Protein 1V7M (pdb70)

Structure (mmCIF, N/CA/C/O backbone):
data_1V7M
#
_entry.id   1V7M
#
_cell.length_a   132.099
_cell.length_b   46.771
_cell.length_c   185.151
_cell.angle_alpha   90.00
_cell.angle_beta   90.48
_cell.angle_gamma   90.00
#
_symmetry.space_group_name_H-M   'C 1 2 1'
#
loop_
_entity.id
_entity.type
_entity.pdbx_description
1 polymer 'Monoclonal TN1 Fab Light Chain'
2 polymer 'Monoclonal TN1 Fab Heavy Chain'
3 polymer Thrombopoietin
4 water water
#
loop_
_atom_site.group_PDB
_atom_site.id
_atom_site.type_symbol
_atom_site.label_atom_id
_atom_site.label_alt_id
_atom_site.label_comp_id
_atom_site.label_asym_id
_atom_site.label_entity_id
_atom_site.label_seq_id
_atom_site.pdbx_PDB_ins_code
_atom_site.Cartn_x
_atom_site.Cartn_y
_atom_site.Cartn_z
_atom_site.occupancy
_atom_site.B_iso_or_equiv
_atom_site.auth_seq_id
_atom_site.auth_comp_id
_atom_site.auth_asym_id
_atom_site.auth_atom_id
_atom_site.pdbx_PDB_model_num
ATOM 1 N N . GLN A 1 1 ? 32.041 -4.547 -21.651 1.00 51.43 1 GLN L N 1
ATOM 2 C CA . GLN A 1 1 ? 31.471 -5.918 -21.601 1.00 51.48 1 GLN L CA 1
ATOM 3 C C . GLN A 1 1 ? 32.342 -7.046 -22.221 1.00 48.97 1 GLN L C 1
ATOM 4 O O . GLN A 1 1 ? 31.860 -8.165 -22.426 1.00 48.63 1 GLN L O 1
ATOM 10 N N . VAL A 1 2 ? 33.615 -6.752 -22.474 1.00 46.62 2 VAL L N 1
ATOM 11 C CA . VAL A 1 2 ? 34.607 -7.823 -22.533 1.00 44.96 2 VAL L CA 1
ATOM 12 C C . VAL A 1 2 ? 35.088 -8.096 -21.118 1.00 44.10 2 VAL L C 1
ATOM 13 O O . VAL A 1 2 ? 35.544 -7.188 -20.415 1.00 44.40 2 VAL L O 1
ATOM 17 N N . VAL A 1 3 ? 34.989 -9.349 -20.695 1.00 42.92 3 VAL L N 1
ATOM 18 C CA . VAL A 1 3 ? 35.366 -9.659 -19.337 1.00 41.44 3 VAL L CA 1
ATOM 19 C C . VAL A 1 3 ? 36.790 -10.257 -19.217 1.00 41.05 3 VAL L C 1
ATOM 20 O O . VAL A 1 3 ? 37.186 -11.161 -19.981 1.00 39.89 3 VAL L O 1
ATOM 24 N N . LEU A 1 4 ? 37.550 -9.706 -18.256 1.00 39.87 4 LEU L N 1
ATOM 25 C CA . LEU A 1 4 ? 38.939 -10.068 -18.069 1.00 39.22 4 LEU L CA 1
ATOM 26 C C . LEU A 1 4 ? 39.203 -10.820 -16.737 1.00 40.15 4 LEU L C 1
ATOM 27 O O . LEU A 1 4 ? 38.713 -10.419 -15.674 1.00 40.84 4 LEU L O 1
ATOM 32 N N . THR A 1 5 ? 39.989 -11.896 -16.803 1.00 39.87 5 THR L N 1
ATOM 33 C CA . THR A 1 5 ? 40.236 -12.766 -15.650 1.00 40.09 5 THR L CA 1
ATOM 34 C C . THR A 1 5 ? 41.704 -13.077 -15.519 1.00 39.60 5 THR L C 1
ATOM 35 O O . THR A 1 5 ? 42.336 -13.529 -16.462 1.00 39.49 5 THR L O 1
ATOM 39 N N . GLN A 1 6 ? 42.236 -12.841 -14.336 1.00 39.28 6 GLN L N 1
ATOM 40 C CA . GLN A 1 6 ? 43.681 -12.960 -14.149 1.00 40.15 6 GLN L CA 1
ATOM 41 C C . GLN A 1 6 ? 43.961 -14.188 -13.286 1.00 40.18 6 GLN L C 1
ATOM 42 O O . GLN A 1 6 ? 43.226 -14.446 -12.312 1.00 40.90 6 GLN L O 1
ATOM 48 N N . SER A 1 7 ? 44.980 -14.978 -13.608 1.00 40.79 7 SER L N 1
ATOM 49 C CA . SER A 1 7 ? 45.077 -16.196 -12.812 1.00 41.32 7 SER L CA 1
ATOM 50 C C . SER A 1 7 ? 45.653 -16.050 -11.391 1.00 42.36 7 SER L C 1
ATOM 51 O O . SER A 1 7 ? 44.976 -15.401 -10.539 1.00 44.59 7 SER L O 1
ATOM 54 N N . PRO A 1 8 ? 46.812 -16.579 -11.018 1.00 41.32 8 PRO L N 1
ATOM 55 C CA . PRO A 1 8 ? 46.911 -16.744 -9.571 1.00 40.34 8 PRO L CA 1
ATOM 56 C C . PRO A 1 8 ? 46.380 -15.326 -9.172 1.00 39.69 8 PRO L C 1
ATOM 57 O O . PRO A 1 8 ? 46.883 -14.300 -9.710 1.00 39.77 8 PRO L O 1
ATOM 61 N N . GLY A 1 9 ? 45.284 -15.260 -8.412 1.00 38.79 9 GLY L N 1
ATOM 62 C CA . GLY A 1 9 ? 44.836 -13.987 -7.879 1.00 37.84 9 GLY L CA 1
ATOM 63 C C . GLY A 1 9 ? 45.914 -13.373 -6.979 1.00 38.03 9 GLY L C 1
ATOM 64 O O . GLY A 1 9 ? 46.081 -12.149 -6.979 1.00 36.71 9 GLY L O 1
ATOM 65 N N . ILE A 1 10 ? 46.622 -14.248 -6.242 1.00 38.11 10 ILE L N 1
ATOM 66 C CA . ILE A 1 10 ? 47.742 -13.928 -5.341 1.00 39.12 10 ILE L CA 1
ATOM 67 C C . ILE A 1 10 ? 48.857 -15.005 -5.391 1.00 39.57 10 ILE L C 1
ATOM 68 O O . ILE A 1 10 ? 48.596 -16.200 -5.473 1.00 38.37 10 ILE L O 1
ATOM 73 N N . MET A 1 11 ? 50.104 -14.569 -5.267 1.00 40.55 11 MET L N 1
ATOM 74 C CA . MET A 1 11 ? 51.222 -15.493 -5.281 1.00 41.62 11 MET L CA 1
ATOM 75 C C . MET A 1 11 ? 52.494 -14.859 -4.729 1.00 41.42 11 MET L C 1
ATOM 76 O O . MET A 1 11 ? 52.693 -13.648 -4.802 1.00 42.05 11 MET L O 1
ATOM 81 N N . SER A 1 12 ? 53.400 -15.694 -4.264 1.00 41.61 12 SER L N 1
ATOM 82 C CA . SER A 1 12 ? 54.680 -15.244 -3.722 1.00 40.98 12 SER L CA 1
ATOM 83 C C . SER A 1 12 ? 55.772 -15.869 -4.535 1.00 40.95 12 SER L C 1
ATOM 84 O O . SER A 1 12 ? 55.545 -16.886 -5.189 1.00 40.68 12 SER L O 1
ATOM 87 N N . ALA A 1 13 ? 56.969 -15.287 -4.481 1.00 40.91 13 ALA L N 1
ATOM 88 C CA . ALA A 1 13 ? 58.080 -15.761 -5.274 1.00 41.23 13 ALA L CA 1
ATOM 89 C C . ALA A 1 13 ? 59.314 -15.219 -4.628 1.00 41.82 13 ALA L C 1
ATOM 90 O O . ALA A 1 13 ? 59.208 -14.294 -3.840 1.00 43.24 13 ALA L O 1
ATOM 92 N N . SER A 1 14 ? 60.478 -15.750 -4.991 1.00 41.90 14 SER L N 1
ATOM 93 C CA . SER A 1 14 ? 61.747 -15.280 -4.479 1.00 42.80 14 SER L CA 1
ATOM 94 C C . SER A 1 14 ? 62.627 -14.610 -5.537 1.00 42.79 14 SER L C 1
ATOM 95 O O . SER A 1 14 ? 62.487 -14.863 -6.739 1.00 42.59 14 SER L O 1
ATOM 98 N N . PRO A 1 15 ? 63.551 -13.757 -5.117 1.00 42.35 15 PRO L N 1
ATOM 99 C CA . PRO A 1 15 ? 64.407 -13.147 -6.112 1.00 43.14 15 PRO L CA 1
ATOM 100 C C . PRO A 1 15 ? 65.204 -14.235 -6.817 1.00 44.00 15 PRO L C 1
ATOM 101 O O . PRO A 1 15 ? 65.895 -15.042 -6.169 1.00 44.30 15 PRO L O 1
ATOM 105 N N . GLY A 1 16 ? 65.007 -14.258 -8.149 1.00 44.51 16 GLY L N 1
ATOM 106 C CA . GLY A 1 16 ? 65.652 -15.165 -9.089 1.00 43.89 16 GLY L CA 1
ATOM 107 C C . GLY A 1 16 ? 64.692 -16.230 -9.587 1.00 43.97 16 GLY L C 1
ATOM 108 O O . GLY A 1 16 ? 65.098 -17.085 -10.362 1.00 43.73 16 GLY L O 1
ATOM 109 N N . GLU A 1 17 ? 63.440 -16.183 -9.120 1.00 43.39 17 GLU L N 1
ATOM 110 C CA . GLU A 1 17 ? 62.390 -17.068 -9.588 1.00 43.31 17 GLU L CA 1
ATOM 111 C C . GLU A 1 17 ? 61.704 -16.496 -10.840 1.00 42.37 17 GLU L C 1
ATOM 112 O O . GLU A 1 17 ? 61.451 -15.297 -10.945 1.00 41.71 17 GLU L O 1
ATOM 118 N N . LYS A 1 18 ? 61.419 -17.380 -11.793 1.00 41.40 18 LYS L N 1
ATOM 119 C CA . LYS A 1 18 ? 60.523 -17.096 -12.908 1.00 40.40 18 LYS L CA 1
ATOM 120 C C . LYS A 1 18 ? 59.083 -16.920 -12.406 1.00 39.47 18 LYS L C 1
ATOM 121 O O . LYS A 1 18 ? 58.606 -17.747 -11.647 1.00 39.74 18 LYS L O 1
ATOM 127 N N . VAL A 1 19 ? 58.410 -15.831 -12.802 1.00 38.32 19 VAL L N 1
ATOM 128 C CA . VAL A 1 19 ? 56.981 -15.582 -12.497 1.00 35.52 19 VAL L CA 1
ATOM 129 C C . VAL A 1 19 ? 56.182 -15.468 -13.816 1.00 35.12 19 VAL L C 1
ATOM 130 O O . VAL A 1 19 ? 56.695 -14.897 -14.776 1.00 35.77 19 VAL L O 1
ATOM 134 N N . THR A 1 20 ? 54.989 -16.066 -13.899 1.00 33.83 20 THR L N 1
ATOM 135 C CA . THR A 1 20 ? 54.126 -15.984 -15.085 1.00 32.80 20 THR L CA 1
ATOM 136 C C . THR A 1 20 ? 52.676 -15.750 -14.701 1.00 33.98 20 THR L C 1
ATOM 137 O O . THR A 1 20 ? 52.107 -16.621 -14.066 1.00 34.67 20 THR L O 1
ATOM 141 N N . ILE A 1 21 ? 52.071 -14.642 -15.139 1.00 34.51 21 ILE L N 1
ATOM 142 C CA . ILE A 1 21 ? 50.694 -14.277 -14.780 1.00 36.12 21 ILE L CA 1
ATOM 143 C C . ILE A 1 21 ? 49.903 -14.300 -16.052 1.00 36.49 21 ILE L C 1
ATOM 144 O O . ILE A 1 21 ? 50.429 -13.896 -17.102 1.00 37.95 21 ILE L O 1
ATOM 149 N N . THR A 1 22 ? 48.633 -14.665 -15.966 1.00 35.96 22 THR L N 1
ATOM 150 C CA . THR A 1 22 ? 47.795 -14.834 -17.145 1.00 36.06 22 THR L CA 1
ATOM 151 C C . THR A 1 22 ? 46.592 -13.934 -17.083 1.00 36.07 22 THR L C 1
ATOM 152 O O . THR A 1 22 ? 45.917 -13.817 -16.057 1.00 35.55 22 THR L O 1
ATOM 156 N N . CYS A 1 23 ? 46.280 -13.356 -18.227 1.00 36.25 23 CYS L N 1
ATOM 157 C CA . CYS A 1 23 ? 45.031 -12.674 -18.427 1.00 36.52 23 CYS L CA 1
ATOM 158 C C . CYS A 1 23 ? 44.256 -13.477 -19.475 1.00 37.83 23 CYS L C 1
ATOM 159 O O . CYS A 1 23 ? 44.763 -13.737 -20.560 1.00 38.86 23 CYS L O 1
ATOM 162 N N . SER A 1 24 ? 43.039 -13.877 -19.137 1.00 39.20 24 SER L N 1
ATOM 163 C CA . SER A 1 24 ? 42.090 -14.401 -20.116 1.00 40.74 24 SER L CA 1
ATOM 164 C C . SER A 1 24 ? 41.001 -13.389 -20.404 1.00 40.54 24 SER L C 1
ATOM 165 O O . SER A 1 24 ? 40.469 -12.784 -19.482 1.00 38.74 24 SER L O 1
ATOM 168 N N . ALA A 1 25 ? 40.661 -13.282 -21.698 1.00 41.37 25 ALA L N 1
ATOM 169 C CA . ALA A 1 25 ? 39.638 -12.372 -22.208 1.00 42.09 25 ALA L CA 1
ATOM 170 C C . ALA A 1 25 ? 38.371 -13.132 -22.562 1.00 42.22 25 ALA L C 1
ATOM 171 O O . ALA A 1 25 ? 38.430 -14.274 -22.999 1.00 42.99 25 ALA L O 1
ATOM 173 N N . SER A 1 26 ? 37.222 -12.502 -22.414 1.00 42.55 26 SER L N 1
ATOM 174 C CA . SER A 1 26 ? 35.995 -13.224 -22.669 1.00 43.46 26 SER L CA 1
ATOM 175 C C . SER A 1 26 ? 35.808 -13.453 -24.174 1.00 44.05 26 SER L C 1
ATOM 176 O O . SER A 1 26 ? 35.504 -14.581 -24.579 1.00 44.97 26 SER L O 1
ATOM 179 N N . SER A 1 27 ? 36.017 -12.424 -25.006 1.00 43.55 27 SER L N 1
ATOM 180 C CA . SER A 1 27 ? 36.141 -12.648 -26.444 1.00 42.95 27 SER L CA 1
ATOM 181 C C . SER A 1 27 ? 37.461 -12.101 -26.929 1.00 42.87 27 SER L C 1
ATOM 182 O O . SER A 1 27 ? 38.194 -11.477 -26.169 1.00 43.74 27 SER L O 1
ATOM 185 N N . SER A 1 28 ? 37.752 -12.299 -28.209 1.00 42.05 28 SER L N 1
ATOM 186 C CA . SER A 1 28 ? 39.034 -11.922 -28.813 1.00 40.43 28 SER L CA 1
ATOM 187 C C . SER A 1 28 ? 39.322 -10.428 -28.748 1.00 38.55 28 SER L C 1
ATOM 188 O O . SER A 1 28 ? 38.434 -9.651 -29.068 1.00 38.07 28 SER L O 1
ATOM 191 N N . VAL A 1 29 ? 40.551 -10.044 -28.351 1.00 37.21 29 VAL L N 1
ATOM 192 C CA . VAL A 1 29 ? 41.043 -8.631 -28.408 1.00 35.74 29 VAL L CA 1
ATOM 193 C C . VAL A 1 29 ? 42.383 -8.559 -29.150 1.00 35.82 29 VAL L C 1
ATOM 194 O O . VAL A 1 29 ? 43.146 -9.531 -29.110 1.00 36.05 29 VAL L O 1
ATOM 198 N N . SER A 1 30 ? 42.669 -7.452 -29.844 1.00 35.37 30 SER L N 1
ATOM 199 C CA . SER A 1 30 ? 43.882 -7.411 -30.663 1.00 35.40 30 SER L CA 1
ATOM 200 C C . SER A 1 30 ? 45.124 -7.180 -29.839 1.00 35.63 30 SER L C 1
ATOM 201 O O . SER A 1 30 ? 46.238 -7.537 -30.260 1.00 35.62 30 SER L O 1
ATOM 204 N N . TYR A 1 31 ? 44.943 -6.557 -28.674 1.00 35.14 31 TYR L N 1
ATOM 205 C CA . TYR A 1 31 ? 46.056 -6.282 -27.782 1.00 34.11 31 TYR L CA 1
ATOM 206 C C . TYR A 1 31 ? 45.590 -6.334 -26.367 1.00 34.01 31 TYR L C 1
ATOM 207 O O . TYR A 1 31 ? 44.379 -6.208 -26.078 1.00 33.40 31 TYR L O 1
ATOM 216 N N . MET A 1 32 ? 46.590 -6.470 -25.493 1.00 33.41 32 MET L N 1
ATOM 217 C CA . MET A 1 32 ? 46.429 -6.332 -24.050 1.00 33.38 32 MET L CA 1
ATOM 218 C C . MET A 1 32 ? 47.329 -5.208 -23.577 1.00 32.42 32 MET L C 1
ATOM 219 O O . MET A 1 32 ? 48.354 -4.967 -24.190 1.00 33.15 32 MET L O 1
ATOM 224 N N . TYR A 1 33 ? 46.952 -4.548 -22.485 1.00 31.34 33 TYR L N 1
ATOM 225 C CA . TYR A 1 33 ? 47.758 -3.524 -21.849 1.00 30.78 33 TYR L CA 1
ATOM 226 C C . TYR A 1 33 ? 47.909 -3.938 -20.390 1.00 31.33 33 TYR L C 1
ATOM 227 O O . TYR A 1 33 ? 47.004 -4.538 -19.811 1.00 32.54 33 TYR L O 1
ATOM 236 N N . TRP A 1 34 ? 49.048 -3.621 -19.771 1.00 31.44 34 TRP L N 1
ATOM 237 C CA . TRP A 1 34 ? 49.189 -3.867 -18.338 1.00 29.53 34 TRP L CA 1
ATOM 238 C C . TRP A 1 34 ? 49.650 -2.625 -17.548 1.00 28.54 34 TRP L C 1
ATOM 239 O O . TRP A 1 34 ? 50.244 -1.692 -18.114 1.00 26.60 34 TRP L O 1
ATOM 250 N N . PHE A 1 35 ? 49.352 -2.666 -16.238 1.00 27.59 35 PHE L N 1
ATOM 251 C CA . PHE A 1 35 ? 49.613 -1.627 -15.261 1.00 27.31 35 PHE L CA 1
ATOM 252 C C . PHE A 1 35 ? 50.108 -2.274 -13.999 1.00 27.69 35 PHE L C 1
ATOM 253 O O . PHE A 1 35 ? 49.702 -3.409 -13.677 1.00 27.61 35 PHE L O 1
ATOM 261 N N . GLN A 1 36 ? 50.970 -1.547 -13.272 1.00 27.61 36 GLN L N 1
ATOM 262 C CA . GLN A 1 36 ? 51.485 -2.034 -11.988 1.00 27.37 36 GLN L CA 1
ATOM 263 C C . GLN A 1 36 ? 50.947 -1.062 -10.960 1.00 26.71 36 GLN L C 1
ATOM 264 O O . GLN A 1 36 ? 50.743 0.086 -11.293 1.00 26.91 36 GLN L O 1
ATOM 270 N N . GLN A 1 37 ? 50.624 -1.534 -9.763 1.00 26.38 37 GLN L N 1
ATOM 271 C CA . GLN A 1 37 ? 50.226 -0.643 -8.663 1.00 26.98 37 GLN L CA 1
ATOM 272 C C . GLN A 1 37 ? 50.727 -1.089 -7.273 1.00 26.60 37 GLN L C 1
ATOM 273 O O . GLN A 1 37 ? 50.451 -2.197 -6.835 1.00 26.86 37 GLN L O 1
ATOM 279 N N . LYS A 1 38 ? 51.448 -0.214 -6.586 1.00 26.46 38 LYS L N 1
ATOM 280 C CA . LYS A 1 38 ? 51.900 -0.503 -5.231 1.00 28.10 38 LYS L CA 1
ATOM 281 C C . LYS A 1 38 ? 51.043 0.327 -4.281 1.00 28.91 38 LYS L C 1
ATOM 282 O O . LYS A 1 38 ? 50.543 1.410 -4.631 1.00 28.77 38 LYS L O 1
ATOM 288 N N . PRO A 1 39 ? 50.930 -0.170 -3.066 1.00 29.69 39 PRO L N 1
ATOM 289 C CA . PRO A 1 39 ? 49.960 0.363 -2.088 1.00 30.99 39 PRO L CA 1
ATOM 290 C C . PRO A 1 39 ? 50.152 1.844 -1.763 1.00 31.87 39 PRO L C 1
ATOM 291 O O . PRO A 1 39 ? 51.269 2.284 -1.458 1.00 32.14 39 PRO L O 1
ATOM 295 N N . GLY A 1 40 ? 49.076 2.624 -1.875 1.00 32.60 40 GLY L N 1
ATOM 296 C CA . GLY A 1 40 ? 49.166 4.049 -1.532 1.00 33.23 40 GLY L CA 1
ATOM 297 C C . GLY A 1 40 ? 49.668 4.999 -2.621 1.00 33.58 40 GLY L C 1
ATOM 298 O O . GLY A 1 40 ? 49.707 6.216 -2.428 1.00 34.64 40 GLY L O 1
ATOM 299 N N . THR A 1 41 ? 50.008 4.442 -3.780 1.00 33.23 41 THR L N 1
ATOM 300 C CA . THR A 1 41 ? 50.249 5.210 -4.993 1.00 32.36 41 THR L CA 1
ATOM 301 C C . THR A 1 41 ? 49.349 4.746 -6.162 1.00 31.73 41 THR L C 1
ATOM 302 O O . THR A 1 41 ? 48.620 3.736 -6.057 1.00 31.39 41 THR L O 1
ATOM 306 N N . SER A 1 42 ? 49.409 5.509 -7.254 1.00 31.47 42 SER L N 1
ATOM 307 C CA . SER A 1 42 ? 48.603 5.331 -8.486 1.00 31.95 42 SER L CA 1
ATOM 308 C C . SER A 1 42 ? 49.114 4.217 -9.408 1.00 30.65 42 SER L C 1
ATOM 309 O O . SER A 1 42 ? 50.307 4.030 -9.479 1.00 30.46 42 SER L O 1
ATOM 312 N N . PRO A 1 43 ? 48.221 3.529 -10.145 1.00 30.28 43 PRO L N 1
ATOM 313 C CA . PRO A 1 43 ? 48.621 2.604 -11.222 1.00 28.58 43 PRO L CA 1
ATOM 314 C C . PRO A 1 43 ? 49.597 3.308 -12.129 1.00 28.02 43 PRO L C 1
ATOM 315 O O . PRO A 1 43 ? 49.501 4.540 -12.269 1.00 26.03 43 PRO L O 1
ATOM 319 N N . LYS A 1 44 ? 50.508 2.546 -12.720 1.00 28.15 44 LYS L N 1
ATOM 320 C CA . LYS A 1 44 ? 51.249 3.011 -13.907 1.00 30.58 44 LYS L CA 1
ATOM 321 C C . LYS A 1 44 ? 51.216 2.060 -15.100 1.00 29.88 44 LYS L C 1
ATOM 322 O O . LYS A 1 44 ? 51.246 0.824 -14.910 1.00 29.54 44 LYS L O 1
ATOM 328 N N . LEU A 1 45 ? 51.262 2.633 -16.316 1.00 29.52 45 LEU L N 1
ATOM 329 C CA . LEU A 1 45 ? 51.421 1.808 -17.518 1.00 30.47 45 LEU L CA 1
ATOM 330 C C . LEU A 1 45 ? 52.658 0.955 -17.323 1.00 31.08 45 LEU L C 1
ATOM 331 O O . LEU A 1 45 ? 53.654 1.467 -16.816 1.00 31.63 45 LEU L O 1
ATOM 336 N N . TRP A 1 46 ? 52.570 -0.328 -17.677 1.00 31.32 46 TRP L N 1
ATOM 337 C CA . TRP A 1 46 ? 53.669 -1.289 -17.512 1.00 31.80 46 TRP L CA 1
ATOM 338 C C . TRP A 1 46 ? 54.018 -1.832 -18.889 1.00 32.05 46 TRP L C 1
ATOM 339 O O . TRP A 1 46 ? 55.204 -1.789 -19.334 1.00 31.74 46 TRP L O 1
ATOM 350 N N . ILE A 1 47 ? 52.968 -2.290 -19.568 1.00 31.25 47 ILE L N 1
ATOM 351 C CA . ILE A 1 47 ? 53.084 -2.937 -20.857 1.00 31.34 47 ILE L CA 1
ATOM 352 C C . ILE A 1 47 ? 51.942 -2.416 -21.688 1.00 31.76 47 ILE L C 1
ATOM 353 O O . ILE A 1 47 ? 50.783 -2.353 -21.174 1.00 32.46 47 ILE L O 1
ATOM 358 N N . TYR A 1 48 ? 52.232 -2.010 -22.930 1.00 30.64 48 TYR L N 1
ATOM 359 C CA . TYR A 1 48 ? 51.142 -1.702 -23.855 1.00 31.28 48 TYR L CA 1
ATOM 360 C C . TYR A 1 48 ? 51.328 -2.378 -25.174 1.00 31.57 48 TYR L C 1
ATOM 361 O O . TYR A 1 48 ? 52.454 -2.836 -25.492 1.00 32.75 48 TYR L O 1
ATOM 370 N N . SER A 1 49 ? 50.251 -2.440 -25.954 1.00 31.11 49 SER L N 1
ATOM 371 C CA . SER A 1 49 ? 50.302 -3.091 -27.275 1.00 31.66 49 SER L CA 1
ATOM 372 C C . SER A 1 49 ? 50.832 -4.536 -27.119 1.00 32.67 49 SER L C 1
ATOM 373 O O . SER A 1 49 ? 51.682 -5.052 -27.947 1.00 32.64 49 SER L O 1
ATOM 376 N N . THR A 1 50 ? 50.379 -5.181 -26.038 1.00 32.37 50 THR L N 1
ATOM 377 C CA . THR A 1 50 ? 50.731 -6.580 -25.792 1.00 33.05 50 THR L CA 1
ATOM 378 C C . THR A 1 50 ? 52.189 -6.785 -25.311 1.00 32.75 50 THR L C 1
ATOM 379 O O . THR A 1 50 ? 52.443 -7.500 -24.345 1.00 32.46 50 THR L O 1
ATOM 383 N N . SER A 1 51 ? 53.136 -6.169 -25.991 1.00 33.01 51 SER L N 1
ATOM 384 C CA . SER A 1 51 ? 54.507 -6.612 -25.835 1.00 32.82 51 SER L CA 1
ATOM 385 C C . SER A 1 51 ? 55.509 -5.516 -25.706 1.00 33.71 51 SER L C 1
ATOM 386 O O . SER A 1 51 ? 56.717 -5.851 -25.692 1.00 34.59 51 SER L O 1
ATOM 389 N N . ASN A 1 52 ? 55.061 -4.242 -25.655 1.00 33.53 52 ASN L N 1
ATOM 390 C CA . ASN A 1 52 ? 55.986 -3.101 -25.486 1.00 33.51 52 ASN L CA 1
ATOM 391 C C . ASN A 1 52 ? 56.116 -2.652 -24.009 1.00 33.46 52 ASN L C 1
ATOM 392 O O . ASN A 1 52 ? 55.146 -2.210 -23.389 1.00 32.29 52 ASN L O 1
ATOM 397 N N . LEU A 1 53 ? 57.312 -2.760 -23.434 1.00 34.13 53 LEU L N 1
ATOM 398 C CA . LEU A 1 53 ? 57.518 -2.290 -22.049 1.00 34.28 53 LEU L CA 1
ATOM 399 C C . LEU A 1 53 ? 57.429 -0.757 -21.910 1.00 35.33 53 LEU L C 1
ATOM 400 O O . LEU A 1 53 ? 57.718 -0.013 -22.861 1.00 37.09 53 LEU L O 1
ATOM 405 N N . ALA A 1 54 ? 57.004 -0.274 -20.756 1.00 35.28 54 ALA L N 1
ATOM 406 C CA . ALA A 1 54 ? 56.795 1.155 -20.613 1.00 36.10 54 ALA L CA 1
ATOM 407 C C . ALA A 1 54 ? 58.053 1.791 -20.113 1.00 36.37 54 ALA L C 1
ATOM 408 O O . ALA A 1 54 ? 58.886 1.114 -19.514 1.00 35.94 54 ALA L O 1
ATOM 410 N N . SER A 1 55 ? 58.177 3.101 -20.346 1.00 37.56 55 SER L N 1
ATOM 411 C CA . SER A 1 55 ? 59.267 3.898 -19.774 1.00 38.77 55 SER L CA 1
ATOM 412 C C . SER A 1 55 ? 59.314 3.498 -18.307 1.00 38.46 55 SER L C 1
ATOM 413 O O . SER A 1 55 ? 58.267 3.441 -17.680 1.00 38.68 55 SER L O 1
ATOM 416 N N . GLY A 1 56 ? 60.501 3.157 -17.796 1.00 37.60 56 GLY L N 1
ATOM 417 C CA . GLY A 1 56 ? 60.647 2.768 -16.407 1.00 36.54 56 GLY L CA 1
ATOM 418 C C . GLY A 1 56 ? 60.669 1.277 -16.151 1.00 36.01 56 GLY L C 1
ATOM 419 O O . GLY A 1 56 ? 60.957 0.863 -15.029 1.00 36.01 56 GLY L O 1
ATOM 420 N N . VAL A 1 57 ? 60.362 0.462 -17.157 1.00 35.36 57 VAL L N 1
ATOM 421 C CA . VAL A 1 57 ? 60.086 -0.944 -16.882 1.00 35.18 57 VAL L CA 1
ATOM 422 C C . VAL A 1 57 ? 61.275 -1.793 -17.304 1.00 35.06 57 VAL L C 1
ATOM 423 O O . VAL A 1 57 ? 61.625 -1.736 -18.446 1.00 35.96 57 VAL L O 1
ATOM 427 N N . PRO A 1 58 ? 61.858 -2.587 -16.413 1.00 35.20 58 PRO L N 1
ATOM 428 C CA . PRO A 1 58 ? 63.084 -3.332 -16.695 1.00 36.22 58 PRO L CA 1
ATOM 429 C C . PRO A 1 58 ? 62.987 -4.465 -17.737 1.00 36.93 58 PRO L C 1
ATOM 430 O O . PRO A 1 58 ? 61.973 -5.118 -17.897 1.00 38.11 58 PRO L O 1
ATOM 434 N N . ALA A 1 59 ? 64.089 -4.735 -18.423 1.00 37.66 59 ALA L N 1
ATOM 435 C CA . ALA A 1 59 ? 64.117 -5.774 -19.464 1.00 37.24 59 ALA L CA 1
ATOM 436 C C . ALA A 1 59 ? 63.754 -7.228 -18.994 1.00 37.18 59 ALA L C 1
ATOM 437 O O . ALA A 1 59 ? 63.448 -8.100 -19.832 1.00 37.22 59 ALA L O 1
ATOM 439 N N . ARG A 1 60 ? 63.737 -7.469 -17.678 1.00 36.01 60 ARG L N 1
ATOM 440 C CA . ARG A 1 60 ? 63.387 -8.794 -17.163 1.00 34.99 60 ARG L CA 1
ATOM 441 C C . ARG A 1 60 ? 61.893 -9.148 -17.392 1.00 34.75 60 ARG L C 1
ATOM 442 O O . ARG A 1 60 ? 61.475 -10.318 -17.342 1.00 34.62 60 ARG L O 1
ATOM 450 N N . PHE A 1 61 ? 61.088 -8.128 -17.657 1.00 33.97 61 PHE L N 1
ATOM 451 C CA . PHE A 1 61 ? 59.682 -8.306 -17.963 1.00 32.74 61 PHE L CA 1
ATOM 452 C C . PHE A 1 61 ? 59.497 -8.525 -19.456 1.00 33.44 61 PHE L C 1
ATOM 453 O O . PHE A 1 61 ? 60.217 -7.930 -20.277 1.00 33.01 61 PHE L O 1
ATOM 461 N N . ARG A 1 62 ? 58.485 -9.319 -19.798 1.00 33.95 62 ARG L N 1
ATOM 462 C CA . ARG A 1 62 ? 58.085 -9.543 -21.162 1.00 36.05 62 ARG L CA 1
ATOM 463 C C . ARG A 1 62 ? 56.562 -9.807 -21.192 1.00 37.25 62 ARG L C 1
ATOM 464 O O . ARG A 1 62 ? 56.035 -10.603 -20.400 1.00 39.33 62 ARG L O 1
ATOM 472 N N . GLY A 1 63 ? 55.860 -9.134 -22.092 1.00 37.17 63 GLY L N 1
ATOM 473 C CA . GLY A 1 63 ? 54.438 -9.341 -22.283 1.00 37.11 63 GLY L CA 1
ATOM 474 C C . GLY A 1 63 ? 54.185 -10.065 -23.600 1.00 37.66 63 GLY L C 1
ATOM 475 O O . GLY A 1 63 ? 54.870 -9.806 -24.606 1.00 37.53 63 GLY L O 1
ATOM 476 N N . SER A 1 64 ? 53.214 -10.978 -23.598 1.00 37.13 64 SER L N 1
ATOM 477 C CA . SER A 1 64 ? 52.868 -11.739 -24.784 1.00 37.34 64 SER L CA 1
ATOM 478 C C . SER A 1 64 ? 51.421 -12.307 -24.735 1.00 37.31 64 SER L C 1
ATOM 479 O O . SER A 1 64 ? 50.689 -12.044 -23.766 1.00 36.13 64 SER L O 1
ATOM 482 N N . GLY A 1 65 ? 51.035 -13.060 -25.792 1.00 36.90 65 GLY L N 1
ATOM 483 C CA . GLY A 1 65 ? 49.707 -13.642 -25.936 1.00 37.02 65 GLY L CA 1
ATOM 484 C C . GLY A 1 65 ? 49.025 -13.180 -27.212 1.00 37.36 65 GLY L C 1
ATOM 485 O O . GLY A 1 65 ? 49.581 -12.380 -27.925 1.00 38.68 65 GLY L O 1
ATOM 486 N N . SER A 1 66 ? 47.831 -13.664 -27.513 1.00 36.82 66 SER L N 1
ATOM 487 C CA . SER A 1 66 ? 47.023 -13.108 -28.593 1.00 37.16 66 SER L CA 1
ATOM 488 C C . SER A 1 66 ? 45.626 -13.604 -28.444 1.00 37.19 66 SER L C 1
ATOM 489 O O . SER A 1 66 ? 45.385 -14.626 -27.780 1.00 37.32 66 SER L O 1
ATOM 492 N N . GLY A 1 67 ? 44.713 -12.890 -29.073 1.00 36.94 67 GLY L N 1
ATOM 493 C CA . GLY A 1 67 ? 43.298 -13.240 -29.082 1.00 38.14 67 GLY L CA 1
ATOM 494 C C . GLY A 1 67 ? 42.553 -13.116 -27.748 1.00 38.24 67 GLY L C 1
ATOM 495 O O . GLY A 1 67 ? 41.905 -12.094 -27.438 1.00 38.66 67 GLY L O 1
ATOM 496 N N . THR A 1 68 ? 42.720 -14.172 -26.964 1.00 37.65 68 THR L N 1
ATOM 497 C CA . THR A 1 68 ? 41.824 -14.599 -25.891 1.00 38.03 68 THR L CA 1
ATOM 498 C C . THR A 1 68 ? 42.645 -14.925 -24.631 1.00 37.92 68 THR L C 1
ATOM 499 O O . THR A 1 68 ? 42.124 -14.996 -23.541 1.00 38.74 68 THR L O 1
ATOM 503 N N . SER A 1 69 ? 43.957 -15.030 -24.815 1.00 37.63 69 SER L N 1
ATOM 504 C CA . SER A 1 69 ? 44.894 -15.425 -23.802 1.00 37.25 69 SER L CA 1
ATOM 505 C C . SER A 1 69 ? 46.182 -14.594 -23.840 1.00 36.26 69 SER L C 1
ATOM 506 O O . SER A 1 69 ? 46.954 -14.679 -24.790 1.00 36.81 69 SER L O 1
ATOM 509 N N . TYR A 1 70 ? 46.452 -13.830 -22.793 1.00 34.82 70 TYR L N 1
ATOM 510 C CA . TYR A 1 70 ? 47.738 -13.155 -22.725 1.00 33.77 70 TYR L CA 1
ATOM 511 C C . TYR A 1 70 ? 48.435 -13.463 -21.401 1.00 33.29 70 TYR L C 1
ATOM 512 O O . TYR A 1 70 ? 47.834 -14.044 -20.485 1.00 32.94 70 TYR L O 1
ATOM 521 N N . SER A 1 71 ? 49.677 -13.015 -21.283 1.00 32.66 71 SER L N 1
ATOM 522 C CA . SER A 1 71 ? 50.430 -13.209 -20.075 1.00 32.91 71 SER L CA 1
ATOM 523 C C . SER A 1 71 ? 51.567 -12.177 -19.937 1.00 33.24 71 SER L C 1
ATOM 524 O O . SER A 1 71 ? 51.966 -11.562 -20.940 1.00 32.71 71 SER L O 1
ATOM 527 N N . LEU A 1 72 ? 52.070 -12.015 -18.687 1.00 32.85 72 LEU L N 1
ATOM 528 C CA . LEU A 1 72 ? 53.214 -11.164 -18.334 1.00 32.09 72 LEU L CA 1
ATOM 529 C C . LEU A 1 72 ? 54.233 -12.058 -17.641 1.00 32.65 72 LEU L C 1
ATOM 530 O O . LEU A 1 72 ? 53.942 -12.613 -16.598 1.00 34.53 72 LEU L O 1
ATOM 535 N N . THR A 1 73 ? 55.438 -12.161 -18.143 1.00 32.57 73 THR L N 1
ATOM 536 C CA . THR A 1 73 ? 56.402 -13.040 -17.513 1.00 33.14 73 THR L CA 1
ATOM 537 C C . THR A 1 73 ? 57.531 -12.219 -16.953 1.00 33.71 73 THR L C 1
ATOM 538 O O . THR A 1 73 ? 57.958 -11.323 -17.616 1.00 34.70 73 THR L O 1
ATOM 542 N N . ILE A 1 74 ? 58.021 -12.509 -15.760 1.00 34.39 74 ILE L N 1
ATOM 543 C CA . ILE A 1 74 ? 59.333 -12.006 -15.347 1.00 36.64 74 ILE L CA 1
ATOM 544 C C . ILE A 1 74 ? 60.366 -13.132 -15.301 1.00 36.78 74 ILE L C 1
ATOM 545 O O . ILE A 1 74 ? 60.152 -14.110 -14.599 1.00 39.20 74 ILE L O 1
ATOM 550 N N . SER A 1 75 ? 61.494 -13.013 -15.985 1.00 36.67 75 SER L N 1
ATOM 551 C CA . SER A 1 75 ? 62.396 -14.175 -16.168 1.00 35.15 75 SER L CA 1
ATOM 552 C C . SER A 1 75 ? 63.015 -14.613 -14.851 1.00 35.55 75 SER L C 1
ATOM 553 O O . SER A 1 75 ? 63.019 -15.794 -14.490 1.00 35.16 75 SER L O 1
ATOM 556 N N . ARG A 1 76 ? 63.545 -13.634 -14.138 1.00 35.77 76 ARG L N 1
ATOM 557 C CA . ARG A 1 76 ? 64.217 -13.865 -12.890 1.00 36.41 76 ARG L CA 1
ATOM 558 C C . ARG A 1 76 ? 63.816 -12.605 -12.148 1.00 37.67 76 ARG L C 1
ATOM 559 O O . ARG A 1 76 ? 64.376 -11.538 -12.399 1.00 38.82 76 ARG L O 1
ATOM 567 N N . MET A 1 77 ? 62.800 -12.703 -11.292 1.00 37.86 77 MET L N 1
ATOM 568 C CA . MET A 1 77 ? 62.273 -11.545 -10.582 1.00 38.08 77 MET L CA 1
ATOM 569 C C . MET A 1 77 ? 63.197 -10.928 -9.477 1.00 38.46 77 MET L C 1
ATOM 570 O O . MET A 1 77 ? 64.134 -11.585 -8.993 1.00 38.12 77 MET L O 1
ATOM 575 N N . GLU A 1 78 ? 62.893 -9.672 -9.086 1.00 38.18 78 GLU L N 1
ATOM 576 C CA . GLU A 1 78 ? 63.567 -8.957 -8.009 1.00 37.60 78 GLU L CA 1
ATOM 577 C C . GLU A 1 78 ? 62.587 -8.387 -6.958 1.00 38.05 78 GLU L C 1
ATOM 578 O O . GLU A 1 78 ? 61.473 -8.057 -7.262 1.00 39.00 78 GLU L O 1
ATOM 584 N N . ALA A 1 79 ? 63.016 -8.231 -5.716 1.00 38.37 79 ALA L N 1
ATOM 585 C CA . ALA A 1 79 ? 62.124 -7.752 -4.687 1.00 38.17 79 ALA L CA 1
ATOM 586 C C . ALA A 1 79 ? 61.252 -6.585 -5.143 1.00 38.40 79 ALA L C 1
ATOM 587 O O . ALA A 1 79 ? 60.038 -6.567 -4.879 1.00 39.42 79 ALA L O 1
ATOM 589 N N . GLU A 1 80 ? 61.863 -5.605 -5.797 1.00 38.18 80 GLU L N 1
ATOM 590 C CA . GLU A 1 80 ? 61.151 -4.384 -6.196 1.00 38.38 80 GLU L CA 1
ATOM 591 C C . GLU A 1 80 ? 59.961 -4.675 -7.104 1.00 37.46 80 GLU L C 1
ATOM 592 O O . GLU A 1 80 ? 59.206 -3.775 -7.454 1.00 36.53 80 GLU L O 1
ATOM 598 N N . ASP A 1 81 ? 59.831 -5.932 -7.505 1.00 36.67 81 ASP L N 1
ATOM 599 C CA . ASP A 1 81 ? 58.773 -6.306 -8.407 1.00 36.43 81 ASP L CA 1
ATOM 600 C C . ASP A 1 81 ? 57.449 -6.619 -7.708 1.00 36.33 81 ASP L C 1
ATOM 601 O O . ASP A 1 81 ? 56.437 -6.754 -8.400 1.00 36.49 81 ASP L O 1
ATOM 606 N N . ALA A 1 82 ? 57.457 -6.760 -6.377 1.00 35.90 82 ALA L N 1
ATOM 607 C CA . ALA A 1 82 ? 56.225 -7.063 -5.617 1.00 35.54 82 ALA L CA 1
ATOM 608 C C . ALA A 1 82 ? 55.211 -5.916 -5.760 1.00 35.78 82 ALA L C 1
ATOM 609 O O . ALA A 1 82 ? 55.499 -4.762 -5.386 1.00 37.47 82 ALA L O 1
ATOM 611 N N . ALA A 1 83 ? 54.053 -6.231 -6.350 1.00 35.46 83 ALA L N 1
ATOM 612 C CA . ALA A 1 83 ? 52.912 -5.307 -6.558 1.00 34.55 83 ALA L CA 1
ATOM 613 C C . ALA A 1 83 ? 51.667 -6.039 -7.049 1.00 33.52 83 ALA L C 1
ATOM 614 O O . ALA A 1 83 ? 51.655 -7.257 -7.195 1.00 32.51 83 ALA L O 1
ATOM 616 N N . THR A 1 84 ? 50.604 -5.282 -7.272 1.00 32.64 84 THR L N 1
ATOM 617 C CA . THR A 1 84 ? 49.474 -5.831 -7.990 1.00 32.30 84 THR L CA 1
ATOM 618 C C . THR A 1 84 ? 49.576 -5.452 -9.453 1.00 31.47 84 THR L C 1
ATOM 619 O O . THR A 1 84 ? 49.860 -4.303 -9.796 1.00 31.83 84 THR L O 1
ATOM 623 N N . TYR A 1 85 ? 49.402 -6.440 -10.310 1.00 31.14 85 TYR L N 1
ATOM 624 C CA . TYR A 1 85 ? 49.417 -6.211 -11.769 1.00 30.56 85 TYR L CA 1
ATOM 625 C C . TYR A 1 85 ? 47.980 -6.391 -12.346 1.00 30.10 85 TYR L C 1
ATOM 626 O O . TYR A 1 85 ? 47.256 -7.341 -11.957 1.00 30.14 85 TYR L O 1
ATOM 635 N N . TYR A 1 86 ? 47.542 -5.459 -13.209 1.00 29.95 86 TYR L N 1
ATOM 636 C CA . TYR A 1 86 ? 46.198 -5.524 -13.847 1.00 29.71 86 TYR L CA 1
ATOM 637 C C . TYR A 1 86 ? 46.324 -5.492 -15.336 1.00 29.47 86 TYR L C 1
ATOM 638 O O . TYR A 1 86 ? 47.056 -4.642 -15.869 1.00 29.83 86 TYR L O 1
ATOM 647 N N . CYS A 1 87 ? 45.605 -6.398 -16.003 1.00 27.85 87 CYS L N 1
ATOM 648 C CA . CYS A 1 87 ? 45.424 -6.273 -17.424 1.00 27.12 87 CYS L CA 1
ATOM 649 C C . CYS A 1 87 ? 44.254 -5.368 -17.780 1.00 26.99 87 CYS L C 1
ATOM 650 O O . CYS A 1 87 ? 43.311 -5.236 -17.003 1.00 24.85 87 CYS L O 1
ATOM 653 N N . GLN A 1 88 ? 44.354 -4.713 -18.940 1.00 27.01 88 GLN L N 1
ATOM 654 C CA . GLN A 1 88 ? 43.280 -3.842 -19.424 1.00 28.03 88 GLN L CA 1
ATOM 655 C C . GLN A 1 88 ? 43.187 -3.985 -20.939 1.00 29.26 88 GLN L C 1
ATOM 656 O O . GLN A 1 88 ? 44.184 -4.181 -21.608 1.00 29.26 88 GLN L O 1
ATOM 662 N N . GLN A 1 89 ? 41.975 -3.898 -21.462 1.00 30.68 89 GLN L N 1
ATOM 663 C CA . GLN A 1 89 ? 41.695 -4.059 -22.873 1.00 31.58 89 GLN L CA 1
ATOM 664 C C . GLN A 1 89 ? 40.991 -2.790 -23.425 1.00 33.43 89 GLN L C 1
ATOM 665 O O . GLN A 1 89 ? 40.265 -2.088 -22.712 1.00 33.21 89 GLN L O 1
ATOM 671 N N . ARG A 1 90 ? 41.145 -2.556 -24.715 1.00 34.52 90 ARG L N 1
ATOM 672 C CA . ARG A 1 90 ? 40.712 -1.308 -25.286 1.00 36.22 90 ARG L CA 1
ATOM 673 C C . ARG A 1 90 ? 40.000 -1.517 -26.632 1.00 37.44 90 ARG L C 1
ATOM 674 O O . ARG A 1 90 ? 40.203 -0.776 -27.580 1.00 36.96 90 ARG L O 1
ATOM 682 N N . SER A 1 91 ? 39.174 -2.555 -26.724 1.00 38.89 91 SER L N 1
ATOM 683 C CA . SER A 1 91 ? 38.671 -2.978 -28.039 1.00 39.36 91 SER L CA 1
ATOM 684 C C . SER A 1 91 ? 37.377 -2.190 -28.373 1.00 38.97 91 SER L C 1
ATOM 685 O O . SER A 1 91 ? 36.745 -2.405 -29.401 1.00 40.03 91 SER L O 1
ATOM 688 N N . GLY A 1 92 ? 37.002 -1.295 -27.472 1.00 37.76 92 GLY L N 1
ATOM 689 C CA . GLY A 1 92 ? 35.797 -0.515 -27.567 1.00 36.07 92 GLY L CA 1
ATOM 690 C C . GLY A 1 92 ? 35.499 -0.095 -26.140 1.00 35.50 92 GLY L C 1
ATOM 691 O O . GLY A 1 92 ? 36.391 -0.077 -25.300 1.00 35.29 92 GLY L O 1
ATOM 692 N N . TYR A 1 93 ? 34.246 0.252 -25.892 1.00 35.02 93 TYR L N 1
ATOM 693 C CA . TYR A 1 93 ? 33.770 0.804 -24.629 1.00 34.41 93 TYR L CA 1
ATOM 694 C C . TYR A 1 93 ? 32.619 -0.092 -24.147 1.00 33.92 93 TYR L C 1
ATOM 695 O O . TYR A 1 93 ? 31.780 -0.493 -24.952 1.00 32.35 93 TYR L O 1
ATOM 704 N N . PRO A 1 94 ? 32.609 -0.451 -22.852 1.00 34.31 94 PRO L N 1
ATOM 705 C CA . PRO A 1 94 ? 33.564 0.064 -21.846 1.00 33.76 94 PRO L CA 1
ATOM 706 C C . PRO A 1 94 ? 34.934 -0.507 -21.938 1.00 32.59 94 PRO L C 1
ATOM 707 O O . PRO A 1 94 ? 35.082 -1.605 -22.444 1.00 32.72 94 PRO L O 1
ATOM 711 N N . ARG A 1 95 ? 35.899 0.257 -21.432 1.00 32.21 95 ARG L N 1
ATOM 712 C CA . ARG A 1 95 ? 37.194 -0.224 -20.953 1.00 31.57 95 ARG L CA 1
ATOM 713 C C . ARG A 1 95 ? 37.002 -1.084 -19.684 1.00 30.82 95 ARG L C 1
ATOM 714 O O . ARG A 1 95 ? 36.275 -0.700 -18.770 1.00 32.02 95 ARG L O 1
ATOM 722 N N . THR A 1 96 ? 37.621 -2.261 -19.619 1.00 29.95 96 THR L N 1
ATOM 723 C CA . THR A 1 96 ? 37.494 -3.126 -18.430 1.00 28.34 96 THR L CA 1
ATOM 724 C C . THR A 1 96 ? 38.873 -3.551 -18.004 1.00 28.61 96 THR L C 1
ATOM 725 O O . THR A 1 96 ? 39.747 -3.685 -18.857 1.00 27.03 96 THR L O 1
ATOM 729 N N . PHE A 1 97 ? 39.053 -3.807 -16.703 1.00 28.06 97 PHE L N 1
ATOM 730 C CA . PHE A 1 97 ? 40.286 -4.394 -16.233 1.00 28.17 97 PHE L CA 1
ATOM 731 C C . PHE A 1 97 ? 40.039 -5.787 -15.665 1.00 28.83 97 PHE L C 1
ATOM 732 O O . PHE A 1 97 ? 38.888 -6.137 -15.364 1.00 27.95 97 PHE L O 1
ATOM 740 N N . GLY A 1 98 ? 41.138 -6.536 -15.450 1.00 28.93 98 GLY L N 1
ATOM 741 C CA . GLY A 1 98 ? 41.115 -7.800 -14.755 1.00 29.06 98 GLY L CA 1
ATOM 742 C C . GLY A 1 98 ? 41.154 -7.415 -13.289 1.00 30.37 98 GLY L C 1
ATOM 743 O O . GLY A 1 98 ? 41.310 -6.266 -12.973 1.00 31.14 98 GLY L O 1
ATOM 744 N N . GLY A 1 99 ? 41.009 -8.358 -12.378 1.00 30.41 99 GLY L N 1
ATOM 745 C CA . GLY A 1 99 ? 41.015 -7.994 -10.988 1.00 31.27 99 GLY L CA 1
ATOM 746 C C . GLY A 1 99 ? 42.321 -8.066 -10.236 1.00 31.81 99 GLY L C 1
ATOM 747 O O . GLY A 1 99 ? 42.309 -8.046 -9.013 1.00 32.61 99 GLY L O 1
ATOM 748 N N . GLY A 1 100 ? 43.436 -8.165 -10.943 1.00 32.79 100 GLY L N 1
ATOM 749 C CA . GLY A 1 100 ? 44.759 -8.111 -10.319 1.00 34.65 100 GLY L CA 1
ATOM 750 C C . GLY A 1 100 ? 45.447 -9.452 -10.005 1.00 35.61 100 GLY L C 1
ATOM 751 O O . GLY A 1 100 ? 44.798 -10.476 -9.780 1.00 36.46 100 GLY L O 1
ATOM 752 N N . THR A 1 101 ? 46.769 -9.461 -10.022 1.00 35.74 101 THR L N 1
ATOM 753 C CA . THR A 1 101 ? 47.510 -10.535 -9.395 1.00 34.91 101 THR L CA 1
ATOM 754 C C . THR A 1 101 ? 48.412 -9.832 -8.412 1.00 34.83 101 THR L C 1
ATOM 755 O O . THR A 1 101 ? 49.171 -8.972 -8.831 1.00 34.36 101 THR L O 1
ATOM 759 N N . LYS A 1 102 ? 48.265 -10.135 -7.117 1.00 35.26 102 LYS L N 1
ATOM 760 C CA . LYS A 1 102 ? 49.164 -9.655 -6.068 1.00 36.31 102 LYS L CA 1
ATOM 761 C C . LYS A 1 102 ? 50.322 -10.605 -6.073 1.00 37.13 102 LYS L C 1
ATOM 762 O O . LYS A 1 102 ? 50.172 -11.834 -5.866 1.00 37.72 102 LYS L O 1
ATOM 768 N N . LEU A 1 103 ? 51.481 -10.057 -6.399 1.00 38.08 103 LEU L N 1
ATOM 769 C CA . LEU A 1 103 ? 52.747 -10.796 -6.340 1.00 37.88 103 LEU L CA 1
ATOM 770 C C . LEU A 1 103 ? 53.466 -10.277 -5.099 1.00 37.97 103 LEU L C 1
ATOM 771 O O . LEU A 1 103 ? 53.821 -9.115 -4.994 1.00 37.24 103 LEU L O 1
ATOM 776 N N . GLU A 1 104 ? 53.613 -11.160 -4.136 1.00 39.15 104 GLU L N 1
ATOM 777 C CA . GLU A 1 104 ? 54.167 -10.838 -2.835 1.00 40.88 104 GLU L CA 1
ATOM 778 C C . GLU A 1 104 ? 55.497 -11.556 -2.813 1.00 41.34 104 GLU L C 1
ATOM 779 O O . GLU A 1 104 ? 55.775 -12.310 -3.750 1.00 41.97 104 GLU L O 1
ATOM 785 N N . ILE A 1 105 ? 56.314 -11.340 -1.783 1.00 41.67 105 ILE L N 1
ATOM 786 C CA . ILE A 1 105 ? 57.609 -12.008 -1.701 1.00 42.44 105 ILE L CA 1
ATOM 787 C C . ILE A 1 105 ? 57.684 -13.047 -0.556 1.00 41.92 105 ILE L C 1
ATOM 788 O O . ILE A 1 105 ? 57.050 -12.856 0.481 1.00 41.73 105 ILE L O 1
ATOM 793 N N . LYS A 1 106 ? 58.399 -14.165 -0.744 1.00 41.62 106 LYS L N 1
ATOM 794 C CA . LYS A 1 106 ? 58.575 -15.111 0.386 1.00 42.50 106 LYS L CA 1
ATOM 795 C C . LYS A 1 106 ? 59.970 -15.078 1.040 1.00 41.42 106 LYS L C 1
ATOM 796 O O . LYS A 1 106 ? 60.975 -14.948 0.341 1.00 41.57 106 LYS L O 1
ATOM 802 N N . ARG A 1 107 ? 60.015 -15.190 2.373 1.00 39.55 107 ARG L N 1
ATOM 803 C CA . ARG A 1 107 ? 61.284 -15.084 3.105 1.00 38.59 107 ARG L CA 1
ATOM 804 C C . ARG A 1 107 ? 61.273 -15.893 4.391 1.00 38.29 107 ARG L C 1
ATOM 805 O O . ARG A 1 107 ? 60.275 -16.545 4.737 1.00 38.60 107 ARG L O 1
ATOM 813 N N . ALA A 1 108 ? 62.414 -15.858 5.079 1.00 37.97 108 ALA L N 1
ATOM 814 C CA . ALA A 1 108 ? 62.637 -16.581 6.344 1.00 36.89 108 ALA L CA 1
ATOM 815 C C . ALA A 1 108 ? 61.928 -15.855 7.449 1.00 36.12 108 ALA L C 1
ATOM 816 O O . ALA A 1 108 ? 61.662 -14.673 7.341 1.00 36.38 108 ALA L O 1
ATOM 818 N N . ASP A 1 109 ? 61.636 -16.573 8.512 1.00 36.35 109 ASP L N 1
ATOM 819 C CA . ASP A 1 109 ? 60.935 -15.978 9.641 1.00 37.47 109 ASP L CA 1
ATOM 820 C C . ASP A 1 109 ? 61.694 -14.836 10.382 1.00 36.49 109 ASP L C 1
ATOM 821 O O . ASP A 1 109 ? 62.906 -14.865 10.471 1.00 36.86 109 ASP L O 1
ATOM 826 N N . ALA A 1 110 ? 60.948 -13.865 10.917 1.00 35.57 110 ALA L N 1
ATOM 827 C CA . ALA A 1 110 ? 61.446 -12.836 11.827 1.00 34.24 110 ALA L CA 1
ATOM 828 C C . ALA A 1 110 ? 60.474 -12.716 12.983 1.00 33.57 110 ALA L C 1
ATOM 829 O O . ALA A 1 110 ? 59.252 -12.654 12.772 1.00 32.81 110 ALA L O 1
ATOM 831 N N . ALA A 1 111 ? 61.011 -12.692 14.200 1.00 33.22 111 ALA L N 1
ATOM 832 C CA . ALA A 1 111 ? 60.242 -12.334 15.414 1.00 33.43 111 ALA L CA 1
ATOM 833 C C . ALA A 1 111 ? 59.872 -10.833 15.436 1.00 33.82 111 ALA L C 1
ATOM 834 O O . ALA A 1 111 ? 60.611 -10.001 14.868 1.00 34.11 111 ALA L O 1
ATOM 836 N N . PRO A 1 112 ? 58.710 -10.483 15.997 1.00 34.15 112 PRO L N 1
ATOM 837 C CA . PRO A 1 112 ? 58.338 -9.053 16.147 1.00 34.60 112 PRO L CA 1
ATOM 838 C C . PRO A 1 112 ? 59.194 -8.315 17.137 1.00 33.70 112 PRO L C 1
ATOM 839 O O . PRO A 1 112 ? 59.689 -8.906 18.085 1.00 33.19 112 PRO L O 1
ATOM 843 N N . THR A 1 113 ? 59.312 -7.024 16.904 1.00 33.03 113 THR L N 1
ATOM 844 C CA . THR A 1 113 ? 59.896 -6.081 17.851 1.00 32.76 113 THR L CA 1
ATOM 845 C C . THR A 1 113 ? 58.729 -5.333 18.577 1.00 32.69 113 THR L C 1
ATOM 846 O O . THR A 1 113 ? 57.924 -4.638 17.961 1.00 31.87 113 THR L O 1
ATOM 850 N N . VAL A 1 114 ? 58.628 -5.493 19.887 1.00 32.85 114 VAL L N 1
ATOM 851 C CA . VAL A 1 114 ? 57.417 -5.125 20.566 1.00 33.48 114 VAL L CA 1
ATOM 852 C C . VAL A 1 114 ? 57.654 -3.964 21.500 1.00 34.55 114 VAL L C 1
ATOM 853 O O . VAL A 1 114 ? 58.594 -3.997 22.279 1.00 36.34 114 VAL L O 1
ATOM 857 N N . SER A 1 115 ? 56.841 -2.923 21.444 1.00 35.58 115 SER L N 1
ATOM 858 C CA . SER A 1 115 ? 56.867 -1.884 22.495 1.00 36.44 115 SER L CA 1
ATOM 859 C C . SER A 1 115 ? 55.459 -1.404 22.920 1.00 36.47 115 SER L C 1
ATOM 860 O O . SER A 1 115 ? 54.523 -1.339 22.070 1.00 37.11 115 SER L O 1
ATOM 863 N N . ILE A 1 116 ? 55.310 -1.056 24.206 1.00 36.53 116 ILE L N 1
ATOM 864 C CA . ILE A 1 116 ? 54.007 -0.672 24.812 1.00 36.73 116 ILE L CA 1
ATOM 865 C C . ILE A 1 116 ? 53.923 0.832 25.176 1.00 37.87 116 ILE L C 1
ATOM 866 O O . ILE A 1 116 ? 54.902 1.405 25.590 1.00 39.41 116 ILE L O 1
ATOM 871 N N . PHE A 1 117 ? 52.764 1.466 25.042 1.00 39.03 117 PHE L N 1
ATOM 872 C CA . PHE A 1 117 ? 52.633 2.913 25.329 1.00 40.58 117 PHE L CA 1
ATOM 873 C C . PHE A 1 117 ? 51.428 3.216 26.229 1.00 41.67 117 PHE L C 1
ATOM 874 O O . PHE A 1 117 ? 50.319 2.824 25.895 1.00 41.50 117 PHE L O 1
ATOM 882 N N . PRO A 1 118 ? 51.653 3.881 27.373 1.00 42.76 118 PRO L N 1
ATOM 883 C CA . PRO A 1 118 ? 50.546 4.383 28.220 1.00 43.95 118 PRO L CA 1
ATOM 884 C C . PRO A 1 118 ? 49.772 5.558 27.580 1.00 44.44 118 PRO L C 1
ATOM 885 O O . PRO A 1 118 ? 50.304 6.214 26.676 1.00 44.67 118 PRO L O 1
ATOM 889 N N . PRO A 1 119 ? 48.565 5.858 28.058 1.00 45.05 119 PRO L N 1
ATOM 890 C CA . PRO A 1 119 ? 47.814 7.003 27.538 1.00 45.45 119 PRO L CA 1
ATOM 891 C C . PRO A 1 119 ? 48.626 8.267 27.707 1.00 45.79 119 PRO L C 1
ATOM 892 O O . PRO A 1 119 ? 49.335 8.410 28.710 1.00 45.27 119 PRO L O 1
ATOM 896 N N . SER A 1 120 ? 48.511 9.179 26.755 1.00 46.59 120 SER L N 1
ATOM 897 C CA . SER A 1 120 ? 49.080 10.507 26.929 1.00 48.02 120 SER L CA 1
ATOM 898 C C . SER A 1 120 ? 48.346 11.369 27.986 1.00 48.98 120 SER L C 1
ATOM 899 O O . SER A 1 120 ? 47.221 11.077 28.381 1.00 48.95 120 SER L O 1
ATOM 902 N N . SER A 1 121 ? 49.003 12.432 28.426 1.00 50.20 121 SER L N 1
ATOM 903 C CA . SER A 1 121 ? 48.485 13.290 29.469 1.00 51.70 121 SER L CA 1
ATOM 904 C C . SER A 1 121 ? 47.391 14.197 28.898 1.00 52.47 121 SER L C 1
ATOM 905 O O . SER A 1 121 ? 46.554 14.671 29.639 1.00 52.68 121 SER L O 1
ATOM 908 N N . GLU A 1 122 ? 47.379 14.389 27.581 1.00 53.83 122 GLU L N 1
ATOM 909 C CA . GLU A 1 122 ? 46.319 15.151 26.892 1.00 55.14 122 GLU L CA 1
ATOM 910 C C . GLU A 1 122 ? 45.059 14.361 26.544 1.00 55.28 122 GLU L C 1
ATOM 911 O O . GLU A 1 122 ? 43.961 14.938 26.428 1.00 55.71 122 GLU L O 1
ATOM 917 N N . GLN A 1 123 ? 45.224 13.055 26.336 1.00 55.39 123 GLN L N 1
ATOM 918 C CA . GLN A 1 123 ? 44.096 12.135 26.197 1.00 55.22 123 GLN L CA 1
ATOM 919 C C . GLN A 1 123 ? 43.448 11.891 27.564 1.00 56.13 123 GLN L C 1
ATOM 920 O O . GLN A 1 123 ? 42.221 11.724 27.653 1.00 56.73 123 GLN L O 1
ATOM 926 N N . LEU A 1 124 ? 44.284 11.838 28.610 1.00 56.49 124 LEU L N 1
ATOM 927 C CA . LEU A 1 124 ? 43.835 11.721 30.000 1.00 56.90 124 LEU L CA 1
ATOM 928 C C . LEU A 1 124 ? 42.986 12.925 30.521 1.00 57.70 124 LEU L C 1
ATOM 929 O O . LEU A 1 124 ? 42.005 12.720 31.253 1.00 57.90 124 LEU L O 1
ATOM 934 N N . THR A 1 125 ? 43.363 14.154 30.137 1.00 57.85 125 THR L N 1
ATOM 935 C CA . THR A 1 125 ? 42.593 15.365 30.443 1.00 58.46 125 THR L CA 1
ATOM 936 C C . THR A 1 125 ? 41.173 15.307 29.879 1.00 58.68 125 THR L C 1
ATOM 937 O O . THR A 1 125 ? 40.209 15.775 30.506 1.00 59.23 125 THR L O 1
ATOM 941 N N . SER A 1 126 ? 41.051 14.716 28.698 1.00 58.09 126 SER L N 1
ATOM 942 C CA . SER A 1 126 ? 39.808 14.750 27.980 1.00 57.23 126 SER L CA 1
ATOM 943 C C . SER A 1 126 ? 38.923 13.525 28.234 1.00 56.34 126 SER L C 1
ATOM 944 O O . SER A 1 126 ? 37.898 13.359 27.559 1.00 57.44 126 SER L O 1
ATOM 947 N N . GLY A 1 127 ? 39.281 12.673 29.196 1.00 55.16 127 GLY L N 1
ATOM 948 C CA . GLY A 1 127 ? 38.389 11.578 29.618 1.00 52.92 127 GLY L CA 1
ATOM 949 C C . GLY A 1 127 ? 38.634 10.167 29.094 1.00 51.85 127 GLY L C 1
ATOM 950 O O . GLY A 1 127 ? 37.889 9.224 29.440 1.00 51.95 127 GLY L O 1
ATOM 951 N N . GLY A 1 128 ? 39.681 10.010 28.270 1.00 50.49 128 GLY L N 1
ATOM 952 C CA . GLY A 1 128 ? 39.997 8.737 27.628 1.00 48.17 128 GLY L CA 1
ATOM 953 C C . GLY A 1 128 ? 41.362 8.141 27.948 1.00 46.51 128 GLY L C 1
ATOM 954 O O . GLY A 1 128 ? 42.250 8.831 28.427 1.00 45.84 128 GLY L O 1
ATOM 955 N N . ALA A 1 129 ? 41.514 6.848 27.663 1.00 45.30 129 ALA L N 1
ATOM 956 C CA . ALA A 1 129 ? 42.747 6.103 27.919 1.00 43.92 129 ALA L CA 1
ATOM 957 C C . ALA A 1 129 ? 42.942 4.936 26.951 1.00 42.60 129 ALA L C 1
ATOM 958 O O . ALA A 1 129 ? 42.360 3.870 27.156 1.00 42.86 129 ALA L O 1
ATOM 960 N N . SER A 1 130 ? 43.739 5.152 25.901 1.00 41.14 130 SER L N 1
ATOM 961 C CA . SER A 1 130 ? 44.200 4.089 25.001 1.00 39.06 130 SER L CA 1
ATOM 962 C C . SER A 1 130 ? 45.625 3.679 25.362 1.00 38.27 130 SER L C 1
ATOM 963 O O . SER A 1 130 ? 46.520 4.536 25.548 1.00 37.80 130 SER L O 1
ATOM 966 N N . VAL A 1 131 ? 45.814 2.372 25.504 1.00 37.44 131 VAL L N 1
ATOM 967 C CA . VAL A 1 131 ? 47.134 1.772 25.661 1.00 37.06 131 VAL L CA 1
ATOM 968 C C . VAL A 1 131 ? 47.467 1.167 24.341 1.00 37.28 131 VAL L C 1
ATOM 969 O O . VAL A 1 131 ? 46.692 0.335 23.849 1.00 38.14 131 VAL L O 1
ATOM 973 N N . VAL A 1 132 ? 48.590 1.576 23.756 1.00 36.74 132 VAL L N 1
ATOM 974 C CA . VAL A 1 132 ? 48.934 1.118 22.419 1.00 36.71 132 VAL L CA 1
ATOM 975 C C . VAL A 1 132 ? 50.209 0.344 22.353 1.00 37.01 132 VAL L C 1
ATOM 976 O O . VAL A 1 132 ? 51.155 0.537 23.126 1.00 36.79 132 VAL L O 1
ATOM 980 N N . CYS A 1 133 ? 50.226 -0.587 21.433 1.00 37.25 133 CYS L N 1
ATOM 981 C CA . CYS A 1 133 ? 51.299 -1.536 21.474 1.00 38.57 133 CYS L CA 1
ATOM 982 C C . CYS A 1 133 ? 51.689 -1.820 20.064 1.00 36.75 133 CYS L C 1
ATOM 983 O O . CYS A 1 133 ? 50.822 -2.136 19.237 1.00 36.12 133 CYS L O 1
ATOM 986 N N . PHE A 1 134 ? 52.966 -1.620 19.757 1.00 35.72 134 PHE L N 1
ATOM 987 C CA . PHE A 1 134 ? 53.468 -1.882 18.387 1.00 34.41 134 PHE L CA 1
ATOM 988 C C . PHE A 1 134 ? 54.295 -3.197 18.334 1.00 34.33 134 PHE L C 1
ATOM 989 O O . PHE A 1 134 ? 55.089 -3.479 19.241 1.00 33.87 134 PHE L O 1
ATOM 997 N N . LEU A 1 135 ? 54.072 -3.989 17.287 1.00 33.85 135 LEU L N 1
ATOM 998 C CA . LEU A 1 135 ? 54.764 -5.249 17.082 1.00 34.04 135 LEU L CA 1
ATOM 999 C C . LEU A 1 135 ? 55.215 -5.166 15.657 1.00 34.50 135 LEU L C 1
ATOM 1000 O O . LEU A 1 135 ? 54.397 -5.232 14.729 1.00 34.45 135 LEU L O 1
ATOM 1005 N N . ASN A 1 136 ? 56.525 -5.030 15.503 1.00 34.43 136 ASN L N 1
ATOM 1006 C CA . ASN A 1 136 ? 57.106 -4.404 14.334 1.00 34.78 136 ASN L CA 1
ATOM 1007 C C . ASN A 1 136 ? 58.139 -5.275 13.606 1.00 34.34 136 ASN L C 1
ATOM 1008 O O . ASN A 1 136 ? 58.992 -5.909 14.258 1.00 35.46 136 ASN L O 1
ATOM 1013 N N . ASN A 1 137 ? 58.040 -5.302 12.274 1.00 32.80 137 ASN L N 1
ATOM 1014 C CA . ASN A 1 137 ? 58.828 -6.178 11.392 1.00 33.11 137 ASN L CA 1
ATOM 1015 C C . ASN A 1 137 ? 58.947 -7.672 11.771 1.00 33.20 137 ASN L C 1
ATOM 1016 O O . ASN A 1 137 ? 60.005 -8.149 12.150 1.00 33.65 137 ASN L O 1
ATOM 1021 N N . PHE A 1 138 ? 57.856 -8.398 11.649 1.00 33.47 138 PHE L N 1
ATOM 1022 C CA . PHE A 1 138 ? 57.881 -9.835 11.812 1.00 34.71 138 PHE L CA 1
ATOM 1023 C C . PHE A 1 138 ? 57.527 -10.575 10.493 1.00 35.06 138 PHE L C 1
ATOM 1024 O O . PHE A 1 138 ? 57.082 -9.969 9.515 1.00 35.68 138 PHE L O 1
ATOM 1032 N N . TYR A 1 139 ? 57.745 -11.873 10.441 1.00 35.42 139 TYR L N 1
ATOM 1033 C CA . TYR A 1 139 ? 57.279 -12.633 9.278 1.00 36.44 139 TYR L CA 1
ATOM 1034 C C . TYR A 1 139 ? 57.139 -14.106 9.708 1.00 37.45 139 TYR L C 1
ATOM 1035 O O . TYR A 1 139 ? 58.069 -14.622 10.336 1.00 37.28 139 TYR L O 1
ATOM 1044 N N . PRO A 1 140 ? 56.049 -14.819 9.365 1.00 38.33 140 PRO L N 1
ATOM 1045 C CA . PRO A 1 140 ? 54.966 -14.365 8.503 1.00 38.61 140 PRO L CA 1
ATOM 1046 C C . PRO A 1 140 ? 54.000 -13.463 9.200 1.00 39.15 140 PRO L C 1
ATOM 1047 O O . PRO A 1 140 ? 54.254 -13.127 10.352 1.00 39.25 140 PRO L O 1
ATOM 1051 N N . LYS A 1 141 ? 52.921 -13.115 8.489 1.00 40.15 141 LYS L N 1
ATOM 1052 C CA . LYS A 1 141 ? 51.854 -12.218 8.905 1.00 41.98 141 LYS L CA 1
ATOM 1053 C C . LYS A 1 141 ? 50.978 -12.623 10.108 1.00 42.34 141 LYS L C 1
ATOM 1054 O O . LYS A 1 141 ? 50.505 -11.754 10.858 1.00 42.66 141 LYS L O 1
ATOM 1060 N N . ASP A 1 142 ? 50.765 -13.922 10.293 1.00 42.72 142 ASP L N 1
ATOM 1061 C CA . ASP A 1 142 ? 49.956 -14.442 11.388 1.00 43.02 142 ASP L CA 1
ATOM 1062 C C . ASP A 1 142 ? 50.571 -14.226 12.732 1.00 42.92 142 ASP L C 1
ATOM 1063 O O . ASP A 1 142 ? 51.599 -14.795 13.029 1.00 42.57 142 ASP L O 1
ATOM 1068 N N . ILE A 1 143 ? 49.905 -13.421 13.557 1.00 43.36 143 ILE L N 1
ATOM 1069 C CA . ILE A 1 143 ? 50.304 -13.216 14.946 1.00 43.47 143 ILE L CA 1
ATOM 1070 C C . ILE A 1 143 ? 49.090 -13.101 15.893 1.00 43.72 143 ILE L C 1
ATOM 1071 O O . ILE A 1 143 ? 48.018 -12.585 15.470 1.00 43.06 143 ILE L O 1
ATOM 1076 N N . ASN A 1 144 ? 49.239 -13.609 17.134 1.00 44.23 144 ASN L N 1
ATOM 1077 C CA . ASN A 1 144 ? 48.247 -13.315 18.243 1.00 45.60 144 ASN L CA 1
ATOM 1078 C C . ASN A 1 144 ? 48.696 -12.448 19.410 1.00 44.30 144 ASN L C 1
ATOM 1079 O O . ASN A 1 144 ? 49.842 -12.513 19.895 1.00 44.22 144 ASN L O 1
ATOM 1084 N N . VAL A 1 145 ? 47.735 -11.637 19.844 1.00 43.66 145 VAL L N 1
ATOM 1085 C CA . VAL A 1 145 ? 47.961 -10.569 20.812 1.00 42.19 145 VAL L CA 1
ATOM 1086 C C . VAL A 1 145 ? 46.908 -10.701 21.867 1.00 42.33 145 VAL L C 1
ATOM 1087 O O . VAL A 1 145 ? 45.709 -10.772 21.563 1.00 40.87 145 VAL L O 1
ATOM 1091 N N . LYS A 1 146 ? 47.390 -10.759 23.107 1.00 42.53 146 LYS L N 1
ATOM 1092 C CA . LYS A 1 146 ? 46.533 -10.796 24.259 1.00 43.14 146 LYS L CA 1
ATOM 1093 C C . LYS A 1 146 ? 46.876 -9.628 25.147 1.00 43.17 146 LYS L C 1
ATOM 1094 O O . LYS A 1 146 ? 48.058 -9.403 25.458 1.00 43.51 146 LYS L O 1
ATOM 1100 N N . TRP A 1 147 ? 45.843 -8.892 25.544 1.00 42.37 147 TRP L N 1
ATOM 1101 C CA . TRP A 1 147 ? 45.969 -7.865 26.560 1.00 41.90 147 TRP L CA 1
ATOM 1102 C C . TRP A 1 147 ? 45.660 -8.498 27.919 1.00 43.81 147 TRP L C 1
ATOM 1103 O O . TRP A 1 147 ? 44.677 -9.254 28.080 1.00 43.97 147 TRP L O 1
ATOM 1114 N N . LYS A 1 148 ? 46.514 -8.202 28.903 1.00 45.53 148 LYS L N 1
ATOM 1115 C CA . LYS A 1 148 ? 46.284 -8.622 30.280 1.00 46.49 148 LYS L CA 1
ATOM 1116 C C . LYS A 1 148 ? 46.195 -7.384 31.123 1.00 47.41 148 LYS L C 1
ATOM 1117 O O . LYS A 1 148 ? 47.092 -6.550 31.083 1.00 47.63 148 LYS L O 1
ATOM 1123 N N . ILE A 1 149 ? 45.084 -7.219 31.823 1.00 48.89 149 ILE L N 1
ATOM 1124 C CA . ILE A 1 149 ? 44.955 -6.104 32.764 1.00 51.02 149 ILE L CA 1
ATOM 1125 C C . ILE A 1 149 ? 44.951 -6.628 34.196 1.00 51.52 149 ILE L C 1
ATOM 1126 O O . ILE A 1 149 ? 44.026 -7.356 34.572 1.00 51.57 149 ILE L O 1
ATOM 1131 N N . ASP A 1 150 ? 45.957 -6.225 34.984 1.00 52.47 150 ASP L N 1
ATOM 1132 C CA . ASP A 1 150 ? 46.209 -6.747 36.346 1.00 52.95 150 ASP L CA 1
ATOM 1133 C C . ASP A 1 150 ? 46.265 -8.262 36.339 1.00 53.17 150 ASP L C 1
ATOM 1134 O O . ASP A 1 150 ? 45.915 -8.896 37.328 1.00 53.84 150 ASP L O 1
ATOM 1139 N N . GLY A 1 151 ? 46.686 -8.820 35.203 1.00 53.31 151 GLY L N 1
ATOM 1140 C CA . GLY A 1 151 ? 46.933 -10.232 35.037 1.00 52.87 151 GLY L CA 1
ATOM 1141 C C . GLY A 1 151 ? 45.776 -11.003 34.456 1.00 53.33 151 GLY L C 1
ATOM 1142 O O . GLY A 1 151 ? 45.867 -12.215 34.324 1.00 54.17 151 GLY L O 1
ATOM 1143 N N . SER A 1 152 ? 44.668 -10.358 34.123 1.00 53.12 152 SER L N 1
ATOM 1144 C CA . SER A 1 152 ? 43.598 -11.139 33.498 1.00 53.11 152 SER L CA 1
ATOM 1145 C C . SER A 1 152 ? 43.296 -10.690 32.070 1.00 52.75 152 SER L C 1
ATOM 1146 O O . SER A 1 152 ? 43.401 -9.507 31.729 1.00 52.69 152 SER L O 1
ATOM 1149 N N . GLU A 1 153 ? 42.928 -11.646 31.236 1.00 52.77 153 GLU L N 1
ATOM 1150 C CA . GLU A 1 153 ? 42.567 -11.345 29.858 1.00 52.94 153 GLU L CA 1
ATOM 1151 C C . GLU A 1 153 ? 41.675 -10.119 29.716 1.00 52.88 153 GLU L C 1
ATOM 1152 O O . GLU A 1 153 ? 40.718 -9.908 30.467 1.00 52.48 153 GLU L O 1
ATOM 1158 N N . ARG A 1 154 ? 42.029 -9.275 28.766 1.00 52.52 154 ARG L N 1
ATOM 1159 C CA . ARG A 1 154 ? 41.084 -8.276 28.342 1.00 52.15 154 ARG L CA 1
ATOM 1160 C C . ARG A 1 154 ? 40.836 -8.500 26.866 1.00 50.83 154 ARG L C 1
ATOM 1161 O O . ARG A 1 154 ? 41.784 -8.676 26.117 1.00 50.53 154 ARG L O 1
ATOM 1169 N N . GLN A 1 155 ? 39.566 -8.533 26.474 1.00 49.73 155 GLN L N 1
ATOM 1170 C CA . GLN A 1 155 ? 39.184 -8.842 25.087 1.00 49.14 155 GLN L CA 1
ATOM 1171 C C . GLN A 1 155 ? 38.400 -7.721 24.442 1.00 47.58 155 GLN L C 1
ATOM 1172 O O . GLN A 1 155 ? 38.491 -7.516 23.249 1.00 47.25 155 GLN L O 1
ATOM 1178 N N . ASN A 1 156 ? 37.663 -6.993 25.249 1.00 45.76 156 ASN L N 1
ATOM 1179 C CA . ASN A 1 156 ? 36.764 -5.974 24.780 1.00 46.03 156 ASN L CA 1
ATOM 1180 C C . ASN A 1 156 ? 37.508 -4.650 24.710 1.00 44.72 156 ASN L C 1
ATOM 1181 O O . ASN A 1 156 ? 38.313 -4.374 25.589 1.00 44.48 156 ASN L O 1
ATOM 1186 N N . GLY A 1 157 ? 37.246 -3.843 23.674 1.00 43.10 157 GLY L N 1
ATOM 1187 C CA . GLY A 1 157 ? 37.998 -2.614 23.468 1.00 42.39 157 GLY L CA 1
ATOM 1188 C C . GLY A 1 157 ? 39.311 -2.684 22.662 1.00 41.81 157 GLY L C 1
ATOM 1189 O O . GLY A 1 157 ? 40.010 -1.669 22.525 1.00 42.25 157 GLY L O 1
ATOM 1190 N N . VAL A 1 158 ? 39.637 -3.858 22.124 1.00 41.00 158 VAL L N 1
ATOM 1191 C CA . VAL A 1 158 ? 40.854 -4.087 21.336 1.00 40.92 158 VAL L CA 1
ATOM 1192 C C . VAL A 1 158 ? 40.657 -3.816 19.831 1.00 41.45 158 VAL L C 1
ATOM 1193 O O . VAL A 1 158 ? 39.762 -4.355 19.192 1.00 41.38 158 VAL L O 1
ATOM 1197 N N . LEU A 1 159 ? 41.504 -2.955 19.275 1.00 41.71 159 LEU L N 1
ATOM 1198 C CA . LEU A 1 159 ? 41.593 -2.776 17.825 1.00 41.50 159 LEU L CA 1
ATOM 1199 C C . LEU A 1 159 ? 42.972 -3.056 17.204 1.00 39.82 159 LEU L C 1
ATOM 1200 O O . LEU A 1 159 ? 43.930 -2.311 17.392 1.00 39.30 159 LEU L O 1
ATOM 1205 N N . ASN A 1 160 ? 43.031 -4.102 16.405 1.00 38.69 160 ASN L N 1
ATOM 1206 C CA . ASN A 1 160 ? 44.238 -4.475 15.685 1.00 37.03 160 ASN L CA 1
ATOM 1207 C C . ASN A 1 160 ? 44.330 -3.968 14.264 1.00 35.90 160 ASN L C 1
ATOM 1208 O O . ASN A 1 160 ? 43.347 -3.941 13.550 1.00 34.90 160 ASN L O 1
ATOM 1213 N N . SER A 1 161 ? 45.535 -3.560 13.867 1.00 35.81 161 SER L N 1
ATOM 1214 C CA . SER A 1 161 ? 45.784 -3.124 12.494 1.00 35.60 161 SER L CA 1
ATOM 1215 C C . SER A 1 161 ? 47.081 -3.643 11.853 1.00 35.32 161 SER L C 1
ATOM 1216 O O . SER A 1 161 ? 48.150 -3.456 12.400 1.00 35.92 161 SER L O 1
ATOM 1219 N N . TRP A 1 162 ? 46.988 -4.253 10.679 1.00 35.63 162 TRP L N 1
ATOM 1220 C CA . TRP A 1 162 ? 48.186 -4.695 9.951 1.00 36.18 162 TRP L CA 1
ATOM 1221 C C . TRP A 1 162 ? 48.563 -3.810 8.750 1.00 36.64 162 TRP L C 1
ATOM 1222 O O . TRP A 1 162 ? 47.684 -3.219 8.086 1.00 35.48 162 TRP L O 1
ATOM 1233 N N . THR A 1 163 ? 49.872 -3.754 8.468 1.00 37.07 163 THR L N 1
ATOM 1234 C CA . THR A 1 163 ? 50.362 -3.133 7.240 1.00 37.25 163 THR L CA 1
ATOM 1235 C C . THR A 1 163 ? 50.586 -4.187 6.191 1.00 38.37 163 THR L C 1
ATOM 1236 O O . THR A 1 163 ? 50.485 -5.382 6.481 1.00 38.52 163 THR L O 1
ATOM 1240 N N . ASP A 1 164 ? 50.856 -3.729 4.968 1.00 39.15 164 ASP L N 1
ATOM 1241 C CA . ASP A 1 164 ? 51.242 -4.602 3.860 1.00 40.74 164 ASP L CA 1
ATOM 1242 C C . ASP A 1 164 ? 52.732 -4.935 3.977 1.00 40.20 164 ASP L C 1
ATOM 1243 O O . ASP A 1 164 ? 53.401 -4.411 4.847 1.00 39.12 164 ASP L O 1
ATOM 1248 N N . GLN A 1 165 ? 53.207 -5.842 3.117 1.00 40.78 165 GLN L N 1
ATOM 1249 C CA . GLN A 1 165 ? 54.629 -6.228 3.025 1.00 41.40 165 GLN L CA 1
ATOM 1250 C C . GLN A 1 165 ? 55.474 -4.984 2.848 1.00 41.61 165 GLN L C 1
ATOM 1251 O O . GLN A 1 165 ? 55.192 -4.145 2.000 1.00 40.51 165 GLN L O 1
ATOM 1257 N N . ASP A 1 166 ? 56.458 -4.845 3.726 1.00 42.23 166 ASP L N 1
ATOM 1258 C CA . ASP A 1 166 ? 57.380 -3.737 3.687 1.00 42.83 166 ASP L CA 1
ATOM 1259 C C . ASP A 1 166 ? 58.226 -3.800 2.413 1.00 43.22 166 ASP L C 1
ATOM 1260 O O . ASP A 1 166 ? 58.581 -4.888 1.913 1.00 42.65 166 ASP L O 1
ATOM 1265 N N . SER A 1 167 ? 58.596 -2.626 1.924 1.00 43.79 167 SER L N 1
ATOM 1266 C CA . SER A 1 167 ? 59.260 -2.531 0.638 1.00 43.79 167 SER L CA 1
ATOM 1267 C C . SER A 1 167 ? 60.718 -2.873 0.668 1.00 43.53 167 SER L C 1
ATOM 1268 O O . SER A 1 167 ? 61.212 -3.417 -0.300 1.00 43.43 167 SER L O 1
ATOM 1271 N N . LYS A 1 168 ? 61.396 -2.510 1.763 1.00 42.94 168 LYS L N 1
ATOM 1272 C CA . LYS A 1 168 ? 62.822 -2.744 1.942 1.00 42.60 168 LYS L CA 1
ATOM 1273 C C . LYS A 1 168 ? 63.087 -4.190 2.375 1.00 42.41 168 LYS L C 1
ATOM 1274 O O . LYS A 1 168 ? 63.354 -5.039 1.531 1.00 43.68 168 LYS L O 1
ATOM 1280 N N . ASP A 1 169 ? 63.037 -4.481 3.674 1.00 41.56 169 ASP L N 1
ATOM 1281 C CA . ASP A 1 169 ? 62.956 -5.878 4.123 1.00 41.04 169 ASP L CA 1
ATOM 1282 C C . ASP A 1 169 ? 61.550 -6.417 3.729 1.00 41.04 169 ASP L C 1
ATOM 1283 O O . ASP A 1 169 ? 60.755 -5.664 3.124 1.00 42.90 169 ASP L O 1
ATOM 1288 N N . SER A 1 170 ? 61.171 -7.651 4.016 1.00 38.68 170 SER L N 1
ATOM 1289 C CA . SER A 1 170 ? 59.795 -7.941 3.517 1.00 37.94 170 SER L CA 1
ATOM 1290 C C . SER A 1 170 ? 58.821 -8.425 4.579 1.00 36.80 170 SER L C 1
ATOM 1291 O O . SER A 1 170 ? 58.168 -9.461 4.451 1.00 35.49 170 SER L O 1
ATOM 1294 N N . THR A 1 171 ? 58.799 -7.664 5.661 1.00 37.01 171 THR L N 1
ATOM 1295 C CA . THR A 1 171 ? 58.174 -8.084 6.894 1.00 37.12 171 THR L CA 1
ATOM 1296 C C . THR A 1 171 ? 56.858 -7.411 7.033 1.00 36.31 171 THR L C 1
ATOM 1297 O O . THR A 1 171 ? 56.459 -6.646 6.151 1.00 35.73 171 THR L O 1
ATOM 1301 N N . TYR A 1 172 ? 56.156 -7.750 8.103 1.00 36.23 172 TYR L N 1
ATOM 1302 C CA . TYR A 1 172 ? 54.835 -7.183 8.347 1.00 36.58 172 TYR L CA 1
ATOM 1303 C C . TYR A 1 172 ? 54.810 -6.534 9.728 1.00 36.56 172 TYR L C 1
ATOM 1304 O O . TYR A 1 172 ? 55.599 -6.911 10.597 1.00 35.57 172 TYR L O 1
ATOM 1313 N N . SER A 1 173 ? 53.901 -5.565 9.909 1.00 36.90 173 SER L N 1
ATOM 1314 C CA . SER A 1 173 ? 53.729 -4.868 11.177 1.00 36.97 173 SER L CA 1
ATOM 1315 C C . SER A 1 173 ? 52.283 -4.770 11.693 1.00 36.50 173 SER L C 1
ATOM 1316 O O . SER A 1 173 ? 51.318 -4.879 10.944 1.00 37.78 173 SER L O 1
ATOM 1319 N N . MET A 1 174 ? 52.154 -4.583 12.990 1.00 35.70 174 MET L N 1
ATOM 1320 C CA . MET A 1 174 ? 50.891 -4.692 13.676 1.00 35.80 174 MET L CA 1
ATOM 1321 C C . MET A 1 174 ? 50.732 -3.605 14.768 1.00 35.04 174 MET L C 1
ATOM 1322 O O . MET A 1 174 ? 51.624 -3.385 15.609 1.00 33.33 174 MET L O 1
ATOM 1327 N N . SER A 1 175 ? 49.585 -2.951 14.740 1.00 34.24 175 SER L N 1
ATOM 1328 C CA . SER A 1 175 ? 49.175 -2.125 15.831 1.00 34.38 175 SER L CA 1
ATOM 1329 C C . SER A 1 175 ? 47.998 -2.719 16.618 1.00 34.89 175 SER L C 1
ATOM 1330 O O . SER A 1 175 ? 47.025 -3.175 16.040 1.00 34.76 175 SER L O 1
ATOM 1333 N N . SER A 1 176 ? 48.131 -2.749 17.945 1.00 35.28 176 SER L N 1
ATOM 1334 C CA . SER A 1 176 ? 47.072 -3.135 18.826 1.00 35.82 176 SER L CA 1
ATOM 1335 C C . SER A 1 176 ? 46.885 -2.054 19.879 1.00 37.19 176 SER L C 1
ATOM 1336 O O . SER A 1 176 ? 47.810 -1.686 20.602 1.00 37.85 176 SER L O 1
ATOM 1339 N N . THR A 1 177 ? 45.652 -1.573 19.974 1.00 38.61 177 THR L N 1
ATOM 1340 C CA . THR A 1 177 ? 45.234 -0.493 20.883 1.00 38.88 177 THR L CA 1
ATOM 1341 C C . THR A 1 177 ? 44.088 -1.025 21.729 1.00 39.50 177 THR L C 1
ATOM 1342 O O . THR A 1 177 ? 43.075 -1.485 21.203 1.00 39.76 177 THR L O 1
ATOM 1346 N N . LEU A 1 178 ? 44.252 -0.995 23.038 1.00 39.93 178 LEU L N 1
ATOM 1347 C CA . LEU A 1 178 ? 43.108 -1.261 23.891 1.00 40.73 178 LEU L CA 1
ATOM 1348 C C . LEU A 1 178 ? 42.588 0.092 24.392 1.00 40.49 178 LEU L C 1
ATOM 1349 O O . LEU A 1 178 ? 43.319 0.874 25.026 1.00 39.23 178 LEU L O 1
ATOM 1354 N N . THR A 1 179 ? 41.335 0.410 24.099 1.00 40.97 179 THR L N 1
ATOM 1355 C CA . THR A 1 179 ? 40.870 1.629 24.740 1.00 41.75 179 THR L CA 1
ATOM 1356 C C . THR A 1 179 ? 39.806 1.543 25.830 1.00 42.34 179 THR L C 1
ATOM 1357 O O . THR A 1 179 ? 38.939 0.702 25.813 1.00 42.00 179 THR L O 1
ATOM 1361 N N . LEU A 1 180 ? 39.956 2.402 26.830 1.00 43.98 180 LEU L N 1
ATOM 1362 C CA . LEU A 1 180 ? 39.041 2.457 27.965 1.00 44.63 180 LEU L CA 1
ATOM 1363 C C . LEU A 1 180 ? 38.778 3.898 28.425 1.00 45.22 180 LEU L C 1
ATOM 1364 O O . LEU A 1 180 ? 39.407 4.864 27.939 1.00 44.65 180 LEU L O 1
ATOM 1369 N N . THR A 1 181 ? 37.867 4.038 29.387 1.00 45.74 181 THR L N 1
ATOM 1370 C CA . THR A 1 181 ? 37.533 5.364 29.887 1.00 46.74 181 THR L CA 1
ATOM 1371 C C . THR A 1 181 ? 38.574 5.693 30.897 1.00 48.01 181 THR L C 1
ATOM 1372 O O . THR A 1 181 ? 39.127 4.785 31.509 1.00 47.82 181 THR L O 1
ATOM 1376 N N . LYS A 1 182 ? 38.903 6.969 31.035 1.00 49.98 182 LYS L N 1
ATOM 1377 C CA . LYS A 1 182 ? 39.905 7.335 32.031 1.00 52.20 182 LYS L CA 1
ATOM 1378 C C . LYS A 1 182 ? 39.565 6.614 33.348 1.00 53.71 182 LYS L C 1
ATOM 1379 O O . LYS A 1 182 ? 40.426 5.968 33.976 1.00 54.32 182 LYS L O 1
ATOM 1385 N N . ASP A 1 183 ? 38.299 6.681 33.751 1.00 55.07 183 ASP L N 1
ATOM 1386 C CA . ASP A 1 183 ? 37.941 6.106 35.044 1.00 56.82 183 ASP L CA 1
ATOM 1387 C C . ASP A 1 183 ? 38.312 4.662 35.136 1.00 56.41 183 ASP L C 1
ATOM 1388 O O . ASP A 1 183 ? 38.964 4.281 36.085 1.00 56.54 183 ASP L O 1
ATOM 1393 N N . GLU A 1 184 ? 37.964 3.857 34.136 1.00 56.39 184 GLU L N 1
ATOM 1394 C CA . GLU A 1 184 ? 38.248 2.428 34.281 1.00 56.08 184 GLU L CA 1
ATOM 1395 C C . GLU A 1 184 ? 39.739 2.110 34.177 1.00 54.89 184 GLU L C 1
ATOM 1396 O O . GLU A 1 184 ? 40.211 1.183 34.816 1.00 54.80 184 GLU L O 1
ATOM 1402 N N . TYR A 1 185 ? 40.473 2.939 33.444 1.00 53.87 185 TYR L N 1
ATOM 1403 C CA . TYR A 1 185 ? 41.924 2.871 33.415 1.00 53.18 185 TYR L CA 1
ATOM 1404 C C . TYR A 1 185 ? 42.477 3.032 34.838 1.00 53.97 185 TYR L C 1
ATOM 1405 O O . TYR A 1 185 ? 43.243 2.188 35.322 1.00 53.81 185 TYR L O 1
ATOM 1414 N N . GLU A 1 186 ? 42.067 4.107 35.518 1.00 54.22 186 GLU L N 1
ATOM 1415 C CA . GLU A 1 186 ? 42.627 4.443 36.824 1.00 54.32 186 GLU L CA 1
ATOM 1416 C C . GLU A 1 186 ? 42.215 3.563 37.985 1.00 54.55 186 GLU L C 1
ATOM 1417 O O . GLU A 1 186 ? 42.591 3.850 39.097 1.00 55.00 186 GLU L O 1
ATOM 1423 N N . ARG A 1 187 ? 41.463 2.498 37.729 1.00 54.59 187 ARG L N 1
ATOM 1424 C CA . ARG A 1 187 ? 41.089 1.543 38.753 1.00 54.92 187 ARG L CA 1
ATOM 1425 C C . ARG A 1 187 ? 41.943 0.259 38.696 1.00 54.64 187 ARG L C 1
ATOM 1426 O O . ARG A 1 187 ? 41.565 -0.773 39.289 1.00 53.85 187 ARG L O 1
ATOM 1434 N N . HIS A 1 188 ? 43.071 0.313 37.965 1.00 54.33 188 HIS L N 1
ATOM 1435 C CA . HIS A 1 188 ? 43.960 -0.858 37.764 1.00 53.75 188 HIS L CA 1
ATOM 1436 C C . HIS A 1 188 ? 45.429 -0.452 37.720 1.00 52.24 188 HIS L C 1
ATOM 1437 O O . HIS A 1 188 ? 45.730 0.734 37.569 1.00 52.91 188 HIS L O 1
ATOM 1444 N N . ASN A 1 189 ? 46.358 -1.395 37.853 1.00 50.30 189 ASN L N 1
ATOM 1445 C CA . ASN A 1 189 ? 47.770 -0.987 37.860 1.00 48.77 189 ASN L CA 1
ATOM 1446 C C . ASN A 1 189 ? 48.677 -1.535 36.721 1.00 47.49 189 ASN L C 1
ATOM 1447 O O . ASN A 1 189 ? 49.485 -0.782 36.165 1.00 47.38 189 ASN L O 1
ATOM 1452 N N . SER A 1 190 ? 48.569 -2.819 36.370 1.00 45.47 190 SER L N 1
ATOM 1453 C CA . SER A 1 190 ? 49.497 -3.407 35.399 1.00 43.39 190 SER L CA 1
ATOM 1454 C C . SER A 1 190 ? 48.792 -3.689 34.066 1.00 42.33 190 SER L C 1
ATOM 1455 O O . SER A 1 190 ? 47.773 -4.372 34.033 1.00 40.50 190 SER L O 1
ATOM 1458 N N . TYR A 1 191 ? 49.340 -3.143 32.981 1.00 41.78 191 TYR L N 1
ATOM 1459 C CA . TYR A 1 191 ? 48.772 -3.360 31.647 1.00 42.06 191 TYR L CA 1
ATOM 1460 C C . TYR A 1 191 ? 49.751 -4.070 30.792 1.00 41.67 191 TYR L C 1
ATOM 1461 O O . TYR A 1 191 ? 50.833 -3.577 30.567 1.00 41.82 191 TYR L O 1
ATOM 1470 N N . THR A 1 192 ? 49.379 -5.249 30.321 1.00 42.50 192 THR L N 1
ATOM 1471 C CA . THR A 1 192 ? 50.309 -6.112 29.579 1.00 42.16 192 THR L CA 1
ATOM 1472 C C . THR A 1 192 ? 49.853 -6.408 28.165 1.00 42.17 192 THR L C 1
ATOM 1473 O O . THR A 1 192 ? 48.670 -6.575 27.897 1.00 42.29 192 THR L O 1
ATOM 1477 N N . CYS A 1 193 ? 50.825 -6.458 27.270 1.00 43.01 193 CYS L N 1
ATOM 1478 C CA . CYS A 1 193 ? 50.645 -6.638 25.850 1.00 43.76 193 CYS L CA 1
ATOM 1479 C C . CYS A 1 193 ? 51.478 -7.881 25.524 1.00 43.54 193 CYS L C 1
ATOM 1480 O O . CYS A 1 193 ? 52.689 -7.823 25.623 1.00 44.12 193 CYS L O 1
ATOM 1483 N N . GLU A 1 194 ? 50.852 -9.012 25.186 1.00 43.55 194 GLU L N 1
ATOM 1484 C CA . GLU A 1 194 ? 51.573 -10.276 24.899 1.00 43.50 194 GLU L CA 1
ATOM 1485 C C . GLU A 1 194 ? 51.425 -10.795 23.477 1.00 42.91 194 GLU L C 1
ATOM 1486 O O . GLU A 1 194 ? 50.314 -11.075 23.056 1.00 43.68 194 GLU L O 1
ATOM 1492 N N . ALA A 1 195 ? 52.533 -11.047 22.784 1.00 42.13 195 ALA L N 1
ATOM 1493 C CA . ALA A 1 195 ? 52.530 -11.467 21.361 1.00 41.09 195 ALA L CA 1
ATOM 1494 C C . ALA A 1 195 ? 52.973 -12.937 21.112 1.00 40.43 195 ALA L C 1
ATOM 1495 O O . ALA A 1 195 ? 54.105 -13.283 21.470 1.00 40.53 195 ALA L O 1
ATOM 1497 N N . THR A 1 196 ? 52.126 -13.792 20.508 1.00 39.39 196 THR L N 1
ATOM 1498 C CA . THR A 1 196 ? 52.532 -15.194 20.191 1.00 38.52 196 THR L CA 1
ATOM 1499 C C . THR A 1 196 ? 52.700 -15.315 18.686 1.00 37.84 196 THR L C 1
ATOM 1500 O O . THR A 1 196 ? 51.805 -14.950 17.937 1.00 38.39 196 THR L O 1
ATOM 1504 N N . HIS A 1 197 ? 53.860 -15.815 18.263 1.00 37.39 197 HIS L N 1
ATOM 1505 C CA . HIS A 1 197 ? 54.289 -15.856 16.860 1.00 36.22 197 HIS L CA 1
ATOM 1506 C C . HIS A 1 197 ? 55.033 -17.170 16.448 1.00 36.42 197 HIS L C 1
ATOM 1507 O O . HIS A 1 197 ? 55.772 -17.736 17.227 1.00 35.35 197 HIS L O 1
ATOM 1514 N N . LYS A 1 198 ? 54.807 -17.643 15.223 1.00 38.21 198 LYS L N 1
ATOM 1515 C CA . LYS A 1 198 ? 55.537 -18.788 14.661 1.00 39.96 198 LYS L CA 1
ATOM 1516 C C . LYS A 1 198 ? 56.977 -18.885 15.159 1.00 41.43 198 LYS L C 1
ATOM 1517 O O . LYS A 1 198 ? 57.458 -19.978 15.405 1.00 41.00 198 LYS L O 1
ATOM 1523 N N . THR A 1 199 ? 57.661 -17.741 15.313 1.00 43.14 199 THR L N 1
ATOM 1524 C CA . THR A 1 199 ? 59.095 -17.708 15.686 1.00 43.84 199 THR L CA 1
ATOM 1525 C C . THR A 1 199 ? 59.420 -18.281 17.055 1.00 45.22 199 THR L C 1
ATOM 1526 O O . THR A 1 199 ? 60.587 -18.586 17.345 1.00 46.01 199 THR L O 1
ATOM 1530 N N . SER A 1 200 ? 58.427 -18.338 17.933 1.00 46.16 200 SER L N 1
ATOM 1531 C CA . SER A 1 200 ? 58.663 -18.921 19.250 1.00 46.93 200 SER L CA 1
ATOM 1532 C C . SER A 1 200 ? 57.436 -19.555 19.859 1.00 48.26 200 SER L C 1
ATOM 1533 O O . SER A 1 200 ? 56.300 -19.113 19.616 1.00 49.71 200 SER L O 1
ATOM 1536 N N . THR A 1 201 ? 57.691 -20.597 20.649 1.00 49.51 201 THR L N 1
ATOM 1537 C CA . THR A 1 201 ? 56.689 -21.223 21.513 1.00 50.04 201 THR L CA 1
ATOM 1538 C C . THR A 1 201 ? 56.290 -20.248 22.619 1.00 50.11 201 THR L C 1
ATOM 1539 O O . THR A 1 201 ? 55.098 -20.064 22.851 1.00 50.69 201 THR L O 1
ATOM 1543 N N . SER A 1 202 ? 57.286 -19.596 23.239 1.00 50.05 202 SER L N 1
ATOM 1544 C CA . SER A 1 202 ? 57.104 -18.649 24.351 1.00 50.80 202 SER L CA 1
ATOM 1545 C C . SER A 1 202 ? 56.732 -17.200 23.932 1.00 50.68 202 SER L C 1
ATOM 1546 O O . SER A 1 202 ? 57.481 -16.580 23.187 1.00 50.83 202 SER L O 1
ATOM 1549 N N . PRO A 1 203 ? 55.606 -16.654 24.423 1.00 50.31 203 PRO L N 1
ATOM 1550 C CA . PRO A 1 203 ? 55.129 -15.314 24.017 1.00 49.61 203 PRO L CA 1
ATOM 1551 C C . PRO A 1 203 ? 56.078 -14.189 24.380 1.00 49.09 203 PRO L C 1
ATOM 1552 O O . PRO A 1 203 ? 56.731 -14.347 25.400 1.00 49.93 203 PRO L O 1
ATOM 1556 N N . ILE A 1 204 ? 56.160 -13.106 23.591 1.00 48.84 204 ILE L N 1
ATOM 1557 C CA . ILE A 1 204 ? 56.972 -11.924 23.957 1.00 47.82 204 ILE L CA 1
ATOM 1558 C C . ILE A 1 204 ? 56.050 -11.042 24.736 1.00 47.36 204 ILE L C 1
ATOM 1559 O O . ILE A 1 204 ? 54.937 -10.790 24.313 1.00 46.26 204 ILE L O 1
ATOM 1564 N N . VAL A 1 205 ? 56.526 -10.582 25.880 1.00 47.47 205 VAL L N 1
ATOM 1565 C CA . VAL A 1 205 ? 55.707 -9.840 26.820 1.00 47.96 205 VAL L CA 1
ATOM 1566 C C . VAL A 1 205 ? 56.267 -8.437 27.071 1.00 48.04 205 VAL L C 1
ATOM 1567 O O . VAL A 1 205 ? 57.447 -8.268 27.379 1.00 47.88 205 VAL L O 1
ATOM 1571 N N . LYS A 1 206 ? 55.441 -7.419 26.911 1.00 48.39 206 LYS L N 1
ATOM 1572 C CA . LYS A 1 206 ? 55.842 -6.068 27.293 1.00 49.02 206 LYS L CA 1
ATOM 1573 C C . LYS A 1 206 ? 54.809 -5.522 28.267 1.00 50.52 206 LYS L C 1
ATOM 1574 O O . LYS A 1 206 ? 53.621 -5.710 28.052 1.00 51.74 206 LYS L O 1
ATOM 1580 N N . SER A 1 207 ? 55.221 -4.889 29.355 1.00 52.19 207 SER L N 1
ATOM 1581 C CA . SER A 1 207 ? 54.232 -4.306 30.276 1.00 54.28 207 SER L CA 1
ATOM 1582 C C . SER A 1 207 ? 54.680 -3.030 30.955 1.00 55.28 207 SER L C 1
ATOM 1583 O O . SER A 1 207 ? 55.845 -2.672 30.929 1.00 55.21 207 SER L O 1
ATOM 1586 N N . PHE A 1 208 ? 53.732 -2.332 31.547 1.00 57.02 208 PHE L N 1
ATOM 1587 C CA . PHE A 1 208 ? 54.070 -1.247 32.431 1.00 59.62 208 PHE L CA 1
ATOM 1588 C C . PHE A 1 208 ? 53.060 -1.160 33.548 1.00 60.98 208 PHE L C 1
ATOM 1589 O O . PHE A 1 208 ? 51.844 -1.280 33.326 1.00 61.00 208 PHE L O 1
ATOM 1597 N N . ASN A 1 209 ? 53.582 -0.970 34.756 1.00 63.02 209 ASN L N 1
ATOM 1598 C CA . ASN A 1 209 ? 52.741 -0.672 35.917 1.00 64.85 209 ASN L CA 1
ATOM 1599 C C . ASN A 1 209 ? 52.404 0.845 35.974 1.00 65.61 209 ASN L C 1
ATOM 1600 O O . ASN A 1 209 ? 53.216 1.713 35.643 1.00 65.07 209 ASN L O 1
ATOM 1605 N N . ARG A 1 210 ? 51.168 1.139 36.340 1.00 67.08 210 ARG L N 1
ATOM 1606 C CA . ARG A 1 210 ? 50.655 2.499 36.320 1.00 68.57 210 ARG L CA 1
ATOM 1607 C C . ARG A 1 210 ? 51.328 3.450 37.298 1.00 70.56 210 ARG L C 1
ATOM 1608 O O . ARG A 1 210 ? 51.240 4.670 37.124 1.00 71.29 210 ARG L O 1
ATOM 1616 N N . ASN A 1 211 ? 51.985 2.899 38.322 1.00 72.24 211 ASN L N 1
ATOM 1617 C CA . ASN A 1 211 ? 52.591 3.695 39.390 1.00 73.51 211 ASN L CA 1
ATOM 1618 C C . ASN A 1 211 ? 54.133 3.683 39.349 1.00 73.98 211 ASN L C 1
ATOM 1619 O O . ASN A 1 211 ? 54.803 3.704 40.399 1.00 73.99 211 ASN L O 1
ATOM 1624 N N . GLU A 1 212 ? 54.672 3.646 38.127 1.00 74.09 212 GLU L N 1
ATOM 1625 C CA . GLU A 1 212 ? 56.117 3.513 37.859 1.00 74.26 212 GLU L CA 1
ATOM 1626 C C . GLU A 1 212 ? 56.802 2.262 38.492 1.00 74.03 212 GLU L C 1
ATOM 1627 O O . GLU A 1 212 ? 56.193 1.193 38.685 1.00 73.58 212 GLU L O 1
ATOM 1633 N N . GLU B 2 1 ? 57.923 16.214 -15.129 1.00 57.72 1 GLU H N 1
ATOM 1634 C CA . GLU B 2 1 ? 57.503 17.156 -16.228 1.00 57.97 1 GLU H CA 1
ATOM 1635 C C . GLU B 2 1 ? 55.991 17.298 -16.353 1.00 55.92 1 GLU H C 1
ATOM 1636 O O . GLU B 2 1 ? 55.443 18.344 -16.002 1.00 56.75 1 GLU H O 1
ATOM 1642 N N . VAL B 2 2 ? 55.322 16.269 -16.849 1.00 54.04 2 VAL H N 1
ATOM 1643 C CA . VAL B 2 2 ? 53.862 16.301 -16.973 1.00 52.51 2 VAL H CA 1
ATOM 1644 C C . VAL B 2 2 ? 53.224 15.932 -15.634 1.00 51.79 2 VAL H C 1
ATOM 1645 O O . VAL B 2 2 ? 53.557 14.911 -15.059 1.00 52.27 2 VAL H O 1
ATOM 1649 N N . LYS B 2 3 ? 52.326 16.772 -15.129 1.00 50.32 3 LYS H N 1
ATOM 1650 C CA . LYS B 2 3 ? 51.692 16.516 -13.849 1.00 49.35 3 LYS H CA 1
ATOM 1651 C C . LYS B 2 3 ? 50.189 16.747 -13.955 1.00 47.70 3 LYS H C 1
ATOM 1652 O O . LYS B 2 3 ? 49.741 17.563 -14.749 1.00 47.73 3 LYS H O 1
ATOM 1658 N N . LEU B 2 4 ? 49.423 15.984 -13.181 1.00 45.87 4 LEU H N 1
ATOM 1659 C CA . LEU B 2 4 ? 47.965 16.130 -13.059 1.00 44.39 4 LEU H CA 1
ATOM 1660 C C . LEU B 2 4 ? 47.552 16.035 -11.581 1.00 44.55 4 LEU H C 1
ATOM 1661 O O . LEU B 2 4 ? 47.887 15.059 -10.883 1.00 44.32 4 LEU H O 1
ATOM 1666 N N . GLU B 2 5 ? 46.797 17.049 -11.142 1.00 44.48 5 GLU H N 1
ATOM 1667 C CA . GLU B 2 5 ? 46.371 17.250 -9.749 1.00 43.56 5 GLU H CA 1
ATOM 1668 C C . GLU B 2 5 ? 44.861 17.261 -9.733 1.00 42.20 5 GLU H C 1
ATOM 1669 O O . GLU B 2 5 ? 44.249 18.197 -10.241 1.00 42.48 5 GLU H O 1
ATOM 1675 N N . GLU B 2 6 ? 44.260 16.219 -9.186 1.00 40.93 6 GLU H N 1
ATOM 1676 C CA . GLU B 2 6 ? 42.847 16.267 -8.880 1.00 40.06 6 GLU H CA 1
ATOM 1677 C C . GLU B 2 6 ? 42.628 17.180 -7.646 1.00 39.96 6 GLU H C 1
ATOM 1678 O O . GLU B 2 6 ? 43.483 17.274 -6.757 1.00 40.23 6 GLU H O 1
ATOM 1684 N N . SER B 2 7 ? 41.506 17.879 -7.615 1.00 39.53 7 SER H N 1
ATOM 1685 C CA . SER B 2 7 ? 41.013 18.524 -6.398 1.00 39.56 7 SER H CA 1
ATOM 1686 C C . SER B 2 7 ? 39.495 18.427 -6.408 1.00 39.14 7 SER H C 1
ATOM 1687 O O . SER B 2 7 ? 38.913 18.060 -7.446 1.00 38.17 7 SER H O 1
ATOM 1690 N N . GLY B 2 8 ? 38.863 18.773 -5.285 1.00 39.35 8 GLY H N 1
ATOM 1691 C CA . GLY B 2 8 ? 37.407 18.734 -5.187 1.00 40.82 8 GLY H CA 1
ATOM 1692 C C . GLY B 2 8 ? 36.685 17.564 -4.501 1.00 41.96 8 GLY H C 1
ATOM 1693 O O . GLY B 2 8 ? 35.440 17.583 -4.406 1.00 42.56 8 GLY H O 1
ATOM 1694 N N . GLY B 2 9 ? 37.435 16.566 -4.015 1.00 42.39 9 GLY H N 1
ATOM 1695 C CA . GLY B 2 9 ? 36.861 15.420 -3.319 1.00 43.05 9 GLY H CA 1
ATOM 1696 C C . GLY B 2 9 ? 36.528 15.631 -1.835 1.00 43.84 9 GLY H C 1
ATOM 1697 O O . GLY B 2 9 ? 36.291 16.753 -1.389 1.00 44.01 9 GLY H O 1
ATOM 1698 N N . GLY B 2 10 ? 36.501 14.543 -1.074 1.00 43.89 10 GLY H N 1
ATOM 1699 C CA . GLY B 2 10 ? 35.947 14.553 0.268 1.00 45.47 10 GLY H CA 1
ATOM 1700 C C . GLY B 2 10 ? 34.498 14.073 0.413 1.00 45.93 10 GLY H C 1
ATOM 1701 O O . GLY B 2 10 ? 33.953 13.406 -0.463 1.00 46.26 10 GLY H O 1
ATOM 1702 N N . LEU B 2 11 ? 33.867 14.453 1.524 1.00 47.08 11 LEU H N 1
ATOM 1703 C CA . LEU B 2 11 ? 32.508 14.013 1.891 1.00 47.58 11 LEU H CA 1
ATOM 1704 C C . LEU B 2 11 ? 31.407 14.612 1.027 1.00 47.55 11 LEU H C 1
ATOM 1705 O O . LEU B 2 11 ? 31.420 15.799 0.788 1.00 49.04 11 LEU H O 1
ATOM 1710 N N . VAL B 2 12 ? 30.501 13.782 0.523 1.00 47.32 12 VAL H N 1
ATOM 1711 C CA . VAL B 2 12 ? 29.197 14.181 -0.008 1.00 46.83 12 VAL H CA 1
ATOM 1712 C C . VAL B 2 12 ? 28.219 13.130 0.444 1.00 47.57 12 VAL H C 1
ATOM 1713 O O . VAL B 2 12 ? 28.527 11.904 0.403 1.00 47.56 12 VAL H O 1
ATOM 1717 N N . GLN B 2 13 ? 27.015 13.591 0.783 1.00 48.21 13 GLN H N 1
ATOM 1718 C CA . GLN B 2 13 ? 25.887 12.746 1.207 1.00 48.34 13 GLN H CA 1
ATOM 1719 C C . GLN B 2 13 ? 25.177 12.021 0.029 1.00 47.40 13 GLN H C 1
ATOM 1720 O O . GLN B 2 13 ? 25.125 12.567 -1.062 1.00 45.86 13 GLN H O 1
ATOM 1726 N N . PRO B 2 14 ? 24.636 10.812 0.253 1.00 46.84 14 PRO H N 1
ATOM 1727 C CA . PRO B 2 14 ? 23.931 10.075 -0.800 1.00 46.62 14 PRO H CA 1
ATOM 1728 C C . PRO B 2 14 ? 22.865 10.943 -1.434 1.00 46.92 14 PRO H C 1
ATOM 1729 O O . PRO B 2 14 ? 22.168 11.667 -0.721 1.00 47.35 14 PRO H O 1
ATOM 1733 N N . GLY B 2 15 ? 22.770 10.908 -2.758 1.00 46.98 15 GLY H N 1
ATOM 1734 C CA . GLY B 2 15 ? 21.910 11.825 -3.478 1.00 47.23 15 GLY H CA 1
ATOM 1735 C C . GLY B 2 15 ? 22.454 13.259 -3.635 1.00 47.59 15 GLY H C 1
ATOM 1736 O O . GLY B 2 15 ? 21.735 14.141 -4.142 1.00 48.01 15 GLY H O 1
ATOM 1737 N N . GLY B 2 16 ? 23.701 13.511 -3.218 1.00 46.62 16 GLY H N 1
ATOM 1738 C CA . GLY B 2 16 ? 24.312 14.818 -3.386 1.00 45.80 16 GLY H CA 1
ATOM 1739 C C . GLY B 2 16 ? 24.833 15.084 -4.790 1.00 46.14 16 GLY H C 1
ATOM 1740 O O . GLY B 2 16 ? 24.493 14.408 -5.777 1.00 47.25 16 GLY H O 1
ATOM 1741 N N . SER B 2 17 ? 25.658 16.110 -4.894 1.00 45.11 17 SER H N 1
ATOM 1742 C CA . SER B 2 17 ? 26.331 16.412 -6.137 1.00 44.04 17 SER H CA 1
ATOM 1743 C C . SER B 2 17 ? 27.742 16.865 -5.770 1.00 43.44 17 SER H C 1
ATOM 1744 O O . SER B 2 17 ? 27.923 17.477 -4.705 1.00 42.99 17 SER H O 1
ATOM 1747 N N . MET B 2 18 ? 28.735 16.573 -6.631 1.00 41.93 18 MET H N 1
ATOM 1748 C CA . MET B 2 18 ? 30.129 16.954 -6.344 1.00 40.44 18 MET H CA 1
ATOM 1749 C C . MET B 2 18 ? 30.869 17.100 -7.640 1.00 40.30 18 MET H C 1
ATOM 1750 O O . MET B 2 18 ? 30.626 16.333 -8.591 1.00 39.98 18 MET H O 1
ATOM 1755 N N . LYS B 2 19 ? 31.763 18.078 -7.689 1.00 39.59 19 LYS H N 1
ATOM 1756 C CA . LYS B 2 19 ? 32.514 18.279 -8.884 1.00 40.10 19 LYS H CA 1
ATOM 1757 C C . LYS B 2 19 ? 33.991 18.037 -8.696 1.00 40.04 19 LYS H C 1
ATOM 1758 O O . LYS B 2 19 ? 34.620 18.675 -7.858 1.00 41.04 19 LYS H O 1
ATOM 1764 N N . LEU B 2 20 ? 34.560 17.154 -9.517 1.00 39.82 20 LEU H N 1
ATOM 1765 C CA . LEU B 2 20 ? 36.029 16.931 -9.534 1.00 38.60 20 LEU H CA 1
ATOM 1766 C C . LEU B 2 20 ? 36.706 17.813 -10.555 1.00 38.16 20 LEU H C 1
ATOM 1767 O O . LEU B 2 20 ? 36.237 17.973 -11.661 1.00 38.36 20 LEU H O 1
ATOM 1772 N N . SER B 2 21 ? 37.852 18.354 -10.201 1.00 38.64 21 SER H N 1
ATOM 1773 C CA . SER B 2 21 ? 38.655 19.057 -11.186 1.00 38.62 21 SER H CA 1
ATOM 1774 C C . SER B 2 21 ? 39.989 18.372 -11.449 1.00 38.65 21 SER H C 1
ATOM 1775 O O . SER B 2 21 ? 40.543 17.703 -10.572 1.00 38.49 21 SER H O 1
ATOM 1778 N N . CYS B 2 22 ? 40.555 18.587 -12.632 1.00 38.90 22 CYS H N 1
ATOM 1779 C CA . CYS B 2 22 ? 41.930 18.153 -12.854 1.00 38.89 22 CYS H CA 1
ATOM 1780 C C . CYS B 2 22 ? 42.738 19.154 -13.708 1.00 39.14 22 CYS H C 1
ATOM 1781 O O . CYS B 2 22 ? 42.354 19.524 -14.845 1.00 39.56 22 CYS H O 1
ATOM 1784 N N . ALA B 2 23 ? 43.851 19.589 -13.129 1.00 38.47 23 ALA H N 1
ATOM 1785 C CA . ALA B 2 23 ? 44.697 20.626 -13.703 1.00 38.17 23 ALA H CA 1
ATOM 1786 C C . ALA B 2 23 ? 45.878 19.949 -14.342 1.00 37.92 23 ALA H C 1
ATOM 1787 O O . ALA B 2 23 ? 46.598 19.226 -13.670 1.00 37.86 23 ALA H O 1
ATOM 1789 N N . ALA B 2 24 ? 46.120 20.171 -15.617 1.00 37.34 24 ALA H N 1
ATOM 1790 C CA . ALA B 2 24 ? 47.293 19.525 -16.186 1.00 37.24 24 ALA H CA 1
ATOM 1791 C C . ALA B 2 24 ? 48.361 20.543 -16.383 1.00 37.38 24 ALA H C 1
ATOM 1792 O O . ALA B 2 24 ? 48.071 21.699 -16.724 1.00 36.83 24 ALA H O 1
ATOM 1794 N N . SER B 2 25 ? 49.600 20.112 -16.237 1.00 37.08 25 SER H N 1
ATOM 1795 C CA . SER B 2 25 ? 50.678 20.964 -16.671 1.00 37.66 25 SER H CA 1
ATOM 1796 C C . SER B 2 25 ? 51.750 20.154 -17.306 1.00 38.28 25 SER H C 1
ATOM 1797 O O . SER B 2 25 ? 51.929 18.963 -16.973 1.00 37.73 25 SER H O 1
ATOM 1800 N N . GLY B 2 26 ? 52.515 20.838 -18.177 1.00 38.87 26 GLY H N 1
ATOM 1801 C CA . GLY B 2 26 ? 53.798 20.335 -18.668 1.00 37.79 26 GLY H CA 1
ATOM 1802 C C . GLY B 2 26 ? 53.678 19.489 -19.901 1.00 37.73 26 GLY H C 1
ATOM 1803 O O . GLY B 2 26 ? 54.512 18.637 -20.137 1.00 36.95 26 GLY H O 1
ATOM 1804 N N . PHE B 2 27 ? 52.590 19.695 -20.630 1.00 38.19 27 PHE H N 1
ATOM 1805 C CA . PHE B 2 27 ? 52.399 19.202 -21.985 1.00 39.88 27 PHE H CA 1
ATOM 1806 C C . PHE B 2 27 ? 51.161 19.918 -22.496 1.00 40.38 27 PHE H C 1
ATOM 1807 O O . PHE B 2 27 ? 50.387 20.479 -21.691 1.00 41.02 27 PHE H O 1
ATOM 1815 N N . THR B 2 28 ? 50.983 19.878 -23.817 1.00 40.08 28 THR H N 1
ATOM 1816 C CA . THR B 2 28 ? 49.859 20.460 -24.528 1.00 40.20 28 THR H CA 1
ATOM 1817 C C . THR B 2 28 ? 48.501 19.799 -24.240 1.00 39.55 28 THR H C 1
ATOM 1818 O O . THR B 2 28 ? 48.088 18.836 -24.876 1.00 40.58 28 THR H O 1
ATOM 1822 N N . PHE B 2 29 ? 47.770 20.360 -23.307 1.00 38.83 29 PHE H N 1
ATOM 1823 C CA . PHE B 2 29 ? 46.596 19.688 -22.773 1.00 37.66 29 PHE H CA 1
ATOM 1824 C C . PHE B 2 29 ? 45.552 19.418 -23.848 1.00 38.24 29 PHE H C 1
ATOM 1825 O O . PHE B 2 29 ? 44.897 18.351 -23.828 1.00 38.36 29 PHE H O 1
ATOM 1833 N N . SER B 2 30 ? 45.421 20.331 -24.826 1.00 38.22 30 SER H N 1
ATOM 1834 C CA . SER B 2 30 ? 44.381 20.160 -25.844 1.00 37.61 30 SER H CA 1
ATOM 1835 C C . SER B 2 30 ? 44.743 19.102 -26.834 1.00 37.65 30 SER H C 1
ATOM 1836 O O . SER B 2 30 ? 43.958 18.795 -27.722 1.00 38.36 30 SER H O 1
ATOM 1839 N N . ASP B 2 31 ? 45.933 18.542 -26.687 1.00 37.82 31 ASP H N 1
ATOM 1840 C CA . ASP B 2 31 ? 46.327 17.395 -27.475 1.00 37.94 31 ASP H CA 1
ATOM 1841 C C . ASP B 2 31 ? 46.011 16.046 -26.795 1.00 37.70 31 ASP H C 1
ATOM 1842 O O . ASP B 2 31 ? 46.157 14.984 -27.445 1.00 38.66 31 ASP H O 1
ATOM 1847 N N . ALA B 2 32 ? 45.644 16.071 -25.503 1.00 35.99 32 ALA H N 1
ATOM 1848 C CA . ALA B 2 32 ? 45.402 14.845 -24.673 1.00 34.72 32 ALA H CA 1
ATOM 1849 C C . ALA B 2 32 ? 43.965 14.327 -24.707 1.00 33.84 32 ALA H C 1
ATOM 1850 O O . ALA B 2 32 ? 43.029 15.117 -24.453 1.00 33.75 32 ALA H O 1
ATOM 1852 N N . TRP B 2 33 ? 43.770 13.025 -24.947 1.00 32.54 33 TRP H N 1
ATOM 1853 C CA . TRP B 2 33 ? 42.517 12.384 -24.492 1.00 31.06 33 TRP H CA 1
ATOM 1854 C C . TRP B 2 33 ? 42.621 12.201 -22.988 1.00 30.60 33 TRP H C 1
ATOM 1855 O O . TRP B 2 33 ? 43.734 11.937 -22.496 1.00 30.18 33 TRP H O 1
ATOM 1866 N N . MET B 2 34 ? 41.506 12.417 -22.260 1.00 29.39 34 MET H N 1
ATOM 1867 C CA . MET B 2 34 ? 41.468 12.229 -20.816 1.00 28.65 34 MET H CA 1
ATOM 1868 C C . MET B 2 34 ? 40.462 11.180 -20.354 1.00 30.04 34 MET H C 1
ATOM 1869 O O . MET B 2 34 ? 39.464 10.849 -21.021 1.00 31.81 34 MET H O 1
ATOM 1874 N N . ASP B 2 35 ? 40.702 10.633 -19.195 1.00 29.99 35 ASP H N 1
ATOM 1875 C CA . ASP B 2 35 ? 39.888 9.560 -18.738 1.00 30.66 35 ASP H CA 1
ATOM 1876 C C . ASP B 2 35 ? 39.775 9.731 -17.222 1.00 31.46 35 ASP H C 1
ATOM 1877 O O . ASP B 2 35 ? 40.727 10.194 -16.535 1.00 31.70 35 ASP H O 1
ATOM 1882 N N . TRP B 2 36 ? 38.624 9.320 -16.702 1.00 31.24 36 TRP H N 1
ATOM 1883 C CA . TRP B 2 36 ? 38.433 9.178 -15.282 1.00 31.67 36 TRP H CA 1
ATOM 1884 C C . TRP B 2 36 ? 38.329 7.657 -14.907 1.00 31.37 36 TRP H C 1
ATOM 1885 O O . TRP B 2 36 ? 37.639 6.892 -15.560 1.00 31.86 36 TRP H O 1
ATOM 1896 N N . VAL B 2 37 ? 39.022 7.270 -13.840 1.00 30.84 37 VAL H N 1
ATOM 1897 C CA . VAL B 2 37 ? 39.162 5.886 -13.377 1.00 30.15 37 VAL H CA 1
ATOM 1898 C C . VAL B 2 37 ? 39.094 5.891 -11.843 1.00 31.17 37 VAL H C 1
ATOM 1899 O O . VAL B 2 37 ? 39.911 6.581 -11.151 1.00 30.51 37 VAL H O 1
ATOM 1903 N N . ARG B 2 38 ? 38.126 5.126 -11.310 1.00 31.30 38 ARG H N 1
ATOM 1904 C CA . ARG B 2 38 ? 37.928 5.084 -9.857 1.00 32.29 38 ARG H CA 1
ATOM 1905 C C . ARG B 2 38 ? 38.265 3.718 -9.202 1.00 31.99 38 ARG H C 1
ATOM 1906 O O . ARG B 2 38 ? 38.168 2.686 -9.856 1.00 33.80 38 ARG H O 1
ATOM 1914 N N . GLN B 2 39 ? 38.664 3.702 -7.932 1.00 31.62 39 GLN H N 1
ATOM 1915 C CA . GLN B 2 39 ? 39.092 2.482 -7.281 1.00 31.14 39 GLN H CA 1
ATOM 1916 C C . GLN B 2 39 ? 38.515 2.280 -5.888 1.00 32.25 39 GLN H C 1
ATOM 1917 O O . GLN B 2 39 ? 38.392 3.236 -5.097 1.00 32.43 39 GLN H O 1
ATOM 1923 N N . SER B 2 40 ? 38.200 1.024 -5.581 1.00 33.49 40 SER H N 1
ATOM 1924 C CA . SER B 2 40 ? 37.650 0.609 -4.290 1.00 36.36 40 SER H CA 1
ATOM 1925 C C . SER B 2 40 ? 38.073 -0.848 -4.112 1.00 37.94 40 SER H C 1
ATOM 1926 O O . SER B 2 40 ? 38.303 -1.528 -5.111 1.00 38.21 40 SER H O 1
ATOM 1929 N N . PRO B 2 41 ? 38.240 -1.315 -2.872 1.00 39.80 41 PRO H N 1
ATOM 1930 C CA . PRO B 2 41 ? 38.563 -2.750 -2.600 1.00 41.15 41 PRO H CA 1
ATOM 1931 C C . PRO B 2 41 ? 37.621 -3.789 -3.270 1.00 42.71 41 PRO H C 1
ATOM 1932 O O . PRO B 2 41 ? 38.109 -4.801 -3.786 1.00 42.40 41 PRO H O 1
ATOM 1936 N N . GLU B 2 42 ? 36.306 -3.543 -3.261 1.00 44.13 42 GLU H N 1
ATOM 1937 C CA . GLU B 2 42 ? 35.366 -4.453 -3.917 1.00 46.40 42 GLU H CA 1
ATOM 1938 C C . GLU B 2 42 ? 35.449 -4.397 -5.428 1.00 45.88 42 GLU H C 1
ATOM 1939 O O . GLU B 2 42 ? 36.109 -5.218 -6.017 1.00 48.18 42 GLU H O 1
ATOM 1945 N N . LYS B 2 43 ? 34.818 -3.425 -6.055 1.00 45.42 43 LYS H N 1
ATOM 1946 C CA . LYS B 2 43 ? 34.819 -3.324 -7.499 1.00 44.87 43 LYS H CA 1
ATOM 1947 C C . LYS B 2 43 ? 36.217 -3.299 -8.195 1.00 44.33 43 LYS H C 1
ATOM 1948 O O . LYS B 2 43 ? 36.306 -3.613 -9.401 1.00 44.17 43 LYS H O 1
ATOM 1954 N N . GLY B 2 44 ? 37.287 -2.946 -7.465 1.00 42.88 44 GLY H N 1
ATOM 1955 C CA . GLY B 2 44 ? 38.624 -2.813 -8.054 1.00 42.16 44 GLY H CA 1
ATOM 1956 C C . GLY B 2 44 ? 38.823 -1.512 -8.858 1.00 41.73 44 GLY H C 1
ATOM 1957 O O . GLY B 2 44 ? 38.266 -0.492 -8.473 1.00 41.65 44 GLY H O 1
ATOM 1958 N N . LEU B 2 45 ? 39.627 -1.545 -9.940 1.00 40.70 45 LEU H N 1
ATOM 1959 C CA . LEU B 2 45 ? 39.743 -0.445 -10.914 1.00 39.84 45 LEU H CA 1
ATOM 1960 C C . LEU B 2 45 ? 38.545 -0.448 -11.902 1.00 39.46 45 LEU H C 1
ATOM 1961 O O . LEU B 2 45 ? 38.340 -1.454 -12.613 1.00 37.99 45 LEU H O 1
ATOM 1966 N N . GLU B 2 46 ? 37.754 0.638 -11.944 1.00 38.61 46 GLU H N 1
ATOM 1967 C CA . GLU B 2 46 ? 36.697 0.775 -12.978 1.00 38.87 46 GLU H CA 1
ATOM 1968 C C . GLU B 2 46 ? 36.753 2.052 -13.827 1.00 37.62 46 GLU H C 1
ATOM 1969 O O . GLU B 2 46 ? 36.629 3.174 -13.312 1.00 38.07 46 GLU H O 1
ATOM 1975 N N . TRP B 2 47 ? 36.911 1.876 -15.137 1.00 35.69 47 TRP H N 1
ATOM 1976 C CA . TRP B 2 47 ? 36.919 3.032 -16.034 1.00 33.80 47 TRP H CA 1
ATOM 1977 C C . TRP B 2 47 ? 35.555 3.769 -15.885 1.00 32.30 47 TRP H C 1
ATOM 1978 O O . TRP B 2 47 ? 34.499 3.125 -15.873 1.00 30.91 47 TRP H O 1
ATOM 1989 N N . VAL B 2 48 ? 35.590 5.097 -15.813 1.00 30.08 48 VAL H N 1
ATOM 1990 C CA . VAL B 2 48 ? 34.357 5.844 -15.657 1.00 29.31 48 VAL H CA 1
ATOM 1991 C C . VAL B 2 48 ? 33.929 6.541 -16.931 1.00 28.12 48 VAL H C 1
ATOM 1992 O O . VAL B 2 48 ? 32.790 6.458 -17.320 1.00 27.84 48 VAL H O 1
ATOM 1996 N N . ALA B 2 49 ? 34.853 7.222 -17.585 1.00 27.89 49 ALA H N 1
ATOM 1997 C CA . ALA B 2 49 ? 34.541 8.143 -18.664 1.00 27.24 49 ALA H CA 1
ATOM 1998 C C . ALA B 2 49 ? 35.814 8.532 -19.416 1.00 28.22 49 ALA H C 1
ATOM 1999 O O . ALA B 2 49 ? 36.872 8.641 -18.819 1.00 28.48 49 ALA H O 1
ATOM 2001 N N . GLU B 2 50 ? 35.701 8.710 -20.732 1.00 28.34 50 GLU H N 1
ATOM 2002 C CA . GLU B 2 50 ? 36.754 9.198 -21.552 1.00 28.88 50 GLU H CA 1
ATOM 2003 C C . GLU B 2 50 ? 36.237 10.422 -22.299 1.00 29.74 50 GLU H C 1
ATOM 2004 O O . GLU B 2 50 ? 35.141 10.383 -22.835 1.00 29.16 50 GLU H O 1
ATOM 2010 N N . ILE B 2 51 ? 37.051 11.490 -22.347 1.00 31.72 51 ILE H N 1
ATOM 2011 C CA . ILE B 2 51 ? 36.844 12.632 -23.293 1.00 33.34 51 ILE H CA 1
ATOM 2012 C C . ILE B 2 51 ? 38.021 12.890 -24.206 1.00 34.00 51 ILE H C 1
ATOM 2013 O O . ILE B 2 51 ? 39.119 13.192 -23.752 1.00 33.36 51 ILE H O 1
ATOM 2018 N N . ARG B 2 52 ? 37.751 12.804 -25.504 1.00 36.52 52 ARG H N 1
ATOM 2019 C CA . ARG B 2 52 ? 38.767 12.987 -26.562 1.00 38.20 52 ARG H CA 1
ATOM 2020 C C . ARG B 2 52 ? 39.202 14.432 -26.813 1.00 38.89 52 ARG H C 1
ATOM 2021 O O . ARG B 2 52 ? 38.617 15.367 -26.260 1.00 39.61 52 ARG H O 1
ATOM 2029 N N . SER B 2 53 ? 40.247 14.604 -27.628 1.00 39.94 53 SER H N 1
ATOM 2030 C CA . SER B 2 53 ? 40.871 15.907 -27.867 1.00 40.49 53 SER H CA 1
ATOM 2031 C C . SER B 2 53 ? 40.078 16.704 -28.876 1.00 41.34 53 SER H C 1
ATOM 2032 O O . SER B 2 53 ? 39.124 16.174 -29.471 1.00 42.00 53 SER H O 1
ATOM 2035 N N . LYS B 2 54 ? 40.443 17.983 -29.051 1.00 42.84 54 LYS H N 1
ATOM 2036 C CA . LYS B 2 54 ? 39.845 18.859 -30.108 1.00 43.41 54 LYS H CA 1
ATOM 2037 C C . LYS B 2 54 ? 39.862 18.163 -31.465 1.00 42.86 54 LYS H C 1
ATOM 2038 O O . LYS B 2 54 ? 38.815 18.007 -32.060 1.00 42.95 54 LYS H O 1
ATOM 2044 N N . VAL B 2 55 ? 41.033 17.689 -31.907 1.00 42.98 55 VAL H N 1
ATOM 2045 C CA . VAL B 2 55 ? 41.162 16.930 -33.160 1.00 43.96 55 VAL H CA 1
ATOM 2046 C C . VAL B 2 55 ? 40.373 15.652 -33.214 1.00 44.84 55 VAL H C 1
ATOM 2047 O O . VAL B 2 55 ? 40.057 15.162 -34.313 1.00 44.79 55 VAL H O 1
ATOM 2051 N N . ASN B 2 56 ? 40.120 15.061 -32.046 1.00 45.28 56 ASN H N 1
ATOM 2052 C CA . ASN B 2 56 ? 39.306 13.863 -32.011 1.00 46.16 56 ASN H CA 1
ATOM 2053 C C . ASN B 2 56 ? 37.859 14.217 -31.652 1.00 46.26 56 ASN H C 1
ATOM 2054 O O . ASN B 2 56 ? 37.103 13.361 -31.191 1.00 46.35 56 ASN H O 1
ATOM 2059 N N . ASN B 2 57 ? 37.499 15.491 -31.893 1.00 46.06 57 ASN H N 1
ATOM 2060 C CA . ASN B 2 57 ? 36.102 15.979 -31.879 1.00 46.25 57 ASN H CA 1
ATOM 2061 C C . ASN B 2 57 ? 35.500 15.959 -30.485 1.00 45.46 57 ASN H C 1
ATOM 2062 O O . ASN B 2 57 ? 34.289 16.033 -30.316 1.00 44.83 57 ASN H O 1
ATOM 2067 N N . HIS B 2 58 ? 36.358 15.846 -29.477 1.00 44.55 58 HIS H N 1
ATOM 2068 C CA . HIS B 2 58 ? 35.851 15.817 -28.129 1.00 43.69 58 HIS H CA 1
ATOM 2069 C C . HIS B 2 58 ? 34.772 14.690 -27.889 1.00 43.23 58 HIS H C 1
ATOM 2070 O O . HIS B 2 58 ? 33.846 14.843 -27.063 1.00 43.76 58 HIS H O 1
ATOM 2077 N N . ALA B 2 59 ? 34.874 13.565 -28.607 1.00 41.50 59 ALA H N 1
ATOM 2078 C CA . ALA B 2 59 ? 33.951 12.461 -28.369 1.00 40.65 59 ALA H CA 1
ATOM 2079 C C . ALA B 2 59 ? 33.924 12.025 -26.881 1.00 39.96 59 ALA H C 1
ATOM 2080 O O . ALA B 2 59 ? 34.965 11.990 -26.186 1.00 38.73 59 ALA H O 1
ATOM 2082 N N . ILE B 2 60 ? 32.725 11.738 -26.394 1.00 39.25 60 ILE H N 1
ATOM 2083 C CA . ILE B 2 60 ? 32.590 11.352 -25.004 1.00 39.22 60 ILE H CA 1
ATOM 2084 C C . ILE B 2 60 ? 32.100 9.904 -24.928 1.00 39.54 60 ILE H C 1
ATOM 2085 O O . ILE B 2 60 ? 31.335 9.476 -25.808 1.00 39.18 60 ILE H O 1
ATOM 2090 N N . HIS B 2 61 ? 32.581 9.158 -23.922 1.00 39.20 61 HIS H N 1
ATOM 2091 C CA . HIS B 2 61 ? 31.985 7.866 -23.566 1.00 39.46 61 HIS H CA 1
ATOM 2092 C C . HIS B 2 61 ? 31.860 7.680 -22.053 1.00 39.66 61 HIS H C 1
ATOM 2093 O O . HIS B 2 61 ? 32.699 8.117 -21.264 1.00 39.51 61 HIS H O 1
ATOM 2100 N N . TYR B 2 62 ? 30.827 6.974 -21.646 1.00 40.85 62 TYR H N 1
ATOM 2101 C CA . TYR B 2 62 ? 30.545 6.780 -20.236 1.00 41.53 62 TYR H CA 1
ATOM 2102 C C . TYR B 2 62 ? 30.517 5.289 -19.884 1.00 42.65 62 TYR H C 1
ATOM 2103 O O . TYR B 2 62 ? 30.131 4.463 -20.716 1.00 42.99 62 TYR H O 1
ATOM 2112 N N . ALA B 2 63 ? 30.900 4.958 -18.649 1.00 43.10 63 ALA H N 1
ATOM 2113 C CA . ALA B 2 63 ? 30.553 3.665 -18.051 1.00 43.54 63 ALA H CA 1
ATOM 2114 C C . ALA B 2 63 ? 29.059 3.589 -17.881 1.00 44.53 63 ALA H C 1
ATOM 2115 O O . ALA B 2 63 ? 28.416 4.556 -17.484 1.00 43.99 63 ALA H O 1
ATOM 2117 N N . GLU B 2 64 ? 28.506 2.418 -18.146 1.00 46.92 64 GLU H N 1
ATOM 2118 C CA . GLU B 2 64 ? 27.065 2.246 -18.091 1.00 48.99 64 GLU H CA 1
ATOM 2119 C C . GLU B 2 64 ? 26.471 2.626 -16.733 1.00 48.04 64 GLU H C 1
ATOM 2120 O O . GLU B 2 64 ? 25.579 3.466 -16.641 1.00 48.30 64 GLU H O 1
ATOM 2126 N N . SER B 2 65 ? 26.996 2.005 -15.694 1.00 47.46 65 SER H N 1
ATOM 2127 C CA . SER B 2 65 ? 26.737 2.332 -14.305 1.00 47.30 65 SER H CA 1
ATOM 2128 C C . SER B 2 65 ? 26.927 3.796 -13.940 1.00 47.46 65 SER H C 1
ATOM 2129 O O . SER B 2 65 ? 27.083 4.099 -12.761 1.00 47.82 65 SER H O 1
ATOM 2132 N N . VAL B 2 66 ? 26.970 4.704 -14.904 1.00 46.88 66 VAL H N 1
ATOM 2133 C CA . VAL B 2 66 ? 27.205 6.101 -14.562 1.00 46.65 66 VAL H CA 1
ATOM 2134 C C . VAL B 2 66 ? 26.398 7.068 -15.462 1.00 47.04 66 VAL H C 1
ATOM 2135 O O . VAL B 2 66 ? 26.341 8.284 -15.200 1.00 46.01 66 VAL H O 1
ATOM 2139 N N . LYS B 2 67 ? 25.781 6.518 -16.506 1.00 46.83 67 LYS H N 1
ATOM 2140 C CA . LYS B 2 67 ? 25.016 7.314 -17.466 1.00 48.07 67 LYS H CA 1
ATOM 2141 C C . LYS B 2 67 ? 23.841 7.945 -16.766 1.00 47.41 67 LYS H C 1
ATOM 2142 O O . LYS B 2 67 ? 23.229 7.304 -15.908 1.00 47.99 67 LYS H O 1
ATOM 2148 N N . GLY B 2 68 ? 23.536 9.187 -17.120 1.00 46.39 68 GLY H N 1
ATOM 2149 C CA . GLY B 2 68 ? 22.425 9.910 -16.541 1.00 45.60 68 GLY H CA 1
ATOM 2150 C C . GLY B 2 68 ? 22.812 10.688 -15.305 1.00 45.31 68 GLY H C 1
ATOM 2151 O O . GLY B 2 68 ? 22.121 11.624 -14.905 1.00 46.33 68 GLY H O 1
ATOM 2152 N N . ARG B 2 69 ? 23.948 10.335 -14.715 1.00 44.97 69 ARG H N 1
ATOM 2153 C CA . ARG B 2 69 ? 24.366 10.837 -13.390 1.00 43.21 69 ARG H CA 1
ATOM 2154 C C . ARG B 2 69 ? 25.696 11.659 -13.338 1.00 41.73 69 ARG H C 1
ATOM 2155 O O . ARG B 2 69 ? 25.840 12.665 -12.592 1.00 40.09 69 ARG H O 1
ATOM 2163 N N . PHE B 2 70 ? 26.676 11.197 -14.099 1.00 40.55 70 PHE H N 1
ATOM 2164 C CA . PHE B 2 70 ? 27.984 11.843 -14.152 1.00 39.36 70 PHE H CA 1
ATOM 2165 C C . PHE B 2 70 ? 28.111 12.489 -15.509 1.00 39.90 70 PHE H C 1
ATOM 2166 O O . PHE B 2 70 ? 27.687 11.900 -16.518 1.00 40.18 70 PHE H O 1
ATOM 2174 N N . THR B 2 71 ? 28.654 13.716 -15.547 1.00 40.66 71 THR H N 1
ATOM 2175 C CA . THR B 2 71 ? 29.029 14.344 -16.816 1.00 40.43 71 THR H CA 1
ATOM 2176 C C . THR B 2 71 ? 30.473 14.793 -16.775 1.00 40.13 71 THR H C 1
ATOM 2177 O O . THR B 2 71 ? 30.974 15.294 -15.764 1.00 39.41 71 THR H O 1
ATOM 2181 N N . VAL B 2 72 ? 31.111 14.645 -17.923 1.00 39.60 72 VAL H N 1
ATOM 2182 C CA . VAL B 2 72 ? 32.521 14.869 -18.056 1.00 39.16 72 VAL H CA 1
ATOM 2183 C C . VAL B 2 72 ? 32.641 16.022 -19.009 1.00 38.93 72 VAL H C 1
ATOM 2184 O O . VAL B 2 72 ? 31.845 16.136 -19.946 1.00 39.75 72 VAL H O 1
ATOM 2188 N N . SER B 2 73 ? 33.627 16.872 -18.770 1.00 37.91 73 SER H N 1
ATOM 2189 C CA . SER B 2 73 ? 33.975 17.906 -19.732 1.00 37.04 73 SER H CA 1
ATOM 2190 C C . SER B 2 73 ? 35.425 18.376 -19.583 1.00 36.32 73 SER H C 1
ATOM 2191 O O . SER B 2 73 ? 36.186 17.936 -18.709 1.00 35.44 73 SER H O 1
ATOM 2194 N N . ARG B 2 74 ? 35.809 19.265 -20.480 1.00 36.77 74 ARG H N 1
ATOM 2195 C CA . ARG B 2 74 ? 37.130 19.921 -20.423 1.00 35.96 74 ARG H CA 1
ATOM 2196 C C . ARG B 2 74 ? 37.122 21.446 -20.783 1.00 35.03 74 ARG H C 1
ATOM 2197 O O . ARG B 2 74 ? 36.182 21.950 -21.372 1.00 33.71 74 ARG H O 1
ATOM 2205 N N . ASP B 2 75 ? 38.176 22.165 -20.404 1.00 35.39 75 ASP H N 1
ATOM 2206 C CA . ASP B 2 75 ? 38.415 23.535 -20.879 1.00 35.57 75 ASP H CA 1
ATOM 2207 C C . ASP B 2 75 ? 39.858 23.571 -21.379 1.00 35.77 75 ASP H C 1
ATOM 2208 O O . ASP B 2 75 ? 40.839 23.533 -20.603 1.00 34.21 75 ASP H O 1
ATOM 2213 N N . ASP B 2 76 ? 40.017 23.593 -22.693 1.00 36.55 76 ASP H N 1
ATOM 2214 C CA . ASP B 2 76 ? 41.366 23.535 -23.190 1.00 36.73 76 ASP H CA 1
ATOM 2215 C C . ASP B 2 76 ? 42.141 24.766 -22.680 1.00 36.96 76 ASP H C 1
ATOM 2216 O O . ASP B 2 76 ? 43.191 24.646 -22.014 1.00 36.44 76 ASP H O 1
ATOM 2221 N N . SER B 2 77 ? 41.545 25.930 -22.891 1.00 36.73 77 SER H N 1
ATOM 2222 C CA . SER B 2 77 ? 42.154 27.189 -22.478 1.00 37.13 77 SER H CA 1
ATOM 2223 C C . SER B 2 77 ? 42.710 27.152 -21.076 1.00 35.77 77 SER H C 1
ATOM 2224 O O . SER B 2 77 ? 43.756 27.735 -20.826 1.00 36.07 77 SER H O 1
ATOM 2227 N N . LYS B 2 78 ? 42.023 26.431 -20.192 1.00 35.71 78 LYS H N 1
ATOM 2228 C CA . LYS B 2 78 ? 42.406 26.259 -18.768 1.00 35.49 78 LYS H CA 1
ATOM 2229 C C . LYS B 2 78 ? 43.234 24.990 -18.445 1.00 34.87 78 LYS H C 1
ATOM 2230 O O . LYS B 2 78 ? 43.561 24.737 -17.264 1.00 35.08 78 LYS H O 1
ATOM 2236 N N . SER B 2 79 ? 43.560 24.180 -19.460 1.00 34.92 79 SER H N 1
ATOM 2237 C CA . SER B 2 79 ? 44.225 22.877 -19.255 1.00 35.45 79 SER H CA 1
ATOM 2238 C C . SER B 2 79 ? 43.554 22.001 -18.163 1.00 35.74 79 SER H C 1
ATOM 2239 O O . SER B 2 79 ? 44.215 21.537 -17.194 1.00 36.33 79 SER H O 1
ATOM 2242 N N . SER B 2 80 ? 42.250 21.758 -18.317 1.00 35.24 80 SER H N 1
ATOM 2243 C CA . SER B 2 80 ? 41.532 21.066 -17.257 1.00 35.86 80 SER H CA 1
ATOM 2244 C C . SER B 2 80 ? 40.448 20.186 -17.761 1.00 35.58 80 SER H C 1
ATOM 2245 O O . SER B 2 80 ? 39.901 20.392 -18.836 1.00 36.93 80 SER H O 1
ATOM 2248 N N . VAL B 2 81 ? 40.155 19.189 -16.968 1.00 34.63 81 VAL H N 1
ATOM 2249 C CA . VAL B 2 81 ? 39.100 18.255 -17.280 1.00 34.30 81 VAL H CA 1
ATOM 2250 C C . VAL B 2 81 ? 38.211 18.143 -16.012 1.00 34.26 81 VAL H C 1
ATOM 2251 O O . VAL B 2 81 ? 38.692 18.372 -14.881 1.00 34.17 81 VAL H O 1
ATOM 2255 N N . TYR B 2 82 ? 36.923 17.854 -16.178 1.00 33.80 82 TYR H N 1
ATOM 2256 C CA . TYR B 2 82 ? 36.032 17.753 -15.007 1.00 33.92 82 TYR H CA 1
ATOM 2257 C C . TYR B 2 82 ? 35.072 16.561 -15.014 1.00 33.92 82 TYR H C 1
ATOM 2258 O O . TYR B 2 82 ? 34.779 15.977 -16.058 1.00 33.06 82 TYR H O 1
ATOM 2267 N N . LEU B 2 83 ? 34.619 16.207 -13.811 1.00 33.28 83 LEU H N 1
ATOM 2268 C CA . LEU B 2 83 ? 33.632 15.176 -13.627 1.00 32.79 83 LEU H CA 1
ATOM 2269 C C . LEU B 2 83 ? 32.594 15.766 -12.722 1.00 33.77 83 LEU H C 1
ATOM 2270 O O . LEU B 2 83 ? 32.799 15.942 -11.517 1.00 32.69 83 LEU H O 1
ATOM 2275 N N . GLN B 2 84 ? 31.495 16.139 -13.335 1.00 35.31 84 GLN H N 1
ATOM 2276 C CA . GLN B 2 84 ? 30.352 16.593 -12.588 1.00 38.38 84 GLN H CA 1
ATOM 2277 C C . GLN B 2 84 ? 29.524 15.340 -12.201 1.00 38.64 84 GLN H C 1
ATOM 2278 O O . GLN B 2 84 ? 28.836 14.755 -13.065 1.00 38.28 84 GLN H O 1
ATOM 2284 N N . MET B 2 85 ? 29.594 14.972 -10.918 1.00 38.53 85 MET H N 1
ATOM 2285 C CA . MET B 2 85 ? 28.803 13.886 -10.359 1.00 39.55 85 MET H CA 1
ATOM 2286 C C . MET B 2 85 ? 27.437 14.349 -9.743 1.00 40.13 85 MET H C 1
ATOM 2287 O O . MET B 2 85 ? 27.420 15.283 -8.930 1.00 40.15 85 MET H O 1
ATOM 2292 N N . ASN B 2 86 ? 26.330 13.692 -10.151 1.00 40.59 86 ASN H N 1
ATOM 2293 C CA . ASN B 2 86 ? 24.986 13.808 -9.538 1.00 41.52 86 ASN H CA 1
ATOM 2294 C C . ASN B 2 86 ? 24.409 12.476 -9.004 1.00 41.29 86 ASN H C 1
ATOM 2295 O O . ASN B 2 86 ? 24.918 11.387 -9.320 1.00 40.27 86 ASN H O 1
ATOM 2300 N N . SER B 2 87 ? 23.363 12.590 -8.179 1.00 41.41 87 SER H N 1
ATOM 2301 C CA . SER B 2 87 ? 22.675 11.440 -7.524 1.00 42.06 87 SER H CA 1
ATOM 2302 C C . SER B 2 87 ? 23.629 10.341 -7.162 1.00 42.16 87 SER H C 1
ATOM 2303 O O . SER B 2 87 ? 23.521 9.189 -7.608 1.00 41.58 87 SER H O 1
ATOM 2306 N N . LEU B 2 88 ? 24.552 10.748 -6.316 1.00 43.02 88 LEU H N 1
ATOM 2307 C CA . LEU B 2 88 ? 25.618 9.903 -5.848 1.00 44.45 88 LEU H CA 1
ATOM 2308 C C . LEU B 2 88 ? 25.028 8.758 -4.995 1.00 45.50 88 LEU H C 1
ATOM 2309 O O . LEU B 2 88 ? 24.107 8.993 -4.199 1.00 46.51 88 LEU H O 1
ATOM 2314 N N . ARG B 2 89 ? 25.539 7.533 -5.189 1.00 45.82 89 ARG H N 1
ATOM 2315 C CA . ARG B 2 89 ? 25.116 6.338 -4.455 1.00 45.91 89 ARG H CA 1
ATOM 2316 C C . ARG B 2 89 ? 26.285 5.914 -3.586 1.00 46.28 89 ARG H C 1
ATOM 2317 O O . ARG B 2 89 ? 27.434 6.287 -3.886 1.00 46.58 89 ARG H O 1
ATOM 2325 N N . ALA B 2 90 ? 26.036 5.121 -2.536 1.00 45.27 90 ALA H N 1
ATOM 2326 C CA . ALA B 2 90 ? 27.121 4.705 -1.658 1.00 44.67 90 ALA H CA 1
ATOM 2327 C C . ALA B 2 90 ? 28.232 3.973 -2.435 1.00 44.73 90 ALA H C 1
ATOM 2328 O O . ALA B 2 90 ? 29.421 4.050 -2.050 1.00 44.15 90 ALA H O 1
ATOM 2330 N N . GLU B 2 91 ? 27.845 3.264 -3.502 1.00 43.50 91 GLU H N 1
ATOM 2331 C CA . GLU B 2 91 ? 28.799 2.480 -4.268 1.00 43.30 91 GLU H CA 1
ATOM 2332 C C . GLU B 2 91 ? 29.689 3.363 -5.142 1.00 41.80 91 GLU H C 1
ATOM 2333 O O . GLU B 2 91 ? 30.599 2.834 -5.770 1.00 40.92 91 GLU H O 1
ATOM 2339 N N . ASP B 2 92 ? 29.410 4.673 -5.246 1.00 39.42 92 ASP H N 1
ATOM 2340 C CA . ASP B 2 92 ? 30.341 5.549 -5.963 1.00 37.01 92 ASP H CA 1
ATOM 2341 C C . ASP B 2 92 ? 31.545 5.876 -5.112 1.00 35.31 92 ASP H C 1
ATOM 2342 O O . ASP B 2 92 ? 32.452 6.487 -5.591 1.00 35.52 92 ASP H O 1
ATOM 2347 N N . THR B 2 93 ? 31.586 5.431 -3.869 1.00 34.38 93 THR H N 1
ATOM 2348 C CA . THR B 2 93 ? 32.745 5.686 -2.975 1.00 34.04 93 THR H CA 1
ATOM 2349 C C . THR B 2 93 ? 34.117 5.134 -3.540 1.00 34.17 93 THR H C 1
ATOM 2350 O O . THR B 2 93 ? 34.151 4.027 -4.104 1.00 35.15 93 THR H O 1
ATOM 2354 N N . GLY B 2 94 ? 35.216 5.885 -3.392 1.00 33.05 94 GLY H N 1
ATOM 2355 C CA . GLY B 2 94 ? 36.504 5.391 -3.861 1.00 31.78 94 GLY H CA 1
ATOM 2356 C C . GLY B 2 94 ? 37.449 6.463 -4.311 1.00 31.09 94 GLY H C 1
ATOM 2357 O O . GLY B 2 94 ? 37.070 7.611 -4.460 1.00 30.62 94 GLY H O 1
ATOM 2358 N N . ILE B 2 95 ? 38.703 6.097 -4.544 1.00 30.93 95 ILE H N 1
ATOM 2359 C CA . ILE B 2 95 ? 39.691 7.050 -5.053 1.00 28.89 95 ILE H CA 1
ATOM 2360 C C . ILE B 2 95 ? 39.368 7.281 -6.485 1.00 27.87 95 ILE H C 1
ATOM 2361 O O . ILE B 2 95 ? 39.119 6.314 -7.202 1.00 27.00 95 ILE H O 1
ATOM 2366 N N . TYR B 2 96 ? 39.313 8.553 -6.885 1.00 27.49 96 TYR H N 1
ATOM 2367 C CA . TYR B 2 96 ? 39.065 8.956 -8.278 1.00 27.82 96 TYR H CA 1
ATOM 2368 C C . TYR B 2 96 ? 40.358 9.673 -8.834 1.00 28.63 96 TYR H C 1
ATOM 2369 O O . TYR B 2 96 ? 40.963 10.513 -8.145 1.00 27.76 96 TYR H O 1
ATOM 2378 N N . TYR B 2 97 ? 40.752 9.319 -10.076 1.00 30.46 97 TYR H N 1
ATOM 2379 C CA . TYR B 2 97 ? 42.055 9.628 -10.728 1.00 30.52 97 TYR H CA 1
ATOM 2380 C C . TYR B 2 97 ? 41.791 10.139 -12.070 1.00 31.09 97 TYR H C 1
ATOM 2381 O O . TYR B 2 97 ? 41.107 9.451 -12.817 1.00 30.78 97 TYR H O 1
ATOM 2390 N N . CYS B 2 98 ? 42.395 11.276 -12.432 1.00 32.35 98 CYS H N 1
ATOM 2391 C CA . CYS B 2 98 ? 42.431 11.624 -13.836 1.00 33.60 98 CYS H CA 1
ATOM 2392 C C . CYS B 2 98 ? 43.666 11.019 -14.447 1.00 32.36 98 CYS H C 1
ATOM 2393 O O . CYS B 2 98 ? 44.685 10.791 -13.784 1.00 31.46 98 CYS H O 1
ATOM 2396 N N . SER B 2 99 ? 43.525 10.691 -15.716 1.00 31.44 99 SER H N 1
ATOM 2397 C CA . SER B 2 99 ? 44.548 9.972 -16.396 1.00 30.63 99 SER H CA 1
ATOM 2398 C C . SER B 2 99 ? 44.543 10.639 -17.707 1.00 29.58 99 SER H C 1
ATOM 2399 O O . SER B 2 99 ? 43.455 10.991 -18.197 1.00 29.12 99 SER H O 1
ATOM 2402 N N . GLY B 2 100 ? 45.742 10.848 -18.248 1.00 27.87 100 GLY H N 1
ATOM 2403 C CA . GLY B 2 100 ? 45.895 11.589 -19.483 1.00 28.06 100 GLY H CA 1
ATOM 2404 C C . GLY B 2 100 ? 46.698 10.875 -20.538 1.00 27.80 100 GLY H C 1
ATOM 2405 O O . GLY B 2 100 ? 47.597 10.117 -20.182 1.00 29.42 100 GLY H O 1
ATOM 2406 N N . TRP B 2 101 ? 46.374 11.112 -21.814 1.00 27.65 101 TRP H N 1
ATOM 2407 C CA . TRP B 2 101 ? 46.970 10.438 -22.972 1.00 27.54 101 TRP H CA 1
ATOM 2408 C C . TRP B 2 101 ? 46.688 8.929 -23.036 1.00 26.57 101 TRP H C 1
ATOM 2409 O O . TRP B 2 101 ? 47.598 8.120 -23.327 1.00 25.35 101 TRP H O 1
ATOM 2420 N N . SER B 2 102 ? 45.426 8.544 -22.808 1.00 26.00 102 SER H N 1
ATOM 2421 C CA . SER B 2 102 ? 45.015 7.126 -22.779 1.00 25.49 102 SER H CA 1
ATOM 2422 C C . SER B 2 102 ? 45.789 6.321 -21.788 1.00 26.78 102 SER H C 1
ATOM 2423 O O . SER B 2 102 ? 46.443 5.329 -22.179 1.00 26.19 102 SER H O 1
ATOM 2426 N N . PHE B 2 103 ? 45.747 6.749 -20.502 1.00 28.00 103 PHE H N 1
ATOM 2427 C CA . PHE B 2 103 ? 46.298 5.945 -19.383 1.00 27.89 103 PHE H CA 1
ATOM 2428 C C . PHE B 2 103 ? 47.842 5.930 -19.275 1.00 28.80 103 PHE H C 1
ATOM 2429 O O . PHE B 2 103 ? 48.461 5.065 -18.648 1.00 27.70 103 PHE H O 1
ATOM 2437 N N . LEU B 2 104 ? 48.461 6.935 -19.873 1.00 30.47 104 LEU H N 1
ATOM 2438 C CA . LEU B 2 104 ? 49.912 7.067 -19.774 1.00 30.88 104 LEU H CA 1
ATOM 2439 C C . LEU B 2 104 ? 50.255 7.945 -18.586 1.00 30.96 104 LEU H C 1
ATOM 2440 O O . LEU B 2 104 ? 51.250 7.693 -17.918 1.00 31.23 104 LEU H O 1
ATOM 2445 N N . TYR B 2 105 ? 49.402 8.918 -18.276 1.00 31.84 105 TYR H N 1
ATOM 2446 C CA . TYR B 2 105 ? 49.648 9.789 -17.112 1.00 33.27 105 TYR H CA 1
ATOM 2447 C C . TYR B 2 105 ? 48.546 9.650 -16.095 1.00 34.05 105 TYR H C 1
ATOM 2448 O O . TYR B 2 105 ? 47.398 9.473 -16.459 1.00 34.93 105 TYR H O 1
ATOM 2457 N N . TRP B 2 106 ? 48.892 9.746 -14.812 1.00 35.58 106 TRP H N 1
ATOM 2458 C CA . TRP B 2 106 ? 47.950 9.486 -13.710 1.00 35.76 106 TRP H CA 1
ATOM 2459 C C . TRP B 2 106 ? 48.160 10.514 -12.669 1.00 36.25 106 TRP H C 1
ATOM 2460 O O . TRP B 2 106 ? 49.275 10.789 -12.291 1.00 36.64 106 TRP H O 1
ATOM 2471 N N . GLY B 2 107 ? 47.072 11.079 -12.198 1.00 37.56 107 GLY H N 1
ATOM 2472 C CA . GLY B 2 107 ? 47.140 11.950 -11.048 1.00 39.40 107 GLY H CA 1
ATOM 2473 C C . GLY B 2 107 ? 47.276 11.149 -9.773 1.00 40.11 107 GLY H C 1
ATOM 2474 O O . GLY B 2 107 ? 47.436 9.922 -9.791 1.00 39.59 107 GLY H O 1
ATOM 2475 N N . GLN B 2 108 ? 47.185 11.868 -8.662 1.00 41.16 108 GLN H N 1
ATOM 2476 C CA . GLN B 2 108 ? 47.429 11.323 -7.322 1.00 41.79 108 GLN H CA 1
ATOM 2477 C C . GLN B 2 108 ? 46.177 10.641 -6.794 1.00 40.62 108 GLN H C 1
ATOM 2478 O O . GLN B 2 108 ? 46.245 9.829 -5.895 1.00 40.60 108 GLN H O 1
ATOM 2484 N N . GLY B 2 109 ? 45.033 10.999 -7.361 1.00 40.10 109 GLY H N 1
ATOM 2485 C CA . GLY B 2 109 ? 43.734 10.531 -6.923 1.00 39.16 109 GLY H CA 1
ATOM 2486 C C . GLY B 2 109 ? 43.119 11.356 -5.806 1.00 38.86 109 GLY H C 1
ATOM 2487 O O . GLY B 2 109 ? 43.867 11.812 -4.932 1.00 37.51 109 GLY H O 1
ATOM 2488 N N . THR B 2 110 ? 41.775 11.498 -5.823 1.00 38.96 110 THR H N 1
ATOM 2489 C CA . THR B 2 110 ? 40.957 12.008 -4.688 1.00 39.33 110 THR H CA 1
ATOM 2490 C C . THR B 2 110 ? 39.876 11.063 -4.244 1.00 39.61 110 THR H C 1
ATOM 2491 O O . THR B 2 110 ? 39.091 10.530 -5.053 1.00 39.42 110 THR H O 1
ATOM 2495 N N . LEU B 2 111 ? 39.750 11.006 -2.926 1.00 40.06 111 LEU H N 1
ATOM 2496 C CA . LEU B 2 111 ? 38.894 10.058 -2.230 1.00 40.31 111 LEU H CA 1
ATOM 2497 C C . LEU B 2 111 ? 37.498 10.629 -2.109 1.00 39.81 111 LEU H C 1
ATOM 2498 O O . LEU B 2 111 ? 37.318 11.704 -1.570 1.00 41.58 111 LEU H O 1
ATOM 2503 N N . VAL B 2 112 ? 36.511 9.906 -2.587 1.00 39.04 112 VAL H N 1
ATOM 2504 C CA . VAL B 2 112 ? 35.133 10.381 -2.593 1.00 38.42 112 VAL H CA 1
ATOM 2505 C C . VAL B 2 112 ? 34.363 9.433 -1.701 1.00 38.76 112 VAL H C 1
ATOM 2506 O O . VAL B 2 112 ? 34.125 8.283 -2.051 1.00 39.40 112 VAL H O 1
ATOM 2510 N N . THR B 2 113 ? 34.036 9.911 -0.517 1.00 39.04 113 THR H N 1
ATOM 2511 C CA . THR B 2 113 ? 33.183 9.197 0.436 1.00 38.56 113 THR H CA 1
ATOM 2512 C C . THR B 2 113 ? 31.738 9.655 0.291 1.00 37.85 113 THR H C 1
ATOM 2513 O O . THR B 2 113 ? 31.442 10.831 0.514 1.00 36.75 113 THR H O 1
ATOM 2517 N N . VAL B 2 114 ? 30.857 8.744 -0.132 1.00 37.58 114 VAL H N 1
ATOM 2518 C CA . VAL B 2 114 ? 29.426 9.014 -0.076 1.00 37.54 114 VAL H CA 1
ATOM 2519 C C . VAL B 2 114 ? 28.807 8.421 1.169 1.00 38.76 114 VAL H C 1
ATOM 2520 O O . VAL B 2 114 ? 28.512 7.216 1.230 1.00 37.47 114 VAL H O 1
ATOM 2524 N N . SER B 2 115 ? 28.618 9.296 2.160 1.00 40.17 115 SER H N 1
ATOM 2525 C CA . SER B 2 115 ? 27.943 8.944 3.387 1.00 41.39 115 SER H CA 1
ATOM 2526 C C . SER B 2 115 ? 27.102 10.118 3.915 1.00 42.48 115 SER H C 1
ATOM 2527 O O . SER B 2 115 ? 27.321 11.281 3.531 1.00 43.01 115 SER H O 1
ATOM 2530 N N . ALA B 2 116 ? 26.140 9.794 4.797 1.00 42.95 116 ALA H N 1
ATOM 2531 C CA . ALA B 2 116 ? 25.240 10.788 5.424 1.00 43.01 116 ALA H CA 1
ATOM 2532 C C . ALA B 2 116 ? 25.874 11.460 6.620 1.00 43.13 116 ALA H C 1
ATOM 2533 O O . ALA B 2 116 ? 25.447 12.552 7.001 1.00 44.09 116 ALA H O 1
ATOM 2535 N N . ALA B 2 117 ? 26.856 10.791 7.225 1.00 42.34 117 ALA H N 1
ATOM 2536 C CA . ALA B 2 117 ? 27.615 11.331 8.332 1.00 42.15 117 ALA H CA 1
ATOM 2537 C C . ALA B 2 117 ? 28.295 12.666 7.977 1.00 42.69 117 ALA H C 1
ATOM 2538 O O . ALA B 2 117 ? 28.558 12.987 6.810 1.00 43.30 117 ALA H O 1
ATOM 2540 N N . LYS B 2 118 ? 28.557 13.486 8.971 1.00 43.96 118 LYS H N 1
ATOM 2541 C CA . LYS B 2 118 ? 29.412 14.648 8.698 1.00 45.43 118 LYS H CA 1
ATOM 2542 C C . LYS B 2 118 ? 30.836 14.513 9.281 1.00 44.94 118 LYS H C 1
ATOM 2543 O O . LYS B 2 118 ? 31.241 13.486 9.889 1.00 44.94 118 LYS H O 1
ATOM 2549 N N . THR B 2 119 ? 31.584 15.576 9.060 1.00 44.25 119 THR H N 1
ATOM 2550 C CA . THR B 2 119 ? 33.000 15.540 9.199 1.00 43.43 119 THR H CA 1
ATOM 2551 C C . THR B 2 119 ? 33.327 15.739 10.665 1.00 43.51 119 THR H C 1
ATOM 2552 O O . THR B 2 119 ? 32.742 16.612 11.337 1.00 42.92 119 THR H O 1
ATOM 2556 N N . THR B 2 120 ? 34.243 14.912 11.168 1.00 43.07 120 THR H N 1
ATOM 2557 C CA . THR B 2 120 ? 34.820 15.138 12.491 1.00 42.65 120 THR H CA 1
ATOM 2558 C C . THR B 2 120 ? 36.334 15.229 12.323 1.00 41.99 120 THR H C 1
ATOM 2559 O O . THR B 2 120 ? 36.908 14.391 11.655 1.00 42.88 120 THR H O 1
ATOM 2563 N N . PRO B 2 121 ? 36.974 16.255 12.877 1.00 41.16 121 PRO H N 1
ATOM 2564 C CA . PRO B 2 121 ? 38.440 16.381 12.861 1.00 40.60 121 PRO H CA 1
ATOM 2565 C C . PRO B 2 121 ? 39.135 15.449 13.887 1.00 39.80 121 PRO H C 1
ATOM 2566 O O . PRO B 2 121 ? 38.500 15.028 14.841 1.00 39.14 121 PRO H O 1
ATOM 2570 N N . PRO B 2 122 ? 40.408 15.123 13.710 1.00 39.41 122 PRO H N 1
ATOM 2571 C CA . PRO B 2 122 ? 41.074 14.182 14.636 1.00 39.66 122 PRO H CA 1
ATOM 2572 C C . PRO B 2 122 ? 41.478 14.793 15.968 1.00 38.98 122 PRO H C 1
ATOM 2573 O O . PRO B 2 122 ? 41.704 15.983 16.059 1.00 39.16 122 PRO H O 1
ATOM 2577 N N . SER B 2 123 ? 41.587 13.970 16.984 1.00 39.30 123 SER H N 1
ATOM 2578 C CA . SER B 2 123 ? 42.194 14.383 18.246 1.00 40.77 123 SER H CA 1
ATOM 2579 C C . SER B 2 123 ? 43.612 13.823 18.214 1.00 41.84 123 SER H C 1
ATOM 2580 O O . SER B 2 123 ? 43.764 12.602 18.104 1.00 42.71 123 SER H O 1
ATOM 2583 N N . VAL B 2 124 ? 44.662 14.653 18.227 1.00 42.33 124 VAL H N 1
ATOM 2584 C CA . VAL B 2 124 ? 46.026 14.072 18.064 1.00 42.35 124 VAL H CA 1
ATOM 2585 C C . VAL B 2 124 ? 46.897 13.853 19.318 1.00 42.53 124 VAL H C 1
ATOM 2586 O O . VAL B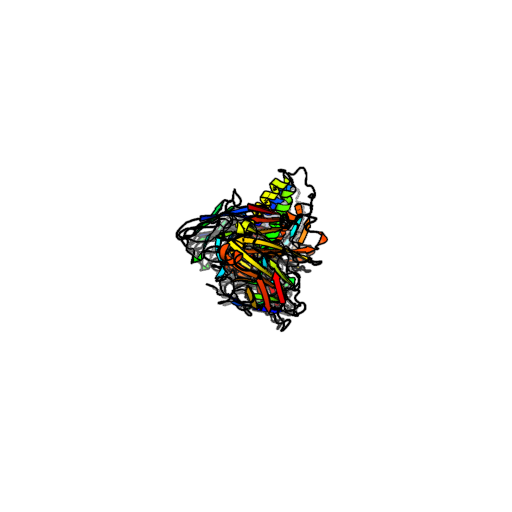 2 124 ? 47.125 14.783 20.086 1.00 43.19 124 VAL H O 1
ATOM 2590 N N . TYR B 2 125 ? 47.386 12.628 19.511 1.00 42.79 125 TYR H N 1
ATOM 2591 C CA . TYR B 2 125 ? 48.099 12.240 20.743 1.00 43.45 125 TYR H CA 1
ATOM 2592 C C . TYR B 2 125 ? 49.555 11.714 20.567 1.00 43.98 125 TYR H C 1
ATOM 2593 O O . TYR B 2 125 ? 49.830 10.847 19.708 1.00 45.27 125 TYR H O 1
ATOM 2602 N N . PRO B 2 126 ? 50.476 12.215 21.392 1.00 43.22 126 PRO H N 1
ATOM 2603 C CA . PRO B 2 126 ? 51.864 11.764 21.374 1.00 42.92 126 PRO H CA 1
ATOM 2604 C C . PRO B 2 126 ? 52.057 10.512 22.209 1.00 42.80 126 PRO H C 1
ATOM 2605 O O . PRO B 2 126 ? 51.650 10.493 23.399 1.00 42.93 126 PRO H O 1
ATOM 2609 N N . LEU B 2 127 ? 52.689 9.509 21.594 1.00 41.77 127 LEU H N 1
ATOM 2610 C CA . LEU B 2 127 ? 53.113 8.279 22.258 1.00 41.34 127 LEU H CA 1
ATOM 2611 C C . LEU B 2 127 ? 54.623 8.308 22.572 1.00 42.58 127 LEU H C 1
ATOM 2612 O O . LEU B 2 127 ? 55.486 8.224 21.686 1.00 41.70 127 LEU H O 1
ATOM 2617 N N . ALA B 2 128 ? 54.923 8.500 23.847 1.00 44.16 128 ALA H N 1
ATOM 2618 C CA . ALA B 2 128 ? 56.298 8.591 24.281 1.00 46.58 128 ALA H CA 1
ATOM 2619 C C . ALA B 2 128 ? 56.557 7.375 25.141 1.00 48.37 128 ALA H C 1
ATOM 2620 O O . ALA B 2 128 ? 55.627 6.884 25.765 1.00 48.12 128 ALA H O 1
ATOM 2622 N N . PRO B 2 129 ? 57.792 6.862 25.153 1.00 50.64 129 PRO H N 1
ATOM 2623 C CA . PRO B 2 129 ? 58.095 5.614 25.862 1.00 52.71 129 PRO H CA 1
ATOM 2624 C C . PRO B 2 129 ? 57.766 5.738 27.344 1.00 55.88 129 PRO H C 1
ATOM 2625 O O . PRO B 2 129 ? 57.913 6.840 27.914 1.00 55.87 129 PRO H O 1
ATOM 2629 N N . GLY B 2 130 ? 57.310 4.636 27.947 1.00 58.73 130 GLY H N 1
ATOM 2630 C CA . GLY B 2 130 ? 57.063 4.591 29.381 1.00 62.83 130 GLY H CA 1
ATOM 2631 C C . GLY B 2 130 ? 58.173 5.238 30.225 1.00 65.51 130 GLY H C 1
ATOM 2632 O O . GLY B 2 130 ? 59.372 5.086 29.910 1.00 65.40 130 GLY H O 1
ATOM 2633 N N . SER B 2 131 ? 57.750 5.963 31.278 1.00 68.06 131 SER H N 1
ATOM 2634 C CA . SER B 2 131 ? 58.613 6.708 32.226 1.00 70.14 131 SER H CA 1
ATOM 2635 C C . SER B 2 131 ? 59.685 5.869 32.959 1.00 71.17 131 SER H C 1
ATOM 2636 O O . SER B 2 131 ? 60.743 6.409 33.325 1.00 71.58 131 SER H O 1
ATOM 2639 N N . ALA B 2 132 ? 59.407 4.581 33.195 1.00 72.17 132 ALA H N 1
ATOM 2640 C CA . ALA B 2 132 ? 60.473 3.592 33.384 1.00 73.31 132 ALA H CA 1
ATOM 2641 C C . ALA B 2 132 ? 61.087 3.323 31.981 1.00 74.20 132 ALA H C 1
ATOM 2642 O O . ALA B 2 132 ? 60.995 2.215 31.430 1.00 74.07 132 ALA H O 1
ATOM 2644 N N . ALA B 2 133 ? 61.731 4.365 31.439 1.00 75.33 133 ALA H N 1
ATOM 2645 C CA . ALA B 2 133 ? 61.892 4.585 29.990 1.00 76.48 133 ALA H CA 1
ATOM 2646 C C . ALA B 2 133 ? 62.844 3.616 29.266 1.00 77.40 133 ALA H C 1
ATOM 2647 O O . ALA B 2 133 ? 63.347 3.943 28.160 1.00 77.74 133 ALA H O 1
ATOM 2649 N N . GLN B 2 134 ? 63.036 2.426 29.867 1.00 77.57 134 GLN H N 1
ATOM 2650 C CA . GLN B 2 134 ? 64.051 1.426 29.462 1.00 77.55 134 GLN H CA 1
ATOM 2651 C C . GLN B 2 134 ? 64.917 1.802 28.219 1.00 77.00 134 GLN H C 1
ATOM 2652 O O . GLN B 2 134 ? 64.689 1.245 27.123 1.00 77.41 134 GLN H O 1
ATOM 2658 N N . THR B 2 135 ? 65.880 2.743 28.389 1.00 75.56 135 THR H N 1
ATOM 2659 C CA . THR B 2 135 ? 66.846 3.139 27.310 1.00 73.68 135 THR H CA 1
ATOM 2660 C C . THR B 2 135 ? 67.443 1.894 26.612 1.00 72.09 135 THR H C 1
ATOM 2661 O O . THR B 2 135 ? 67.720 0.853 27.247 1.00 71.70 135 THR H O 1
ATOM 2665 N N . ASN B 2 136 ? 67.588 2.000 25.298 1.00 69.33 136 ASN H N 1
ATOM 2666 C CA . ASN B 2 136 ? 68.313 1.007 24.530 1.00 66.74 136 ASN H CA 1
ATOM 2667 C C . ASN B 2 136 ? 68.645 1.611 23.214 1.00 63.79 136 ASN H C 1
ATOM 2668 O O . ASN B 2 136 ? 67.962 2.540 22.759 1.00 63.68 136 ASN H O 1
ATOM 2673 N N . SER B 2 137 ? 69.719 1.086 22.645 1.00 59.47 137 SER H N 1
ATOM 2674 C CA . SER B 2 137 ? 70.058 1.233 21.250 1.00 56.47 137 SER H CA 1
ATOM 2675 C C . SER B 2 137 ? 69.043 1.954 20.340 1.00 53.42 137 SER H C 1
ATOM 2676 O O . SER B 2 137 ? 69.335 2.968 19.718 1.00 52.06 137 SER H O 1
ATOM 2679 N N . MET B 2 138 ? 67.866 1.376 20.240 1.00 51.22 138 MET H N 1
ATOM 2680 C CA . MET B 2 138 ? 66.843 1.872 19.351 1.00 49.59 138 MET H CA 1
ATOM 2681 C C . MET B 2 138 ? 65.694 2.295 20.228 1.00 48.55 138 MET H C 1
ATOM 2682 O O . MET B 2 138 ? 65.488 1.735 21.307 1.00 49.03 138 MET H O 1
ATOM 2687 N N . VAL B 2 139 ? 64.957 3.312 19.831 1.00 47.03 139 VAL H N 1
ATOM 2688 C CA . VAL B 2 139 ? 63.767 3.626 20.613 1.00 44.73 139 VAL H CA 1
ATOM 2689 C C . VAL B 2 139 ? 62.603 3.949 19.715 1.00 43.87 139 VAL H C 1
ATOM 2690 O O . VAL B 2 139 ? 62.784 4.490 18.616 1.00 42.78 139 VAL H O 1
ATOM 2694 N N . THR B 2 140 ? 61.417 3.557 20.172 1.00 43.46 140 THR H N 1
ATOM 2695 C CA . THR B 2 140 ? 60.187 3.704 19.388 1.00 43.10 140 THR H CA 1
ATOM 2696 C C . THR B 2 140 ? 59.286 4.773 19.979 1.00 42.33 140 THR H C 1
ATOM 2697 O O . THR B 2 140 ? 58.984 4.749 21.183 1.00 42.72 140 THR H O 1
ATOM 2701 N N . LEU B 2 141 ? 58.900 5.721 19.128 1.00 41.20 141 LEU H N 1
ATOM 2702 C CA . LEU B 2 141 ? 57.880 6.749 19.428 1.00 40.61 141 LEU H CA 1
ATOM 2703 C C . LEU B 2 141 ? 56.659 6.588 18.494 1.00 40.65 141 LEU H C 1
ATOM 2704 O O . LEU B 2 141 ? 56.753 5.929 17.470 1.00 41.06 141 LEU H O 1
ATOM 2709 N N . GLY B 2 142 ? 55.521 7.188 18.831 1.00 41.17 142 GLY H N 1
ATOM 2710 C CA . GLY B 2 142 ? 54.328 7.108 17.984 1.00 40.69 142 GLY H CA 1
ATOM 2711 C C . GLY B 2 142 ? 53.496 8.374 17.999 1.00 40.50 142 GLY H C 1
ATOM 2712 O O . GLY B 2 142 ? 53.895 9.335 18.656 1.00 40.71 142 GLY H O 1
ATOM 2713 N N . CYS B 2 143 ? 52.372 8.370 17.259 1.00 40.40 143 CYS H N 1
ATOM 2714 C CA . CYS B 2 143 ? 51.344 9.405 17.269 1.00 39.87 143 CYS H CA 1
ATOM 2715 C C . CYS B 2 143 ? 50.014 8.743 17.055 1.00 39.55 143 CYS H C 1
ATOM 2716 O O . CYS B 2 143 ? 49.801 8.102 16.020 1.00 39.83 143 CYS H O 1
ATOM 2719 N N . LEU B 2 144 ? 49.102 8.884 18.027 1.00 38.29 144 LEU H N 1
ATOM 2720 C CA . LEU B 2 144 ? 47.786 8.240 17.939 1.00 35.99 144 LEU H CA 1
ATOM 2721 C C . LEU B 2 144 ? 46.796 9.277 17.389 1.00 36.22 144 LEU H C 1
ATOM 2722 O O . LEU B 2 144 ? 46.720 10.396 17.903 1.00 36.15 144 LEU H O 1
ATOM 2727 N N . VAL B 2 145 ? 46.117 8.933 16.284 1.00 35.82 145 VAL H N 1
ATOM 2728 C CA . VAL B 2 145 ? 45.154 9.831 15.631 1.00 36.22 145 VAL H CA 1
ATOM 2729 C C . VAL B 2 145 ? 43.683 9.299 15.819 1.00 36.73 145 VAL H C 1
ATOM 2730 O O . VAL B 2 145 ? 43.275 8.334 15.188 1.00 37.11 145 VAL H O 1
ATOM 2734 N N . LYS B 2 146 ? 42.909 9.905 16.707 1.00 36.73 146 LYS H N 1
ATOM 2735 C CA . LYS B 2 146 ? 41.684 9.247 17.171 1.00 37.30 146 LYS H CA 1
ATOM 2736 C C . LYS B 2 146 ? 40.373 9.963 16.854 1.00 37.19 146 LYS H C 1
ATOM 2737 O O . LYS B 2 146 ? 40.264 11.162 17.050 1.00 36.90 146 LYS H O 1
ATOM 2743 N N . GLY B 2 147 ? 39.385 9.193 16.394 1.00 37.43 147 GLY H N 1
ATOM 2744 C CA . GLY B 2 147 ? 38.055 9.684 16.046 1.00 36.42 147 GLY H CA 1
ATOM 2745 C C . GLY B 2 147 ? 37.899 10.818 15.028 1.00 36.35 147 GLY H C 1
ATOM 2746 O O . GLY B 2 147 ? 37.458 11.915 15.394 1.00 37.97 147 GLY H O 1
ATOM 2747 N N . TYR B 2 148 ? 38.194 10.558 13.758 1.00 34.44 148 TYR H N 1
ATOM 2748 C CA . TYR B 2 148 ? 37.969 11.527 12.698 1.00 32.78 148 TYR H CA 1
ATOM 2749 C C . TYR B 2 148 ? 37.120 10.791 11.684 1.00 32.87 148 TYR H C 1
ATOM 2750 O O . TYR B 2 148 ? 37.028 9.587 11.731 1.00 33.62 148 TYR H O 1
ATOM 2759 N N . PHE B 2 149 ? 36.484 11.525 10.790 1.00 33.29 149 PHE H N 1
ATOM 2760 C CA . PHE B 2 149 ? 35.765 10.983 9.641 1.00 34.51 149 PHE H CA 1
ATOM 2761 C C . PHE B 2 149 ? 35.609 12.157 8.663 1.00 35.14 149 PHE H C 1
ATOM 2762 O O . PHE B 2 149 ? 35.280 13.262 9.114 1.00 37.12 149 PHE H O 1
ATOM 2770 N N . PRO B 2 150 ? 35.830 11.986 7.358 1.00 35.17 150 PRO H N 1
ATOM 2771 C CA . PRO B 2 150 ? 36.202 10.731 6.701 1.00 35.32 150 PRO H CA 1
ATOM 2772 C C . PRO B 2 150 ? 37.710 10.607 6.473 1.00 35.94 150 PRO H C 1
ATOM 2773 O O . PRO B 2 150 ? 38.517 11.433 6.967 1.00 36.15 150 PRO H O 1
ATOM 2777 N N . GLU B 2 151 ? 38.077 9.580 5.709 1.00 35.94 151 GLU H N 1
ATOM 2778 C CA . GLU B 2 151 ? 39.446 9.427 5.240 1.00 36.48 151 GLU H CA 1
ATOM 2779 C C . GLU B 2 151 ? 39.719 10.447 4.124 1.00 36.29 151 GLU H C 1
ATOM 2780 O O . GLU B 2 151 ? 38.787 10.972 3.516 1.00 35.65 151 GLU H O 1
ATOM 2786 N N . PRO B 2 152 ? 40.979 10.752 3.861 1.00 36.72 152 PRO H N 1
ATOM 2787 C CA . PRO B 2 152 ? 42.120 10.228 4.611 1.00 37.32 152 PRO H CA 1
ATOM 2788 C C . PRO B 2 152 ? 42.733 11.218 5.617 1.00 37.71 152 PRO H C 1
ATOM 2789 O O . PRO B 2 152 ? 42.325 12.374 5.716 1.00 38.85 152 PRO H O 1
ATOM 2793 N N . VAL B 2 153 ? 43.697 10.698 6.360 1.00 37.55 153 VAL H N 1
ATOM 2794 C CA . VAL B 2 153 ? 44.680 11.416 7.164 1.00 37.52 153 VAL H CA 1
ATOM 2795 C C . VAL B 2 153 ? 46.111 11.057 6.646 1.00 37.52 153 VAL H C 1
ATOM 2796 O O . VAL B 2 153 ? 46.396 9.894 6.269 1.00 36.65 153 VAL H O 1
ATOM 2800 N N . THR B 2 154 ? 46.989 12.052 6.583 1.00 37.82 154 THR H N 1
ATOM 2801 C CA . THR B 2 154 ? 48.413 11.819 6.270 1.00 37.59 154 THR H CA 1
ATOM 2802 C C . THR B 2 154 ? 49.221 12.037 7.535 1.00 36.58 154 THR H C 1
ATOM 2803 O O . THR B 2 154 ? 48.922 12.928 8.318 1.00 36.25 154 THR H O 1
ATOM 2807 N N . VAL B 2 155 ? 50.229 11.213 7.752 1.00 36.13 155 VAL H N 1
ATOM 2808 C CA . VAL B 2 155 ? 51.235 11.535 8.776 1.00 36.48 155 VAL H CA 1
ATOM 2809 C C . VAL B 2 155 ? 52.671 11.468 8.256 1.00 36.06 155 VAL H C 1
ATOM 2810 O O . VAL B 2 155 ? 53.095 10.450 7.696 1.00 35.86 155 VAL H O 1
ATOM 2814 N N . THR B 2 156 ? 53.417 12.538 8.459 1.00 35.38 156 THR H N 1
ATOM 2815 C CA . THR B 2 156 ? 54.855 12.466 8.306 1.00 34.80 156 THR H CA 1
ATOM 2816 C C . THR B 2 156 ? 55.554 12.629 9.659 1.00 35.51 156 THR H C 1
ATOM 2817 O O . THR B 2 156 ? 54.926 12.814 10.706 1.00 34.79 156 THR H O 1
ATOM 2821 N N . TRP B 2 157 ? 56.873 12.534 9.620 1.00 36.49 157 TRP H N 1
ATOM 2822 C CA . TRP B 2 157 ? 57.711 12.803 10.788 1.00 37.73 157 TRP H CA 1
ATOM 2823 C C . TRP B 2 157 ? 58.805 13.804 10.381 1.00 38.63 157 TRP H C 1
ATOM 2824 O O . TRP B 2 157 ? 59.497 13.582 9.400 1.00 38.65 157 TRP H O 1
ATOM 2835 N N . ASN B 2 158 ? 58.902 14.906 11.114 1.00 40.31 158 ASN H N 1
ATOM 2836 C CA . ASN B 2 158 ? 59.867 15.971 10.892 1.00 42.99 158 ASN H CA 1
ATOM 2837 C C . ASN B 2 158 ? 59.864 16.443 9.459 1.00 44.96 158 ASN H C 1
ATOM 2838 O O . ASN B 2 158 ? 60.947 16.601 8.829 1.00 45.29 158 ASN H O 1
ATOM 2843 N N . SER B 2 159 ? 58.648 16.638 8.946 1.00 46.93 159 SER H N 1
ATOM 2844 C CA . SER B 2 159 ? 58.401 17.161 7.597 1.00 48.52 159 SER H CA 1
ATOM 2845 C C . SER B 2 159 ? 58.767 16.182 6.514 1.00 48.84 159 SER H C 1
ATOM 2846 O O . SER B 2 159 ? 58.652 16.513 5.355 1.00 49.96 159 SER H O 1
ATOM 2849 N N . GLY B 2 160 ? 59.240 14.998 6.872 1.00 49.03 160 GLY H N 1
ATOM 2850 C CA . GLY B 2 160 ? 59.547 14.003 5.866 1.00 49.16 160 GLY H CA 1
ATOM 2851 C C . GLY B 2 160 ? 61.013 13.616 5.849 1.00 49.58 160 GLY H C 1
ATOM 2852 O O . GLY B 2 160 ? 61.400 12.643 5.194 1.00 49.80 160 GLY H O 1
ATOM 2853 N N . SER B 2 161 ? 61.838 14.357 6.577 1.00 49.51 161 SER H N 1
ATOM 2854 C CA . SER B 2 161 ? 63.243 13.984 6.668 1.00 49.88 161 SER H CA 1
ATOM 2855 C C . SER B 2 161 ? 63.423 12.713 7.537 1.00 49.30 161 SER H C 1
ATOM 2856 O O . SER B 2 161 ? 64.421 12.034 7.421 1.00 49.54 161 SER H O 1
ATOM 2859 N N . LEU B 2 162 ? 62.472 12.418 8.410 1.00 48.26 162 LEU H N 1
ATOM 2860 C CA . LEU B 2 162 ? 62.516 11.182 9.154 1.00 48.24 162 LEU H CA 1
ATOM 2861 C C . LEU B 2 162 ? 61.545 10.217 8.446 1.00 48.79 162 LEU H C 1
ATOM 2862 O O . LEU B 2 162 ? 60.339 10.245 8.721 1.00 49.30 162 LEU H O 1
ATOM 2867 N N . SER B 2 163 ? 62.059 9.392 7.526 1.00 48.21 163 SER H N 1
ATOM 2868 C CA . SER B 2 163 ? 61.233 8.447 6.786 1.00 47.52 163 SER H CA 1
ATOM 2869 C C . SER B 2 163 ? 61.631 6.968 6.989 1.00 48.38 163 SER H C 1
ATOM 2870 O O . SER B 2 163 ? 60.776 6.068 6.895 1.00 49.28 163 SER H O 1
ATOM 2873 N N . SER B 2 164 ? 62.908 6.701 7.272 1.00 47.15 164 SER H N 1
ATOM 2874 C CA . SER B 2 164 ? 63.299 5.342 7.580 1.00 45.57 164 SER H CA 1
ATOM 2875 C C . SER B 2 164 ? 62.661 4.964 8.898 1.00 43.65 164 SER H C 1
ATOM 2876 O O . SER B 2 164 ? 62.443 5.830 9.734 1.00 43.67 164 SER H O 1
ATOM 2879 N N . GLY B 2 165 ? 62.333 3.688 9.071 1.00 41.10 165 GLY H N 1
ATOM 2880 C CA . GLY B 2 165 ? 61.802 3.220 10.334 1.00 38.92 165 GLY H CA 1
ATOM 2881 C C . GLY B 2 165 ? 60.464 3.813 10.751 1.00 37.77 165 GLY H C 1
ATOM 2882 O O . GLY B 2 165 ? 60.213 3.881 11.931 1.00 37.43 165 GLY H O 1
ATOM 2883 N N . VAL B 2 166 ? 59.633 4.285 9.806 1.00 36.77 166 VAL H N 1
ATOM 2884 C CA . VAL B 2 166 ? 58.272 4.649 10.138 1.00 35.28 166 VAL H CA 1
ATOM 2885 C C . VAL B 2 166 ? 57.301 3.653 9.595 1.00 34.35 166 VAL H C 1
ATOM 2886 O O . VAL B 2 166 ? 57.459 3.221 8.486 1.00 34.15 166 VAL H O 1
ATOM 2890 N N . HIS B 2 167 ? 56.332 3.273 10.431 1.00 33.61 167 HIS H N 1
ATOM 2891 C CA . HIS B 2 167 ? 55.193 2.424 10.100 1.00 33.12 167 HIS H CA 1
ATOM 2892 C C . HIS B 2 167 ? 53.863 3.180 10.385 1.00 33.49 167 HIS H C 1
ATOM 2893 O O . HIS B 2 167 ? 53.457 3.366 11.545 1.00 34.83 167 HIS H O 1
ATOM 2900 N N . THR B 2 168 ? 53.195 3.674 9.362 1.00 34.16 168 THR H N 1
ATOM 2901 C CA . THR B 2 168 ? 51.851 4.214 9.553 1.00 34.52 168 THR H CA 1
ATOM 2902 C C . THR B 2 168 ? 50.828 3.157 9.185 1.00 35.50 168 THR H C 1
ATOM 2903 O O . THR B 2 168 ? 50.863 2.559 8.088 1.00 35.12 168 THR H O 1
ATOM 2907 N N . PHE B 2 169 ? 49.884 2.957 10.091 1.00 36.33 169 PHE H N 1
ATOM 2908 C CA . PHE B 2 169 ? 49.009 1.823 10.037 1.00 36.05 169 PHE H CA 1
ATOM 2909 C C . PHE B 2 169 ? 47.727 2.298 9.409 1.00 36.74 169 PHE H C 1
ATOM 2910 O O . PHE B 2 169 ? 47.371 3.445 9.604 1.00 36.29 169 PHE H O 1
ATOM 2918 N N . PRO B 2 170 ? 47.084 1.449 8.582 1.00 37.88 170 PRO H N 1
ATOM 2919 C CA . PRO B 2 170 ? 45.741 1.725 8.037 1.00 38.00 170 PRO H CA 1
ATOM 2920 C C . PRO B 2 170 ? 44.703 1.926 9.123 1.00 38.13 170 PRO H C 1
ATOM 2921 O O . PRO B 2 170 ? 44.768 1.266 10.157 1.00 38.70 170 PRO H O 1
ATOM 2925 N N . ALA B 2 171 ? 43.757 2.826 8.874 1.00 39.05 171 ALA H N 1
ATOM 2926 C CA . ALA B 2 171 ? 42.736 3.214 9.858 1.00 39.98 171 ALA H CA 1
ATOM 2927 C C . ALA B 2 171 ? 41.733 2.094 10.125 1.00 40.47 171 ALA H C 1
ATOM 2928 O O . ALA B 2 171 ? 41.374 1.370 9.204 1.00 41.28 171 ALA H O 1
ATOM 2930 N N . VAL B 2 172 ? 41.306 1.926 11.369 1.00 40.24 172 VAL H N 1
ATOM 2931 C CA . VAL B 2 172 ? 40.220 1.026 11.611 1.00 40.58 172 VAL H CA 1
ATOM 2932 C C . VAL B 2 172 ? 39.016 1.911 11.924 1.00 42.02 172 VAL H C 1
ATOM 2933 O O . VAL B 2 172 ? 39.122 2.896 12.668 1.00 41.87 172 VAL H O 1
ATOM 2937 N N . LEU B 2 173 ? 37.883 1.597 11.299 1.00 42.87 173 LEU H N 1
ATOM 2938 C CA . LEU B 2 173 ? 36.623 2.257 11.599 1.00 43.96 173 LEU H CA 1
ATOM 2939 C C . LEU B 2 173 ? 36.017 1.543 12.840 1.00 44.98 173 LEU H C 1
ATOM 2940 O O . LEU B 2 173 ? 35.971 0.299 12.877 1.00 45.17 173 LEU H O 1
ATOM 2945 N N . GLN B 2 174 ? 35.594 2.309 13.840 1.00 45.75 174 GLN H N 1
ATOM 2946 C CA . GLN B 2 174 ? 35.280 1.738 15.145 1.00 47.87 174 GLN H CA 1
ATOM 2947 C C . GLN B 2 174 ? 33.827 1.961 15.510 1.00 47.92 174 GLN H C 1
ATOM 2948 O O . GLN B 2 174 ? 33.084 1.004 15.726 1.00 49.56 174 GLN H O 1
ATOM 2954 N N . SER B 2 175 ? 33.363 3.190 15.542 1.00 47.12 175 SER H N 1
ATOM 2955 C CA . SER B 2 175 ? 31.920 3.305 15.337 1.00 46.26 175 SER H CA 1
ATOM 2956 C C . SER B 2 175 ? 31.609 4.657 14.727 1.00 46.20 175 SER H C 1
ATOM 2957 O O . SER B 2 175 ? 31.067 5.602 15.372 1.00 45.28 175 SER H O 1
ATOM 2960 N N . ASP B 2 176 ? 32.003 4.709 13.454 1.00 45.25 176 ASP H N 1
ATOM 2961 C CA . ASP B 2 176 ? 31.824 5.834 12.556 1.00 44.43 176 ASP H CA 1
ATOM 2962 C C . ASP B 2 176 ? 32.940 6.838 12.797 1.00 43.24 176 ASP H C 1
ATOM 2963 O O . ASP B 2 176 ? 32.921 7.992 12.322 1.00 43.03 176 ASP H O 1
ATOM 2968 N N . LEU B 2 177 ? 33.962 6.355 13.503 1.00 41.26 177 LEU H N 1
ATOM 2969 C CA . LEU B 2 177 ? 35.154 7.124 13.695 1.00 39.88 177 LEU H CA 1
ATOM 2970 C C . LEU B 2 177 ? 36.349 6.254 13.368 1.00 39.53 177 LEU H C 1
ATOM 2971 O O . LEU B 2 177 ? 36.430 5.080 13.773 1.00 39.09 177 LEU H O 1
ATOM 2976 N N . TYR B 2 178 ? 37.269 6.851 12.614 1.00 38.90 178 TYR H N 1
ATOM 2977 C CA . TYR B 2 178 ? 38.516 6.219 12.208 1.00 38.19 178 TYR H CA 1
ATOM 2978 C C . TYR B 2 178 ? 39.554 6.515 13.237 1.00 39.17 178 TYR H C 1
ATOM 2979 O O . TYR B 2 178 ? 39.744 7.720 13.558 1.00 39.79 178 TYR H O 1
ATOM 2988 N N . THR B 2 179 ? 40.207 5.457 13.751 1.00 38.54 179 THR H N 1
ATOM 2989 C CA . THR B 2 179 ? 41.462 5.573 14.512 1.00 39.04 179 THR H CA 1
ATOM 2990 C C . THR B 2 179 ? 42.684 5.051 13.675 1.00 38.45 179 THR H C 1
ATOM 2991 O O . THR B 2 179 ? 42.622 4.001 13.014 1.00 38.62 179 THR H O 1
ATOM 2995 N N . LEU B 2 180 ? 43.799 5.742 13.768 1.00 37.08 180 LEU H N 1
ATOM 2996 C CA . LEU B 2 180 ? 44.962 5.401 12.984 1.00 38.19 180 LEU H CA 1
ATOM 2997 C C . LEU B 2 180 ? 46.156 5.694 13.853 1.00 38.76 180 LEU H C 1
ATOM 2998 O O . LEU B 2 180 ? 46.117 6.654 14.654 1.00 39.45 180 LEU H O 1
ATOM 3003 N N . SER B 2 181 ? 47.209 4.889 13.733 1.00 38.37 181 SER H N 1
ATOM 3004 C CA . SER B 2 181 ? 48.473 5.280 14.395 1.00 38.51 181 SER H CA 1
ATOM 3005 C C . SER B 2 181 ? 49.721 5.103 13.535 1.00 37.27 181 SER H C 1
ATOM 3006 O O . SER B 2 181 ? 49.767 4.308 12.610 1.00 37.26 181 SER H O 1
ATOM 3009 N N . SER B 2 182 ? 50.730 5.869 13.882 1.00 37.24 182 SER H N 1
ATOM 3010 C CA . SER B 2 182 ? 52.032 5.796 13.267 1.00 37.19 182 SER H CA 1
ATOM 3011 C C . SER B 2 182 ? 53.092 5.600 14.339 1.00 37.20 182 SER H C 1
ATOM 3012 O O . SER B 2 182 ? 53.027 6.240 15.400 1.00 36.95 182 SER H O 1
ATOM 3015 N N . SER B 2 183 ? 54.055 4.704 14.061 1.00 36.75 183 SER H N 1
ATOM 3016 C CA . SER B 2 183 ? 55.270 4.577 14.856 1.00 35.21 183 SER H CA 1
ATOM 3017 C C . SER B 2 183 ? 56.482 5.010 14.059 1.00 35.52 183 SER H C 1
ATOM 3018 O O . SER B 2 183 ? 56.436 5.025 12.812 1.00 35.75 183 SER H O 1
ATOM 3021 N N . VAL B 2 184 ? 57.563 5.325 14.786 1.00 35.12 184 VAL H N 1
ATOM 3022 C CA . VAL B 2 184 ? 58.933 5.572 14.276 1.00 34.47 184 VAL H CA 1
ATOM 3023 C C . VAL B 2 184 ? 60.036 4.985 15.233 1.00 34.31 184 VAL H C 1
ATOM 3024 O O . VAL B 2 184 ? 59.992 5.145 16.461 1.00 33.96 184 VAL H O 1
ATOM 3028 N N . THR B 2 185 ? 61.033 4.307 14.706 1.00 33.24 185 THR H N 1
ATOM 3029 C CA . THR B 2 185 ? 62.101 3.923 15.600 1.00 33.87 185 THR H CA 1
ATOM 3030 C C . THR B 2 185 ? 63.410 4.608 15.213 1.00 32.98 185 THR H C 1
ATOM 3031 O O . THR B 2 185 ? 63.818 4.614 14.062 1.00 32.97 185 THR H O 1
ATOM 3035 N N . VAL B 2 186 ? 64.019 5.264 16.172 1.00 33.20 186 VAL H N 1
ATOM 3036 C CA . VAL B 2 186 ? 65.192 6.080 15.877 1.00 34.31 186 VAL H CA 1
ATOM 3037 C C . VAL B 2 186 ? 66.311 5.774 16.880 1.00 35.15 186 VAL H C 1
ATOM 3038 O O . VAL B 2 186 ? 66.017 5.382 17.997 1.00 35.50 186 VAL H O 1
ATOM 3042 N N . PRO B 2 187 ? 67.576 5.856 16.468 1.00 36.92 187 PRO H N 1
ATOM 3043 C CA . PRO B 2 187 ? 68.714 5.578 17.377 1.00 37.65 187 PRO H CA 1
ATOM 3044 C C . PRO B 2 187 ? 68.549 6.371 18.630 1.00 38.75 187 PRO H C 1
ATOM 3045 O O . PRO B 2 187 ? 68.207 7.522 18.531 1.00 39.87 187 PRO H O 1
ATOM 3049 N N . SER B 2 188 ? 68.815 5.809 19.792 1.00 41.09 188 SER H N 1
ATOM 3050 C CA . SER B 2 188 ? 68.630 6.547 21.059 1.00 43.44 188 SER H CA 1
ATOM 3051 C C . SER B 2 188 ? 69.392 7.885 21.120 1.00 44.16 188 SER H C 1
ATOM 3052 O O . SER B 2 188 ? 68.955 8.805 21.799 1.00 44.75 188 SER H O 1
ATOM 3055 N N . SER B 2 189 ? 70.517 8.006 20.420 1.00 44.45 189 SER H N 1
ATOM 3056 C CA . SER B 2 189 ? 71.232 9.277 20.464 1.00 45.21 189 SER H CA 1
ATOM 3057 C C . SER B 2 189 ? 70.492 10.423 19.732 1.00 45.46 189 SER H C 1
ATOM 3058 O O . SER B 2 189 ? 70.850 11.602 19.904 1.00 45.82 189 SER H O 1
ATOM 3061 N N . THR B 2 190 ? 69.487 10.096 18.918 1.00 45.12 190 THR H N 1
ATOM 3062 C CA . THR B 2 190 ? 68.782 11.155 18.178 1.00 45.03 190 THR H CA 1
ATOM 3063 C C . THR B 2 190 ? 67.677 11.819 18.992 1.00 44.05 190 THR H C 1
ATOM 3064 O O . THR B 2 190 ? 67.279 12.908 18.640 1.00 42.80 190 THR H O 1
ATOM 3068 N N . TRP B 2 191 ? 67.200 11.157 20.051 1.00 43.65 191 TRP H N 1
ATOM 3069 C CA . TRP B 2 191 ? 65.985 11.573 20.760 1.00 43.49 191 TRP H CA 1
ATOM 3070 C C . TRP B 2 191 ? 66.095 11.273 22.233 1.00 44.81 191 TRP H C 1
ATOM 3071 O O . TRP B 2 191 ? 66.398 10.131 22.590 1.00 45.09 191 TRP H O 1
ATOM 3082 N N . PRO B 2 192 ? 65.763 12.223 23.115 1.00 46.37 192 PRO H N 1
ATOM 3083 C CA . PRO B 2 192 ? 65.200 13.575 22.802 1.00 47.29 192 PRO H CA 1
ATOM 3084 C C . PRO B 2 192 ? 66.218 14.662 22.425 1.00 48.18 192 PRO H C 1
ATOM 3085 O O . PRO B 2 192 ? 65.912 15.798 22.053 1.00 48.86 192 PRO H O 1
ATOM 3089 N N . SER B 2 193 ? 67.470 14.270 22.503 1.00 48.78 193 SER H N 1
ATOM 3090 C CA . SER B 2 193 ? 68.570 15.160 22.279 1.00 48.81 193 SER H CA 1
ATOM 3091 C C . SER B 2 193 ? 68.328 16.025 21.009 1.00 49.39 193 SER H C 1
ATOM 3092 O O . SER B 2 193 ? 68.786 17.173 20.939 1.00 50.38 193 SER H O 1
ATOM 3095 N N . GLU B 2 194 ? 67.603 15.479 20.029 1.00 48.75 194 GLU H N 1
ATOM 3096 C CA . GLU B 2 194 ? 67.115 16.213 18.846 1.00 48.88 194 GLU H CA 1
ATOM 3097 C C . GLU B 2 194 ? 65.585 16.067 18.854 1.00 48.30 194 GLU H C 1
ATOM 3098 O O . GLU B 2 194 ? 65.034 15.223 19.550 1.00 47.75 194 GLU H O 1
ATOM 3104 N N . THR B 2 195 ? 64.881 16.863 18.069 1.00 48.11 195 THR H N 1
ATOM 3105 C CA . THR B 2 195 ? 63.427 16.829 18.158 1.00 47.50 195 THR H CA 1
ATOM 3106 C C . THR B 2 195 ? 62.838 15.995 17.032 1.00 46.73 195 THR H C 1
ATOM 3107 O O . THR B 2 195 ? 63.257 16.079 15.876 1.00 46.93 195 THR H O 1
ATOM 3111 N N . VAL B 2 196 ? 61.880 15.164 17.398 1.00 45.74 196 VAL H N 1
ATOM 3112 C CA . VAL B 2 196 ? 61.109 14.434 16.425 1.00 44.90 196 VAL H CA 1
ATOM 3113 C C . VAL B 2 196 ? 59.654 14.856 16.657 1.00 44.51 196 VAL H C 1
ATOM 3114 O O . VAL B 2 196 ? 59.136 14.913 17.804 1.00 43.21 196 VAL H O 1
ATOM 3118 N N . THR B 2 197 ? 59.021 15.117 15.513 1.00 44.16 197 THR H N 1
ATOM 3119 C CA . THR B 2 197 ? 57.753 15.790 15.404 1.00 43.20 197 THR H CA 1
ATOM 3120 C C . THR B 2 197 ? 56.933 15.092 14.333 1.00 42.25 197 THR H C 1
ATOM 3121 O O . THR B 2 197 ? 57.432 14.895 13.243 1.00 41.29 197 THR H O 1
ATOM 3125 N N . CYS B 2 198 ? 55.692 14.703 14.679 1.00 41.93 198 CYS H N 1
ATOM 3126 C CA . CYS B 2 198 ? 54.705 14.211 13.724 1.00 41.90 198 CYS H CA 1
ATOM 3127 C C . CYS B 2 198 ? 53.699 15.281 13.315 1.00 42.19 198 CYS H C 1
ATOM 3128 O O . CYS B 2 198 ? 53.027 15.919 14.157 1.00 41.57 198 CYS H O 1
ATOM 3131 N N . ASN B 2 199 ? 53.635 15.433 11.998 1.00 41.72 199 ASN H N 1
ATOM 3132 C CA . ASN B 2 199 ? 52.742 16.326 11.277 1.00 42.22 199 ASN H CA 1
ATOM 3133 C C . ASN B 2 199 ? 51.496 15.590 10.826 1.00 42.05 199 ASN H C 1
ATOM 3134 O O . ASN B 2 199 ? 51.506 14.835 9.808 1.00 41.02 199 ASN H O 1
ATOM 3139 N N . VAL B 2 200 ? 50.419 15.802 11.571 1.00 41.66 200 VAL H N 1
ATOM 3140 C CA . VAL B 2 200 ? 49.151 15.246 11.135 1.00 42.17 200 VAL H CA 1
ATOM 3141 C C . VAL B 2 200 ? 48.378 16.252 10.299 1.00 42.34 200 VAL H C 1
ATOM 3142 O O . VAL B 2 200 ? 48.275 17.424 10.673 1.00 42.73 200 VAL H O 1
ATOM 3146 N N . ALA B 2 201 ? 47.875 15.782 9.162 1.00 42.72 201 ALA H N 1
ATOM 3147 C CA . ALA B 2 201 ? 46.960 16.541 8.301 1.00 43.75 201 ALA H CA 1
ATOM 3148 C C . ALA B 2 201 ? 45.661 15.763 8.079 1.00 44.91 201 ALA H C 1
ATOM 3149 O O . ALA B 2 201 ? 45.684 14.529 7.929 1.00 46.12 201 ALA H O 1
ATOM 3151 N N . HIS B 2 202 ? 44.538 16.484 8.097 1.00 45.81 202 HIS H N 1
ATOM 3152 C CA . HIS B 2 202 ? 43.176 15.970 7.794 1.00 45.96 202 HIS H CA 1
ATOM 3153 C C . HIS B 2 202 ? 42.397 17.025 6.962 1.00 46.32 202 HIS H C 1
ATOM 3154 O O . HIS B 2 202 ? 41.804 17.954 7.524 1.00 45.65 202 HIS H O 1
ATOM 3161 N N . PRO B 2 203 ? 42.423 16.864 5.632 1.00 46.89 203 PRO H N 1
ATOM 3162 C CA . PRO B 2 203 ? 41.667 17.698 4.659 1.00 47.44 203 PRO H CA 1
ATOM 3163 C C . PRO B 2 203 ? 40.158 17.888 4.994 1.00 48.02 203 PRO H C 1
ATOM 3164 O O . PRO B 2 203 ? 39.365 16.943 5.025 1.00 47.72 203 PRO H O 1
ATOM 3168 N N . ALA B 2 204 ? 39.769 19.141 5.189 1.00 49.24 204 ALA H N 1
ATOM 3169 C CA . ALA B 2 204 ? 38.759 19.554 6.229 1.00 50.31 204 ALA H CA 1
ATOM 3170 C C . ALA B 2 204 ? 39.525 20.184 7.443 1.00 50.78 204 ALA H C 1
ATOM 3171 O O . ALA B 2 204 ? 39.219 19.977 8.639 1.00 50.54 204 ALA H O 1
ATOM 3173 N N . SER B 2 205 ? 40.567 20.924 7.048 1.00 51.44 205 SER H N 1
ATOM 3174 C CA . SER B 2 205 ? 41.123 22.073 7.749 1.00 52.05 205 SER H CA 1
ATOM 3175 C C . SER B 2 205 ? 42.136 21.777 8.829 1.00 52.15 205 SER H C 1
ATOM 3176 O O . SER B 2 205 ? 42.765 22.695 9.341 1.00 52.57 205 SER H O 1
ATOM 3179 N N . SER B 2 206 ? 42.297 20.515 9.184 1.00 51.78 206 SER H N 1
ATOM 3180 C CA . SER B 2 206 ? 43.058 20.193 10.362 1.00 51.66 206 SER H CA 1
ATOM 3181 C C . SER B 2 206 ? 44.523 19.988 10.027 1.00 51.91 206 SER H C 1
ATOM 3182 O O . SER B 2 206 ? 44.835 19.397 8.987 1.00 52.73 206 SER H O 1
ATOM 3185 N N . THR B 2 207 ? 45.405 20.480 10.906 1.00 51.41 207 THR H N 1
ATOM 3186 C CA . THR B 2 207 ? 46.857 20.463 10.726 1.00 50.63 207 THR H CA 1
ATOM 3187 C C . THR B 2 207 ? 47.502 20.661 12.113 1.00 50.80 207 THR H C 1
ATOM 3188 O O . THR B 2 207 ? 47.472 21.746 12.673 1.00 49.69 207 THR H O 1
ATOM 3192 N N . LYS B 2 208 ? 48.033 19.584 12.681 1.00 51.50 208 LYS H N 1
ATOM 3193 C CA . LYS B 2 208 ? 48.579 19.592 14.043 1.00 51.95 208 LYS H CA 1
ATOM 3194 C C . LYS B 2 208 ? 50.021 19.157 13.897 1.00 51.84 208 LYS H C 1
ATOM 3195 O O . LYS B 2 208 ? 50.342 18.184 13.222 1.00 51.18 208 LYS H O 1
ATOM 3201 N N . VAL B 2 209 ? 50.892 19.886 14.549 1.00 52.42 209 VAL H N 1
ATOM 3202 C CA . VAL B 2 209 ? 52.295 19.570 14.554 1.00 53.25 209 VAL H CA 1
ATOM 3203 C C . VAL B 2 209 ? 52.513 19.130 16.001 1.00 53.80 209 VAL H C 1
ATOM 3204 O O . VAL B 2 209 ? 52.323 19.925 16.897 1.00 54.87 209 VAL H O 1
ATOM 3208 N N . ASP B 2 210 ? 52.821 17.859 16.252 1.00 54.66 210 ASP H N 1
ATOM 3209 C CA . ASP B 2 210 ? 52.904 17.371 17.632 1.00 55.53 210 ASP H CA 1
ATOM 3210 C C . ASP B 2 210 ? 54.296 16.952 18.103 1.00 55.93 210 ASP H C 1
ATOM 3211 O O . ASP B 2 210 ? 54.831 15.897 17.751 1.00 54.94 210 ASP H O 1
ATOM 3216 N N . LYS B 2 211 ? 54.873 17.793 18.941 1.00 57.20 211 LYS H N 1
ATOM 3217 C CA . LYS B 2 211 ? 56.225 17.565 19.398 1.00 58.33 211 LYS H CA 1
ATOM 3218 C C . LYS B 2 211 ? 56.280 16.374 20.315 1.00 58.37 211 LYS H C 1
ATOM 3219 O O . LYS B 2 211 ? 55.431 16.213 21.213 1.00 57.91 211 LYS H O 1
ATOM 3225 N N . LYS B 2 212 ? 57.285 15.532 20.070 1.00 58.82 212 LYS H N 1
ATOM 3226 C CA . LYS B 2 212 ? 57.549 14.422 20.960 1.00 58.89 212 LYS H CA 1
ATOM 3227 C C . LYS B 2 212 ? 58.630 14.683 21.951 1.00 59.49 212 LYS H C 1
ATOM 3228 O O . LYS B 2 212 ? 59.782 14.947 21.580 1.00 58.99 212 LYS H O 1
ATOM 3234 N N . ILE B 2 213 ? 58.223 14.557 23.211 1.00 60.20 213 ILE H N 1
ATOM 3235 C CA . ILE B 2 213 ? 59.031 14.881 24.356 1.00 61.09 213 ILE H CA 1
ATOM 3236 C C . ILE B 2 213 ? 58.717 13.896 25.441 1.00 61.86 213 ILE H C 1
ATOM 3237 O O . ILE B 2 213 ? 57.623 13.343 25.517 1.00 61.65 213 ILE H O 1
ATOM 3242 N N . VAL B 2 214 ? 59.724 13.705 26.274 1.00 63.08 214 VAL H N 1
ATOM 3243 C CA . VAL B 2 214 ? 59.707 12.820 27.404 1.00 64.46 214 VAL H CA 1
ATOM 3244 C C . VAL B 2 214 ? 58.652 13.257 28.408 1.00 66.29 214 VAL H C 1
ATOM 3245 O O . VAL B 2 214 ? 58.435 14.455 28.564 1.00 66.25 214 VAL H O 1
ATOM 3249 N N . PRO B 2 215 ? 57.987 12.307 29.077 1.00 68.76 215 PRO H N 1
ATOM 3250 C CA . PRO B 2 215 ? 56.973 12.650 30.085 1.00 71.06 215 PRO H CA 1
ATOM 3251 C C . PRO B 2 215 ? 57.554 12.732 31.491 1.00 73.29 215 PRO H C 1
ATOM 3252 O O . PRO B 2 215 ? 58.310 11.829 31.902 1.00 73.07 215 PRO H O 1
ATOM 3256 N N . ARG B 2 216 ? 57.182 13.803 32.207 1.00 76.22 216 ARG H N 1
ATOM 3257 C CA . ARG B 2 216 ? 57.754 14.135 33.523 1.00 79.20 216 ARG H CA 1
ATOM 3258 C C . ARG B 2 216 ? 57.294 13.146 34.618 1.00 80.63 216 ARG H C 1
ATOM 3259 O O . ARG B 2 216 ? 56.097 13.069 34.921 1.00 80.93 216 ARG H O 1
ATOM 3267 N N . ASP B 2 217 ? 58.266 12.416 35.188 1.00 82.60 217 ASP H N 1
ATOM 3268 C CA . ASP B 2 217 ? 58.075 11.205 36.033 1.00 84.52 217 ASP H CA 1
ATOM 3269 C C . ASP B 2 217 ? 56.712 11.002 36.798 1.00 85.12 217 ASP H C 1
ATOM 3270 O O . ASP B 2 217 ? 55.867 10.128 36.493 1.00 85.97 217 ASP H O 1
ATOM 3276 N N . CYS C 3 7 ? 35.621 10.212 -45.927 1.00 104.50 7 CYS V N 1
ATOM 3277 C CA . CYS C 3 7 ? 36.721 10.977 -46.604 1.00 104.71 7 CYS V CA 1
ATOM 3278 C C . CYS C 3 7 ? 37.628 10.081 -47.494 1.00 103.63 7 CYS V C 1
ATOM 3279 O O . CYS C 3 7 ? 37.109 9.204 -48.205 1.00 103.54 7 CYS V O 1
ATOM 3282 N N . ASP C 3 8 ? 38.952 10.287 -47.435 1.00 102.31 8 ASP V N 1
ATOM 3283 C CA . ASP C 3 8 ? 39.878 9.847 -48.490 1.00 100.76 8 ASP V CA 1
ATOM 3284 C C . ASP C 3 8 ? 41.116 9.027 -48.029 1.00 99.72 8 ASP V C 1
ATOM 3285 O O . ASP C 3 8 ? 41.380 8.844 -46.830 1.00 99.51 8 ASP V O 1
ATOM 3290 N N . LEU C 3 9 ? 41.838 8.511 -49.025 1.00 98.42 9 LEU V N 1
ATOM 3291 C CA . LEU C 3 9 ? 43.225 8.042 -48.903 1.00 96.99 9 LEU V CA 1
ATOM 3292 C C . LEU C 3 9 ? 44.122 9.111 -49.605 1.00 95.77 9 LEU V C 1
ATOM 3293 O O . LEU C 3 9 ? 45.096 8.804 -50.303 1.00 95.10 9 LEU V O 1
ATOM 3298 N N . ARG C 3 10 ? 43.743 10.375 -49.379 1.00 94.48 10 ARG V N 1
ATOM 3299 C CA . ARG C 3 10 ? 44.245 11.575 -50.059 1.00 93.02 10 ARG V CA 1
ATOM 3300 C C . ARG C 3 10 ? 44.407 12.637 -48.990 1.00 91.35 10 ARG V C 1
ATOM 3301 O O . ARG C 3 10 ? 44.789 13.780 -49.252 1.00 90.94 10 ARG V O 1
ATOM 3309 N N . VAL C 3 11 ? 44.073 12.245 -47.772 1.00 89.74 11 VAL V N 1
ATOM 3310 C CA . VAL C 3 11 ? 44.401 13.038 -46.606 1.00 88.24 11 VAL V CA 1
ATOM 3311 C C . VAL C 3 11 ? 45.920 13.029 -46.527 1.00 87.05 11 VAL V C 1
ATOM 3312 O O . VAL C 3 11 ? 46.520 13.986 -46.086 1.00 85.94 11 VAL V O 1
ATOM 3316 N N . LEU C 3 12 ? 46.511 11.939 -47.014 1.00 86.54 12 LEU V N 1
ATOM 3317 C CA . LEU C 3 12 ? 47.952 11.792 -47.129 1.00 86.62 12 LEU V CA 1
ATOM 3318 C C . LEU C 3 12 ? 48.514 12.691 -48.226 1.00 86.36 12 LEU V C 1
ATOM 3319 O O . LEU C 3 12 ? 49.603 13.271 -48.080 1.00 86.54 12 LEU V O 1
ATOM 3324 N N . SER C 3 13 ? 47.784 12.807 -49.330 1.00 85.89 13 SER V N 1
ATOM 3325 C CA . SER C 3 13 ? 48.284 13.609 -50.443 1.00 85.49 13 SER V CA 1
ATOM 3326 C C . SER C 3 13 ? 48.188 15.112 -50.183 1.00 85.25 13 SER V C 1
ATOM 3327 O O . SER C 3 13 ? 49.201 15.821 -50.288 1.00 84.99 13 SER V O 1
ATOM 3330 N N . LYS C 3 14 ? 47.001 15.596 -49.810 1.00 85.00 14 LYS V N 1
ATOM 3331 C CA . LYS C 3 14 ? 46.871 17.006 -49.451 1.00 85.06 14 LYS V CA 1
ATOM 3332 C C . LYS C 3 14 ? 47.681 17.373 -48.217 1.00 84.88 14 LYS V C 1
ATOM 3333 O O . LYS C 3 14 ? 48.070 18.529 -48.048 1.00 85.21 14 LYS V O 1
ATOM 3339 N N . LEU C 3 15 ? 47.942 16.375 -47.378 1.00 84.54 15 LEU V N 1
ATOM 3340 C CA . LEU C 3 15 ? 48.857 16.504 -46.245 1.00 84.36 15 LEU V CA 1
ATOM 3341 C C . LEU C 3 15 ? 50.329 16.626 -46.696 1.00 84.05 15 LEU V C 1
ATOM 3342 O O . LEU C 3 15 ? 51.099 17.422 -46.137 1.00 83.89 15 LEU V O 1
ATOM 3347 N N . LEU C 3 16 ? 50.725 15.827 -47.684 1.00 83.47 16 LEU V N 1
ATOM 3348 C CA . LEU C 3 16 ? 52.082 15.905 -48.187 1.00 83.08 16 LEU V CA 1
ATOM 3349 C C . LEU C 3 16 ? 52.274 17.225 -48.934 1.00 83.00 16 LEU V C 1
ATOM 3350 O O . LEU C 3 16 ? 53.318 17.869 -48.804 1.00 82.50 16 LEU V O 1
ATOM 3355 N N . ARG C 3 17 ? 51.241 17.630 -49.680 1.00 83.04 17 ARG V N 1
ATOM 3356 C CA . ARG C 3 17 ? 51.231 18.889 -50.431 1.00 83.16 17 ARG V CA 1
ATOM 3357 C C . ARG C 3 17 ? 51.503 20.059 -49.497 1.00 82.82 17 ARG V C 1
ATOM 3358 O O . ARG C 3 17 ? 52.560 20.689 -49.572 1.00 82.96 17 ARG V O 1
ATOM 3366 N N . ASP C 3 18 ? 50.544 20.325 -48.611 1.00 82.30 18 ASP V N 1
ATOM 3367 C CA . ASP C 3 18 ? 50.640 21.375 -47.595 1.00 82.10 18 ASP V CA 1
ATOM 3368 C C . ASP C 3 18 ? 52.006 21.447 -46.897 1.00 82.00 18 ASP V C 1
ATOM 3369 O O . ASP C 3 18 ? 52.309 22.452 -46.250 1.00 82.22 18 ASP V O 1
ATOM 3374 N N . SER C 3 19 ? 52.820 20.395 -47.029 1.00 81.78 19 SER V N 1
ATOM 3375 C CA . SER C 3 19 ? 54.037 20.233 -46.223 1.00 81.80 19 SER V CA 1
ATOM 3376 C C . SER C 3 19 ? 55.320 20.733 -46.877 1.00 81.56 19 SER V C 1
ATOM 3377 O O . SER C 3 19 ? 56.157 21.314 -46.189 1.00 81.45 19 SER V O 1
ATOM 3380 N N . HIS C 3 20 ? 55.499 20.493 -48.178 1.00 81.44 20 HIS V N 1
ATOM 3381 C CA . HIS C 3 20 ? 56.578 21.171 -48.906 1.00 81.49 20 HIS V CA 1
ATOM 3382 C C . HIS C 3 20 ? 56.395 22.682 -48.776 1.00 80.70 20 HIS V C 1
ATOM 3383 O O . HIS C 3 20 ? 57.343 23.388 -48.456 1.00 80.95 20 HIS V O 1
ATOM 3390 N N . VAL C 3 21 ? 55.167 23.165 -48.996 1.00 80.08 21 VAL V N 1
ATOM 3391 C CA . VAL C 3 21 ? 54.853 24.611 -49.032 1.00 79.01 21 VAL V CA 1
ATOM 3392 C C . VAL C 3 21 ? 55.378 25.398 -47.821 1.00 78.46 21 VAL V C 1
ATOM 3393 O O . VAL C 3 21 ? 55.920 26.496 -47.987 1.00 78.67 21 VAL V O 1
ATOM 3397 N N . LEU C 3 22 ? 55.242 24.837 -46.621 1.00 77.33 22 LEU V N 1
ATOM 3398 C CA . LEU C 3 22 ? 55.772 25.486 -45.435 1.00 76.27 22 LEU V CA 1
ATOM 3399 C C . LEU C 3 22 ? 57.294 25.394 -45.398 1.00 76.25 22 LEU V C 1
ATOM 3400 O O . LEU C 3 22 ? 57.962 26.416 -45.184 1.00 76.64 22 LEU V O 1
ATOM 3405 N N . HIS C 3 23 ? 57.843 24.191 -45.622 1.00 75.43 23 HIS V N 1
ATOM 3406 C CA . HIS C 3 23 ? 59.300 23.969 -45.646 1.00 74.46 23 HIS V CA 1
ATOM 3407 C C . HIS C 3 23 ? 59.987 24.946 -46.580 1.00 74.55 23 HIS V C 1
ATOM 3408 O O . HIS C 3 23 ? 61.025 25.506 -46.262 1.00 74.22 23 HIS V O 1
ATOM 3415 N N . SER C 3 24 ? 59.380 25.149 -47.740 1.00 75.27 24 SER V N 1
ATOM 3416 C CA . SER C 3 24 ? 59.879 26.080 -48.730 1.00 76.02 24 SER V CA 1
ATOM 3417 C C . SER C 3 24 ? 60.079 27.447 -48.104 1.00 76.56 24 SER V C 1
ATOM 3418 O O . SER C 3 24 ? 61.112 28.062 -48.328 1.00 76.79 24 SER V O 1
ATOM 3421 N N . ARG C 3 25 ? 59.106 27.901 -47.304 1.00 77.15 25 ARG V N 1
ATOM 3422 C CA . ARG C 3 25 ? 59.153 29.223 -46.660 1.00 77.95 25 ARG V CA 1
ATOM 3423 C C . ARG C 3 25 ? 60.285 29.455 -45.627 1.00 78.45 25 ARG V C 1
ATOM 3424 O O . ARG C 3 25 ? 60.445 30.570 -45.142 1.00 78.76 25 ARG V O 1
ATOM 3432 N N . LEU C 3 26 ? 61.066 28.430 -45.290 1.00 79.19 26 LEU V N 1
ATOM 3433 C CA . LEU C 3 26 ? 62.146 28.563 -44.292 1.00 80.06 26 LEU V CA 1
ATOM 3434 C C . LEU C 3 26 ? 63.410 29.373 -44.773 1.00 80.98 26 LEU V C 1
ATOM 3435 O O . LEU C 3 26 ? 64.427 29.491 -44.057 1.00 81.06 26 LEU V O 1
ATOM 3440 N N . SER C 3 27 ? 63.312 29.961 -45.969 1.00 81.52 27 SER V N 1
ATOM 3441 C CA . SER C 3 27 ? 64.349 30.842 -46.502 1.00 82.45 27 SER V CA 1
ATOM 3442 C C . SER C 3 27 ? 63.996 32.334 -46.372 1.00 83.12 27 SER V C 1
ATOM 3443 O O . SER C 3 27 ? 64.871 33.191 -46.474 1.00 83.22 27 SER V O 1
ATOM 3446 N N . GLN C 3 28 ? 62.710 32.621 -46.171 1.00 84.29 28 GLN V N 1
ATOM 3447 C CA . GLN C 3 28 ? 62.203 33.950 -45.815 1.00 85.42 28 GLN V CA 1
ATOM 3448 C C . GLN C 3 28 ? 62.626 34.393 -44.406 1.00 86.39 28 GLN V C 1
ATOM 3449 O O . GLN C 3 28 ? 62.420 35.552 -44.044 1.00 86.62 28 GLN V O 1
ATOM 3455 N N . CYS C 3 29 ? 63.225 33.474 -43.634 1.00 87.75 29 CYS V N 1
ATOM 3456 C CA . CYS C 3 29 ? 63.573 33.670 -42.206 1.00 89.05 29 CYS V CA 1
ATOM 3457 C C . CYS C 3 29 ? 65.056 33.976 -41.900 1.00 90.07 29 CYS V C 1
ATOM 3458 O O . CYS C 3 29 ? 65.864 33.041 -41.768 1.00 90.05 29 CYS V O 1
ATOM 3461 N N . PRO C 3 30 ? 65.395 35.263 -41.728 1.00 90.93 30 PRO V N 1
ATOM 3462 C CA . PRO C 3 30 ? 66.782 35.682 -41.490 1.00 91.51 30 PRO V CA 1
ATOM 3463 C C . PRO C 3 30 ? 67.372 35.101 -40.198 1.00 92.22 30 PRO V C 1
ATOM 3464 O O . PRO C 3 30 ? 66.680 35.081 -39.177 1.00 92.22 30 PRO V O 1
ATOM 3468 N N . GLU C 3 31 ? 68.620 34.624 -40.267 1.00 92.97 31 GLU V N 1
ATOM 3469 C CA . GLU C 3 31 ? 69.336 34.065 -39.112 1.00 93.84 31 GLU V CA 1
ATOM 3470 C C . GLU C 3 31 ? 68.659 32.812 -38.515 1.00 93.99 31 GLU V C 1
ATOM 3471 O O . GLU C 3 31 ? 68.236 32.809 -37.349 1.00 93.99 31 GLU V O 1
ATOM 3477 N N . VAL C 3 32 ? 68.563 31.755 -39.323 1.00 94.15 32 VAL V N 1
ATOM 3478 C CA . VAL C 3 32 ? 68.101 30.443 -38.847 1.00 94.10 32 VAL V CA 1
ATOM 3479 C C . VAL C 3 32 ? 69.246 29.587 -38.225 1.00 94.35 32 VAL V C 1
ATOM 3480 O O . VAL C 3 32 ? 70.147 29.115 -38.928 1.00 93.94 32 VAL V O 1
ATOM 3484 N N . HIS C 3 33 ? 69.193 29.412 -36.897 1.00 94.74 33 HIS V N 1
ATOM 3485 C CA . HIS C 3 33 ? 70.274 28.787 -36.098 1.00 95.17 33 HIS V CA 1
ATOM 3486 C C . HIS C 3 33 ? 70.007 27.293 -35.694 1.00 94.81 33 HIS V C 1
ATOM 3487 O O . HIS C 3 33 ? 69.015 27.022 -34.969 1.00 94.92 33 HIS V O 1
ATOM 3494 N N . PRO C 3 34 ? 70.891 26.353 -36.112 1.00 94.09 34 PRO V N 1
ATOM 3495 C CA . PRO C 3 34 ? 70.729 24.914 -35.811 1.00 93.47 34 PRO V CA 1
ATOM 3496 C C . PRO C 3 34 ? 70.582 24.704 -34.311 1.00 92.91 34 PRO V C 1
ATOM 3497 O O . PRO C 3 34 ? 71.502 25.124 -33.592 1.00 93.41 34 PRO V O 1
ATOM 3501 N N . LEU C 3 35 ? 69.482 24.083 -33.862 1.00 91.55 35 LEU V N 1
ATOM 3502 C CA . LEU C 3 35 ? 69.091 24.019 -32.437 1.00 90.28 35 LEU V CA 1
ATOM 3503 C C . LEU C 3 35 ? 70.245 24.055 -31.422 1.00 89.28 35 LEU V C 1
ATOM 3504 O O . LEU C 3 35 ? 71.243 23.351 -31.584 1.00 88.99 35 LEU V O 1
ATOM 3509 N N . PRO C 3 36 ? 70.103 24.854 -30.367 1.00 88.45 36 PRO V N 1
ATOM 3510 C CA . PRO C 3 36 ? 71.084 24.848 -29.271 1.00 87.89 36 PRO V CA 1
ATOM 3511 C C . PRO C 3 36 ? 71.084 23.533 -28.446 1.00 87.39 36 PRO V C 1
ATOM 3512 O O . PRO C 3 36 ? 71.947 23.396 -27.566 1.00 87.62 36 PRO V O 1
ATOM 3516 N N . THR C 3 37 ? 70.152 22.606 -28.739 1.00 86.20 37 THR V N 1
ATOM 3517 C CA . THR C 3 37 ? 70.002 21.289 -28.078 1.00 84.73 37 THR V CA 1
ATOM 3518 C C . THR C 3 37 ? 69.614 20.238 -29.152 1.00 83.41 37 THR V C 1
ATOM 3519 O O . THR C 3 37 ? 68.613 20.477 -29.845 1.00 83.76 37 THR V O 1
ATOM 3523 N N . PRO C 3 38 ? 70.356 19.119 -29.328 1.00 81.74 38 PRO V N 1
ATOM 3524 C CA . PRO C 3 38 ? 69.908 18.018 -30.223 1.00 80.43 38 PRO V CA 1
ATOM 3525 C C . PRO C 3 38 ? 68.521 17.444 -29.847 1.00 78.87 38 PRO V C 1
ATOM 3526 O O . PRO C 3 38 ? 68.298 17.226 -28.656 1.00 78.66 38 PRO V O 1
ATOM 3530 N N . VAL C 3 39 ? 67.625 17.245 -30.827 1.00 77.29 39 VAL V N 1
ATOM 3531 C CA . VAL C 3 39 ? 66.228 16.799 -30.597 1.00 75.56 39 VAL V CA 1
ATOM 3532 C C . VAL C 3 39 ? 65.940 15.493 -31.344 1.00 75.25 39 VAL V C 1
ATOM 3533 O O . VAL C 3 39 ? 66.272 15.359 -32.525 1.00 74.80 39 VAL V O 1
ATOM 3537 N N . LEU C 3 40 ? 65.322 14.545 -30.641 1.00 74.87 40 LEU V N 1
ATOM 3538 C CA . LEU C 3 40 ? 64.952 13.247 -31.217 1.00 74.91 40 LEU V CA 1
ATOM 3539 C C . LEU C 3 40 ? 63.831 13.325 -32.261 1.00 75.26 40 LEU V C 1
ATOM 3540 O O . LEU C 3 40 ? 62.913 14.137 -32.136 1.00 75.46 40 LEU V O 1
ATOM 3545 N N . LEU C 3 41 ? 63.914 12.480 -33.285 1.00 75.53 41 LEU V N 1
ATOM 3546 C CA . LEU C 3 41 ? 62.930 12.458 -34.358 1.00 76.29 41 LEU V CA 1
ATOM 3547 C C . LEU C 3 41 ? 62.699 11.046 -34.863 1.00 77.35 41 LEU V C 1
ATOM 3548 O O . LEU C 3 41 ? 63.609 10.219 -34.831 1.00 76.66 41 LEU V O 1
ATOM 3553 N N . PRO C 3 42 ? 61.487 10.784 -35.345 1.00 78.80 42 PRO V N 1
ATOM 3554 C CA . PRO C 3 42 ? 61.089 9.452 -35.809 1.00 80.77 42 PRO V CA 1
ATOM 3555 C C . PRO C 3 42 ? 61.888 9.004 -37.017 1.00 83.29 42 PRO V C 1
ATOM 3556 O O . PRO C 3 42 ? 61.572 9.363 -38.174 1.00 83.61 42 PRO V O 1
ATOM 3560 N N . ALA C 3 43 ? 62.920 8.215 -36.690 1.00 86.16 43 ALA V N 1
ATOM 3561 C CA . ALA C 3 43 ? 63.964 7.684 -37.575 1.00 88.77 43 ALA V CA 1
ATOM 3562 C C . ALA C 3 43 ? 63.667 7.708 -39.059 1.00 91.00 43 ALA V C 1
ATOM 3563 O O . ALA C 3 43 ? 62.646 7.166 -39.525 1.00 91.45 43 ALA V O 1
ATOM 3565 N N . VAL C 3 44 ? 64.594 8.333 -39.782 1.00 93.34 44 VAL V N 1
ATOM 3566 C CA . VAL C 3 44 ? 64.616 8.353 -41.239 1.00 95.40 44 VAL V CA 1
ATOM 3567 C C . VAL C 3 44 ? 65.333 7.099 -41.814 1.00 96.98 44 VAL V C 1
ATOM 3568 O O . VAL C 3 44 ? 66.393 7.210 -42.442 1.00 97.20 44 VAL V O 1
ATOM 3572 N N . ASP C 3 45 ? 64.748 5.914 -41.560 1.00 98.98 45 ASP V N 1
ATOM 3573 C CA . ASP C 3 45 ? 65.235 4.608 -42.077 1.00 100.66 45 ASP V CA 1
ATOM 3574 C C . ASP C 3 45 ? 64.470 4.121 -43.335 1.00 101.69 45 ASP V C 1
ATOM 3575 O O . ASP C 3 45 ? 63.226 4.031 -43.333 1.00 101.93 45 ASP V O 1
ATOM 3580 N N . PHE C 3 46 ? 65.224 3.848 -44.405 1.00 102.69 46 PHE V N 1
ATOM 3581 C CA . PHE C 3 46 ? 64.669 3.367 -45.683 1.00 103.72 46 PHE V CA 1
ATOM 3582 C C . PHE C 3 46 ? 65.164 1.904 -45.927 1.00 103.98 46 PHE V C 1
ATOM 3583 O O . PHE C 3 46 ? 66.036 1.631 -46.781 1.00 104.10 46 PHE V O 1
ATOM 3591 N N . SER C 3 47 ? 64.610 0.995 -45.119 1.00 104.08 47 SER V N 1
ATOM 3592 C CA . SER C 3 47 ? 64.855 -0.451 -45.179 1.00 104.32 47 SER V CA 1
ATOM 3593 C C . SER C 3 47 ? 63.679 -1.164 -44.473 1.00 104.55 47 SER V C 1
ATOM 3594 O O . SER C 3 47 ? 63.866 -1.932 -43.507 1.00 104.51 47 SER V O 1
ATOM 3597 N N . LEU C 3 48 ? 62.470 -0.895 -44.981 1.00 104.77 48 LEU V N 1
ATOM 3598 C CA . LEU C 3 48 ? 61.204 -1.318 -44.360 1.00 104.82 48 LEU V CA 1
ATOM 3599 C C . LEU C 3 48 ? 60.549 -2.548 -44.990 1.00 105.13 48 LEU V C 1
ATOM 3600 O O . LEU C 3 48 ? 59.320 -2.685 -44.931 1.00 105.05 48 LEU V O 1
ATOM 3605 N N . GLY C 3 49 ? 61.353 -3.429 -45.592 1.00 105.57 49 GLY V N 1
ATOM 3606 C CA . GLY C 3 49 ? 60.859 -4.687 -46.137 1.00 106.07 49 GLY V CA 1
ATOM 3607 C C . GLY C 3 49 ? 60.296 -5.628 -45.073 1.00 106.58 49 GLY V C 1
ATOM 3608 O O . GLY C 3 49 ? 59.206 -6.203 -45.243 1.00 106.48 49 GLY V O 1
ATOM 3609 N N . GLU C 3 50 ? 61.049 -5.779 -43.975 1.00 106.97 50 GLU V N 1
ATOM 3610 C CA . GLU C 3 50 ? 60.658 -6.606 -42.814 1.00 107.07 50 GLU V CA 1
ATOM 3611 C C . GLU C 3 50 ? 59.500 -6.000 -42.030 1.00 106.80 50 GLU V C 1
ATOM 3612 O O . GLU C 3 50 ? 58.638 -6.730 -41.537 1.00 106.76 50 GLU V O 1
ATOM 3618 N N . TRP C 3 51 ? 59.507 -4.668 -41.916 1.00 106.68 51 TRP V N 1
ATOM 3619 C CA . TRP C 3 51 ? 58.408 -3.894 -41.321 1.00 106.51 51 TRP V CA 1
ATOM 3620 C C . TRP C 3 51 ? 57.076 -4.172 -42.047 1.00 106.62 51 TRP V C 1
ATOM 3621 O O . TRP C 3 51 ? 56.010 -4.120 -41.427 1.00 106.64 51 TRP V O 1
ATOM 3632 N N . LYS C 3 52 ? 57.142 -4.500 -43.339 1.00 106.61 52 LYS V N 1
ATOM 3633 C CA . LYS C 3 52 ? 55.941 -4.842 -44.107 1.00 106.73 52 LYS V CA 1
ATOM 3634 C C . LYS C 3 52 ? 55.229 -6.150 -43.652 1.00 106.65 52 LYS V C 1
ATOM 3635 O O . LYS C 3 52 ? 53.993 -6.212 -43.706 1.00 106.70 52 LYS V O 1
ATOM 3641 N N . THR C 3 53 ? 55.985 -7.159 -43.180 1.00 106.53 53 THR V N 1
ATOM 3642 C CA . THR C 3 53 ? 55.418 -8.490 -42.803 1.00 106.16 53 THR V CA 1
ATOM 3643 C C . THR C 3 53 ? 54.507 -8.491 -41.549 1.00 105.71 53 THR V C 1
ATOM 3644 O O . THR C 3 53 ? 53.590 -9.325 -41.420 1.00 105.73 53 THR V O 1
ATOM 3648 N N . GLN C 3 54 ? 54.761 -7.543 -40.650 1.00 104.88 54 GLN V N 1
ATOM 3649 C CA . GLN C 3 54 ? 54.055 -7.438 -39.372 1.00 104.06 54 GLN V CA 1
ATOM 3650 C C . GLN C 3 54 ? 52.540 -7.088 -39.544 1.00 103.21 54 GLN V C 1
ATOM 3651 O O . GLN C 3 54 ? 52.127 -6.560 -40.586 1.00 102.89 54 GLN V O 1
ATOM 3657 N N . MET C 3 55 ? 51.724 -7.424 -38.538 1.00 102.07 55 MET V N 1
ATOM 3658 C CA . MET C 3 55 ? 50.250 -7.406 -38.659 1.00 100.66 55 MET V CA 1
ATOM 3659 C C . MET C 3 55 ? 49.685 -6.011 -38.935 1.00 99.08 55 MET V C 1
ATOM 3660 O O . MET C 3 55 ? 50.273 -5.021 -38.520 1.00 98.77 55 MET V O 1
ATOM 3665 N N . GLU C 3 56 ? 48.532 -5.977 -39.619 1.00 97.35 56 GLU V N 1
ATOM 3666 C CA . GLU C 3 56 ? 47.867 -4.772 -40.163 1.00 95.63 56 GLU V CA 1
ATOM 3667 C C . GLU C 3 56 ? 47.695 -3.614 -39.176 1.00 93.92 56 GLU V C 1
ATOM 3668 O O . GLU C 3 56 ? 47.901 -2.438 -39.521 1.00 93.64 56 GLU V O 1
ATOM 3674 N N . GLU C 3 57 ? 47.307 -3.958 -37.956 1.00 91.71 57 GLU V N 1
ATOM 3675 C CA . GLU C 3 57 ? 47.171 -2.983 -36.890 1.00 89.73 57 GLU V CA 1
ATOM 3676 C C . GLU C 3 57 ? 48.549 -2.539 -36.320 1.00 87.79 57 GLU V C 1
ATOM 3677 O O . GLU C 3 57 ? 48.800 -1.335 -36.161 1.00 87.41 57 GLU V O 1
ATOM 3683 N N . THR C 3 58 ? 49.422 -3.515 -36.039 1.00 85.22 58 THR V N 1
ATOM 3684 C CA . THR C 3 58 ? 50.766 -3.279 -35.507 1.00 82.83 58 THR V CA 1
ATOM 3685 C C . THR C 3 58 ? 51.443 -2.152 -36.262 1.00 81.01 58 THR V C 1
ATOM 3686 O O . THR C 3 58 ? 51.747 -1.129 -35.668 1.00 80.72 58 THR V O 1
ATOM 3690 N N . LYS C 3 59 ? 51.642 -2.337 -37.570 1.00 78.69 59 LYS V N 1
ATOM 3691 C CA . LYS C 3 59 ? 52.270 -1.332 -38.439 1.00 76.54 59 LYS V CA 1
ATOM 3692 C C . LYS C 3 59 ? 51.684 0.044 -38.180 1.00 74.35 59 LYS V C 1
ATOM 3693 O O . LYS C 3 59 ? 52.413 1.039 -38.150 1.00 73.81 59 LYS V O 1
ATOM 3699 N N . ALA C 3 60 ? 50.365 0.089 -37.998 1.00 71.80 60 ALA V N 1
ATOM 3700 C CA . ALA C 3 60 ? 49.692 1.354 -37.724 1.00 69.49 60 ALA V CA 1
ATOM 3701 C C . ALA C 3 60 ? 50.018 1.817 -36.316 1.00 67.32 60 ALA V C 1
ATOM 3702 O O . ALA C 3 60 ? 50.153 3.018 -36.076 1.00 67.50 60 ALA V O 1
ATOM 3704 N N . GLN C 3 61 ? 50.181 0.869 -35.399 1.00 64.13 61 GLN V N 1
ATOM 3705 C CA . GLN C 3 61 ? 50.491 1.219 -34.024 1.00 61.30 61 GLN V CA 1
ATOM 3706 C C . GLN C 3 61 ? 51.914 1.753 -33.863 1.00 59.00 61 GLN V C 1
ATOM 3707 O O . GLN C 3 61 ? 52.144 2.621 -33.045 1.00 57.69 61 GLN V O 1
ATOM 3713 N N . ASP C 3 62 ? 52.847 1.247 -34.674 1.00 57.31 62 ASP V N 1
ATOM 3714 C CA . ASP C 3 62 ? 54.256 1.681 -34.697 1.00 55.28 62 ASP V CA 1
ATOM 3715 C C . ASP C 3 62 ? 54.343 3.120 -35.196 1.00 53.25 62 ASP V C 1
ATOM 3716 O O . ASP C 3 62 ? 55.164 3.907 -34.721 1.00 51.89 62 ASP V O 1
ATOM 3721 N N . ILE C 3 63 ? 53.446 3.453 -36.121 1.00 50.76 63 ILE V N 1
ATOM 3722 C CA . ILE C 3 63 ? 53.412 4.770 -36.707 1.00 49.68 63 ILE V CA 1
ATOM 3723 C C . ILE C 3 63 ? 52.797 5.777 -35.751 1.00 47.92 63 ILE V C 1
ATOM 3724 O O . ILE C 3 63 ? 53.346 6.846 -35.524 1.00 47.44 63 ILE V O 1
ATOM 3729 N N . LEU C 3 64 ? 51.644 5.440 -35.199 1.00 46.18 64 LEU V N 1
ATOM 3730 C CA . LEU C 3 64 ? 51.018 6.292 -34.211 1.00 43.93 64 LEU V CA 1
ATOM 3731 C C . LEU C 3 64 ? 52.080 6.653 -33.185 1.00 43.66 64 LEU V C 1
ATOM 3732 O O . LEU C 3 64 ? 52.281 7.811 -32.860 1.00 43.71 64 LEU V O 1
ATOM 3737 N N . GLY C 3 65 ? 52.814 5.649 -32.735 1.00 43.07 65 GLY V N 1
ATOM 3738 C CA . GLY C 3 65 ? 53.872 5.857 -31.794 1.00 43.02 65 GLY V CA 1
ATOM 3739 C C . GLY C 3 65 ? 54.949 6.743 -32.355 1.00 43.86 65 GLY V C 1
ATOM 3740 O O . GLY C 3 65 ? 55.685 7.391 -31.591 1.00 44.48 65 GLY V O 1
ATOM 3741 N N . ALA C 3 66 ? 55.081 6.770 -33.681 1.00 43.39 66 ALA V N 1
ATOM 3742 C CA . ALA C 3 66 ? 56.189 7.498 -34.250 1.00 42.56 66 ALA V CA 1
ATOM 3743 C C . ALA C 3 66 ? 55.788 8.938 -34.588 1.00 43.21 66 ALA V C 1
ATOM 3744 O O . ALA C 3 66 ? 56.630 9.802 -34.583 1.00 43.11 66 ALA V O 1
ATOM 3746 N N . VAL C 3 67 ? 54.502 9.197 -34.853 1.00 44.53 67 VAL V N 1
ATOM 3747 C CA . VAL C 3 67 ? 53.963 10.560 -35.032 1.00 45.18 67 VAL V CA 1
ATOM 3748 C C . VAL C 3 67 ? 53.830 11.262 -33.699 1.00 45.59 67 VAL V C 1
ATOM 3749 O O . VAL C 3 67 ? 53.924 12.494 -33.619 1.00 45.44 67 VAL V O 1
ATOM 3753 N N . THR C 3 68 ? 53.598 10.482 -32.644 1.00 45.68 68 THR V N 1
ATOM 3754 C CA . THR C 3 68 ? 53.544 11.092 -31.317 1.00 45.65 68 THR V CA 1
ATOM 3755 C C . THR C 3 68 ? 54.889 11.622 -30.909 1.00 45.23 68 THR V C 1
ATOM 3756 O O . THR C 3 68 ? 54.955 12.680 -30.303 1.00 44.14 68 THR V O 1
ATOM 3760 N N . LEU C 3 69 ? 55.945 10.857 -31.203 1.00 46.05 69 LEU V N 1
ATOM 3761 C CA . LEU C 3 69 ? 57.294 11.305 -30.882 1.00 47.20 69 LEU V CA 1
ATOM 3762 C C . LEU C 3 69 ? 57.651 12.516 -31.703 1.00 47.66 69 LEU V C 1
ATOM 3763 O O . LEU C 3 69 ? 58.224 13.460 -31.156 1.00 47.79 69 LEU V O 1
ATOM 3768 N N . LEU C 3 70 ? 57.284 12.501 -32.993 1.00 48.18 70 LEU V N 1
ATOM 3769 C CA . LEU C 3 70 ? 57.488 13.670 -33.846 1.00 49.56 70 LEU V CA 1
ATOM 3770 C C . LEU C 3 70 ? 56.843 14.885 -33.241 1.00 51.16 70 LEU V C 1
ATOM 3771 O O . LEU C 3 70 ? 57.557 15.840 -32.936 1.00 51.87 70 LEU V O 1
ATOM 3776 N N . LEU C 3 71 ? 55.521 14.879 -33.063 1.00 52.25 71 LEU V N 1
ATOM 3777 C CA . LEU C 3 71 ? 54.874 16.089 -32.567 1.00 53.49 71 LEU V CA 1
ATOM 3778 C C . LEU C 3 71 ? 55.600 16.547 -31.294 1.00 55.24 71 LEU V C 1
ATOM 3779 O O . LEU C 3 71 ? 55.753 17.744 -31.046 1.00 55.70 71 LEU V O 1
ATOM 3784 N N . GLU C 3 72 ? 56.065 15.566 -30.520 1.00 56.69 72 GLU V N 1
ATOM 3785 C CA . GLU C 3 72 ? 56.801 15.764 -29.296 1.00 58.07 72 GLU V CA 1
ATOM 3786 C C . GLU C 3 72 ? 58.148 16.428 -29.570 1.00 58.54 72 GLU V C 1
ATOM 3787 O O . GLU C 3 72 ? 58.572 17.296 -28.797 1.00 59.25 72 GLU V O 1
ATOM 3793 N N . GLY C 3 73 ? 58.818 16.013 -30.649 1.00 58.93 73 GLY V N 1
ATOM 3794 C CA . GLY C 3 73 ? 60.031 16.672 -31.153 1.00 59.03 73 GLY V CA 1
ATOM 3795 C C . GLY C 3 73 ? 59.871 18.141 -31.596 1.00 58.93 73 GLY V C 1
ATOM 3796 O O . GLY C 3 73 ? 60.645 19.006 -31.179 1.00 58.72 73 GLY V O 1
ATOM 3797 N N . VAL C 3 74 ? 58.879 18.426 -32.442 1.00 58.93 74 VAL V N 1
ATOM 3798 C CA . VAL C 3 74 ? 58.556 19.799 -32.864 1.00 58.94 74 VAL V CA 1
ATOM 3799 C C . VAL C 3 74 ? 58.452 20.711 -31.663 1.00 59.96 74 VAL V C 1
ATOM 3800 O O . VAL C 3 74 ? 59.077 21.770 -31.601 1.00 59.92 74 VAL V O 1
ATOM 3804 N N . MET C 3 75 ? 57.683 20.268 -30.684 1.00 61.27 75 MET V N 1
ATOM 3805 C CA . MET C 3 75 ? 57.387 21.095 -29.546 1.00 62.65 75 MET V CA 1
ATOM 3806 C C . MET C 3 75 ? 58.616 21.436 -28.701 1.00 63.66 75 MET V C 1
ATOM 3807 O O . MET C 3 75 ? 58.779 22.574 -28.259 1.00 63.76 75 MET V O 1
ATOM 3812 N N . ALA C 3 76 ? 59.494 20.453 -28.531 1.00 65.21 76 ALA V N 1
ATOM 3813 C CA . ALA C 3 76 ? 60.732 20.578 -27.737 1.00 66.62 76 ALA V CA 1
ATOM 3814 C C . ALA C 3 76 ? 61.860 21.463 -28.334 1.00 67.68 76 ALA V C 1
ATOM 3815 O O . ALA C 3 76 ? 62.605 22.106 -27.581 1.00 67.24 76 ALA V O 1
ATOM 3817 N N . ALA C 3 77 ? 61.998 21.437 -29.666 1.00 69.14 77 ALA V N 1
ATOM 3818 C CA . ALA C 3 77 ? 62.883 22.335 -30.417 1.00 70.38 77 ALA V CA 1
ATOM 3819 C C . ALA C 3 77 ? 62.253 23.740 -30.513 1.00 71.60 77 ALA V C 1
ATOM 3820 O O . ALA C 3 77 ? 62.938 24.733 -30.265 1.00 72.13 77 ALA V O 1
ATOM 3822 N N . ARG C 3 78 ? 60.955 23.826 -30.835 1.00 72.63 78 ARG V N 1
ATOM 3823 C CA . ARG C 3 78 ? 60.214 25.089 -30.743 1.00 73.76 78 ARG V CA 1
ATOM 3824 C C . ARG C 3 78 ? 60.184 25.649 -29.297 1.00 74.62 78 ARG V C 1
ATOM 3825 O O . ARG C 3 78 ? 59.863 26.833 -29.073 1.00 74.76 78 ARG V O 1
ATOM 3833 N N . GLY C 3 79 ? 60.544 24.787 -28.336 1.00 75.57 79 GLY V N 1
ATOM 3834 C CA . GLY C 3 79 ? 60.703 25.137 -26.925 1.00 76.22 79 GLY V CA 1
ATOM 3835 C C . GLY C 3 79 ? 62.141 25.286 -26.406 1.00 77.14 79 GLY V C 1
ATOM 3836 O O . GLY C 3 79 ? 62.357 25.382 -25.191 1.00 77.13 79 GLY V O 1
ATOM 3837 N N . GLN C 3 80 ? 63.133 25.274 -27.305 1.00 77.50 80 GLN V N 1
ATOM 3838 C CA . GLN C 3 80 ? 64.463 25.804 -26.979 1.00 77.71 80 GLN V CA 1
ATOM 3839 C C . GLN C 3 80 ? 64.542 27.202 -27.597 1.00 78.47 80 GLN V C 1
ATOM 3840 O O . GLN C 3 80 ? 65.497 27.937 -27.356 1.00 78.46 80 GLN V O 1
ATOM 3846 N N . LEU C 3 81 ? 63.510 27.554 -28.369 1.00 79.40 81 LEU V N 1
ATOM 3847 C CA . LEU C 3 81 ? 63.520 28.745 -29.217 1.00 80.45 81 LEU V CA 1
ATOM 3848 C C . LEU C 3 81 ? 62.410 29.758 -28.889 1.00 81.28 81 LEU V C 1
ATOM 3849 O O . LEU C 3 81 ? 61.255 29.396 -28.575 1.00 81.22 81 LEU V O 1
ATOM 3854 N N . GLY C 3 82 ? 62.807 31.033 -28.979 1.00 82.22 82 GLY V N 1
ATOM 3855 C CA . GLY C 3 82 ? 61.962 32.189 -28.725 1.00 82.71 82 GLY V CA 1
ATOM 3856 C C . GLY C 3 82 ? 60.997 32.533 -29.855 1.00 83.14 82 GLY V C 1
ATOM 3857 O O . GLY C 3 82 ? 60.855 31.768 -30.818 1.00 83.02 82 GLY V O 1
ATOM 3858 N N . PRO C 3 83 ? 60.361 33.704 -29.737 1.00 83.33 83 PRO V N 1
ATOM 3859 C CA . PRO C 3 83 ? 59.111 34.015 -30.460 1.00 83.32 83 PRO V CA 1
ATOM 3860 C C . PRO C 3 83 ? 59.305 34.292 -31.940 1.00 83.33 83 PRO V C 1
ATOM 3861 O O . PRO C 3 83 ? 58.355 34.729 -32.597 1.00 83.35 83 PRO V O 1
ATOM 3865 N N . THR C 3 84 ? 60.519 34.007 -32.418 1.00 83.39 84 THR V N 1
ATOM 3866 C CA . THR C 3 84 ? 61.016 34.183 -33.807 1.00 83.44 84 THR V CA 1
ATOM 3867 C C . THR C 3 84 ? 60.091 34.077 -35.071 1.00 83.25 84 THR V C 1
ATOM 3868 O O . THR C 3 84 ? 58.984 34.641 -35.147 1.00 83.45 84 THR V O 1
ATOM 3872 N N . CYS C 3 85 ? 60.612 33.363 -36.065 1.00 82.72 85 CYS V N 1
ATOM 3873 C CA . CYS C 3 85 ? 60.004 33.166 -37.370 1.00 82.55 85 CYS V CA 1
ATOM 3874 C C . CYS C 3 85 ? 60.125 31.660 -37.665 1.00 81.41 85 CYS V C 1
ATOM 3875 O O . CYS C 3 85 ? 59.195 31.039 -38.226 1.00 81.25 85 CYS V O 1
ATOM 3878 N N . LEU C 3 86 ? 61.279 31.089 -37.286 1.00 79.72 86 LEU V N 1
ATOM 3879 C CA . LEU C 3 86 ? 61.467 29.648 -37.297 1.00 78.48 86 LEU V CA 1
ATOM 3880 C C . LEU C 3 86 ? 60.350 29.058 -36.445 1.00 77.86 86 LEU V C 1
ATOM 3881 O O . LEU C 3 86 ? 59.443 28.419 -36.986 1.00 78.06 86 LEU V O 1
ATOM 3886 N N . SER C 3 87 ? 60.398 29.319 -35.130 1.00 76.51 87 SER V N 1
ATOM 3887 C CA . SER C 3 87 ? 59.393 28.817 -34.178 1.00 75.06 87 SER V CA 1
ATOM 3888 C C . SER C 3 87 ? 57.980 29.055 -34.708 1.00 73.66 87 SER V C 1
ATOM 3889 O O . SER C 3 87 ? 57.135 28.167 -34.636 1.00 73.24 87 SER V O 1
ATOM 3892 N N . SER C 3 88 ? 57.755 30.231 -35.288 1.00 72.29 88 SER V N 1
ATOM 3893 C CA . SER C 3 88 ? 56.461 30.565 -35.854 1.00 71.42 88 SER V CA 1
ATOM 3894 C C . SER C 3 88 ? 56.058 29.590 -36.961 1.00 70.52 88 SER V C 1
ATOM 3895 O O . SER C 3 88 ? 54.901 29.127 -36.998 1.00 70.21 88 SER V O 1
ATOM 3898 N N . LEU C 3 89 ? 57.010 29.286 -37.851 1.00 69.28 89 LEU V N 1
ATOM 3899 C CA . LEU C 3 89 ? 56.754 28.325 -38.918 1.00 68.20 89 LEU V CA 1
ATOM 3900 C C . LEU C 3 89 ? 56.740 26.872 -38.412 1.00 67.45 89 LEU V C 1
ATOM 3901 O O . LEU C 3 89 ? 55.783 26.128 -38.658 1.00 67.50 89 LEU V O 1
ATOM 3906 N N . LEU C 3 90 ? 57.797 26.497 -37.703 1.00 66.52 90 LEU V N 1
ATOM 3907 C CA . LEU C 3 90 ? 57.899 25.272 -36.915 1.00 65.99 90 LEU V CA 1
ATOM 3908 C C . LEU C 3 90 ? 56.715 25.151 -35.952 1.00 66.29 90 LEU V C 1
ATOM 3909 O O . LEU C 3 90 ? 56.899 25.102 -34.734 1.00 66.22 90 LEU V O 1
ATOM 3914 N N . GLY C 3 91 ? 55.498 25.092 -36.492 1.00 66.42 91 GLY V N 1
ATOM 3915 C CA . GLY C 3 91 ? 54.339 25.479 -35.713 1.00 66.11 91 GLY V CA 1
ATOM 3916 C C . GLY C 3 91 ? 53.019 25.289 -36.407 1.00 65.79 91 GLY V C 1
ATOM 3917 O O . GLY C 3 91 ? 52.109 24.686 -35.836 1.00 66.18 91 GLY V O 1
ATOM 3918 N N . GLN C 3 92 ? 52.886 25.816 -37.615 1.00 65.10 92 GLN V N 1
ATOM 3919 C CA . GLN C 3 92 ? 51.798 25.353 -38.478 1.00 64.77 92 GLN V CA 1
ATOM 3920 C C . GLN C 3 92 ? 52.201 23.935 -39.001 1.00 63.65 92 GLN V C 1
ATOM 3921 O O . GLN C 3 92 ? 51.393 23.206 -39.592 1.00 63.00 92 GLN V O 1
ATOM 3927 N N . LEU C 3 93 ? 53.470 23.577 -38.765 1.00 62.38 93 LEU V N 1
ATOM 3928 C CA . LEU C 3 93 ? 53.976 22.218 -38.949 1.00 61.05 93 LEU V CA 1
ATOM 3929 C C . LEU C 3 93 ? 53.264 21.298 -37.945 1.00 60.78 93 LEU V C 1
ATOM 3930 O O . LEU C 3 93 ? 52.702 20.274 -38.324 1.00 60.82 93 LEU V O 1
ATOM 3935 N N . SER C 3 94 ? 53.282 21.706 -36.676 1.00 60.17 94 SER V N 1
ATOM 3936 C CA . SER C 3 94 ? 52.435 21.165 -35.611 1.00 60.05 94 SER V CA 1
ATOM 3937 C C . SER C 3 94 ? 50.953 21.062 -35.982 1.00 59.15 94 SER V C 1
ATOM 3938 O O . SER C 3 94 ? 50.307 20.073 -35.698 1.00 58.72 94 SER V O 1
ATOM 3941 N N . GLY C 3 95 ? 50.421 22.083 -36.621 1.00 58.51 95 GLY V N 1
ATOM 3942 C CA . GLY C 3 95 ? 49.142 21.944 -37.291 1.00 58.45 95 GLY V CA 1
ATOM 3943 C C . GLY C 3 95 ? 49.064 20.701 -38.166 1.00 58.41 95 GLY V C 1
ATOM 3944 O O . GLY C 3 95 ? 48.131 19.896 -38.011 1.00 58.21 95 GLY V O 1
ATOM 3945 N N . GLN C 3 96 ? 50.042 20.521 -39.063 1.00 58.13 96 GLN V N 1
ATOM 3946 C CA . GLN C 3 96 ? 50.010 19.380 -39.980 1.00 58.44 96 GLN V CA 1
ATOM 3947 C C . GLN C 3 96 ? 50.159 18.031 -39.244 1.00 57.31 96 GLN V C 1
ATOM 3948 O O . GLN C 3 96 ? 49.387 17.092 -39.457 1.00 56.74 96 GLN V O 1
ATOM 3954 N N . VAL C 3 97 ? 51.137 17.951 -38.353 1.00 55.95 97 VAL V N 1
ATOM 3955 C CA . VAL C 3 97 ? 51.300 16.768 -37.549 1.00 55.00 97 VAL V CA 1
ATOM 3956 C C . VAL C 3 97 ? 49.996 16.357 -36.877 1.00 54.16 97 VAL V C 1
ATOM 3957 O O . VAL C 3 97 ? 49.728 15.186 -36.732 1.00 54.51 97 VAL V O 1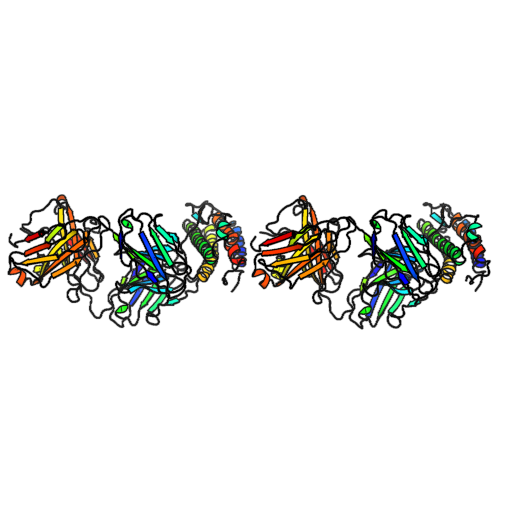
ATOM 3961 N N . ARG C 3 98 ? 49.177 17.315 -36.471 1.00 53.98 98 ARG V N 1
ATOM 3962 C CA . ARG C 3 98 ? 48.008 17.009 -35.631 1.00 53.24 98 ARG V CA 1
ATOM 3963 C C . ARG C 3 98 ? 46.855 16.365 -36.393 1.00 53.07 98 ARG V C 1
ATOM 3964 O O . ARG C 3 98 ? 46.144 15.514 -35.869 1.00 52.89 98 ARG V O 1
ATOM 3972 N N . LEU C 3 99 ? 46.699 16.758 -37.643 1.00 53.01 99 LEU V N 1
ATOM 3973 C CA . LEU C 3 99 ? 45.769 16.091 -38.521 1.00 53.42 99 LEU V CA 1
ATOM 3974 C C . LEU C 3 99 ? 46.130 14.586 -38.565 1.00 53.19 99 LEU V C 1
ATOM 3975 O O . LEU C 3 99 ? 45.287 13.710 -38.289 1.00 54.05 99 LEU V O 1
ATOM 3980 N N . LEU C 3 100 ? 47.392 14.297 -38.874 1.00 51.59 100 LEU V N 1
ATOM 3981 C CA . LEU C 3 100 ? 47.855 12.928 -38.957 1.00 50.01 100 LEU V CA 1
ATOM 3982 C C . LEU C 3 100 ? 47.578 12.195 -37.658 1.00 48.88 100 LEU V C 1
ATOM 3983 O O . LEU C 3 100 ? 47.046 11.077 -37.665 1.00 48.82 100 LEU V O 1
ATOM 3988 N N . LEU C 3 101 ? 47.917 12.826 -36.541 1.00 47.27 101 LEU V N 1
ATOM 3989 C CA . LEU C 3 101 ? 47.754 12.165 -35.248 1.00 45.82 101 LEU V CA 1
ATOM 3990 C C . LEU C 3 101 ? 46.291 11.794 -34.988 1.00 45.22 101 LEU V C 1
ATOM 3991 O O . LEU C 3 101 ? 45.996 10.684 -34.558 1.00 44.54 101 LEU V O 1
ATOM 3996 N N . GLY C 3 102 ? 45.382 12.720 -35.296 1.00 45.05 102 GLY V N 1
ATOM 3997 C CA . GLY C 3 102 ? 43.956 12.502 -35.133 1.00 44.93 102 GLY V CA 1
ATOM 3998 C C . GLY C 3 102 ? 43.400 11.372 -36.009 1.00 45.35 102 GLY V C 1
ATOM 3999 O O . GLY C 3 102 ? 42.554 10.572 -35.539 1.00 45.84 102 GLY V O 1
ATOM 4000 N N . ALA C 3 103 ? 43.851 11.310 -37.274 1.00 43.89 103 ALA V N 1
ATOM 4001 C CA . ALA C 3 103 ? 43.460 10.244 -38.185 1.00 42.25 103 ALA V CA 1
ATOM 4002 C C . ALA C 3 103 ? 43.850 8.871 -37.629 1.00 41.04 103 ALA V C 1
ATOM 4003 O O . ALA C 3 103 ? 43.025 7.987 -37.591 1.00 41.13 103 ALA V O 1
ATOM 4005 N N . LEU C 3 104 ? 45.096 8.718 -37.191 1.00 39.76 104 LEU V N 1
ATOM 4006 C CA . LEU C 3 104 ? 45.613 7.471 -36.604 1.00 38.97 104 LEU V CA 1
ATOM 4007 C C . LEU C 3 104 ? 45.020 7.129 -35.226 1.00 39.27 104 LEU V C 1
ATOM 4008 O O . LEU C 3 104 ? 44.641 5.975 -34.982 1.00 40.34 104 LEU V O 1
ATOM 4013 N N . GLN C 3 105 ? 44.935 8.102 -34.323 1.00 37.63 105 GLN V N 1
ATOM 4014 C CA . GLN C 3 105 ? 44.283 7.833 -33.063 1.00 37.34 105 GLN V CA 1
ATOM 4015 C C . GLN C 3 105 ? 42.820 7.349 -33.266 1.00 38.23 105 GLN V C 1
ATOM 4016 O O . GLN C 3 105 ? 42.350 6.379 -32.623 1.00 38.94 105 GLN V O 1
ATOM 4022 N N . SER C 3 106 ? 42.120 7.972 -34.199 1.00 38.69 106 SER V N 1
ATOM 4023 C CA . SER C 3 106 ? 40.721 7.639 -34.437 1.00 39.44 106 SER V CA 1
ATOM 4024 C C . SER C 3 106 ? 40.535 6.229 -34.977 1.00 39.56 106 SER V C 1
ATOM 4025 O O . SER C 3 106 ? 39.714 5.448 -34.482 1.00 38.77 106 SER V O 1
ATOM 4028 N N . LEU C 3 107 ? 41.291 5.927 -36.028 1.00 39.30 107 LEU V N 1
ATOM 4029 C CA . LEU C 3 107 ? 41.319 4.577 -36.571 1.00 38.99 107 LEU V CA 1
ATOM 4030 C C . LEU C 3 107 ? 41.626 3.552 -35.478 1.00 38.20 107 LEU V C 1
ATOM 4031 O O . LEU C 3 107 ? 41.093 2.463 -35.455 1.00 38.16 107 LEU V O 1
ATOM 4036 N N . LEU C 3 108 ? 42.491 3.923 -34.559 1.00 38.33 108 LEU V N 1
ATOM 4037 C CA . LEU C 3 108 ? 43.003 2.971 -33.605 1.00 37.54 108 LEU V CA 1
ATOM 4038 C C . LEU C 3 108 ? 42.175 2.990 -32.321 1.00 37.11 108 LEU V C 1
ATOM 4039 O O . LEU C 3 108 ? 42.277 2.095 -31.521 1.00 37.81 108 LEU V O 1
ATOM 4044 N N . GLY C 3 109 ? 41.376 4.016 -32.091 1.00 35.95 109 GLY V N 1
ATOM 4045 C CA . GLY C 3 109 ? 40.535 4.003 -30.900 1.00 35.27 109 GLY V CA 1
ATOM 4046 C C . GLY C 3 109 ? 41.268 4.287 -29.592 1.00 35.35 109 GLY V C 1
ATOM 4047 O O . GLY C 3 109 ? 40.663 4.201 -28.527 1.00 36.11 109 GLY V O 1
ATOM 4048 N N . THR C 3 110 ? 42.557 4.648 -29.685 1.00 34.71 110 THR V N 1
ATOM 4049 C CA . THR C 3 110 ? 43.393 5.062 -28.549 1.00 32.93 110 THR V CA 1
ATOM 4050 C C . THR C 3 110 ? 44.582 5.980 -28.956 1.00 32.76 110 THR V C 1
ATOM 4051 O O . THR C 3 110 ? 44.905 6.095 -30.115 1.00 31.90 110 THR V O 1
ATOM 4055 N N . GLN C 3 111 ? 45.194 6.634 -27.971 1.00 32.87 111 GLN V N 1
ATOM 4056 C CA . GLN C 3 111 ? 46.477 7.274 -28.119 1.00 32.55 111 GLN V CA 1
ATOM 4057 C C . GLN C 3 111 ? 47.501 6.288 -27.639 1.00 32.83 111 GLN V C 1
ATOM 4058 O O . GLN C 3 111 ? 47.211 5.474 -26.772 1.00 31.61 111 GLN V O 1
ATOM 4064 N N . LEU C 3 112 ? 48.717 6.400 -28.163 1.00 32.87 112 LEU V N 1
ATOM 4065 C CA . LEU C 3 112 ? 49.793 5.554 -27.711 1.00 33.06 112 LEU V CA 1
ATOM 4066 C C . LEU C 3 112 ? 50.906 6.456 -27.271 1.00 34.35 112 LEU V C 1
ATOM 4067 O O . LEU C 3 112 ? 50.855 7.623 -27.558 1.00 33.31 112 LEU V O 1
ATOM 4072 N N . PRO C 3 113 ? 51.862 5.901 -26.526 1.00 36.24 113 PRO V N 1
ATOM 4073 C CA . PRO C 3 113 ? 53.059 6.596 -26.029 1.00 38.09 113 PRO V CA 1
ATOM 4074 C C . PRO C 3 113 ? 54.114 7.033 -27.091 1.00 40.79 113 PRO V C 1
ATOM 4075 O O . PRO C 3 113 ? 54.122 6.545 -28.214 1.00 41.49 113 PRO V O 1
ATOM 4079 N N . PRO C 3 114 ? 54.998 7.954 -26.750 1.00 42.83 114 PRO V N 1
ATOM 4080 C CA . PRO C 3 114 ? 56.109 8.253 -27.661 1.00 45.57 114 PRO V CA 1
ATOM 4081 C C . PRO C 3 114 ? 57.015 6.992 -27.771 1.00 48.15 114 PRO V C 1
ATOM 4082 O O . PRO C 3 114 ? 57.314 6.389 -26.746 1.00 49.08 114 PRO V O 1
ATOM 4086 N N . GLN C 3 115 ? 57.418 6.580 -28.971 1.00 51.07 115 GLN V N 1
ATOM 4087 C CA . GLN C 3 115 ? 58.146 5.301 -29.154 1.00 54.23 115 GLN V CA 1
ATOM 4088 C C . GLN C 3 115 ? 58.858 5.072 -30.522 1.00 55.97 115 GLN V C 1
ATOM 4089 O O . GLN C 3 115 ? 58.646 5.819 -31.471 1.00 56.55 115 GLN V O 1
ATOM 4095 N N . GLY C 3 116 ? 59.713 4.046 -30.596 1.00 58.06 116 GLY V N 1
ATOM 4096 C CA . GLY C 3 116 ? 60.446 3.717 -31.810 1.00 60.81 116 GLY V CA 1
ATOM 4097 C C . GLY C 3 116 ? 61.910 4.201 -31.897 1.00 63.13 116 GLY V C 1
ATOM 4098 O O . GLY C 3 116 ? 62.397 4.962 -31.037 1.00 63.04 116 GLY V O 1
ATOM 4099 N N . ARG C 3 117 ? 62.595 3.757 -32.966 1.00 64.80 117 ARG V N 1
ATOM 4100 C CA . ARG C 3 117 ? 64.027 3.992 -33.200 1.00 66.71 117 ARG V CA 1
ATOM 4101 C C . ARG C 3 117 ? 64.232 5.460 -33.549 1.00 66.74 117 ARG V C 1
ATOM 4102 O O . ARG C 3 117 ? 63.470 6.029 -34.314 1.00 66.72 117 ARG V O 1
ATOM 4110 N N . THR C 3 118 ? 65.245 6.088 -32.982 1.00 67.28 118 THR V N 1
ATOM 4111 C CA . THR C 3 118 ? 65.404 7.531 -33.187 1.00 67.56 118 THR V CA 1
ATOM 4112 C C . THR C 3 118 ? 66.826 7.938 -33.569 1.00 68.47 118 THR V C 1
ATOM 4113 O O . THR C 3 118 ? 67.797 7.200 -33.302 1.00 68.67 118 THR V O 1
ATOM 4117 N N . THR C 3 119 ? 66.910 9.111 -34.219 1.00 69.37 119 THR V N 1
ATOM 4118 C CA . THR C 3 119 ? 68.144 9.893 -34.423 1.00 69.63 119 THR V CA 1
ATOM 4119 C C . THR C 3 119 ? 67.978 11.294 -33.785 1.00 69.83 119 THR V C 1
ATOM 4120 O O . THR C 3 119 ? 66.846 11.747 -33.541 1.00 69.78 119 THR V O 1
ATOM 4124 N N . ALA C 3 120 ? 69.083 11.969 -33.485 1.00 69.81 120 ALA V N 1
ATOM 4125 C CA . ALA C 3 120 ? 68.971 13.315 -32.940 1.00 70.02 120 ALA V CA 1
ATOM 4126 C C . ALA C 3 120 ? 69.414 14.349 -33.970 1.00 70.16 120 ALA V C 1
ATOM 4127 O O . ALA C 3 120 ? 70.335 14.081 -34.751 1.00 70.00 120 ALA V O 1
ATOM 4129 N N . HIS C 3 121 ? 68.757 15.516 -33.966 1.00 70.65 121 HIS V N 1
ATOM 4130 C CA . HIS C 3 121 ? 69.008 16.606 -34.939 1.00 71.23 121 HIS V CA 1
ATOM 4131 C C . HIS C 3 121 ? 68.986 18.014 -34.314 1.00 70.86 121 HIS V C 1
ATOM 4132 O O . HIS C 3 121 ? 68.050 18.358 -33.584 1.00 70.55 121 HIS V O 1
ATOM 4139 N N . LYS C 3 122 ? 70.044 18.791 -34.599 1.00 70.65 122 LYS V N 1
ATOM 4140 C CA . LYS C 3 122 ? 70.169 20.236 -34.291 1.00 69.90 122 LYS V CA 1
ATOM 4141 C C . LYS C 3 122 ? 69.630 21.049 -35.479 1.00 69.87 122 LYS V C 1
ATOM 4142 O O . LYS C 3 122 ? 69.037 22.123 -35.306 1.00 69.99 122 LYS V O 1
ATOM 4148 N N . ASP C 3 123 ? 69.875 20.520 -36.679 1.00 69.24 123 ASP V N 1
ATOM 4149 C CA . ASP C 3 123 ? 69.341 21.021 -37.946 1.00 68.97 123 ASP V CA 1
ATOM 4150 C C . ASP C 3 123 ? 67.760 21.080 -38.027 1.00 69.04 123 ASP V C 1
ATOM 4151 O O . ASP C 3 123 ? 67.093 20.033 -38.106 1.00 69.62 123 ASP V O 1
ATOM 4156 N N . PRO C 3 124 ? 67.155 22.278 -38.030 1.00 68.39 124 PRO V N 1
ATOM 4157 C CA . PRO C 3 124 ? 65.689 22.394 -38.090 1.00 67.95 124 PRO V CA 1
ATOM 4158 C C . PRO C 3 124 ? 65.111 21.696 -39.318 1.00 67.78 124 PRO V C 1
ATOM 4159 O O . PRO C 3 124 ? 64.019 21.103 -39.275 1.00 67.56 124 PRO V O 1
ATOM 4163 N N . ASN C 3 125 ? 65.864 21.792 -40.413 1.00 67.46 125 ASN V N 1
ATOM 4164 C CA . ASN C 3 125 ? 65.474 21.250 -41.710 1.00 67.43 125 ASN V CA 1
ATOM 4165 C C . ASN C 3 125 ? 65.056 19.782 -41.629 1.00 66.80 125 ASN V C 1
ATOM 4166 O O . ASN C 3 125 ? 64.018 19.419 -42.152 1.00 66.21 125 ASN V O 1
ATOM 4171 N N . ALA C 3 126 ? 65.869 18.963 -40.955 1.00 66.44 126 ALA V N 1
ATOM 4172 C CA . ALA C 3 126 ? 65.621 17.525 -40.782 1.00 66.24 126 ALA V CA 1
ATOM 4173 C C . ALA C 3 126 ? 64.393 17.213 -39.925 1.00 65.95 126 ALA V C 1
ATOM 4174 O O . ALA C 3 126 ? 63.915 16.073 -39.907 1.00 65.76 126 ALA V O 1
ATOM 4176 N N . ILE C 3 127 ? 63.884 18.207 -39.205 1.00 65.17 127 ILE V N 1
ATOM 4177 C CA . ILE C 3 127 ? 62.618 17.978 -38.538 1.00 65.31 127 ILE V CA 1
ATOM 4178 C C . ILE C 3 127 ? 61.432 18.152 -39.503 1.00 64.59 127 ILE V C 1
ATOM 4179 O O . ILE C 3 127 ? 60.531 17.293 -39.554 1.00 64.47 127 ILE V O 1
ATOM 4184 N N . PHE C 3 128 ? 61.483 19.222 -40.297 1.00 63.35 128 PHE V N 1
ATOM 4185 C CA . PHE C 3 128 ? 60.632 19.386 -41.463 1.00 62.25 128 PHE V CA 1
ATOM 4186 C C . PHE C 3 128 ? 60.684 18.195 -42.433 1.00 61.97 128 PHE V C 1
ATOM 4187 O O . PHE C 3 128 ? 59.854 18.103 -43.331 1.00 61.87 128 PHE V O 1
ATOM 4195 N N . LEU C 3 129 ? 61.663 17.306 -42.237 1.00 61.65 129 LEU V N 1
ATOM 4196 C CA . LEU C 3 129 ? 61.938 16.163 -43.118 1.00 61.39 129 LEU V CA 1
ATOM 4197 C C . LEU C 3 129 ? 61.435 14.772 -42.652 1.00 61.65 129 LEU V C 1
ATOM 4198 O O . LEU C 3 129 ? 60.821 14.048 -43.449 1.00 62.27 129 LEU V O 1
ATOM 4203 N N . SER C 3 130 ? 61.704 14.377 -41.398 1.00 61.06 130 SER V N 1
ATOM 4204 C CA . SER C 3 130 ? 61.162 13.128 -40.864 1.00 59.86 130 SER V CA 1
ATOM 4205 C C . SER C 3 130 ? 59.658 13.148 -41.001 1.00 59.16 130 SER V C 1
ATOM 4206 O O . SER C 3 130 ? 59.043 12.105 -41.205 1.00 58.68 130 SER V O 1
ATOM 4209 N N . PHE C 3 131 ? 59.062 14.333 -40.924 1.00 58.52 131 PHE V N 1
ATOM 4210 C CA . PHE C 3 131 ? 57.649 14.404 -41.183 1.00 58.58 131 PHE V CA 1
ATOM 4211 C C . PHE C 3 131 ? 57.336 13.915 -42.606 1.00 60.62 131 PHE V C 1
ATOM 4212 O O . PHE C 3 131 ? 56.542 12.980 -42.789 1.00 61.57 131 PHE V O 1
ATOM 4220 N N . GLN C 3 132 ? 57.983 14.503 -43.611 1.00 62.67 132 GLN V N 1
ATOM 4221 C CA . GLN C 3 132 ? 57.676 14.197 -45.014 1.00 64.45 132 GLN V CA 1
ATOM 4222 C C . GLN C 3 132 ? 58.030 12.741 -45.276 1.00 64.87 132 GLN V C 1
ATOM 4223 O O . GLN C 3 132 ? 57.331 12.047 -46.008 1.00 64.33 132 GLN V O 1
ATOM 4229 N N . HIS C 3 133 ? 59.115 12.288 -44.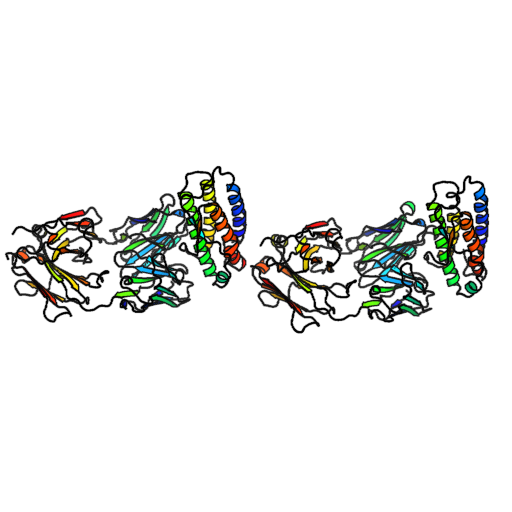643 1.00 65.98 133 HIS V N 1
ATOM 4230 C CA . HIS C 3 133 ? 59.585 10.909 -44.763 1.00 66.97 133 HIS V CA 1
ATOM 4231 C C . HIS C 3 133 ? 58.601 9.872 -44.186 1.00 66.98 133 HIS V C 1
ATOM 4232 O O . HIS C 3 133 ? 58.399 8.830 -44.811 1.00 67.49 133 HIS V O 1
ATOM 4239 N N . LEU C 3 134 ? 57.985 10.153 -43.028 1.00 66.51 134 LEU V N 1
ATOM 4240 C CA . LEU C 3 134 ? 56.994 9.242 -42.454 1.00 66.06 134 LEU V CA 1
ATOM 4241 C C . LEU C 3 134 ? 55.780 9.111 -43.314 1.00 66.76 134 LEU V C 1
ATOM 4242 O O . LEU C 3 134 ? 55.227 8.028 -43.462 1.00 65.88 134 LEU V O 1
ATOM 4247 N N . LEU C 3 135 ? 55.366 10.255 -43.835 1.00 68.42 135 LEU V N 1
ATOM 4248 C CA . LEU C 3 135 ? 54.246 10.372 -44.739 1.00 70.68 135 LEU V CA 1
ATOM 4249 C C . LEU C 3 135 ? 54.488 9.670 -46.064 1.00 72.65 135 LEU V C 1
ATOM 4250 O O . LEU C 3 135 ? 53.543 9.400 -46.787 1.00 72.89 135 LEU V O 1
ATOM 4255 N N . ARG C 3 136 ? 55.747 9.389 -46.390 1.00 75.24 136 ARG V N 1
ATOM 4256 C CA . ARG C 3 136 ? 56.090 8.768 -47.676 1.00 77.81 136 ARG V CA 1
ATOM 4257 C C . ARG C 3 136 ? 56.350 7.253 -47.613 1.00 79.18 136 ARG V C 1
ATOM 4258 O O . ARG C 3 136 ? 56.347 6.576 -48.647 1.00 79.23 136 ARG V O 1
ATOM 4266 N N . GLY C 3 137 ? 56.599 6.728 -46.415 1.00 80.99 137 GLY V N 1
ATOM 4267 C CA . GLY C 3 137 ? 56.960 5.327 -46.257 1.00 83.29 137 GLY V CA 1
ATOM 4268 C C . GLY C 3 137 ? 55.968 4.590 -45.382 1.00 84.96 137 GLY V C 1
ATOM 4269 O O . GLY C 3 137 ? 54.868 4.235 -45.831 1.00 84.37 137 GLY V O 1
ATOM 4270 N N . LYS C 3 138 ? 56.380 4.368 -44.130 1.00 87.03 138 LYS V N 1
ATOM 4271 C CA . LYS C 3 138 ? 55.550 3.759 -43.091 1.00 89.00 138 LYS V CA 1
ATOM 4272 C C . LYS C 3 138 ? 54.061 4.022 -43.338 1.00 90.45 138 LYS V C 1
ATOM 4273 O O . LYS C 3 138 ? 53.289 3.081 -43.478 1.00 90.58 138 LYS V O 1
ATOM 4279 N N . VAL C 3 139 ? 53.681 5.297 -43.434 1.00 92.56 139 VAL V N 1
ATOM 4280 C CA . VAL C 3 139 ? 52.297 5.695 -43.728 1.00 94.85 139 VAL V CA 1
ATOM 4281 C C . VAL C 3 139 ? 51.759 5.174 -45.087 1.00 96.86 139 VAL V C 1
ATOM 4282 O O . VAL C 3 139 ? 50.663 4.607 -45.151 1.00 96.83 139 VAL V O 1
ATOM 4286 N N . ARG C 3 140 ? 52.541 5.374 -46.152 1.00 99.41 140 ARG V N 1
ATOM 4287 C CA . ARG C 3 140 ? 52.149 5.057 -47.535 1.00 101.73 140 ARG V CA 1
ATOM 4288 C C . ARG C 3 140 ? 51.971 3.568 -47.781 1.00 103.37 140 ARG V C 1
ATOM 4289 O O . ARG C 3 140 ? 50.988 3.159 -48.389 1.00 103.29 140 ARG V O 1
ATOM 4297 N N . PHE C 3 141 ? 52.946 2.777 -47.325 1.00 105.76 141 PHE V N 1
ATOM 4298 C CA . PHE C 3 141 ? 52.907 1.305 -47.398 1.00 108.08 141 PHE V CA 1
ATOM 4299 C C . PHE C 3 141 ? 51.792 0.750 -46.474 1.00 108.81 141 PHE V C 1
ATOM 4300 O O . PHE C 3 141 ? 51.556 -0.466 -46.434 1.00 108.89 141 PHE V O 1
ATOM 4308 N N . LEU C 3 142 ? 51.133 1.649 -45.728 1.00 109.92 142 LEU V N 1
ATOM 4309 C CA . LEU C 3 142 ? 49.919 1.326 -44.966 1.00 110.93 142 LEU V CA 1
ATOM 4310 C C . LEU C 3 142 ? 48.716 2.209 -45.338 1.00 111.92 142 LEU V C 1
ATOM 4311 O O . LEU C 3 142 ? 47.792 2.378 -44.538 1.00 112.15 142 LEU V O 1
ATOM 4316 N N . MET C 3 143 ? 48.738 2.779 -46.544 1.00 113.14 143 MET V N 1
ATOM 4317 C CA . MET C 3 143 ? 47.535 3.365 -47.163 1.00 114.30 143 MET V CA 1
ATOM 4318 C C . MET C 3 143 ? 47.118 2.600 -48.445 1.00 115.03 143 MET V C 1
ATOM 4319 O O . MET C 3 143 ? 45.961 2.709 -48.886 1.00 114.99 143 MET V O 1
ATOM 4324 N N . LEU C 3 144 ? 48.069 1.823 -48.999 1.00 116.04 144 LEU V N 1
ATOM 4325 C CA . LEU C 3 144 ? 47.957 1.060 -50.273 1.00 116.85 144 LEU V CA 1
ATOM 4326 C C . LEU C 3 144 ? 47.156 -0.271 -50.216 1.00 117.30 144 LEU V C 1
ATOM 4327 O O . LEU C 3 144 ? 46.554 -0.677 -51.233 1.00 117.29 144 LEU V O 1
ATOM 4332 N N . VAL C 3 145 ? 47.167 -0.942 -49.051 1.00 117.58 145 VAL V N 1
ATOM 4333 C CA . VAL C 3 145 ? 46.463 -2.227 -48.854 1.00 117.58 145 VAL V CA 1
ATOM 4334 C C . VAL C 3 145 ? 44.936 -2.056 -48.604 1.00 117.56 145 VAL V C 1
ATOM 4335 O O . VAL C 3 145 ? 44.410 -2.497 -47.570 1.00 117.62 145 VAL V O 1
ATOM 4339 N N . GLY C 3 146 ? 44.248 -1.439 -49.579 1.00 117.41 146 GLY V N 1
ATOM 4340 C CA . GLY C 3 146 ? 42.859 -0.993 -49.469 1.00 117.12 146 GLY V CA 1
ATOM 4341 C C . GLY C 3 146 ? 42.650 -0.041 -48.295 1.00 116.94 146 GLY V C 1
ATOM 4342 O O . GLY C 3 146 ? 42.532 1.195 -48.447 1.00 116.58 146 GLY V O 1
ATOM 4343 N N . GLY C 3 147 ? 42.611 -0.659 -47.115 1.00 116.81 147 GLY V N 1
ATOM 4344 C CA . GLY C 3 147 ? 42.572 0.021 -45.838 1.00 116.44 147 GLY V CA 1
ATOM 4345 C C . GLY C 3 147 ? 41.237 -0.114 -45.141 1.00 116.13 147 GLY V C 1
ATOM 4346 O O . GLY C 3 147 ? 40.182 -0.103 -45.783 1.00 115.95 147 GLY V O 1
ATOM 4347 N N . SER C 3 148 ? 41.283 -0.251 -43.819 1.00 116.01 148 SER V N 1
ATOM 4348 C CA . SER C 3 148 ? 40.109 0.017 -42.991 1.00 116.04 148 SER V CA 1
ATOM 4349 C C . SER C 3 148 ? 39.862 1.553 -43.020 1.00 116.19 148 SER V C 1
ATOM 4350 O O . SER C 3 148 ? 39.709 2.182 -41.958 1.00 116.37 148 SER V O 1
ATOM 4353 N N . THR C 3 149 ? 39.816 2.130 -44.239 1.00 115.92 149 THR V N 1
ATOM 4354 C CA . THR C 3 149 ? 39.918 3.597 -44.518 1.00 115.34 149 THR V CA 1
ATOM 4355 C C . THR C 3 149 ? 41.025 4.303 -43.688 1.00 114.77 149 THR V C 1
ATOM 4356 O O . THR C 3 149 ? 41.598 3.690 -42.787 1.00 114.41 149 THR V O 1
ATOM 4360 N N . LEU C 3 150 ? 41.371 5.553 -43.999 1.00 114.16 150 LEU V N 1
ATOM 4361 C CA . LEU C 3 150 ? 42.369 6.228 -43.158 1.00 113.49 150 LEU V CA 1
ATOM 4362 C C . LEU C 3 150 ? 41.872 7.495 -42.484 1.00 113.16 150 LEU V C 1
ATOM 4363 O O . LEU C 3 150 ? 41.845 7.571 -41.253 1.00 113.11 150 LEU V O 1
ATOM 4368 N N . CYS C 3 151 ? 41.484 8.479 -43.284 1.00 112.66 151 CYS V N 1
ATOM 4369 C CA . CYS C 3 151 ? 40.621 9.554 -42.803 1.00 112.23 151 CYS V CA 1
ATOM 4370 C C . CYS C 3 151 ? 41.199 10.496 -41.757 1.00 112.23 151 CYS V C 1
ATOM 4371 O O . CYS C 3 151 ? 40.478 11.342 -41.220 1.00 112.18 151 CYS V O 1
ATOM 4374 N N . GLN D 1 1 ? 30.968 -0.142 70.656 1.00 52.14 1 GLN M N 1
ATOM 4375 C CA . GLN D 1 1 ? 30.534 -1.553 70.572 1.00 51.78 1 GLN M CA 1
ATOM 4376 C C . GLN D 1 1 ? 31.609 -2.586 70.240 1.00 49.94 1 GLN M C 1
ATOM 4377 O O . GLN D 1 1 ? 31.300 -3.778 70.131 1.00 49.98 1 GLN M O 1
ATOM 4383 N N . VAL D 1 2 ? 32.863 -2.171 70.121 1.00 47.70 2 VAL M N 1
ATOM 4384 C CA . VAL D 1 2 ? 33.895 -3.199 70.036 1.00 45.99 2 VAL M CA 1
ATOM 4385 C C . VAL D 1 2 ? 34.428 -3.516 71.411 1.00 45.29 2 VAL M C 1
ATOM 4386 O O . VAL D 1 2 ? 34.840 -2.647 72.132 1.00 46.28 2 VAL M O 1
ATOM 4390 N N . VAL D 1 3 ? 34.382 -4.780 71.783 1.00 44.07 3 VAL M N 1
ATOM 4391 C CA . VAL D 1 3 ? 34.685 -5.152 73.148 1.00 42.62 3 VAL M CA 1
ATOM 4392 C C . VAL D 1 3 ? 36.079 -5.757 73.271 1.00 41.42 3 VAL M C 1
ATOM 4393 O O . VAL D 1 3 ? 36.440 -6.661 72.535 1.00 40.51 3 VAL M O 1
ATOM 4397 N N . LEU D 1 4 ? 36.845 -5.259 74.237 1.00 40.82 4 LEU M N 1
ATOM 4398 C CA . LEU D 1 4 ? 38.226 -5.694 74.419 1.00 40.29 4 LEU M CA 1
ATOM 4399 C C . LEU D 1 4 ? 38.494 -6.368 75.797 1.00 41.63 4 LEU M C 1
ATOM 4400 O O . LEU D 1 4 ? 38.299 -5.731 76.847 1.00 41.93 4 LEU M O 1
ATOM 4405 N N . THR D 1 5 ? 38.985 -7.627 75.757 1.00 41.57 5 THR M N 1
ATOM 4406 C CA . THR D 1 5 ? 39.417 -8.446 76.897 1.00 41.03 5 THR M CA 1
ATOM 4407 C C . THR D 1 5 ? 40.940 -8.557 77.028 1.00 41.04 5 THR M C 1
ATOM 4408 O O . THR D 1 5 ? 41.638 -8.975 76.095 1.00 40.61 5 THR M O 1
ATOM 4412 N N . GLN D 1 6 ? 41.448 -8.277 78.220 1.00 41.30 6 GLN M N 1
ATOM 4413 C CA . GLN D 1 6 ? 42.894 -8.405 78.456 1.00 41.98 6 GLN M CA 1
ATOM 4414 C C . GLN D 1 6 ? 43.171 -9.677 79.248 1.00 42.20 6 GLN M C 1
ATOM 4415 O O . GLN D 1 6 ? 42.346 -10.066 80.086 1.00 41.61 6 GLN M O 1
ATOM 4421 N N . SER D 1 7 ? 44.255 -10.395 78.949 1.00 42.96 7 SER M N 1
ATOM 4422 C CA . SER D 1 7 ? 44.288 -11.712 79.579 1.00 44.21 7 SER M CA 1
ATOM 4423 C C . SER D 1 7 ? 44.712 -11.678 81.039 1.00 45.08 7 SER M C 1
ATOM 4424 O O . SER D 1 7 ? 43.831 -11.285 81.872 1.00 48.19 7 SER M O 1
ATOM 4427 N N . PRO D 1 8 ? 45.948 -12.002 81.448 1.00 42.88 8 PRO M N 1
ATOM 4428 C CA . PRO D 1 8 ? 46.068 -12.147 82.898 1.00 41.78 8 PRO M CA 1
ATOM 4429 C C . PRO D 1 8 ? 45.567 -10.733 83.298 1.00 40.99 8 PRO M C 1
ATOM 4430 O O . PRO D 1 8 ? 45.988 -9.744 82.651 1.00 40.56 8 PRO M O 1
ATOM 4434 N N . GLY D 1 9 ? 44.570 -10.657 84.191 1.00 40.49 9 GLY M N 1
ATOM 4435 C CA . GLY D 1 9 ? 44.096 -9.392 84.714 1.00 39.23 9 GLY M CA 1
ATOM 4436 C C . GLY D 1 9 ? 45.169 -8.850 85.642 1.00 39.89 9 GLY M C 1
ATOM 4437 O O . GLY D 1 9 ? 45.394 -7.632 85.714 1.00 38.90 9 GLY M O 1
ATOM 4438 N N . ILE D 1 10 ? 45.852 -9.768 86.331 1.00 40.40 10 ILE M N 1
ATOM 4439 C CA . ILE D 1 10 ? 46.926 -9.432 87.302 1.00 41.10 10 ILE M CA 1
ATOM 4440 C C . ILE D 1 10 ? 48.026 -10.462 87.238 1.00 40.26 10 ILE M C 1
ATOM 4441 O O . ILE D 1 10 ? 47.762 -11.635 87.170 1.00 39.76 10 ILE M O 1
ATOM 4446 N N . MET D 1 11 ? 49.262 -10.023 87.290 1.00 40.20 11 MET M N 1
ATOM 4447 C CA . MET D 1 11 ? 50.366 -10.958 87.297 1.00 40.98 11 MET M CA 1
ATOM 4448 C C . MET D 1 11 ? 51.563 -10.296 87.901 1.00 40.70 11 MET M C 1
ATOM 4449 O O . MET D 1 11 ? 51.631 -9.057 88.008 1.00 41.27 11 MET M O 1
ATOM 4454 N N . SER D 1 12 ? 52.550 -11.113 88.208 1.00 40.46 12 SER M N 1
ATOM 4455 C CA . SER D 1 12 ? 53.810 -10.626 88.718 1.00 40.44 12 SER M CA 1
ATOM 4456 C C . SER D 1 12 ? 54.955 -11.301 87.982 1.00 40.75 12 SER M C 1
ATOM 4457 O O . SER D 1 12 ? 54.789 -12.388 87.376 1.00 40.11 12 SER M O 1
ATOM 4460 N N . ALA D 1 13 ? 56.119 -10.657 88.051 1.00 40.69 13 ALA M N 1
ATOM 4461 C CA . ALA D 1 13 ? 57.300 -11.095 87.350 1.00 41.02 13 ALA M CA 1
ATOM 4462 C C . ALA D 1 13 ? 58.528 -10.571 88.057 1.00 41.91 13 ALA M C 1
ATOM 4463 O O . ALA D 1 13 ? 58.440 -9.724 88.931 1.00 41.72 13 ALA M O 1
ATOM 4465 N N . SER D 1 14 ? 59.686 -11.046 87.632 1.00 43.19 14 SER M N 1
ATOM 4466 C CA . SER D 1 14 ? 60.937 -10.672 88.222 1.00 44.67 14 SER M CA 1
ATOM 4467 C C . SER D 1 14 ? 61.814 -9.998 87.156 1.00 44.67 14 SER M C 1
ATOM 4468 O O . SER D 1 14 ? 61.657 -10.248 85.956 1.00 44.40 14 SER M O 1
ATOM 4471 N N . PRO D 1 15 ? 62.739 -9.133 87.546 1.00 44.70 15 PRO M N 1
ATOM 4472 C CA . PRO D 1 15 ? 63.546 -8.482 86.530 1.00 45.39 15 PRO M CA 1
ATOM 4473 C C . PRO D 1 15 ? 64.350 -9.577 85.858 1.00 45.90 15 PRO M C 1
ATOM 4474 O O . PRO D 1 15 ? 65.069 -10.285 86.573 1.00 46.14 15 PRO M O 1
ATOM 4478 N N . GLY D 1 16 ? 64.172 -9.732 84.536 1.00 46.04 16 GLY M N 1
ATOM 4479 C CA . GLY D 1 16 ? 64.884 -10.714 83.720 1.00 44.61 16 GLY M CA 1
ATOM 4480 C C . GLY D 1 16 ? 63.977 -11.741 83.045 1.00 44.27 16 GLY M C 1
ATOM 4481 O O . GLY D 1 16 ? 64.417 -12.416 82.104 1.00 42.82 16 GLY M O 1
ATOM 4482 N N . GLU D 1 17 ? 62.722 -11.811 83.534 1.00 42.98 17 GLU M N 1
ATOM 4483 C CA . GLU D 1 17 ? 61.661 -12.667 83.035 1.00 42.47 17 GLU M CA 1
ATOM 4484 C C . GLU D 1 17 ? 60.901 -12.079 81.827 1.00 41.91 17 GLU M C 1
ATOM 4485 O O . GLU D 1 17 ? 60.627 -10.880 81.755 1.00 41.46 17 GLU M O 1
ATOM 4491 N N . LYS D 1 18 ? 60.524 -12.966 80.907 1.00 41.02 18 LYS M N 1
ATOM 4492 C CA . LYS D 1 18 ? 59.818 -12.617 79.704 1.00 40.09 18 LYS M CA 1
ATOM 4493 C C . LYS D 1 18 ? 58.328 -12.491 80.047 1.00 40.04 18 LYS M C 1
ATOM 4494 O O . LYS D 1 18 ? 57.698 -13.481 80.417 1.00 41.17 18 LYS M O 1
ATOM 4500 N N . VAL D 1 19 ? 57.776 -11.280 79.933 1.00 38.29 19 VAL M N 1
ATOM 4501 C CA . VAL D 1 19 ? 56.363 -11.054 80.148 1.00 36.28 19 VAL M CA 1
ATOM 4502 C C . VAL D 1 19 ? 55.681 -10.943 78.817 1.00 35.67 19 VAL M C 1
ATOM 4503 O O . VAL D 1 19 ? 56.188 -10.228 77.937 1.00 36.90 19 VAL M O 1
ATOM 4507 N N . THR D 1 20 ? 54.554 -11.642 78.651 1.00 34.39 20 THR M N 1
ATOM 4508 C CA . THR D 1 20 ? 53.688 -11.436 77.503 1.00 33.48 20 THR M CA 1
ATOM 4509 C C . THR D 1 20 ? 52.188 -11.295 77.868 1.00 35.98 20 THR M C 1
ATOM 4510 O O . THR D 1 20 ? 51.681 -12.107 78.663 1.00 37.45 20 THR M O 1
ATOM 4514 N N . ILE D 1 21 ? 51.504 -10.275 77.301 1.00 35.98 21 ILE M N 1
ATOM 4515 C CA . ILE D 1 21 ? 50.179 -9.822 77.721 1.00 37.46 21 ILE M CA 1
ATOM 4516 C C . ILE D 1 21 ? 49.310 -9.831 76.487 1.00 38.03 21 ILE M C 1
ATOM 4517 O O . ILE D 1 21 ? 49.787 -9.447 75.386 1.00 39.37 21 ILE M O 1
ATOM 4522 N N . THR D 1 22 ? 48.053 -10.243 76.636 1.00 37.09 22 THR M N 1
ATOM 4523 C CA . THR D 1 22 ? 47.188 -10.467 75.475 1.00 37.13 22 THR M CA 1
ATOM 4524 C C . THR D 1 22 ? 45.985 -9.538 75.565 1.00 37.12 22 THR M C 1
ATOM 4525 O O . THR D 1 22 ? 45.419 -9.324 76.674 1.00 36.35 22 THR M O 1
ATOM 4529 N N . CYS D 1 23 ? 45.596 -9.030 74.389 1.00 36.35 23 CYS M N 1
ATOM 4530 C CA . CYS D 1 23 ? 44.377 -8.257 74.193 1.00 36.18 23 CYS M CA 1
ATOM 4531 C C . CYS D 1 23 ? 43.610 -8.861 73.061 1.00 36.84 23 CYS M C 1
ATOM 4532 O O . CYS D 1 23 ? 44.113 -8.935 71.943 1.00 37.19 23 CYS M O 1
ATOM 4535 N N . SER D 1 24 ? 42.353 -9.162 73.356 1.00 37.54 24 SER M N 1
ATOM 4536 C CA . SER D 1 24 ? 41.390 -9.862 72.513 1.00 37.86 24 SER M CA 1
ATOM 4537 C C . SER D 1 24 ? 40.259 -8.941 72.075 1.00 37.96 24 SER M C 1
ATOM 4538 O O . SER D 1 24 ? 39.699 -8.268 72.936 1.00 37.65 24 SER M O 1
ATOM 4541 N N . ALA D 1 25 ? 39.872 -8.954 70.796 1.00 38.02 25 ALA M N 1
ATOM 4542 C CA . ALA D 1 25 ? 38.822 -8.035 70.306 1.00 39.54 25 ALA M CA 1
ATOM 4543 C C . ALA D 1 25 ? 37.514 -8.732 69.895 1.00 40.25 25 ALA M C 1
ATOM 4544 O O . ALA D 1 25 ? 37.561 -9.853 69.365 1.00 40.98 25 ALA M O 1
ATOM 4546 N N . SER D 1 26 ? 36.380 -8.065 70.118 1.00 40.13 26 SER M N 1
ATOM 4547 C CA . SER D 1 26 ? 35.043 -8.563 69.773 1.00 42.31 26 SER M CA 1
ATOM 4548 C C . SER D 1 26 ? 35.031 -9.085 68.359 1.00 43.75 26 SER M C 1
ATOM 4549 O O . SER D 1 26 ? 34.711 -10.249 68.103 1.00 44.05 26 SER M O 1
ATOM 4552 N N . SER D 1 27 ? 35.350 -8.153 67.458 1.00 44.25 27 SER M N 1
ATOM 4553 C CA . SER D 1 27 ? 35.382 -8.327 66.036 1.00 45.16 27 SER M CA 1
ATOM 4554 C C . SER D 1 27 ? 36.656 -7.642 65.473 1.00 44.94 27 SER M C 1
ATOM 4555 O O . SER D 1 27 ? 37.309 -6.825 66.147 1.00 45.74 27 SER M O 1
ATOM 4558 N N . SER D 1 28 ? 37.070 -8.025 64.274 1.00 44.27 28 SER M N 1
ATOM 4559 C CA . SER D 1 28 ? 38.348 -7.549 63.708 1.00 42.77 28 SER M CA 1
ATOM 4560 C C . SER D 1 28 ? 38.552 -6.029 63.776 1.00 41.11 28 SER M C 1
ATOM 4561 O O . SER D 1 28 ? 37.634 -5.291 63.446 1.00 41.09 28 SER M O 1
ATOM 4564 N N . VAL D 1 29 ? 39.754 -5.585 64.178 1.00 39.44 29 VAL M N 1
ATOM 4565 C CA . VAL D 1 29 ? 40.214 -4.197 63.986 1.00 37.88 29 VAL M CA 1
ATOM 4566 C C . VAL D 1 29 ? 41.595 -4.116 63.274 1.00 37.27 29 VAL M C 1
ATOM 4567 O O . VAL D 1 29 ? 42.374 -5.082 63.263 1.00 36.39 29 VAL M O 1
ATOM 4571 N N . SER D 1 30 ? 41.882 -2.948 62.695 1.00 36.63 30 SER M N 1
ATOM 4572 C CA . SER D 1 30 ? 43.078 -2.715 61.880 1.00 36.20 30 SER M CA 1
ATOM 4573 C C . SER D 1 30 ? 44.365 -2.687 62.692 1.00 35.36 30 SER M C 1
ATOM 4574 O O . SER D 1 30 ? 45.415 -3.251 62.305 1.00 35.37 30 SER M O 1
ATOM 4577 N N . TYR D 1 31 ? 44.292 -1.966 63.799 1.00 34.33 31 TYR M N 1
ATOM 4578 C CA . TYR D 1 31 ? 45.440 -1.726 64.672 1.00 33.30 31 TYR M CA 1
ATOM 4579 C C . TYR D 1 31 ? 44.950 -1.740 66.094 1.00 32.96 31 TYR M C 1
ATOM 4580 O O . TYR D 1 31 ? 43.738 -1.574 66.360 1.00 33.17 31 TYR M O 1
ATOM 4589 N N . MET D 1 32 ? 45.908 -1.890 67.000 1.00 32.50 32 MET M N 1
ATOM 4590 C CA . MET D 1 32 ? 45.689 -1.775 68.450 1.00 32.63 32 MET M CA 1
ATOM 4591 C C . MET D 1 32 ? 46.654 -0.698 68.996 1.00 31.80 32 MET M C 1
ATOM 4592 O O . MET D 1 32 ? 47.744 -0.528 68.457 1.00 30.51 32 MET M O 1
ATOM 4597 N N . TYR D 1 33 ? 46.211 -0.009 70.057 1.00 31.41 33 TYR M N 1
ATOM 4598 C CA . TYR D 1 33 ? 46.895 1.104 70.675 1.00 31.64 33 TYR M CA 1
ATOM 4599 C C . TYR D 1 33 ? 47.021 0.680 72.123 1.00 32.57 33 TYR M C 1
ATOM 4600 O O . TYR D 1 33 ? 46.090 0.069 72.646 1.00 34.17 33 TYR M O 1
ATOM 4609 N N . TRP D 1 34 ? 48.183 0.915 72.744 1.00 32.01 34 TRP M N 1
ATOM 4610 C CA . TRP D 1 34 ? 48.391 0.615 74.150 1.00 29.68 34 TRP M CA 1
ATOM 4611 C C . TRP D 1 34 ? 48.884 1.867 74.943 1.00 29.32 34 TRP M C 1
ATOM 4612 O O . TRP D 1 34 ? 49.550 2.779 74.404 1.00 26.77 34 TRP M O 1
ATOM 4623 N N . PHE D 1 35 ? 48.581 1.826 76.251 1.00 28.95 35 PHE M N 1
ATOM 4624 C CA . PHE D 1 35 ? 48.845 2.861 77.229 1.00 28.07 35 PHE M CA 1
ATOM 4625 C C . PHE D 1 35 ? 49.341 2.243 78.514 1.00 28.36 35 PHE M C 1
ATOM 4626 O O . PHE D 1 35 ? 48.883 1.163 78.907 1.00 28.04 35 PHE M O 1
ATOM 4634 N N . GLN D 1 36 ? 50.254 2.958 79.176 1.00 28.18 36 GLN M N 1
ATOM 4635 C CA . GLN D 1 36 ? 50.742 2.574 80.490 1.00 29.06 36 GLN M CA 1
ATOM 4636 C C . GLN D 1 36 ? 50.189 3.552 81.560 1.00 29.51 36 GLN M C 1
ATOM 4637 O O . GLN D 1 36 ? 50.067 4.760 81.316 1.00 29.52 36 GLN M O 1
ATOM 4643 N N . GLN D 1 37 ? 49.812 3.033 82.723 1.00 29.90 37 GLN M N 1
ATOM 4644 C CA . GLN D 1 37 ? 49.444 3.911 83.835 1.00 31.16 37 GLN M CA 1
ATOM 4645 C C . GLN D 1 37 ? 49.913 3.416 85.186 1.00 31.87 37 GLN M C 1
ATOM 4646 O O . GLN D 1 37 ? 49.583 2.280 85.592 1.00 32.86 37 GLN M O 1
ATOM 4652 N N . LYS D 1 38 ? 50.665 4.278 85.876 1.00 32.91 38 LYS M N 1
ATOM 4653 C CA . LYS D 1 38 ? 51.159 4.050 87.255 1.00 33.01 38 LYS M CA 1
ATOM 4654 C C . LYS D 1 38 ? 50.347 4.917 88.234 1.00 33.02 38 LYS M C 1
ATOM 4655 O O . LYS D 1 38 ? 49.899 6.026 87.892 1.00 31.42 38 LYS M O 1
ATOM 4661 N N . PRO D 1 39 ? 50.174 4.426 89.456 1.00 33.67 39 PRO M N 1
ATOM 4662 C CA . PRO D 1 39 ? 49.161 5.006 90.352 1.00 34.60 39 PRO M CA 1
ATOM 4663 C C . PRO D 1 39 ? 49.488 6.447 90.686 1.00 35.22 39 PRO M C 1
ATOM 4664 O O . PRO D 1 39 ? 50.614 6.756 91.091 1.00 35.93 39 PRO M O 1
ATOM 4668 N N . GLY D 1 40 ? 48.532 7.337 90.457 1.00 35.52 40 GLY M N 1
ATOM 4669 C CA . GLY D 1 40 ? 48.703 8.733 90.864 1.00 35.61 40 GLY M CA 1
ATOM 4670 C C . GLY D 1 40 ? 49.051 9.652 89.704 1.00 35.24 40 GLY M C 1
ATOM 4671 O O . GLY D 1 40 ? 48.980 10.868 89.820 1.00 35.33 40 GLY M O 1
ATOM 4672 N N . THR D 1 41 ? 49.395 9.054 88.575 1.00 34.75 41 THR M N 1
ATOM 4673 C CA . THR D 1 41 ? 49.613 9.794 87.352 1.00 34.18 41 THR M CA 1
ATOM 4674 C C . THR D 1 41 ? 48.694 9.360 86.197 1.00 33.28 41 THR M C 1
ATOM 4675 O O . THR D 1 41 ? 48.002 8.332 86.258 1.00 32.54 41 THR M O 1
ATOM 4679 N N . SER D 1 42 ? 48.710 10.162 85.147 1.00 33.22 42 SER M N 1
ATOM 4680 C CA . SER D 1 42 ? 47.918 9.960 83.945 1.00 34.92 42 SER M CA 1
ATOM 4681 C C . SER D 1 42 ? 48.412 8.780 83.064 1.00 34.76 42 SER M C 1
ATOM 4682 O O . SER D 1 42 ? 49.598 8.421 83.126 1.00 36.26 42 SER M O 1
ATOM 4685 N N . PRO D 1 43 ? 47.496 8.156 82.314 1.00 34.34 43 PRO M N 1
ATOM 4686 C CA . PRO D 1 43 ? 47.836 7.226 81.239 1.00 33.97 43 PRO M CA 1
ATOM 4687 C C . PRO D 1 43 ? 48.853 7.860 80.266 1.00 34.01 43 PRO M C 1
ATOM 4688 O O . PRO D 1 43 ? 48.895 9.086 80.107 1.00 33.39 43 PRO M O 1
ATOM 4692 N N . LYS D 1 44 ? 49.625 7.008 79.605 1.00 33.35 44 LYS M N 1
ATOM 4693 C CA . LYS D 1 44 ? 50.587 7.423 78.604 1.00 34.24 44 LYS M CA 1
ATOM 4694 C C . LYS D 1 44 ? 50.478 6.507 77.415 1.00 32.52 44 LYS M C 1
ATOM 4695 O O . LYS D 1 44 ? 50.407 5.301 77.618 1.00 32.29 44 LYS M O 1
ATOM 4701 N N . LEU D 1 45 ? 50.487 7.077 76.198 1.00 31.25 45 LEU M N 1
ATOM 4702 C CA . LEU D 1 45 ? 50.697 6.319 74.968 1.00 31.02 45 LEU M CA 1
ATOM 4703 C C . LEU D 1 45 ? 51.930 5.460 75.112 1.00 31.74 45 LEU M C 1
ATOM 4704 O O . LEU D 1 45 ? 52.976 5.947 75.555 1.00 32.88 45 LEU M O 1
ATOM 4709 N N . TRP D 1 46 ? 51.823 4.185 74.764 1.00 31.11 46 TRP M N 1
ATOM 4710 C CA . TRP D 1 46 ? 52.924 3.266 74.981 1.00 30.87 46 TRP M CA 1
ATOM 4711 C C . TRP D 1 46 ? 53.318 2.663 73.625 1.00 31.36 46 TRP M C 1
ATOM 4712 O O . TRP D 1 46 ? 54.522 2.594 73.247 1.00 30.38 46 TRP M O 1
ATOM 4723 N N . ILE D 1 47 ? 52.273 2.220 72.921 1.00 30.32 47 ILE M N 1
ATOM 4724 C CA . ILE D 1 47 ? 52.411 1.598 71.667 1.00 30.43 47 ILE M CA 1
ATOM 4725 C C . ILE D 1 47 ? 51.275 2.063 70.812 1.00 31.45 47 ILE M C 1
ATOM 4726 O O . ILE D 1 47 ? 50.084 2.068 71.257 1.00 32.14 47 ILE M O 1
ATOM 4731 N N . TYR D 1 48 ? 51.619 2.451 69.585 1.00 32.24 48 TYR M N 1
ATOM 4732 C CA . TYR D 1 48 ? 50.602 2.767 68.584 1.00 33.62 48 TYR M CA 1
ATOM 4733 C C . TYR D 1 48 ? 50.792 2.029 67.267 1.00 33.90 48 TYR M C 1
ATOM 4734 O O . TYR D 1 48 ? 51.891 1.475 66.987 1.00 34.38 48 TYR M O 1
ATOM 4743 N N . SER D 1 49 ? 49.711 2.016 66.483 1.00 33.17 49 SER M N 1
ATOM 4744 C CA . SER D 1 49 ? 49.692 1.380 65.181 1.00 33.32 49 SER M CA 1
ATOM 4745 C C . SER D 1 49 ? 50.237 -0.057 65.277 1.00 34.15 49 SER M C 1
ATOM 4746 O O . SER D 1 49 ? 51.079 -0.517 64.467 1.00 33.92 49 SER M O 1
ATOM 4749 N N . THR D 1 50 ? 49.777 -0.732 66.325 1.00 34.32 50 THR M N 1
ATOM 4750 C CA . THR D 1 50 ? 50.124 -2.124 66.588 1.00 35.24 50 THR M CA 1
ATOM 4751 C C . THR D 1 50 ? 51.560 -2.298 67.154 1.00 34.81 50 THR M C 1
ATOM 4752 O O . THR D 1 50 ? 51.773 -2.981 68.166 1.00 33.75 50 THR M O 1
ATOM 4756 N N . SER D 1 51 ? 52.538 -1.675 66.514 1.00 34.51 51 SER M N 1
ATOM 4757 C CA . SER D 1 51 ? 53.899 -2.105 66.779 1.00 33.50 51 SER M CA 1
ATOM 4758 C C . SER D 1 51 ? 54.914 -1.005 66.918 1.00 33.34 51 SER M C 1
ATOM 4759 O O . SER D 1 51 ? 56.109 -1.330 67.091 1.00 33.37 51 SER M O 1
ATOM 4762 N N . ASN D 1 52 ? 54.476 0.263 66.831 1.00 32.28 52 ASN M N 1
ATOM 4763 C CA . ASN D 1 52 ? 55.362 1.412 67.074 1.00 32.30 52 ASN M CA 1
ATOM 4764 C C . ASN D 1 52 ? 55.467 1.853 68.536 1.00 33.10 52 ASN M C 1
ATOM 4765 O O . ASN D 1 52 ? 54.496 2.311 69.150 1.00 32.24 52 ASN M O 1
ATOM 4770 N N . LEU D 1 53 ? 56.671 1.780 69.079 1.00 33.99 53 LEU M N 1
ATOM 4771 C CA . LEU D 1 53 ? 56.901 2.211 70.443 1.00 34.41 53 LEU M CA 1
ATOM 4772 C C . LEU D 1 53 ? 56.737 3.715 70.529 1.00 35.94 53 LEU M C 1
ATOM 4773 O O . LEU D 1 53 ? 57.149 4.424 69.596 1.00 37.79 53 LEU M O 1
ATOM 4778 N N . ALA D 1 54 ? 56.152 4.202 71.631 1.00 35.25 54 ALA M N 1
ATOM 4779 C CA . ALA D 1 54 ? 55.939 5.630 71.814 1.00 34.65 54 ALA M CA 1
ATOM 4780 C C . ALA D 1 54 ? 57.167 6.277 72.389 1.00 34.57 54 ALA M C 1
ATOM 4781 O O . ALA D 1 54 ? 57.960 5.621 73.076 1.00 33.90 54 ALA M O 1
ATOM 4783 N N . SER D 1 55 ? 57.301 7.584 72.161 1.00 34.70 55 SER M N 1
ATOM 4784 C CA . SER D 1 55 ? 58.375 8.346 72.807 1.00 35.45 55 SER M CA 1
ATOM 4785 C C . SER D 1 55 ? 58.446 8.003 74.299 1.00 35.40 55 SER M C 1
ATOM 4786 O O . SER D 1 55 ? 57.409 8.033 74.985 1.00 36.80 55 SER M O 1
ATOM 4789 N N . GLY D 1 56 ? 59.646 7.689 74.794 1.00 34.21 56 GLY M N 1
ATOM 4790 C CA . GLY D 1 56 ? 59.840 7.293 76.161 1.00 32.24 56 GLY M CA 1
ATOM 4791 C C . GLY D 1 56 ? 59.877 5.786 76.363 1.00 32.45 56 GLY M C 1
ATOM 4792 O O . GLY D 1 56 ? 60.176 5.326 77.487 1.00 31.28 56 GLY M O 1
ATOM 4793 N N . VAL D 1 57 ? 59.579 5.006 75.318 1.00 32.07 57 VAL M N 1
ATOM 4794 C CA . VAL D 1 57 ? 59.382 3.567 75.521 1.00 32.58 57 VAL M CA 1
ATOM 4795 C C . VAL D 1 57 ? 60.594 2.701 75.182 1.00 32.73 57 VAL M C 1
ATOM 4796 O O . VAL D 1 57 ? 60.961 2.671 74.033 1.00 35.27 57 VAL M O 1
ATOM 4800 N N . PRO D 1 58 ? 61.184 1.995 76.150 1.00 32.20 58 PRO M N 1
ATOM 4801 C CA . PRO D 1 58 ? 62.315 1.072 75.920 1.00 32.67 58 PRO M CA 1
ATOM 4802 C C . PRO D 1 58 ? 62.196 -0.098 74.882 1.00 32.91 58 PRO M C 1
ATOM 4803 O O . PRO D 1 58 ? 61.182 -0.777 74.764 1.00 32.88 58 PRO M O 1
ATOM 4807 N N . ALA D 1 59 ? 63.294 -0.331 74.153 1.00 33.54 59 ALA M N 1
ATOM 4808 C CA . ALA D 1 59 ? 63.385 -1.291 73.037 1.00 32.77 59 ALA M CA 1
ATOM 4809 C C . ALA D 1 59 ? 62.984 -2.742 73.387 1.00 33.36 59 ALA M C 1
ATOM 4810 O O . ALA D 1 59 ? 62.645 -3.533 72.489 1.00 33.68 59 ALA M O 1
ATOM 4812 N N . ARG D 1 60 ? 62.963 -3.053 74.692 1.00 32.62 60 ARG M N 1
ATOM 4813 C CA . ARG D 1 60 ? 62.585 -4.366 75.219 1.00 31.78 60 ARG M CA 1
ATOM 4814 C C . ARG D 1 60 ? 61.079 -4.657 75.111 1.00 31.69 60 ARG M C 1
ATOM 4815 O O . ARG D 1 60 ? 60.634 -5.796 75.293 1.00 31.39 60 ARG M O 1
ATOM 4823 N N . PHE D 1 61 ? 60.300 -3.621 74.837 1.00 31.34 61 PHE M N 1
ATOM 4824 C CA . PHE D 1 61 ? 58.877 -3.764 74.634 1.00 30.72 61 PHE M CA 1
ATOM 4825 C C . PHE D 1 61 ? 58.674 -3.993 73.175 1.00 31.22 61 PHE M C 1
ATOM 4826 O O . PHE D 1 61 ? 59.411 -3.446 72.379 1.00 32.40 61 PHE M O 1
ATOM 4834 N N . ARG D 1 62 ? 57.686 -4.785 72.820 1.00 31.49 62 ARG M N 1
ATOM 4835 C CA . ARG D 1 62 ? 57.323 -5.016 71.436 1.00 33.27 62 ARG M CA 1
ATOM 4836 C C . ARG D 1 62 ? 55.805 -5.163 71.419 1.00 34.10 62 ARG M C 1
ATOM 4837 O O . ARG D 1 62 ? 55.222 -5.714 72.350 1.00 35.54 62 ARG M O 1
ATOM 4845 N N . GLY D 1 63 ? 55.143 -4.662 70.395 1.00 34.89 63 GLY M N 1
ATOM 4846 C CA . GLY D 1 63 ? 53.692 -4.822 70.266 1.00 35.16 63 GLY M CA 1
ATOM 4847 C C . GLY D 1 63 ? 53.410 -5.579 68.970 1.00 36.30 63 GLY M C 1
ATOM 4848 O O . GLY D 1 63 ? 54.054 -5.275 67.925 1.00 36.68 63 GLY M O 1
ATOM 4849 N N . SER D 1 64 ? 52.504 -6.565 69.010 1.00 35.81 64 SER M N 1
ATOM 4850 C CA . SER D 1 64 ? 52.077 -7.234 67.782 1.00 36.46 64 SER M CA 1
ATOM 4851 C C . SER D 1 64 ? 50.696 -7.838 67.883 1.00 36.17 64 SER M C 1
ATOM 4852 O O . SER D 1 64 ? 49.989 -7.595 68.876 1.00 36.65 64 SER M O 1
ATOM 4855 N N . GLY D 1 65 ? 50.335 -8.622 66.857 1.00 35.10 65 GLY M N 1
ATOM 4856 C CA . GLY D 1 65 ? 49.044 -9.278 66.773 1.00 34.96 65 GLY M CA 1
ATOM 4857 C C . GLY D 1 65 ? 48.387 -8.812 65.494 1.00 35.91 65 GLY M C 1
ATOM 4858 O O . GLY D 1 65 ? 48.978 -8.018 64.788 1.00 37.06 65 GLY M O 1
ATOM 4859 N N . SER D 1 66 ? 47.193 -9.289 65.175 1.00 35.74 66 SER M N 1
ATOM 4860 C CA . SER D 1 66 ? 46.438 -8.757 64.058 1.00 36.56 66 SER M CA 1
ATOM 4861 C C . SER D 1 66 ? 44.966 -9.195 64.062 1.00 36.76 66 SER M C 1
ATOM 4862 O O . SER D 1 66 ? 44.582 -10.149 64.735 1.00 37.11 66 SER M O 1
ATOM 4865 N N . GLY D 1 67 ? 44.141 -8.449 63.352 1.00 36.26 67 GLY M N 1
ATOM 4866 C CA . GLY D 1 67 ? 42.720 -8.697 63.371 1.00 37.12 67 GLY M CA 1
ATOM 4867 C C . GLY D 1 67 ? 41.988 -8.691 64.709 1.00 37.59 67 GLY M C 1
ATOM 4868 O O . GLY D 1 67 ? 41.194 -7.781 64.986 1.00 38.55 67 GLY M O 1
ATOM 4869 N N . THR D 1 68 ? 42.247 -9.704 65.536 1.00 37.00 68 THR M N 1
ATOM 4870 C CA . THR D 1 68 ? 41.307 -10.130 66.588 1.00 35.85 68 THR M CA 1
ATOM 4871 C C . THR D 1 68 ? 42.125 -10.518 67.831 1.00 35.99 68 THR M C 1
ATOM 4872 O O . THR D 1 68 ? 41.602 -10.648 68.945 1.00 35.50 68 THR M O 1
ATOM 4876 N N . SER D 1 69 ? 43.436 -10.674 67.614 1.00 35.50 69 SER M N 1
ATOM 4877 C CA . SER D 1 69 ? 44.342 -11.068 68.668 1.00 35.15 69 SER M CA 1
ATOM 4878 C C . SER D 1 69 ? 45.552 -10.177 68.673 1.00 33.85 69 SER M C 1
ATOM 4879 O O . SER D 1 69 ? 46.272 -10.136 67.692 1.00 34.24 69 SER M O 1
ATOM 4882 N N . TYR D 1 70 ? 45.805 -9.521 69.790 1.00 31.88 70 TYR M N 1
ATOM 4883 C CA . TYR D 1 70 ? 46.966 -8.709 69.879 1.00 31.64 70 TYR M CA 1
ATOM 4884 C C . TYR D 1 70 ? 47.667 -8.996 71.177 1.00 31.37 70 TYR M C 1
ATOM 4885 O O . TYR D 1 70 ? 47.044 -9.435 72.161 1.00 30.90 70 TYR M O 1
ATOM 4894 N N . SER D 1 71 ? 48.943 -8.673 71.206 1.00 30.87 71 SER M N 1
ATOM 4895 C CA . SER D 1 71 ? 49.711 -8.895 72.407 1.00 32.06 71 SER M CA 1
ATOM 4896 C C . SER D 1 71 ? 50.864 -7.884 72.574 1.00 31.87 71 SER M C 1
ATOM 4897 O O . SER D 1 71 ? 51.260 -7.215 71.618 1.00 32.27 71 SER M O 1
ATOM 4900 N N . LEU D 1 72 ? 51.383 -7.748 73.799 1.00 31.85 72 LEU M N 1
ATOM 4901 C CA . LEU D 1 72 ? 52.482 -6.785 74.095 1.00 30.38 72 LEU M CA 1
ATOM 4902 C C . LEU D 1 72 ? 53.467 -7.610 74.825 1.00 30.48 72 LEU M C 1
ATOM 4903 O O . LEU D 1 72 ? 53.091 -8.245 75.751 1.00 31.09 72 LEU M O 1
ATOM 4908 N N . THR D 1 73 ? 54.728 -7.578 74.439 1.00 31.83 73 THR M N 1
ATOM 4909 C CA . THR D 1 73 ? 55.756 -8.424 75.049 1.00 32.68 73 THR M CA 1
ATOM 4910 C C . THR D 1 73 ? 56.901 -7.561 75.625 1.00 32.93 73 THR M C 1
ATOM 4911 O O . THR D 1 73 ? 57.325 -6.577 75.014 1.00 32.72 73 THR M O 1
ATOM 4915 N N . ILE D 1 74 ? 57.368 -7.919 76.809 1.00 33.05 74 ILE M N 1
ATOM 4916 C CA . ILE D 1 74 ? 58.671 -7.457 77.271 1.00 33.79 74 ILE M CA 1
ATOM 4917 C C . ILE D 1 74 ? 59.665 -8.634 77.286 1.00 33.92 74 ILE M C 1
ATOM 4918 O O . ILE D 1 74 ? 59.376 -9.685 77.833 1.00 35.16 74 ILE M O 1
ATOM 4923 N N . SER D 1 75 ? 60.805 -8.500 76.639 1.00 34.26 75 SER M N 1
ATOM 4924 C CA . SER D 1 75 ? 61.649 -9.675 76.394 1.00 33.91 75 SER M CA 1
ATOM 4925 C C . SER D 1 75 ? 62.354 -10.061 77.694 1.00 34.22 75 SER M C 1
ATOM 4926 O O . SER D 1 75 ? 62.394 -11.233 78.020 1.00 34.11 75 SER M O 1
ATOM 4929 N N . ARG D 1 76 ? 62.901 -9.074 78.421 1.00 34.25 76 ARG M N 1
ATOM 4930 C CA . ARG D 1 76 ? 63.467 -9.277 79.760 1.00 34.67 76 ARG M CA 1
ATOM 4931 C C . ARG D 1 76 ? 63.053 -8.074 80.564 1.00 36.57 76 ARG M C 1
ATOM 4932 O O . ARG D 1 76 ? 63.580 -6.990 80.380 1.00 36.93 76 ARG M O 1
ATOM 4940 N N . MET D 1 77 ? 62.105 -8.233 81.459 1.00 37.87 77 MET M N 1
ATOM 4941 C CA . MET D 1 77 ? 61.553 -7.048 82.073 1.00 38.85 77 MET M CA 1
ATOM 4942 C C . MET D 1 77 ? 62.497 -6.420 83.150 1.00 38.35 77 MET M C 1
ATOM 4943 O O . MET D 1 77 ? 63.406 -7.088 83.618 1.00 39.26 77 MET M O 1
ATOM 4948 N N . GLU D 1 78 ? 62.300 -5.132 83.463 1.00 37.12 78 GLU M N 1
ATOM 4949 C CA . GLU D 1 78 ? 62.912 -4.475 84.595 1.00 35.87 78 GLU M CA 1
ATOM 4950 C C . GLU D 1 78 ? 61.816 -3.895 85.510 1.00 36.15 78 GLU M C 1
ATOM 4951 O O . GLU D 1 78 ? 60.731 -3.588 85.052 1.00 37.09 78 GLU M O 1
ATOM 4957 N N . ALA D 1 79 ? 62.116 -3.710 86.790 1.00 36.37 79 ALA M N 1
ATOM 4958 C CA . ALA D 1 79 ? 61.142 -3.237 87.793 1.00 36.43 79 ALA M CA 1
ATOM 4959 C C . ALA D 1 79 ? 60.275 -2.104 87.346 1.00 36.30 79 ALA M C 1
ATOM 4960 O O . ALA D 1 79 ? 59.060 -2.161 87.525 1.00 37.76 79 ALA M O 1
ATOM 4962 N N . GLU D 1 80 ? 60.885 -1.083 86.769 1.00 35.83 80 GLU M N 1
ATOM 4963 C CA . GLU D 1 80 ? 60.171 0.135 86.388 1.00 36.60 80 GLU M CA 1
ATOM 4964 C C . GLU D 1 80 ? 59.020 -0.118 85.404 1.00 35.94 80 GLU M C 1
ATOM 4965 O O . GLU D 1 80 ? 58.313 0.806 85.004 1.00 35.37 80 GLU M O 1
ATOM 4971 N N . ASP D 1 81 ? 58.867 -1.380 85.016 1.00 35.09 81 ASP M N 1
ATOM 4972 C CA . ASP D 1 81 ? 57.889 -1.756 84.032 1.00 34.67 81 ASP M CA 1
ATOM 4973 C C . ASP D 1 81 ? 56.570 -2.081 84.768 1.00 34.18 81 ASP M C 1
ATOM 4974 O O . ASP D 1 81 ? 55.541 -2.363 84.143 1.00 34.04 81 ASP M O 1
ATOM 4979 N N . ALA D 1 82 ? 56.619 -2.067 86.090 1.00 32.57 82 ALA M N 1
ATOM 4980 C CA . ALA D 1 82 ? 55.468 -2.434 86.868 1.00 31.79 82 ALA M CA 1
ATOM 4981 C C . ALA D 1 82 ? 54.422 -1.360 86.695 1.00 31.29 82 ALA M C 1
ATOM 4982 O O . ALA D 1 82 ? 54.645 -0.217 87.096 1.00 33.24 82 ALA M O 1
ATOM 4984 N N . ALA D 1 83 ? 53.302 -1.711 86.072 1.00 30.44 83 ALA M N 1
ATOM 4985 C CA . ALA D 1 83 ? 52.130 -0.834 85.936 1.00 30.16 83 ALA M CA 1
ATOM 4986 C C . ALA D 1 83 ? 50.889 -1.593 85.455 1.00 30.28 83 ALA M C 1
ATOM 4987 O O . ALA D 1 83 ? 50.880 -2.810 85.297 1.00 29.95 83 ALA M O 1
ATOM 4989 N N . THR D 1 84 ? 49.829 -0.847 85.229 1.00 30.11 84 THR M N 1
ATOM 4990 C CA . THR D 1 84 ? 48.659 -1.397 84.596 1.00 30.48 84 THR M CA 1
ATOM 4991 C C . THR D 1 84 ? 48.729 -0.982 83.119 1.00 30.18 84 THR M C 1
ATOM 4992 O O . THR D 1 84 ? 48.990 0.166 82.771 1.00 31.08 84 THR M O 1
ATOM 4996 N N . TYR D 1 85 ? 48.569 -1.937 82.245 1.00 30.21 85 TYR M N 1
ATOM 4997 C CA . TYR D 1 85 ? 48.663 -1.660 80.818 1.00 29.63 85 TYR M CA 1
ATOM 4998 C C . TYR D 1 85 ? 47.236 -1.844 80.260 1.00 29.72 85 TYR M C 1
ATOM 4999 O O . TYR D 1 85 ? 46.504 -2.725 80.684 1.00 29.75 85 TYR M O 1
ATOM 5008 N N . TYR D 1 86 ? 46.840 -0.964 79.360 1.00 30.11 86 TYR M N 1
ATOM 5009 C CA . TYR D 1 86 ? 45.532 -1.009 78.703 1.00 30.17 86 TYR M CA 1
ATOM 5010 C C . TYR D 1 86 ? 45.681 -0.943 77.206 1.00 29.32 86 TYR M C 1
ATOM 5011 O O . TYR D 1 86 ? 46.486 -0.152 76.738 1.00 28.24 86 TYR M O 1
ATOM 5020 N N . CYS D 1 87 ? 44.844 -1.714 76.494 1.00 28.74 87 CYS M N 1
ATOM 5021 C CA . CYS D 1 87 ? 44.666 -1.597 75.041 1.00 28.82 87 CYS M CA 1
ATOM 5022 C C . CYS D 1 87 ? 43.455 -0.749 74.641 1.00 28.24 87 CYS M C 1
ATOM 5023 O O . CYS D 1 87 ? 42.456 -0.679 75.367 1.00 28.18 87 CYS M O 1
ATOM 5026 N N . GLN D 1 88 ? 43.540 -0.135 73.469 1.00 27.24 88 GLN M N 1
ATOM 5027 C CA . GLN D 1 88 ? 42.458 0.682 72.966 1.00 27.64 88 GLN M CA 1
ATOM 5028 C C . GLN D 1 88 ? 42.411 0.500 71.447 1.00 28.70 88 GLN M C 1
ATOM 5029 O O . GLN D 1 88 ? 43.439 0.288 70.820 1.00 28.77 88 GLN M O 1
ATOM 5035 N N . GLN D 1 89 ? 41.209 0.527 70.894 1.00 30.08 89 GLN M N 1
ATOM 5036 C CA . GLN D 1 89 ? 40.948 0.408 69.473 1.00 33.12 89 GLN M CA 1
ATOM 5037 C C . GLN D 1 89 ? 40.290 1.683 68.967 1.00 34.94 89 GLN M C 1
ATOM 5038 O O . GLN D 1 89 ? 39.535 2.320 69.670 1.00 35.90 89 GLN M O 1
ATOM 5044 N N . ARG D 1 90 ? 40.519 1.971 67.697 1.00 37.05 90 ARG M N 1
ATOM 5045 C CA . ARG D 1 90 ? 40.082 3.197 67.045 1.00 37.64 90 ARG M CA 1
ATOM 5046 C C . ARG D 1 90 ? 39.390 2.907 65.690 1.00 37.60 90 ARG M C 1
ATOM 5047 O O . ARG D 1 90 ? 39.572 3.620 64.718 1.00 36.58 90 ARG M O 1
ATOM 5055 N N . SER D 1 91 ? 38.595 1.838 65.643 1.00 37.39 91 SER M N 1
ATOM 5056 C CA . SER D 1 91 ? 37.945 1.451 64.406 1.00 36.57 91 SER M CA 1
ATOM 5057 C C . SER D 1 91 ? 36.688 2.304 64.114 1.00 34.81 91 SER M C 1
ATOM 5058 O O . SER D 1 91 ? 36.180 2.328 63.014 1.00 34.52 91 SER M O 1
ATOM 5061 N N . GLY D 1 92 ? 36.212 3.022 65.097 1.00 32.89 92 GLY M N 1
ATOM 5062 C CA . GLY D 1 92 ? 35.139 3.940 64.878 1.00 31.83 92 GLY M CA 1
ATOM 5063 C C . GLY D 1 92 ? 34.823 4.334 66.281 1.00 32.25 92 GLY M C 1
ATOM 5064 O O . GLY D 1 92 ? 35.740 4.367 67.108 1.00 32.24 92 GLY M O 1
ATOM 5065 N N . TYR D 1 93 ? 33.543 4.566 66.552 1.00 32.82 93 TYR M N 1
ATOM 5066 C CA . TYR D 1 93 ? 33.058 5.133 67.817 1.00 34.42 93 TYR M CA 1
ATOM 5067 C C . TYR D 1 93 ? 31.932 4.279 68.416 1.00 34.83 93 TYR M C 1
ATOM 5068 O O . TYR D 1 93 ? 31.044 3.846 67.699 1.00 34.82 93 TYR M O 1
ATOM 5077 N N . PRO D 1 94 ? 31.938 4.012 69.719 1.00 35.65 94 PRO M N 1
ATOM 5078 C CA . PRO D 1 94 ? 32.892 4.588 70.697 1.00 35.70 94 PRO M CA 1
ATOM 5079 C C . PRO D 1 94 ? 34.280 3.989 70.642 1.00 35.78 94 PRO M C 1
ATOM 5080 O O . PRO D 1 94 ? 34.424 2.852 70.186 1.00 37.40 94 PRO M O 1
ATOM 5084 N N . ARG D 1 95 ? 35.288 4.728 71.111 1.00 35.25 95 ARG M N 1
ATOM 5085 C CA . ARG D 1 95 ? 36.579 4.134 71.418 1.00 34.57 95 ARG M CA 1
ATOM 5086 C C . ARG D 1 95 ? 36.367 3.343 72.708 1.00 34.41 95 ARG M C 1
ATOM 5087 O O . ARG D 1 95 ? 35.684 3.809 73.619 1.00 34.45 95 ARG M O 1
ATOM 5095 N N . THR D 1 96 ? 36.922 2.134 72.786 1.00 33.96 96 THR M N 1
ATOM 5096 C CA . THR D 1 96 ? 36.750 1.304 73.959 1.00 33.02 96 THR M CA 1
ATOM 5097 C C . THR D 1 96 ? 38.128 0.891 74.432 1.00 33.47 96 THR M C 1
ATOM 5098 O O . THR D 1 96 ? 39.070 0.775 73.625 1.00 32.69 96 THR M O 1
ATOM 5102 N N . PHE D 1 97 ? 38.240 0.672 75.750 1.00 33.46 97 PHE M N 1
ATOM 5103 C CA . PHE D 1 97 ? 39.477 0.236 76.379 1.00 32.39 97 PHE M CA 1
ATOM 5104 C C . PHE D 1 97 ? 39.297 -1.172 76.938 1.00 32.19 97 PHE M C 1
ATOM 5105 O O . PHE D 1 97 ? 38.166 -1.521 77.376 1.00 31.79 97 PHE M O 1
ATOM 5113 N N . GLY D 1 98 ? 40.381 -1.968 76.950 1.00 30.88 98 GLY M N 1
ATOM 5114 C CA . GLY D 1 98 ? 40.369 -3.242 77.661 1.00 29.88 98 GLY M CA 1
ATOM 5115 C C . GLY D 1 98 ? 40.325 -2.966 79.173 1.00 30.13 98 GLY M C 1
ATOM 5116 O O . GLY D 1 98 ? 40.387 -1.828 79.604 1.00 30.11 98 GLY M O 1
ATOM 5117 N N . GLY D 1 99 ? 40.210 -4.012 79.985 1.00 30.35 99 GLY M N 1
ATOM 5118 C CA . GLY D 1 99 ? 40.139 -3.878 81.422 1.00 29.04 99 GLY M CA 1
ATOM 5119 C C . GLY D 1 99 ? 41.468 -3.600 82.076 1.00 28.87 99 GLY M C 1
ATOM 5120 O O . GLY D 1 99 ? 41.502 -3.161 83.188 1.00 28.89 99 GLY M O 1
ATOM 5121 N N . GLY D 1 100 ? 42.576 -3.848 81.401 1.00 29.55 100 GLY M N 1
ATOM 5122 C CA . GLY D 1 100 ? 43.899 -3.585 81.980 1.00 29.28 100 GLY M CA 1
ATOM 5123 C C . GLY D 1 100 ? 44.653 -4.854 82.364 1.00 29.54 100 GLY M C 1
ATOM 5124 O O . GLY D 1 100 ? 44.039 -5.843 82.726 1.00 29.87 100 GLY M O 1
ATOM 5125 N N . THR D 1 101 ? 45.977 -4.849 82.272 1.00 30.05 101 THR M N 1
ATOM 5126 C CA . THR D 1 101 ? 46.780 -5.891 82.922 1.00 29.32 101 THR M CA 1
ATOM 5127 C C . THR D 1 101 ? 47.706 -5.263 83.972 1.00 29.47 101 THR M C 1
ATOM 5128 O O . THR D 1 101 ? 48.470 -4.364 83.680 1.00 28.02 101 THR M O 1
ATOM 5132 N N . LYS D 1 102 ? 47.580 -5.711 85.210 1.00 30.73 102 LYS M N 1
ATOM 5133 C CA . LYS D 1 102 ? 48.422 -5.227 86.270 1.00 31.95 102 LYS M CA 1
ATOM 5134 C C . LYS D 1 102 ? 49.564 -6.163 86.398 1.00 33.28 102 LYS M C 1
ATOM 5135 O O . LYS D 1 102 ? 49.418 -7.314 86.835 1.00 34.33 102 LYS M O 1
ATOM 5141 N N . LEU D 1 103 ? 50.711 -5.660 85.983 1.00 35.11 103 LEU M N 1
ATOM 5142 C CA . LEU D 1 103 ? 52.011 -6.338 86.138 1.00 36.41 103 LEU M CA 1
ATOM 5143 C C . LEU D 1 103 ? 52.702 -5.817 87.430 1.00 36.42 103 LEU M C 1
ATOM 5144 O O . LEU D 1 103 ? 53.247 -4.715 87.452 1.00 35.58 103 LEU M O 1
ATOM 5149 N N . GLU D 1 104 ? 52.584 -6.562 88.526 1.00 37.22 104 GLU M N 1
ATOM 5150 C CA . GLU D 1 104 ? 53.281 -6.179 89.760 1.00 38.56 104 GLU M CA 1
ATOM 5151 C C . GLU D 1 104 ? 54.640 -6.868 89.729 1.00 38.97 104 GLU M C 1
ATOM 5152 O O . GLU D 1 104 ? 54.912 -7.682 88.825 1.00 38.86 104 GLU M O 1
ATOM 5158 N N . ILE D 1 105 ? 55.502 -6.534 90.682 1.00 39.45 105 ILE M N 1
ATOM 5159 C CA . ILE D 1 105 ? 56.754 -7.253 90.807 1.00 40.58 105 ILE M CA 1
ATOM 5160 C C . ILE D 1 105 ? 56.824 -8.331 91.943 1.00 40.98 105 ILE M C 1
ATOM 5161 O O . ILE D 1 105 ? 56.098 -8.261 92.958 1.00 41.12 105 ILE M O 1
ATOM 5166 N N . LYS D 1 106 ? 57.683 -9.340 91.741 1.00 40.76 106 LYS M N 1
ATOM 5167 C CA . LYS D 1 106 ? 57.766 -10.472 92.666 1.00 41.30 106 LYS M CA 1
ATOM 5168 C C . LYS D 1 106 ? 59.128 -10.430 93.454 1.00 41.00 106 LYS M C 1
ATOM 5169 O O . LYS D 1 106 ? 60.183 -10.197 92.822 1.00 41.28 106 LYS M O 1
ATOM 5175 N N . ARG D 1 107 ? 59.112 -10.598 94.798 1.00 39.41 107 ARG M N 1
ATOM 5176 C CA . ARG D 1 107 ? 60.367 -10.531 95.605 1.00 38.23 107 ARG M CA 1
ATOM 5177 C C . ARG D 1 107 ? 60.381 -11.376 96.880 1.00 37.80 107 ARG M C 1
ATOM 5178 O O . ARG D 1 107 ? 59.396 -12.053 97.237 1.00 38.58 107 ARG M O 1
ATOM 5186 N N . ALA D 1 108 ? 61.524 -11.357 97.551 1.00 37.24 108 ALA M N 1
ATOM 5187 C CA . ALA D 1 108 ? 61.699 -12.107 98.793 1.00 36.96 108 ALA M CA 1
ATOM 5188 C C . ALA D 1 108 ? 61.066 -11.306 99.933 1.00 36.63 108 ALA M C 1
ATOM 5189 O O . ALA D 1 108 ? 60.783 -10.115 99.791 1.00 35.76 108 ALA M O 1
ATOM 5191 N N . ASP D 1 109 ? 60.844 -11.995 101.036 1.00 36.78 109 ASP M N 1
ATOM 5192 C CA . ASP D 1 109 ? 60.140 -11.445 102.183 1.00 37.67 109 ASP M CA 1
ATOM 5193 C C . ASP D 1 109 ? 60.900 -10.300 102.868 1.00 36.68 109 ASP M C 1
ATOM 5194 O O . ASP D 1 109 ? 62.134 -10.271 102.898 1.00 36.43 109 ASP M O 1
ATOM 5199 N N . ALA D 1 110 ? 60.122 -9.373 103.422 1.00 36.04 110 ALA M N 1
ATOM 5200 C CA . ALA D 1 110 ? 60.625 -8.303 104.278 1.00 35.50 110 ALA M CA 1
ATOM 5201 C C . ALA D 1 110 ? 59.636 -8.042 105.423 1.00 35.05 110 ALA M C 1
ATOM 5202 O O . ALA D 1 110 ? 58.397 -8.074 105.224 1.00 34.67 110 ALA M O 1
ATOM 5204 N N . ALA D 1 111 ? 60.187 -7.806 106.617 1.00 34.08 111 ALA M N 1
ATOM 5205 C CA . ALA D 1 111 ? 59.370 -7.552 107.802 1.00 33.47 111 ALA M CA 1
ATOM 5206 C C . ALA D 1 111 ? 59.043 -6.072 107.891 1.00 33.77 111 ALA M C 1
ATOM 5207 O O . ALA D 1 111 ? 59.786 -5.245 107.362 1.00 33.89 111 ALA M O 1
ATOM 5209 N N . PRO D 1 112 ? 57.916 -5.729 108.510 1.00 34.10 112 PRO M N 1
ATOM 5210 C CA . PRO D 1 112 ? 57.577 -4.312 108.788 1.00 34.13 112 PRO M CA 1
ATOM 5211 C C . PRO D 1 112 ? 58.376 -3.553 109.880 1.00 34.63 112 PRO M C 1
ATOM 5212 O O . PRO D 1 112 ? 58.648 -4.015 110.997 1.00 34.21 112 PRO M O 1
ATOM 5216 N N . THR D 1 113 ? 58.757 -2.340 109.511 1.00 35.44 113 THR M N 1
ATOM 5217 C CA . THR D 1 113 ? 59.248 -1.305 110.420 1.00 36.07 113 THR M CA 1
ATOM 5218 C C . THR D 1 113 ? 57.993 -0.703 111.075 1.00 37.05 113 THR M C 1
ATOM 5219 O O . THR D 1 113 ? 57.218 -0.010 110.397 1.00 37.67 113 THR M O 1
ATOM 5223 N N . VAL D 1 114 ? 57.788 -0.938 112.370 1.00 37.14 114 VAL M N 1
ATOM 5224 C CA . VAL D 1 114 ? 56.590 -0.480 113.022 1.00 37.54 114 VAL M CA 1
ATOM 5225 C C . VAL D 1 114 ? 56.855 0.678 113.932 1.00 38.38 114 VAL M C 1
ATOM 5226 O O . VAL D 1 114 ? 57.823 0.619 114.655 1.00 39.74 114 VAL M O 1
ATOM 5230 N N . SER D 1 115 ? 55.980 1.690 113.940 1.00 38.85 115 SER M N 1
ATOM 5231 C CA . SER D 1 115 ? 55.998 2.820 114.908 1.00 38.96 115 SER M CA 1
ATOM 5232 C C . SER D 1 115 ? 54.597 3.358 115.391 1.00 38.78 115 SER M C 1
ATOM 5233 O O . SER D 1 115 ? 53.639 3.432 114.621 1.00 38.92 115 SER M O 1
ATOM 5236 N N . ILE D 1 116 ? 54.490 3.754 116.655 1.00 38.75 116 ILE M N 1
ATOM 5237 C CA . ILE D 1 116 ? 53.204 4.144 117.237 1.00 39.19 116 ILE M CA 1
ATOM 5238 C C . ILE D 1 116 ? 53.172 5.648 117.591 1.00 39.41 116 ILE M C 1
ATOM 5239 O O . ILE D 1 116 ? 54.189 6.201 117.905 1.00 39.51 116 ILE M O 1
ATOM 5244 N N . PHE D 1 117 ? 52.030 6.331 117.489 1.00 40.49 117 PHE M N 1
ATOM 5245 C CA . PHE D 1 117 ? 51.984 7.808 117.785 1.00 41.71 117 PHE M CA 1
ATOM 5246 C C . PHE D 1 117 ? 50.782 8.160 118.679 1.00 42.67 117 PHE M C 1
ATOM 5247 O O . PHE D 1 117 ? 49.647 7.871 118.299 1.00 43.29 117 PHE M O 1
ATOM 5255 N N . PRO D 1 118 ? 51.001 8.726 119.870 1.00 43.81 118 PRO M N 1
ATOM 5256 C CA . PRO D 1 118 ? 49.878 9.259 120.670 1.00 44.98 118 PRO M CA 1
ATOM 5257 C C . PRO D 1 118 ? 49.130 10.386 119.974 1.00 45.40 118 PRO M C 1
ATOM 5258 O O . PRO D 1 118 ? 49.686 11.036 119.082 1.00 46.58 118 PRO M O 1
ATOM 5262 N N . PRO D 1 119 ? 47.886 10.635 120.369 1.00 46.08 119 PRO M N 1
ATOM 5263 C CA . PRO D 1 119 ? 47.124 11.738 119.798 1.00 46.10 119 PRO M CA 1
ATOM 5264 C C . PRO D 1 119 ? 47.888 13.016 119.918 1.00 47.07 119 PRO M C 1
ATOM 5265 O O . PRO D 1 119 ? 48.513 13.204 120.943 1.00 47.60 119 PRO M O 1
ATOM 5269 N N . SER D 1 120 ? 47.835 13.906 118.943 1.00 49.11 120 SER M N 1
ATOM 5270 C CA . SER D 1 120 ? 48.396 15.259 119.174 1.00 51.14 120 SER M CA 1
ATOM 5271 C C . SER D 1 120 ? 47.622 16.102 120.224 1.00 52.63 120 SER M C 1
ATOM 5272 O O . SER D 1 120 ? 46.455 15.828 120.523 1.00 52.74 120 SER M O 1
ATOM 5275 N N . SER D 1 121 ? 48.277 17.138 120.747 1.00 54.75 121 SER M N 1
ATOM 5276 C CA . SER D 1 121 ? 47.681 18.078 121.713 1.00 56.18 121 SER M CA 1
ATOM 5277 C C . SER D 1 121 ? 46.565 18.952 121.113 1.00 56.77 121 SER M C 1
ATOM 5278 O O . SER D 1 121 ? 45.593 19.297 121.792 1.00 56.35 121 SER M O 1
ATOM 5281 N N . GLU D 1 122 ? 46.706 19.292 119.834 1.00 57.84 122 GLU M N 1
ATOM 5282 C CA . GLU D 1 122 ? 45.628 19.962 119.108 1.00 58.94 122 GLU M CA 1
ATOM 5283 C C . GLU D 1 122 ? 44.407 19.023 118.972 1.00 59.21 122 GLU M C 1
ATOM 5284 O O . GLU D 1 122 ? 43.298 19.411 119.333 1.00 59.95 122 GLU M O 1
ATOM 5290 N N . GLN D 1 123 ? 44.602 17.785 118.508 1.00 59.31 123 GLN M N 1
ATOM 5291 C CA . GLN D 1 123 ? 43.484 16.855 118.379 1.00 59.09 123 GLN M CA 1
ATOM 5292 C C . GLN D 1 123 ? 42.705 16.721 119.699 1.00 59.75 123 GLN M C 1
ATOM 5293 O O . GLN D 1 123 ? 41.445 16.643 119.691 1.00 60.38 123 GLN M O 1
ATOM 5299 N N . LEU D 1 124 ? 43.450 16.716 120.812 1.00 59.16 124 LEU M N 1
ATOM 5300 C CA . LEU D 1 124 ? 42.889 16.555 122.153 1.00 58.56 124 LEU M CA 1
ATOM 5301 C C . LEU D 1 124 ? 42.104 17.764 122.672 1.00 58.75 124 LEU M C 1
ATOM 5302 O O . LEU D 1 124 ? 41.073 17.591 123.338 1.00 58.56 124 LEU M O 1
ATOM 5307 N N . THR D 1 125 ? 42.612 18.972 122.392 1.00 59.02 125 THR M N 1
ATOM 5308 C CA . THR D 1 125 ? 41.904 20.207 122.722 1.00 59.38 125 THR M CA 1
ATOM 5309 C C . THR D 1 125 ? 40.716 20.458 121.758 1.00 59.36 125 THR M C 1
ATOM 5310 O O . THR D 1 125 ? 40.385 21.622 121.487 1.00 59.85 125 THR M O 1
ATOM 5314 N N . SER D 1 126 ? 40.088 19.374 121.262 1.00 58.41 126 SER M N 1
ATOM 5315 C CA . SER D 1 126 ? 38.939 19.417 120.352 1.00 57.48 126 SER M CA 1
ATOM 5316 C C . SER D 1 126 ? 38.003 18.241 120.650 1.00 57.19 126 SER M C 1
ATOM 5317 O O . SER D 1 126 ? 36.952 18.061 119.980 1.00 57.76 126 SER M O 1
ATOM 5320 N N . GLY D 1 127 ? 38.374 17.427 121.638 1.00 55.39 127 GLY M N 1
ATOM 5321 C CA . GLY D 1 127 ? 37.521 16.322 122.045 1.00 53.93 127 GLY M CA 1
ATOM 5322 C C . GLY D 1 127 ? 37.771 14.950 121.438 1.00 53.12 127 GLY M C 1
ATOM 5323 O O . GLY D 1 127 ? 37.037 13.988 121.754 1.00 52.77 127 GLY M O 1
ATOM 5324 N N . GLY D 1 128 ? 38.811 14.842 120.597 1.00 51.93 128 GLY M N 1
ATOM 5325 C CA . GLY D 1 128 ? 39.190 13.561 120.000 1.00 50.29 128 GLY M CA 1
ATOM 5326 C C . GLY D 1 128 ? 40.548 12.980 120.381 1.00 49.08 128 GLY M C 1
ATOM 5327 O O . GLY D 1 128 ? 41.422 13.655 120.933 1.00 48.25 128 GLY M O 1
ATOM 5328 N N . ALA D 1 129 ? 40.726 11.704 120.066 1.00 48.42 129 ALA M N 1
ATOM 5329 C CA . ALA D 1 129 ? 42.002 11.047 120.288 1.00 47.74 129 ALA M CA 1
ATOM 5330 C C . ALA D 1 129 ? 42.257 9.883 119.343 1.00 47.21 129 ALA M C 1
ATOM 5331 O O . ALA D 1 129 ? 41.806 8.752 119.615 1.00 47.63 129 ALA M O 1
ATOM 5333 N N . SER D 1 130 ? 42.990 10.105 118.249 1.00 46.19 130 SER M N 1
ATOM 5334 C CA . SER D 1 130 ? 43.433 8.918 117.477 1.00 44.47 130 SER M CA 1
ATOM 5335 C C . SER D 1 130 ? 44.889 8.497 117.763 1.00 43.74 130 SER M C 1
ATOM 5336 O O . SER D 1 130 ? 45.782 9.330 117.932 1.00 42.88 130 SER M O 1
ATOM 5339 N N . VAL D 1 131 ? 45.090 7.188 117.833 1.00 43.10 131 VAL M N 1
ATOM 5340 C CA . VAL D 1 131 ? 46.403 6.555 117.960 1.00 42.71 131 VAL M CA 1
ATOM 5341 C C . VAL D 1 131 ? 46.738 5.810 116.622 1.00 43.40 131 VAL M C 1
ATOM 5342 O O . VAL D 1 131 ? 45.995 4.888 116.178 1.00 43.38 131 VAL M O 1
ATOM 5346 N N . VAL D 1 132 ? 47.864 6.202 116.018 1.00 42.38 132 VAL M N 1
ATOM 5347 C CA . VAL D 1 132 ? 48.233 5.750 114.697 1.00 42.10 132 VAL M CA 1
ATOM 5348 C C . VAL D 1 132 ? 49.502 4.961 114.731 1.00 41.58 132 VAL M C 1
ATOM 5349 O O . VAL D 1 132 ? 50.449 5.289 115.419 1.00 42.13 132 VAL M O 1
ATOM 5353 N N . CYS D 1 133 ? 49.510 3.901 113.963 1.00 41.01 133 CYS M N 1
ATOM 5354 C CA . CYS D 1 133 ? 50.594 2.970 113.984 1.00 40.75 133 CYS M CA 1
ATOM 5355 C C . CYS D 1 133 ? 50.935 2.738 112.538 1.00 39.11 133 CYS M C 1
ATOM 5356 O O . CYS D 1 133 ? 50.055 2.432 111.727 1.00 38.41 133 CYS M O 1
ATOM 5359 N N . PHE D 1 134 ? 52.198 2.960 112.183 1.00 37.98 134 PHE M N 1
ATOM 5360 C CA . PHE D 1 134 ? 52.671 2.788 110.811 1.00 34.96 134 PHE M CA 1
ATOM 5361 C C . PHE D 1 134 ? 53.505 1.496 110.705 1.00 34.60 134 PHE M C 1
ATOM 5362 O O . PHE D 1 134 ? 54.335 1.211 111.577 1.00 33.54 134 PHE M O 1
ATOM 5370 N N . LEU D 1 135 ? 53.246 0.696 109.665 1.00 34.05 135 LEU M N 1
ATOM 5371 C CA . LEU D 1 135 ? 53.930 -0.588 109.470 1.00 33.49 135 LEU M CA 1
ATOM 5372 C C . LEU D 1 135 ? 54.451 -0.508 108.074 1.00 33.08 135 LEU M C 1
ATOM 5373 O O . LEU D 1 135 ? 53.704 -0.649 107.085 1.00 32.81 135 LEU M O 1
ATOM 5378 N N . ASN D 1 136 ? 55.744 -0.258 108.005 1.00 32.07 136 ASN M N 1
ATOM 5379 C CA . ASN D 1 136 ? 56.337 0.218 106.785 1.00 31.93 136 ASN M CA 1
ATOM 5380 C C . ASN D 1 136 ? 57.387 -0.690 106.117 1.00 31.53 136 ASN M C 1
ATOM 5381 O O . ASN D 1 136 ? 58.246 -1.251 106.794 1.00 30.87 136 ASN M O 1
ATOM 5386 N N . ASN D 1 137 ? 57.243 -0.829 104.787 1.00 30.76 137 ASN M N 1
ATOM 5387 C CA . ASN D 1 137 ? 58.175 -1.530 103.885 1.00 30.76 137 ASN M CA 1
ATOM 5388 C C . ASN D 1 137 ? 58.290 -3.019 104.145 1.00 30.69 137 ASN M C 1
ATOM 5389 O O . ASN D 1 137 ? 59.349 -3.508 104.531 1.00 31.84 137 ASN M O 1
ATOM 5394 N N . PHE D 1 138 ? 57.196 -3.741 103.955 1.00 31.15 138 PHE M N 1
ATOM 5395 C CA . PHE D 1 138 ? 57.199 -5.195 104.156 1.00 32.02 138 PHE M CA 1
ATOM 5396 C C . PHE D 1 138 ? 56.727 -5.902 102.888 1.00 32.29 138 PHE M C 1
ATOM 5397 O O . PHE D 1 138 ? 56.162 -5.284 101.989 1.00 32.14 138 PHE M O 1
ATOM 5405 N N . TYR D 1 139 ? 56.945 -7.199 102.814 1.00 33.33 139 TYR M N 1
ATOM 5406 C CA . TYR D 1 139 ? 56.405 -8.000 101.713 1.00 35.12 139 TYR M CA 1
ATOM 5407 C C . TYR D 1 139 ? 56.267 -9.400 102.300 1.00 36.26 139 TYR M C 1
ATOM 5408 O O . TYR D 1 139 ? 57.138 -9.797 103.088 1.00 36.72 139 TYR M O 1
ATOM 5417 N N . PRO D 1 140 ? 55.215 -10.166 101.984 1.00 37.55 140 PRO M N 1
ATOM 5418 C CA . PRO D 1 140 ? 54.086 -9.802 101.105 1.00 38.60 140 PRO M CA 1
ATOM 5419 C C . PRO D 1 140 ? 53.063 -8.834 101.729 1.00 38.85 140 PRO M C 1
ATOM 5420 O O . PRO D 1 140 ? 53.299 -8.474 102.872 1.00 39.01 140 PRO M O 1
ATOM 5424 N N . LYS D 1 141 ? 51.991 -8.476 100.997 1.00 39.34 141 LYS M N 1
ATOM 5425 C CA . LYS D 1 141 ? 51.000 -7.474 101.381 1.00 40.94 141 LYS M CA 1
ATOM 5426 C C . LYS D 1 141 ? 50.125 -7.814 102.591 1.00 41.83 141 LYS M C 1
ATOM 5427 O O . LYS D 1 141 ? 49.768 -6.912 103.389 1.00 41.93 141 LYS M O 1
ATOM 5433 N N . ASP D 1 142 ? 49.807 -9.093 102.754 1.00 42.50 142 ASP M N 1
ATOM 5434 C CA . ASP D 1 142 ? 49.082 -9.551 103.948 1.00 43.51 142 ASP M CA 1
ATOM 5435 C C . ASP D 1 142 ? 49.739 -9.406 105.333 1.00 43.43 142 ASP M C 1
ATOM 5436 O O . ASP D 1 142 ? 50.875 -9.787 105.545 1.00 43.81 142 ASP M O 1
ATOM 5441 N N . ILE D 1 143 ? 48.959 -8.860 106.267 1.00 43.67 143 ILE M N 1
ATOM 5442 C CA . ILE D 1 143 ? 49.371 -8.517 107.613 1.00 43.97 143 ILE M CA 1
ATOM 5443 C C . ILE D 1 143 ? 48.131 -8.352 108.521 1.00 44.43 143 ILE M C 1
ATOM 5444 O O . ILE D 1 143 ? 47.074 -7.878 108.059 1.00 43.65 143 ILE M O 1
ATOM 5449 N N . ASN D 1 144 ? 48.224 -8.786 109.788 1.00 45.38 144 ASN M N 1
ATOM 5450 C CA . ASN D 1 144 ? 47.129 -8.507 110.786 1.00 46.13 144 ASN M CA 1
ATOM 5451 C C . ASN D 1 144 ? 47.604 -7.759 112.003 1.00 45.68 144 ASN M C 1
ATOM 5452 O O . ASN D 1 144 ? 48.563 -8.193 112.661 1.00 46.23 144 ASN M O 1
ATOM 5457 N N . VAL D 1 145 ? 46.903 -6.664 112.296 1.00 45.04 145 VAL M N 1
ATOM 5458 C CA . VAL D 1 145 ? 47.262 -5.749 113.353 1.00 43.68 145 VAL M CA 1
ATOM 5459 C C . VAL D 1 145 ? 46.244 -5.912 114.441 1.00 43.83 145 VAL M C 1
ATOM 5460 O O . VAL D 1 145 ? 45.054 -6.069 114.167 1.00 43.83 145 VAL M O 1
ATOM 5464 N N . LYS D 1 146 ? 46.721 -5.886 115.683 1.00 44.03 146 LYS M N 1
ATOM 5465 C CA . LYS D 1 146 ? 45.861 -5.931 116.850 1.00 43.65 146 LYS M CA 1
ATOM 5466 C C . LYS D 1 146 ? 46.179 -4.768 117.754 1.00 43.59 146 LYS M C 1
ATOM 5467 O O . LYS D 1 146 ? 47.344 -4.532 118.102 1.00 43.53 146 LYS M O 1
ATOM 5473 N N . TRP D 1 147 ? 45.125 -4.056 118.145 1.00 43.04 147 TRP M N 1
ATOM 5474 C CA . TRP D 1 147 ? 45.258 -2.989 119.105 1.00 42.82 147 TRP M CA 1
ATOM 5475 C C . TRP D 1 147 ? 44.966 -3.556 120.471 1.00 44.96 147 TRP M C 1
ATOM 5476 O O . TRP D 1 147 ? 44.026 -4.333 120.611 1.00 45.66 147 TRP M O 1
ATOM 5487 N N . LYS D 1 148 ? 45.790 -3.207 121.467 1.00 47.16 148 LYS M N 1
ATOM 5488 C CA . LYS D 1 148 ? 45.563 -3.581 122.894 1.00 48.34 148 LYS M CA 1
ATOM 5489 C C . LYS D 1 148 ? 45.513 -2.265 123.695 1.00 49.19 148 LYS M C 1
ATOM 5490 O O . LYS D 1 148 ? 46.294 -1.346 123.434 1.00 48.63 148 LYS M O 1
ATOM 5496 N N . ILE D 1 149 ? 44.539 -2.149 124.593 1.00 50.63 149 ILE M N 1
ATOM 5497 C CA . ILE D 1 149 ? 44.523 -1.085 125.588 1.00 51.97 149 ILE M CA 1
ATOM 5498 C C . ILE D 1 149 ? 44.570 -1.757 126.940 1.00 52.27 149 ILE M C 1
ATOM 5499 O O . ILE D 1 149 ? 43.721 -2.616 127.261 1.00 51.56 149 ILE M O 1
ATOM 5504 N N . ASP D 1 150 ? 45.563 -1.360 127.726 1.00 52.69 150 ASP M N 1
ATOM 5505 C CA . ASP D 1 150 ? 45.718 -1.863 129.088 1.00 53.14 150 ASP M CA 1
ATOM 5506 C C . ASP D 1 150 ? 45.606 -3.383 129.116 1.00 54.00 150 ASP M C 1
ATOM 5507 O O . ASP D 1 150 ? 44.927 -3.952 129.967 1.00 54.57 150 ASP M O 1
ATOM 5512 N N . GLY D 1 151 ? 46.278 -4.024 128.156 1.00 55.13 151 GLY M N 1
ATOM 5513 C CA . GLY D 1 151 ? 46.400 -5.464 128.112 1.00 55.23 151 GLY M CA 1
ATOM 5514 C C . GLY D 1 151 ? 45.318 -6.091 127.269 1.00 56.08 151 GLY M C 1
ATOM 5515 O O . GLY D 1 151 ? 45.368 -7.284 127.028 1.00 57.13 151 GLY M O 1
ATOM 5516 N N . SER D 1 152 ? 44.326 -5.332 126.811 1.00 56.22 152 SER M N 1
ATOM 5517 C CA . SER D 1 152 ? 43.137 -5.990 126.255 1.00 56.18 152 SER M CA 1
ATOM 5518 C C . SER D 1 152 ? 42.788 -5.502 124.859 1.00 56.15 152 SER M C 1
ATOM 5519 O O . SER D 1 152 ? 42.931 -4.308 124.548 1.00 56.57 152 SER M O 1
ATOM 5522 N N . GLU D 1 153 ? 42.347 -6.436 124.018 1.00 55.40 153 GLU M N 1
ATOM 5523 C CA . GLU D 1 153 ? 42.015 -6.142 122.628 1.00 55.44 153 GLU M CA 1
ATOM 5524 C C . GLU D 1 153 ? 41.005 -4.987 122.357 1.00 54.95 153 GLU M C 1
ATOM 5525 O O . GLU D 1 153 ? 39.975 -4.873 123.011 1.00 54.52 153 GLU M O 1
ATOM 5531 N N . ARG D 1 154 ? 41.329 -4.154 121.375 1.00 54.20 154 ARG M N 1
ATOM 5532 C CA . ARG D 1 154 ? 40.403 -3.179 120.859 1.00 53.74 154 ARG M CA 1
ATOM 5533 C C . ARG D 1 154 ? 40.024 -3.526 119.415 1.00 53.22 154 ARG M C 1
ATOM 5534 O O . ARG D 1 154 ? 40.852 -3.465 118.502 1.00 53.51 154 ARG M O 1
ATOM 5542 N N . GLN D 1 155 ? 38.762 -3.901 119.237 1.00 52.02 155 GLN M N 1
ATOM 5543 C CA . GLN D 1 155 ? 38.213 -4.324 117.969 1.00 51.39 155 GLN M CA 1
ATOM 5544 C C . GLN D 1 155 ? 37.590 -3.145 117.228 1.00 50.77 155 GLN M C 1
ATOM 5545 O O . GLN D 1 155 ? 37.701 -3.042 116.016 1.00 51.01 155 GLN M O 1
ATOM 5551 N N . ASN D 1 156 ? 36.954 -2.245 117.962 1.00 49.21 156 ASN M N 1
ATOM 5552 C CA . ASN D 1 156 ? 36.079 -1.248 117.381 1.00 49.08 156 ASN M CA 1
ATOM 5553 C C . ASN D 1 156 ? 36.666 0.174 117.254 1.00 47.68 156 ASN M C 1
ATOM 5554 O O . ASN D 1 156 ? 37.275 0.697 118.172 1.00 47.67 156 ASN M O 1
ATOM 5559 N N . GLY D 1 157 ? 36.441 0.806 116.108 1.00 46.23 157 GLY M N 1
ATOM 5560 C CA . GLY D 1 157 ? 37.082 2.066 115.789 1.00 44.93 157 GLY M CA 1
ATOM 5561 C C . GLY D 1 157 ? 38.446 1.983 115.082 1.00 43.93 157 GLY M C 1
ATOM 5562 O O . GLY D 1 157 ? 39.130 2.994 114.964 1.00 43.41 157 GLY M O 1
ATOM 5563 N N . VAL D 1 158 ? 38.833 0.792 114.629 1.00 43.28 158 VAL M N 1
ATOM 5564 C CA . VAL D 1 158 ? 40.075 0.571 113.875 1.00 43.18 158 VAL M CA 1
ATOM 5565 C C . VAL D 1 158 ? 39.834 0.871 112.408 1.00 43.33 158 VAL M C 1
ATOM 5566 O O . VAL D 1 158 ? 38.841 0.426 111.836 1.00 43.92 158 VAL M O 1
ATOM 5570 N N . LEU D 1 159 ? 40.718 1.655 111.800 1.00 42.58 159 LEU M N 1
ATOM 5571 C CA . LEU D 1 159 ? 40.696 1.802 110.354 1.00 41.70 159 LEU M CA 1
ATOM 5572 C C . LEU D 1 159 ? 42.073 1.540 109.788 1.00 40.32 159 LEU M C 1
ATOM 5573 O O . LEU D 1 159 ? 43.013 2.248 110.100 1.00 40.54 159 LEU M O 1
ATOM 5578 N N . ASN D 1 160 ? 42.197 0.552 108.917 1.00 39.75 160 ASN M N 1
ATOM 5579 C CA . ASN D 1 160 ? 43.498 0.236 108.289 1.00 37.78 160 ASN M CA 1
ATOM 5580 C C . ASN D 1 160 ? 43.631 0.637 106.840 1.00 36.84 160 ASN M C 1
ATOM 5581 O O . ASN D 1 160 ? 42.696 0.549 106.090 1.00 35.83 160 ASN M O 1
ATOM 5586 N N . SER D 1 161 ? 44.815 1.056 106.438 1.00 37.39 161 SER M N 1
ATOM 5587 C CA . SER D 1 161 ? 44.996 1.480 105.060 1.00 38.42 161 SER M CA 1
ATOM 5588 C C . SER D 1 161 ? 46.286 0.975 104.404 1.00 38.70 161 SER M C 1
ATOM 5589 O O . SER D 1 161 ? 47.366 1.221 104.915 1.00 39.02 161 SER M O 1
ATOM 5592 N N . TRP D 1 162 ? 46.165 0.289 103.265 1.00 39.63 162 TRP M N 1
ATOM 5593 C CA . TRP D 1 162 ? 47.349 -0.171 102.495 1.00 40.55 162 TRP M CA 1
ATOM 5594 C C . TRP D 1 162 ? 47.721 0.717 101.282 1.00 41.69 162 TRP M C 1
ATOM 5595 O O . TRP D 1 162 ? 46.839 1.224 100.564 1.00 42.49 162 TRP M O 1
ATOM 5606 N N . THR D 1 163 ? 49.028 0.902 101.059 1.00 42.67 163 THR M N 1
ATOM 5607 C CA . THR D 1 163 ? 49.538 1.574 99.853 1.00 42.42 163 THR M CA 1
ATOM 5608 C C . THR D 1 163 ? 49.732 0.565 98.675 1.00 42.25 163 THR M C 1
ATOM 5609 O O . THR D 1 163 ? 49.616 -0.665 98.854 1.00 41.87 163 THR M O 1
ATOM 5613 N N . ASP D 1 164 ? 49.981 1.084 97.476 1.00 41.88 164 ASP M N 1
ATOM 5614 C CA . ASP D 1 164 ? 50.321 0.225 96.318 1.00 42.65 164 ASP M CA 1
ATOM 5615 C C . ASP D 1 164 ? 51.808 -0.201 96.418 1.00 41.47 164 ASP M C 1
ATOM 5616 O O . ASP D 1 164 ? 52.530 0.365 97.223 1.00 39.97 164 ASP M O 1
ATOM 5621 N N . GLN D 1 165 ? 52.267 -1.157 95.589 1.00 40.95 165 GLN M N 1
ATOM 5622 C CA . GLN D 1 165 ? 53.709 -1.529 95.552 1.00 40.36 165 GLN M CA 1
ATOM 5623 C C . GLN D 1 165 ? 54.552 -0.299 95.311 1.00 40.16 165 GLN M C 1
ATOM 5624 O O . GLN D 1 165 ? 54.150 0.627 94.649 1.00 40.13 165 GLN M O 1
ATOM 5630 N N . ASP D 1 166 ? 55.704 -0.266 95.924 1.00 40.57 166 ASP M N 1
ATOM 5631 C CA . ASP D 1 166 ? 56.563 0.880 95.828 1.00 42.04 166 ASP M CA 1
ATOM 5632 C C . ASP D 1 166 ? 57.510 0.790 94.587 1.00 42.17 166 ASP M C 1
ATOM 5633 O O . ASP D 1 166 ? 57.810 -0.306 94.089 1.00 42.41 166 ASP M O 1
ATOM 5638 N N . SER D 1 167 ? 57.986 1.915 94.075 1.00 42.21 167 SER M N 1
ATOM 5639 C CA . SER D 1 167 ? 58.721 1.853 92.813 1.00 42.73 167 SER M CA 1
ATOM 5640 C C . SER D 1 167 ? 60.207 1.635 92.978 1.00 43.13 167 SER M C 1
ATOM 5641 O O . SER D 1 167 ? 60.851 1.176 92.037 1.00 44.34 167 SER M O 1
ATOM 5644 N N . LYS D 1 168 ? 60.749 1.967 94.155 1.00 42.89 168 LYS M N 1
ATOM 5645 C CA . LYS D 1 168 ? 62.155 1.761 94.482 1.00 42.55 168 LYS M CA 1
ATOM 5646 C C . LYS D 1 168 ? 62.429 0.324 94.928 1.00 41.78 168 LYS M C 1
ATOM 5647 O O . LYS D 1 168 ? 62.924 -0.490 94.172 1.00 42.62 168 LYS M O 1
ATOM 5653 N N . ASP D 1 169 ? 62.153 0.014 96.177 1.00 41.37 169 ASP M N 1
ATOM 5654 C CA . ASP D 1 169 ? 62.168 -1.379 96.636 1.00 40.59 169 ASP M CA 1
ATOM 5655 C C . ASP D 1 169 ? 60.771 -1.887 96.285 1.00 39.72 169 ASP M C 1
ATOM 5656 O O . ASP D 1 169 ? 59.963 -1.127 95.717 1.00 40.97 169 ASP M O 1
ATOM 5661 N N . SER D 1 170 ? 60.399 -3.110 96.568 1.00 37.50 170 SER M N 1
ATOM 5662 C CA . SER D 1 170 ? 59.044 -3.382 96.021 1.00 36.59 170 SER M CA 1
ATOM 5663 C C . SER D 1 170 ? 58.042 -3.767 97.091 1.00 35.53 170 SER M C 1
ATOM 5664 O O . SER D 1 170 ? 57.344 -4.786 97.012 1.00 34.55 170 SER M O 1
ATOM 5667 N N . THR D 1 171 ? 58.031 -2.962 98.138 1.00 35.78 171 THR M N 1
ATOM 5668 C CA . THR D 1 171 ? 57.373 -3.375 99.387 1.00 35.83 171 THR M CA 1
ATOM 5669 C C . THR D 1 171 ? 56.012 -2.801 99.510 1.00 34.87 171 THR M C 1
ATOM 5670 O O . THR D 1 171 ? 55.529 -2.137 98.610 1.00 34.73 171 THR M O 1
ATOM 5674 N N . TYR D 1 172 ? 55.377 -3.071 100.630 1.00 35.00 172 TYR M N 1
ATOM 5675 C CA . TYR D 1 172 ? 54.065 -2.483 100.894 1.00 35.04 172 TYR M CA 1
ATOM 5676 C C . TYR D 1 172 ? 54.085 -1.844 102.271 1.00 34.14 172 TYR M C 1
ATOM 5677 O O . TYR D 1 172 ? 54.916 -2.170 103.103 1.00 33.32 172 TYR M O 1
ATOM 5686 N N . SER D 1 173 ? 53.155 -0.926 102.478 1.00 34.19 173 SER M N 1
ATOM 5687 C CA . SER D 1 173 ? 52.980 -0.297 103.744 1.00 34.53 173 SER M CA 1
ATOM 5688 C C . SER D 1 173 ? 51.523 -0.270 104.168 1.00 34.15 173 SER M C 1
ATOM 5689 O O . SER D 1 173 ? 50.589 -0.380 103.359 1.00 32.70 173 SER M O 1
ATOM 5692 N N . MET D 1 174 ? 51.342 -0.184 105.467 1.00 34.50 174 MET M N 1
ATOM 5693 C CA . MET D 1 174 ? 50.008 -0.038 105.994 1.00 36.00 174 MET M CA 1
ATOM 5694 C C . MET D 1 174 ? 49.917 0.973 107.173 1.00 35.84 174 MET M C 1
ATOM 5695 O O . MET D 1 174 ? 50.813 1.101 108.018 1.00 35.12 174 MET M O 1
ATOM 5700 N N . SER D 1 175 ? 48.806 1.677 107.206 1.00 36.08 175 SER M N 1
ATOM 5701 C CA . SER D 1 175 ? 48.436 2.491 108.327 1.00 36.78 175 SER M CA 1
ATOM 5702 C C . SER D 1 175 ? 47.329 1.861 109.173 1.00 36.97 175 SER M C 1
ATOM 5703 O O . SER D 1 175 ? 46.435 1.221 108.638 1.00 36.59 175 SER M O 1
ATOM 5706 N N . SER D 1 176 ? 47.411 2.037 110.493 1.00 37.23 176 SER M N 1
ATOM 5707 C CA . SER D 1 176 ? 46.356 1.602 111.405 1.00 37.91 176 SER M CA 1
ATOM 5708 C C . SER D 1 176 ? 46.090 2.719 112.366 1.00 38.35 176 SER M C 1
ATOM 5709 O O . SER D 1 176 ? 46.990 3.269 112.955 1.00 38.65 176 SER M O 1
ATOM 5712 N N . THR D 1 177 ? 44.827 3.046 112.530 1.00 39.53 177 THR M N 1
ATOM 5713 C CA . THR D 1 177 ? 44.436 4.189 113.327 1.00 40.17 177 THR M CA 1
ATOM 5714 C C . THR D 1 177 ? 43.335 3.689 114.260 1.00 41.41 177 THR M C 1
ATOM 5715 O O . THR D 1 177 ? 42.411 2.996 113.822 1.00 41.30 177 THR M O 1
ATOM 5719 N N . LEU D 1 178 ? 43.524 3.937 115.555 1.00 42.82 178 LEU M N 1
ATOM 5720 C CA . LEU D 1 178 ? 42.544 3.619 116.578 1.00 43.81 178 LEU M CA 1
ATOM 5721 C C . LEU D 1 178 ? 42.008 4.922 117.001 1.00 44.05 178 LEU M C 1
ATOM 5722 O O . LEU D 1 178 ? 42.760 5.741 117.520 1.00 43.65 178 LEU M O 1
ATOM 5727 N N . THR D 1 179 ? 40.724 5.156 116.770 1.00 45.03 179 THR M N 1
ATOM 5728 C CA . THR D 1 179 ? 40.191 6.435 117.222 1.00 45.89 179 THR M CA 1
ATOM 5729 C C . THR D 1 179 ? 39.118 6.388 118.305 1.00 46.13 179 THR M C 1
ATOM 5730 O O . THR D 1 179 ? 38.251 5.543 118.284 1.00 45.37 179 THR M O 1
ATOM 5734 N N . LEU D 1 180 ? 39.256 7.280 119.292 1.00 47.44 180 LEU M N 1
ATOM 5735 C CA . LEU D 1 180 ? 38.403 7.290 120.489 1.00 48.52 180 LEU M CA 1
ATOM 5736 C C . LEU D 1 180 ? 38.041 8.688 120.940 1.00 49.08 180 LEU M C 1
ATOM 5737 O O . LEU D 1 180 ? 38.563 9.685 120.419 1.00 48.56 180 LEU M O 1
ATOM 5742 N N . THR D 1 181 ? 37.186 8.764 121.958 1.00 50.31 181 THR M N 1
ATOM 5743 C CA . THR D 1 181 ? 36.848 10.084 122.506 1.00 51.87 181 THR M CA 1
ATOM 5744 C C . THR D 1 181 ? 37.985 10.576 123.370 1.00 52.97 181 THR M C 1
ATOM 5745 O O . THR D 1 181 ? 38.653 9.764 123.995 1.00 53.26 181 THR M O 1
ATOM 5749 N N . LYS D 1 182 ? 38.231 11.881 123.391 1.00 54.71 182 LYS M N 1
ATOM 5750 C CA . LYS D 1 182 ? 39.234 12.432 124.307 1.00 57.03 182 LYS M CA 1
ATOM 5751 C C . LYS D 1 182 ? 39.024 11.762 125.651 1.00 58.08 182 LYS M C 1
ATOM 5752 O O . LYS D 1 182 ? 39.984 11.378 126.310 1.00 58.01 182 LYS M O 1
ATOM 5758 N N . ASP D 1 183 ? 37.753 11.586 126.017 1.00 59.38 183 ASP M N 1
ATOM 5759 C CA . ASP D 1 183 ? 37.386 10.929 127.264 1.00 60.76 183 ASP M CA 1
ATOM 5760 C C . ASP D 1 183 ? 37.878 9.503 127.407 1.00 60.16 183 ASP M C 1
ATOM 5761 O O . ASP D 1 183 ? 38.618 9.241 128.334 1.00 60.39 183 ASP M O 1
ATOM 5766 N N . GLU D 1 184 ? 37.493 8.577 126.524 1.00 59.83 184 GLU M N 1
ATOM 5767 C CA . GLU D 1 184 ? 37.922 7.171 126.720 1.00 59.67 184 GLU M CA 1
ATOM 5768 C C . GLU D 1 184 ? 39.430 6.992 126.680 1.00 58.73 184 GLU M C 1
ATOM 5769 O O . GLU D 1 184 ? 39.962 6.087 127.316 1.00 58.80 184 GLU M O 1
ATOM 5775 N N . TYR D 1 185 ? 40.108 7.863 125.944 1.00 57.92 185 TYR M N 1
ATOM 5776 C CA . TYR D 1 185 ? 41.548 7.830 125.853 1.00 57.37 185 TYR M CA 1
ATOM 5777 C C . TYR D 1 185 ? 42.120 8.231 127.213 1.00 58.05 185 TYR M C 1
ATOM 5778 O O . TYR D 1 185 ? 42.952 7.518 127.810 1.00 57.59 185 TYR M O 1
ATOM 5787 N N . GLU D 1 186 ? 41.648 9.370 127.711 1.00 58.46 186 GLU M N 1
ATOM 5788 C CA . GLU D 1 186 ? 42.195 9.934 128.935 1.00 58.81 186 GLU M CA 1
ATOM 5789 C C . GLU D 1 186 ? 41.963 8.990 130.110 1.00 58.65 186 GLU M C 1
ATOM 5790 O O . GLU D 1 186 ? 42.709 9.034 131.061 1.00 58.52 186 GLU M O 1
ATOM 5796 N N . ARG D 1 187 ? 40.998 8.073 130.016 1.00 58.84 187 ARG M N 1
ATOM 5797 C CA . ARG D 1 187 ? 40.779 7.130 131.118 1.00 59.07 187 ARG M CA 1
ATOM 5798 C C . ARG D 1 187 ? 41.442 5.732 130.999 1.00 58.67 187 ARG M C 1
ATOM 5799 O O . ARG D 1 187 ? 41.009 4.762 131.649 1.00 59.25 187 ARG M O 1
ATOM 5807 N N . HIS D 1 188 ? 42.501 5.631 130.188 1.00 57.74 188 HIS M N 1
ATOM 5808 C CA . HIS D 1 188 ? 43.367 4.429 130.146 1.00 56.12 188 HIS M CA 1
ATOM 5809 C C . HIS D 1 188 ? 44.873 4.720 130.076 1.00 55.42 188 HIS M C 1
ATOM 5810 O O . HIS D 1 188 ? 45.297 5.870 129.860 1.00 54.65 188 HIS M O 1
ATOM 5817 N N . ASN D 1 189 ? 45.691 3.685 130.233 1.00 54.71 189 ASN M N 1
ATOM 5818 C CA . ASN D 1 189 ? 47.130 3.928 130.344 1.00 54.62 189 ASN M CA 1
ATOM 5819 C C . ASN D 1 189 ? 47.999 3.412 129.182 1.00 54.89 189 ASN M C 1
ATOM 5820 O O . ASN D 1 189 ? 48.742 4.198 128.549 1.00 54.47 189 ASN M O 1
ATOM 5825 N N . SER D 1 190 ? 47.908 2.104 128.917 1.00 55.09 190 SER M N 1
ATOM 5826 C CA . SER D 1 190 ? 48.841 1.430 128.015 1.00 55.52 190 SER M CA 1
ATOM 5827 C C . SER D 1 190 ? 48.208 1.045 126.655 1.00 54.70 190 SER M C 1
ATOM 5828 O O . SER D 1 190 ? 47.224 0.289 126.570 1.00 55.20 190 SER M O 1
ATOM 5831 N N . TYR D 1 191 ? 48.800 1.599 125.607 1.00 53.22 191 TYR M N 1
ATOM 5832 C CA . TYR D 1 191 ? 48.279 1.512 124.258 1.00 52.05 191 TYR M CA 1
ATOM 5833 C C . TYR D 1 191 ? 49.212 0.734 123.326 1.00 50.66 191 TYR M C 1
ATOM 5834 O O . TYR D 1 191 ? 50.337 1.152 123.087 1.00 50.49 191 TYR M O 1
ATOM 5843 N N . THR D 1 192 ? 48.751 -0.389 122.796 1.00 48.93 192 THR M N 1
ATOM 5844 C CA . THR D 1 192 ? 49.656 -1.291 122.095 1.00 47.52 192 THR M CA 1
ATOM 5845 C C . THR D 1 192 ? 49.216 -1.636 120.691 1.00 46.93 192 THR M C 1
ATOM 5846 O O . THR D 1 192 ? 48.045 -1.832 120.418 1.00 47.25 192 THR M O 1
ATOM 5850 N N . CYS D 1 193 ? 50.200 -1.699 119.811 1.00 46.99 193 CYS M N 1
ATOM 5851 C CA . CYS D 1 193 ? 50.061 -1.970 118.395 1.00 46.31 193 CYS M CA 1
ATOM 5852 C C . CYS D 1 193 ? 50.921 -3.175 118.060 1.00 46.13 193 CYS M C 1
ATOM 5853 O O . CYS D 1 193 ? 52.152 -3.079 118.130 1.00 45.58 193 CYS M O 1
ATOM 5856 N N . GLU D 1 194 ? 50.278 -4.307 117.725 1.00 46.08 194 GLU M N 1
ATOM 5857 C CA . GLU D 1 194 ? 50.939 -5.581 117.388 1.00 45.31 194 GLU M CA 1
ATOM 5858 C C . GLU D 1 194 ? 50.778 -5.953 115.931 1.00 45.35 194 GLU M C 1
ATOM 5859 O O . GLU D 1 194 ? 49.656 -6.051 115.435 1.00 46.47 194 GLU M O 1
ATOM 5865 N N . ALA D 1 195 ? 51.882 -6.238 115.252 1.00 44.44 195 ALA M N 1
ATOM 5866 C CA . ALA D 1 195 ? 51.841 -6.695 113.859 1.00 42.97 195 ALA M CA 1
ATOM 5867 C C . ALA D 1 195 ? 52.259 -8.170 113.775 1.00 42.10 195 ALA M C 1
ATOM 5868 O O . ALA D 1 195 ? 53.339 -8.492 114.266 1.00 42.04 195 ALA M O 1
ATOM 5870 N N . THR D 1 196 ? 51.407 -9.050 113.212 1.00 41.02 196 THR M N 1
ATOM 5871 C CA . THR D 1 196 ? 51.778 -10.453 112.866 1.00 40.88 196 THR M CA 1
ATOM 5872 C C . THR D 1 196 ? 51.931 -10.620 111.342 1.00 40.11 196 THR M C 1
ATOM 5873 O O . THR D 1 196 ? 51.036 -10.339 110.573 1.00 40.41 196 THR M O 1
ATOM 5877 N N . HIS D 1 197 ? 53.084 -11.084 110.916 1.00 40.20 197 HIS M N 1
ATOM 5878 C CA . HIS D 1 197 ? 53.407 -11.147 109.519 1.00 40.44 197 HIS M CA 1
ATOM 5879 C C . HIS D 1 197 ? 54.187 -12.469 109.156 1.00 41.26 197 HIS M C 1
ATOM 5880 O O . HIS D 1 197 ? 54.955 -13.010 109.984 1.00 40.18 197 HIS M O 1
ATOM 5887 N N . LYS D 1 198 ? 53.931 -13.000 107.948 1.00 42.21 198 LYS M N 1
ATOM 5888 C CA . LYS D 1 198 ? 54.684 -14.130 107.376 1.00 43.63 198 LYS M CA 1
ATOM 5889 C C . LYS D 1 198 ? 56.179 -14.224 107.778 1.00 44.74 198 LYS M C 1
ATOM 5890 O O . LYS D 1 198 ? 56.701 -15.334 107.892 1.00 44.03 198 LYS M O 1
ATOM 5896 N N . THR D 1 199 ? 56.863 -13.077 107.965 1.00 45.35 199 THR M N 1
ATOM 5897 C CA . THR D 1 199 ? 58.285 -13.051 108.402 1.00 46.12 199 THR M CA 1
ATOM 5898 C C . THR D 1 199 ? 58.648 -13.567 109.784 1.00 46.44 199 THR M C 1
ATOM 5899 O O . THR D 1 199 ? 59.828 -13.680 110.079 1.00 46.22 199 THR M O 1
ATOM 5903 N N . SER D 1 200 ? 57.663 -13.762 110.661 1.00 47.27 200 SER M N 1
ATOM 5904 C CA . SER D 1 200 ? 57.915 -14.322 111.992 1.00 47.67 200 SER M CA 1
ATOM 5905 C C . SER D 1 200 ? 56.609 -14.776 112.628 1.00 49.15 200 SER M C 1
ATOM 5906 O O . SER D 1 200 ? 55.560 -14.158 112.365 1.00 50.33 200 SER M O 1
ATOM 5909 N N . THR D 1 201 ? 56.657 -15.844 113.444 1.00 49.89 201 THR M N 1
ATOM 5910 C CA . THR D 1 201 ? 55.492 -16.220 114.263 1.00 50.40 201 THR M CA 1
ATOM 5911 C C . THR D 1 201 ? 55.342 -15.347 115.503 1.00 50.82 201 THR M C 1
ATOM 5912 O O . THR D 1 201 ? 54.295 -15.374 116.143 1.00 51.13 201 THR M O 1
ATOM 5916 N N . SER D 1 202 ? 56.373 -14.582 115.857 1.00 51.22 202 SER M N 1
ATOM 5917 C CA . SER D 1 202 ? 56.270 -13.683 117.008 1.00 52.10 202 SER M CA 1
ATOM 5918 C C . SER D 1 202 ? 55.974 -12.279 116.547 1.00 51.77 202 SER M C 1
ATOM 5919 O O . SER D 1 202 ? 56.726 -11.735 115.749 1.00 53.00 202 SER M O 1
ATOM 5922 N N . PRO D 1 203 ? 54.884 -11.691 117.046 1.00 51.59 203 PRO M N 1
ATOM 5923 C CA . PRO D 1 203 ? 54.421 -10.373 116.576 1.00 50.43 203 PRO M CA 1
ATOM 5924 C C . PRO D 1 203 ? 55.391 -9.267 116.892 1.00 49.38 203 PRO M C 1
ATOM 5925 O O . PRO D 1 203 ? 56.092 -9.368 117.882 1.00 49.24 203 PRO M O 1
ATOM 5929 N N . ILE D 1 204 ? 55.444 -8.237 116.055 1.00 48.90 204 ILE M N 1
ATOM 5930 C CA . ILE D 1 204 ? 56.242 -7.051 116.354 1.00 48.22 204 ILE M CA 1
ATOM 5931 C C . ILE D 1 204 ? 55.313 -6.227 117.173 1.00 47.89 204 ILE M C 1
ATOM 5932 O O . ILE D 1 204 ? 54.166 -6.082 116.813 1.00 47.55 204 ILE M O 1
ATOM 5937 N N . VAL D 1 205 ? 55.793 -5.711 118.291 1.00 48.08 205 VAL M N 1
ATOM 5938 C CA . VAL D 1 205 ? 54.945 -4.983 119.211 1.00 48.40 205 VAL M CA 1
ATOM 5939 C C . VAL D 1 205 ? 55.523 -3.622 119.530 1.00 48.65 205 VAL M C 1
ATOM 5940 O O . VAL D 1 205 ? 56.708 -3.528 119.858 1.00 48.65 205 VAL M O 1
ATOM 5944 N N . LYS D 1 206 ? 54.711 -2.567 119.454 1.00 49.47 206 LYS M N 1
ATOM 5945 C CA . LYS D 1 206 ? 55.147 -1.238 119.915 1.00 50.24 206 LYS M CA 1
ATOM 5946 C C . LYS D 1 206 ? 54.133 -0.541 120.786 1.00 50.56 206 LYS M C 1
ATOM 5947 O O . LYS D 1 206 ? 52.958 -0.584 120.503 1.00 50.50 206 LYS M O 1
ATOM 5953 N N . SER D 1 207 ? 54.576 0.119 121.845 1.00 52.43 207 SER M N 1
ATOM 5954 C CA . SER D 1 207 ? 53.629 0.857 122.700 1.00 54.22 207 SER M CA 1
ATOM 5955 C C . SER D 1 207 ? 54.088 2.148 123.389 1.00 55.78 207 SER M C 1
ATOM 5956 O O . SER D 1 207 ? 55.191 2.639 123.180 1.00 56.09 207 SER M O 1
ATOM 5959 N N . PHE D 1 208 ? 53.187 2.708 124.185 1.00 58.11 208 PHE M N 1
ATOM 5960 C CA . PHE D 1 208 ? 53.438 3.892 125.004 1.00 60.81 208 PHE M CA 1
ATOM 5961 C C . PHE D 1 208 ? 52.484 3.974 126.219 1.00 61.95 208 PHE M C 1
ATOM 5962 O O . PHE D 1 208 ? 51.302 3.605 126.137 1.00 61.29 208 PHE M O 1
ATOM 5970 N N . ASN D 1 209 ? 53.021 4.474 127.332 1.00 64.15 209 ASN M N 1
ATOM 5971 C CA . ASN D 1 209 ? 52.304 4.494 128.612 1.00 66.44 209 ASN M CA 1
ATOM 5972 C C . ASN D 1 209 ? 51.799 5.870 129.036 1.00 67.88 209 ASN M C 1
ATOM 5973 O O . ASN D 1 209 ? 51.578 6.113 130.238 1.00 68.66 209 ASN M O 1
ATOM 5978 N N . ARG D 1 210 ? 51.616 6.748 128.044 1.00 69.24 210 ARG M N 1
ATOM 5979 C CA . ARG D 1 210 ? 51.123 8.126 128.217 1.00 70.70 210 ARG M CA 1
ATOM 5980 C C . ARG D 1 210 ? 52.050 9.041 129.070 1.00 72.35 210 ARG M C 1
ATOM 5981 O O . ARG D 1 210 ? 52.831 9.861 128.527 1.00 72.79 210 ARG M O 1
ATOM 5989 N N . ASN D 1 211 ? 51.970 8.883 130.393 1.00 73.64 211 ASN M N 1
ATOM 5990 C CA . ASN D 1 211 ? 52.954 9.459 131.307 1.00 74.97 211 ASN M CA 1
ATOM 5991 C C . ASN D 1 211 ? 54.049 8.450 131.657 1.00 75.01 211 ASN M C 1
ATOM 5992 O O . ASN D 1 211 ? 54.312 8.148 132.827 1.00 74.51 211 ASN M O 1
ATOM 5997 N N . GLU D 1 212 ? 54.600 7.884 130.584 1.00 75.58 212 GLU M N 1
ATOM 5998 C CA . GLU D 1 212 ? 55.919 7.242 130.507 1.00 75.90 212 GLU M CA 1
ATOM 5999 C C . GLU D 1 212 ? 56.218 6.124 131.505 1.00 75.63 212 GLU M C 1
ATOM 6000 O O . GLU D 1 212 ? 55.490 5.138 131.571 1.00 75.78 212 GLU M O 1
ATOM 6006 N N . GLU E 2 1 ? 57.284 21.801 74.653 1.00 55.55 1 GLU I N 1
ATOM 6007 C CA . GLU E 2 1 ? 56.588 21.031 75.717 1.00 54.82 1 GLU I CA 1
ATOM 6008 C C . GLU E 2 1 ? 55.158 21.484 75.877 1.00 53.77 1 GLU I C 1
ATOM 6009 O O . GLU E 2 1 ? 54.863 22.524 76.470 1.00 54.22 1 GLU I O 1
ATOM 6015 N N . VAL E 2 2 ? 54.294 20.668 75.299 1.00 52.78 2 VAL I N 1
ATOM 6016 C CA . VAL E 2 2 ? 52.860 20.694 75.437 1.00 51.24 2 VAL I CA 1
ATOM 6017 C C . VAL E 2 2 ? 52.458 20.626 76.901 1.00 50.14 2 VAL I C 1
ATOM 6018 O O . VAL E 2 2 ? 52.964 19.806 77.640 1.00 50.17 2 VAL I O 1
ATOM 6022 N N . LYS E 2 3 ? 51.551 21.512 77.302 1.00 49.42 3 LYS I N 1
ATOM 6023 C CA . LYS E 2 3 ? 50.861 21.494 78.604 1.00 48.27 3 LYS I CA 1
ATOM 6024 C C . LYS E 2 3 ? 49.341 21.493 78.391 1.00 46.44 3 LYS I C 1
ATOM 6025 O O . LYS E 2 3 ? 48.811 22.272 77.603 1.00 46.64 3 LYS I O 1
ATOM 6031 N N . LEU E 2 4 ? 48.650 20.622 79.095 1.00 44.67 4 LEU I N 1
ATOM 6032 C CA . LEU E 2 4 ? 47.206 20.629 79.141 1.00 43.41 4 LEU I CA 1
ATOM 6033 C C . LEU E 2 4 ? 46.797 20.601 80.605 1.00 42.67 4 LEU I C 1
ATOM 6034 O O . LEU E 2 4 ? 47.219 19.719 81.350 1.00 42.57 4 LEU I O 1
ATOM 6039 N N . GLU E 2 5 ? 45.980 21.568 81.013 1.00 42.19 5 GLU I N 1
ATOM 6040 C CA . GLU E 2 5 ? 45.546 21.697 82.410 1.00 42.36 5 GLU I CA 1
ATOM 6041 C C . GLU E 2 5 ? 44.036 21.815 82.507 1.00 41.84 5 GLU I C 1
ATOM 6042 O O . GLU E 2 5 ? 43.398 22.715 81.919 1.00 42.00 5 GLU I O 1
ATOM 6048 N N . GLU E 2 6 ? 43.468 20.887 83.245 1.00 41.32 6 GLU I N 1
ATOM 6049 C CA . GLU E 2 6 ? 42.059 20.928 83.547 1.00 41.82 6 GLU I CA 1
ATOM 6050 C C . GLU E 2 6 ? 41.818 21.781 84.800 1.00 41.45 6 GLU I C 1
ATOM 6051 O O . GLU E 2 6 ? 42.709 21.940 85.665 1.00 40.09 6 GLU I O 1
ATOM 6057 N N . SER E 2 7 ? 40.610 22.347 84.852 1.00 41.20 7 SER I N 1
ATOM 6058 C CA . SER E 2 7 ? 40.093 23.087 85.996 1.00 40.72 7 SER I CA 1
ATOM 6059 C C . SER E 2 7 ? 38.574 22.936 85.942 1.00 40.96 7 SER I C 1
ATOM 6060 O O . SER E 2 7 ? 38.051 22.610 84.872 1.00 40.80 7 SER I O 1
ATOM 6063 N N . GLY E 2 8 ? 37.857 23.163 87.045 1.00 41.28 8 GLY I N 1
ATOM 6064 C CA . GLY E 2 8 ? 36.394 23.061 86.991 1.00 42.20 8 GLY I CA 1
ATOM 6065 C C . GLY E 2 8 ? 35.684 21.926 87.755 1.00 43.57 8 GLY I C 1
ATOM 6066 O O . GLY E 2 8 ? 34.429 21.820 87.749 1.00 44.21 8 GLY I O 1
ATOM 6067 N N . GLY E 2 9 ? 36.466 21.099 88.454 1.00 43.49 9 GLY I N 1
ATOM 6068 C CA . GLY E 2 9 ? 35.924 19.942 89.133 1.00 43.38 9 GLY I CA 1
ATOM 6069 C C . GLY E 2 9 ? 35.733 20.105 90.621 1.00 43.36 9 GLY I C 1
ATOM 6070 O O . GLY E 2 9 ? 35.873 21.197 91.162 1.00 43.00 9 GLY I O 1
ATOM 6071 N N . GLY E 2 10 ? 35.406 18.984 91.260 1.00 43.97 10 GLY I N 1
ATOM 6072 C CA . GLY E 2 10 ? 35.057 18.889 92.677 1.00 45.01 10 GLY I CA 1
ATOM 6073 C C . GLY E 2 10 ? 33.590 18.491 92.820 1.00 45.51 10 GLY I C 1
ATOM 6074 O O . GLY E 2 10 ? 33.003 17.966 91.882 1.00 45.20 10 GLY I O 1
ATOM 6075 N N . LEU E 2 11 ? 33.000 18.802 93.982 1.00 46.87 11 LEU I N 1
ATOM 6076 C CA . LEU E 2 11 ? 31.567 18.563 94.327 1.00 47.34 11 LEU I CA 1
ATOM 6077 C C . LEU E 2 11 ? 30.523 19.113 93.352 1.00 47.27 11 LEU I C 1
ATOM 6078 O O . LEU E 2 11 ? 30.574 20.279 93.000 1.00 47.65 11 LEU I O 1
ATOM 6083 N N . VAL E 2 12 ? 29.593 18.262 92.924 1.00 47.16 12 VAL I N 1
ATOM 6084 C CA . VAL E 2 12 ? 28.356 18.670 92.272 1.00 47.04 12 VAL I CA 1
ATOM 6085 C C . VAL E 2 12 ? 27.279 17.734 92.731 1.00 47.31 12 VAL I C 1
ATOM 6086 O O . VAL E 2 12 ? 27.456 16.498 92.725 1.00 46.65 12 VAL I O 1
ATOM 6090 N N . GLN E 2 13 ? 26.158 18.350 93.108 1.00 48.14 13 GLN I N 1
ATOM 6091 C CA . GLN E 2 13 ? 24.902 17.704 93.492 1.00 48.39 13 GLN I CA 1
ATOM 6092 C C . GLN E 2 13 ? 24.369 16.821 92.352 1.00 47.47 13 GLN I C 1
ATOM 6093 O O . GLN E 2 13 ? 24.521 17.185 91.187 1.00 47.05 13 GLN I O 1
ATOM 6099 N N . PRO E 2 14 ? 23.773 15.662 92.672 1.00 46.85 14 PRO I N 1
ATOM 6100 C CA . PRO E 2 14 ? 23.149 14.808 91.652 1.00 46.66 14 PRO I CA 1
ATOM 6101 C C . PRO E 2 14 ? 22.058 15.559 90.891 1.00 47.17 14 PRO I C 1
ATOM 6102 O O . PRO E 2 14 ? 21.361 16.359 91.506 1.00 47.00 14 PRO I O 1
ATOM 6106 N N . GLY E 2 15 ? 21.961 15.347 89.573 1.00 47.56 15 GLY I N 1
ATOM 6107 C CA . GLY E 2 15 ? 21.052 16.093 88.727 1.00 47.80 15 GLY I CA 1
ATOM 6108 C C . GLY E 2 15 ? 21.504 17.496 88.352 1.00 48.13 15 GLY I C 1
ATOM 6109 O O . GLY E 2 15 ? 20.864 18.134 87.492 1.00 48.41 15 GLY I O 1
ATOM 6110 N N . GLY E 2 16 ? 22.586 17.970 88.982 1.00 47.82 16 GLY I N 1
ATOM 6111 C CA . GLY E 2 16 ? 23.216 19.242 88.647 1.00 47.63 16 GLY I CA 1
ATOM 6112 C C . GLY E 2 16 ? 24.056 19.374 87.347 1.00 48.18 16 GLY I C 1
ATOM 6113 O O . GLY E 2 16 ? 24.041 18.501 86.428 1.00 47.85 16 GLY I O 1
ATOM 6114 N N . SER E 2 17 ? 24.773 20.506 87.259 1.00 47.59 17 SER I N 1
ATOM 6115 C CA . SER E 2 17 ? 25.610 20.831 86.093 1.00 47.07 17 SER I CA 1
ATOM 6116 C C . SER E 2 17 ? 26.940 21.426 86.541 1.00 46.13 17 SER I C 1
ATOM 6117 O O . SER E 2 17 ? 27.027 22.019 87.621 1.00 46.54 17 SER I O 1
ATOM 6120 N N . MET E 2 18 ? 27.958 21.284 85.705 1.00 44.05 18 MET I N 1
ATOM 6121 C CA . MET E 2 18 ? 29.314 21.676 86.053 1.00 42.57 18 MET I CA 1
ATOM 6122 C C . MET E 2 18 ? 30.057 21.702 84.739 1.00 42.28 18 MET I C 1
ATOM 6123 O O . MET E 2 18 ? 29.927 20.768 83.929 1.00 42.50 18 MET I O 1
ATOM 6128 N N . LYS E 2 19 ? 30.793 22.774 84.479 1.00 41.32 19 LYS I N 1
ATOM 6129 C CA . LYS E 2 19 ? 31.561 22.803 83.252 1.00 41.19 19 LYS I CA 1
ATOM 6130 C C . LYS E 2 19 ? 33.046 22.530 83.535 1.00 40.79 19 LYS I C 1
ATOM 6131 O O . LYS E 2 19 ? 33.583 23.037 84.530 1.00 42.10 19 LYS I O 1
ATOM 6137 N N . LEU E 2 20 ? 33.702 21.719 82.702 1.00 39.20 20 LEU I N 1
ATOM 6138 C CA . LEU E 2 20 ? 35.159 21.539 82.823 1.00 37.73 20 LEU I CA 1
ATOM 6139 C C . LEU E 2 20 ? 35.880 22.303 81.748 1.00 36.80 20 LEU I C 1
ATOM 6140 O O . LEU E 2 20 ? 35.464 22.297 80.611 1.00 37.17 20 LEU I O 1
ATOM 6145 N N . SER E 2 21 ? 36.977 22.936 82.099 1.00 36.71 21 SER I N 1
ATOM 6146 C CA . SER E 2 21 ? 37.811 23.584 81.087 1.00 36.91 21 SER I CA 1
ATOM 6147 C C . SER E 2 21 ? 39.123 22.851 80.917 1.00 37.27 21 SER I C 1
ATOM 6148 O O . SER E 2 21 ? 39.566 22.116 81.799 1.00 37.09 21 SER I O 1
ATOM 6151 N N . CYS E 2 22 ? 39.778 23.105 79.799 1.00 38.49 22 CYS I N 1
ATOM 6152 C CA . CYS E 2 22 ? 41.153 22.683 79.634 1.00 39.10 22 CYS I CA 1
ATOM 6153 C C . CYS E 2 22 ? 41.956 23.720 78.837 1.00 39.35 22 CYS I C 1
ATOM 6154 O O . CYS E 2 22 ? 41.602 24.073 77.714 1.00 39.20 22 CYS I O 1
ATOM 6157 N N . ALA E 2 23 ? 43.054 24.180 79.419 1.00 39.68 23 ALA I N 1
ATOM 6158 C CA . ALA E 2 23 ? 43.915 25.144 78.759 1.00 40.11 23 ALA I CA 1
ATOM 6159 C C . ALA E 2 23 ? 45.072 24.443 78.061 1.00 40.81 23 ALA I C 1
ATOM 6160 O O . ALA E 2 23 ? 45.791 23.659 78.669 1.00 41.41 23 ALA I O 1
ATOM 6162 N N . ALA E 2 24 ? 45.270 24.717 76.786 1.00 40.75 24 ALA I N 1
ATOM 6163 C CA . ALA E 2 24 ? 46.410 24.134 76.109 1.00 40.48 24 ALA I CA 1
ATOM 6164 C C . ALA E 2 24 ? 47.409 25.211 75.789 1.00 40.53 24 ALA I C 1
ATOM 6165 O O . ALA E 2 24 ? 47.041 26.292 75.278 1.00 39.09 24 ALA I O 1
ATOM 6167 N N . SER E 2 25 ? 48.668 24.880 76.089 1.00 40.77 25 SER I N 1
ATOM 6168 C CA . SER E 2 25 ? 49.813 25.691 75.726 1.00 41.08 25 SER I CA 1
ATOM 6169 C C . SER E 2 25 ? 50.927 24.843 75.124 1.00 40.84 25 SER I C 1
ATOM 6170 O O . SER E 2 25 ? 51.070 23.668 75.437 1.00 39.70 25 SER I O 1
ATOM 6173 N N . GLY E 2 26 ? 51.721 25.466 74.248 1.00 41.36 26 GLY I N 1
ATOM 6174 C CA . GLY E 2 26 ? 52.964 24.858 73.767 1.00 41.11 26 GLY I CA 1
ATOM 6175 C C . GLY E 2 26 ? 52.935 23.982 72.520 1.00 40.56 26 GLY I C 1
ATOM 6176 O O . GLY E 2 26 ? 53.874 23.251 72.278 1.00 40.24 26 GLY I O 1
ATOM 6177 N N . PHE E 2 27 ? 51.830 24.018 71.788 1.00 40.26 27 PHE I N 1
ATOM 6178 C CA . PHE E 2 27 ? 51.713 23.479 70.444 1.00 40.94 27 PHE I CA 1
ATOM 6179 C C . PHE E 2 27 ? 50.592 24.307 69.889 1.00 41.38 27 PHE I C 1
ATOM 6180 O O . PHE E 2 27 ? 49.916 25.040 70.631 1.00 41.80 27 PHE I O 1
ATOM 6188 N N . THR E 2 28 ? 50.358 24.207 68.596 1.00 41.72 28 THR I N 1
ATOM 6189 C CA . THR E 2 28 ? 49.330 25.030 67.970 1.00 41.64 28 THR I CA 1
ATOM 6190 C C . THR E 2 28 ? 47.878 24.391 68.064 1.00 41.15 28 THR I C 1
ATOM 6191 O O . THR E 2 28 ? 47.539 23.420 67.395 1.00 40.84 28 THR I O 1
ATOM 6195 N N . PHE E 2 29 ? 47.033 24.967 68.914 1.00 40.88 29 PHE I N 1
ATOM 6196 C CA . PHE E 2 29 ? 45.808 24.285 69.410 1.00 39.90 29 PHE I CA 1
ATOM 6197 C C . PHE E 2 29 ? 44.733 23.956 68.347 1.00 40.20 29 PHE I C 1
ATOM 6198 O O . PHE E 2 29 ? 44.185 22.832 68.344 1.00 40.46 29 PHE I O 1
ATOM 6206 N N . SER E 2 30 ? 44.449 24.898 67.433 1.00 39.22 30 SER I N 1
ATOM 6207 C CA . SER E 2 30 ? 43.518 24.631 66.325 1.00 38.34 30 SER I CA 1
ATOM 6208 C C . SER E 2 30 ? 43.975 23.548 65.359 1.00 38.18 30 SER I C 1
ATOM 6209 O O . SER E 2 30 ? 43.314 23.269 64.377 1.00 38.28 30 SER I O 1
ATOM 6212 N N . ASP E 2 31 ? 45.097 22.929 65.659 1.00 38.41 31 ASP I N 1
ATOM 6213 C CA . ASP E 2 31 ? 45.582 21.810 64.875 1.00 38.86 31 ASP I CA 1
ATOM 6214 C C . ASP E 2 31 ? 45.264 20.457 65.537 1.00 39.00 31 ASP I C 1
ATOM 6215 O O . ASP E 2 31 ? 45.307 19.423 64.848 1.00 39.21 31 ASP I O 1
ATOM 6220 N N . ALA E 2 32 ? 45.021 20.455 66.869 1.00 37.61 32 ALA I N 1
ATOM 6221 C CA . ALA E 2 32 ? 44.809 19.215 67.640 1.00 35.86 32 ALA I CA 1
ATOM 6222 C C . ALA E 2 32 ? 43.338 18.750 67.687 1.00 35.44 32 ALA I C 1
ATOM 6223 O O . ALA E 2 32 ? 42.454 19.563 67.913 1.00 35.07 32 ALA I O 1
ATOM 6225 N N . TRP E 2 33 ? 43.072 17.465 67.446 1.00 34.67 33 TRP I N 1
ATOM 6226 C CA . TRP E 2 33 ? 41.829 16.848 67.955 1.00 34.26 33 TRP I CA 1
ATOM 6227 C C . TRP E 2 33 ? 41.899 16.704 69.482 1.00 33.86 33 TRP I C 1
ATOM 6228 O O . TRP E 2 33 ? 42.981 16.491 70.071 1.00 31.98 33 TRP I O 1
ATOM 6239 N N . MET E 2 34 ? 40.744 16.894 70.125 1.00 33.42 34 MET I N 1
ATOM 6240 C CA . MET E 2 34 ? 40.672 16.762 71.587 1.00 33.80 34 MET I CA 1
ATOM 6241 C C . MET E 2 34 ? 39.726 15.638 72.019 1.00 34.36 34 MET I C 1
ATOM 6242 O O . MET E 2 34 ? 38.862 15.213 71.266 1.00 35.48 34 MET I O 1
ATOM 6247 N N . ASP E 2 35 ? 39.921 15.098 73.201 1.00 33.94 35 ASP I N 1
ATOM 6248 C CA . ASP E 2 35 ? 39.092 14.001 73.629 1.00 33.93 35 ASP I CA 1
ATOM 6249 C C . ASP E 2 35 ? 38.984 14.218 75.120 1.00 34.33 35 ASP I C 1
ATOM 6250 O O . ASP E 2 35 ? 39.924 14.765 75.745 1.00 33.34 35 ASP I O 1
ATOM 6255 N N . TRP E 2 36 ? 37.863 13.733 75.675 1.00 34.16 36 TRP I N 1
ATOM 6256 C CA . TRP E 2 36 ? 37.647 13.654 77.107 1.00 34.05 36 TRP I CA 1
ATOM 6257 C C . TRP E 2 36 ? 37.499 12.169 77.500 1.00 33.47 36 TRP I C 1
ATOM 6258 O O . TRP E 2 36 ? 36.741 11.436 76.880 1.00 33.58 36 TRP I O 1
ATOM 6269 N N . VAL E 2 37 ? 38.258 11.754 78.518 1.00 32.27 37 VAL I N 1
ATOM 6270 C CA . VAL E 2 37 ? 38.347 10.370 78.986 1.00 31.06 37 VAL I CA 1
ATOM 6271 C C . VAL E 2 37 ? 38.309 10.411 80.494 1.00 31.93 37 VAL I C 1
ATOM 6272 O O . VAL E 2 37 ? 38.990 11.242 81.130 1.00 32.09 37 VAL I O 1
ATOM 6276 N N . ARG E 2 38 ? 37.552 9.482 81.073 1.00 32.07 38 ARG I N 1
ATOM 6277 C CA . ARG E 2 38 ? 37.205 9.573 82.472 1.00 33.67 38 ARG I CA 1
ATOM 6278 C C . ARG E 2 38 ? 37.482 8.211 83.111 1.00 33.52 38 ARG I C 1
ATOM 6279 O O . ARG E 2 38 ? 37.472 7.225 82.378 1.00 35.20 38 ARG I O 1
ATOM 6287 N N . GLN E 2 39 ? 37.771 8.172 84.427 1.00 33.02 39 GLN I N 1
ATOM 6288 C CA . GLN E 2 39 ? 38.300 6.983 85.137 1.00 32.89 39 GLN I CA 1
ATOM 6289 C C . GLN E 2 39 ? 37.741 6.651 86.567 1.00 32.97 39 GLN I C 1
ATOM 6290 O O . GLN E 2 39 ? 37.552 7.516 87.371 1.00 33.10 39 GLN I O 1
ATOM 6296 N N . SER E 2 40 ? 37.499 5.383 86.846 1.00 33.65 40 SER I N 1
ATOM 6297 C CA . SER E 2 40 ? 37.003 4.905 88.137 1.00 35.68 40 SER I CA 1
ATOM 6298 C C . SER E 2 40 ? 37.530 3.478 88.327 1.00 37.05 40 SER I C 1
ATOM 6299 O O . SER E 2 40 ? 37.857 2.796 87.362 1.00 36.92 40 SER I O 1
ATOM 6302 N N . PRO E 2 41 ? 37.702 3.031 89.566 1.00 38.96 41 PRO I N 1
ATOM 6303 C CA . PRO E 2 41 ? 38.186 1.648 89.753 1.00 39.63 41 PRO I CA 1
ATOM 6304 C C . PRO E 2 41 ? 37.177 0.662 89.154 1.00 40.20 41 PRO I C 1
ATOM 6305 O O . PRO E 2 41 ? 37.566 -0.381 88.634 1.00 39.82 41 PRO I O 1
ATOM 6309 N N . GLU E 2 42 ? 35.899 1.021 89.175 1.00 41.10 42 GLU I N 1
ATOM 6310 C CA . GLU E 2 42 ? 34.889 0.071 88.763 1.00 42.66 42 GLU I CA 1
ATOM 6311 C C . GLU E 2 42 ? 34.404 0.126 87.322 1.00 42.21 42 GLU I C 1
ATOM 6312 O O . GLU E 2 42 ? 33.333 -0.368 87.069 1.00 43.91 42 GLU I O 1
ATOM 6318 N N . LYS E 2 43 ? 35.185 0.674 86.392 1.00 41.29 43 LYS I N 1
ATOM 6319 C CA . LYS E 2 43 ? 34.782 0.906 84.996 1.00 40.43 43 LYS I CA 1
ATOM 6320 C C . LYS E 2 43 ? 36.056 1.158 84.195 1.00 39.80 43 LYS I C 1
ATOM 6321 O O . LYS E 2 43 ? 36.029 1.161 82.949 1.00 38.48 43 LYS I O 1
ATOM 6327 N N . GLY E 2 44 ? 37.163 1.362 84.927 1.00 39.18 44 GLY I N 1
ATOM 6328 C CA . GLY E 2 44 ? 38.448 1.737 84.352 1.00 39.78 44 GLY I CA 1
ATOM 6329 C C . GLY E 2 44 ? 38.331 2.910 83.356 1.00 39.87 44 GLY I C 1
ATOM 6330 O O . GLY E 2 44 ? 37.543 3.850 83.576 1.00 40.73 44 GLY I O 1
ATOM 6331 N N . LEU E 2 45 ? 39.069 2.836 82.246 1.00 38.23 45 LEU I N 1
ATOM 6332 C CA . LEU E 2 45 ? 39.060 3.884 81.238 1.00 37.16 45 LEU I CA 1
ATOM 6333 C C . LEU E 2 45 ? 37.820 3.891 80.272 1.00 36.59 45 LEU I C 1
ATOM 6334 O O . LEU E 2 45 ? 37.606 2.950 79.494 1.00 35.04 45 LEU I O 1
ATOM 6339 N N . GLU E 2 46 ? 37.027 4.973 80.331 1.00 36.53 46 GLU I N 1
ATOM 6340 C CA . GLU E 2 46 ? 35.942 5.219 79.351 1.00 37.06 46 GLU I CA 1
ATOM 6341 C C . GLU E 2 46 ? 36.028 6.545 78.567 1.00 36.22 46 GLU I C 1
ATOM 6342 O O . GLU E 2 46 ? 35.945 7.638 79.124 1.00 35.84 46 GLU I O 1
ATOM 6348 N N . TRP E 2 47 ? 36.145 6.424 77.249 1.00 35.64 47 TRP I N 1
ATOM 6349 C CA . TRP E 2 47 ? 36.175 7.594 76.358 1.00 34.81 47 TRP I CA 1
ATOM 6350 C C . TRP E 2 47 ? 34.819 8.351 76.450 1.00 34.12 47 TRP I C 1
ATOM 6351 O O . TRP E 2 47 ? 33.762 7.731 76.455 1.00 33.67 47 TRP I O 1
ATOM 6362 N N . VAL E 2 48 ? 34.847 9.673 76.532 1.00 32.93 48 VAL I N 1
ATOM 6363 C CA . VAL E 2 48 ? 33.618 10.396 76.754 1.00 32.91 48 VAL I CA 1
ATOM 6364 C C . VAL E 2 48 ? 33.136 11.113 75.511 1.00 33.86 48 VAL I C 1
ATOM 6365 O O . VAL E 2 48 ? 31.933 11.027 75.173 1.00 33.51 48 VAL I O 1
ATOM 6369 N N . ALA E 2 49 ? 34.060 11.797 74.825 1.00 34.16 49 ALA I N 1
ATOM 6370 C CA . ALA E 2 49 ? 33.725 12.642 73.677 1.00 35.01 49 ALA I CA 1
ATOM 6371 C C . ALA E 2 49 ? 34.965 13.151 72.937 1.00 35.62 49 ALA I C 1
ATOM 6372 O O . ALA E 2 49 ? 35.948 13.457 73.558 1.00 35.52 49 ALA I O 1
ATOM 6374 N N . GLU E 2 50 ? 34.893 13.197 71.602 1.00 36.34 50 GLU I N 1
ATOM 6375 C CA . GLU E 2 50 ? 35.962 13.668 70.724 1.00 36.92 50 GLU I CA 1
ATOM 6376 C C . GLU E 2 50 ? 35.491 14.904 69.937 1.00 37.90 50 GLU I C 1
ATOM 6377 O O . GLU E 2 50 ? 34.411 14.878 69.324 1.00 37.71 50 GLU I O 1
ATOM 6383 N N . ILE E 2 51 ? 36.289 15.977 69.941 1.00 38.76 51 ILE I N 1
ATOM 6384 C CA . ILE E 2 51 ? 36.054 17.110 69.007 1.00 39.28 51 ILE I CA 1
ATOM 6385 C C . ILE E 2 51 ? 37.249 17.332 68.116 1.00 39.75 51 ILE I C 1
ATOM 6386 O O . ILE E 2 51 ? 38.363 17.527 68.599 1.00 40.34 51 ILE I O 1
ATOM 6391 N N . ARG E 2 52 ? 37.006 17.306 66.807 1.00 40.80 52 ARG I N 1
ATOM 6392 C CA . ARG E 2 52 ? 38.069 17.457 65.815 1.00 41.53 52 ARG I CA 1
ATOM 6393 C C . ARG E 2 52 ? 38.507 18.909 65.596 1.00 42.13 52 ARG I C 1
ATOM 6394 O O . ARG E 2 52 ? 37.877 19.841 66.099 1.00 42.46 52 ARG I O 1
ATOM 6402 N N . SER E 2 53 ? 39.629 19.095 64.901 1.00 42.99 53 SER I N 1
ATOM 6403 C CA . SER E 2 53 ? 40.181 20.412 64.607 1.00 43.20 53 SER I CA 1
ATOM 6404 C C . SER E 2 53 ? 39.301 21.131 63.550 1.00 44.16 53 SER I C 1
ATOM 6405 O O . SER E 2 53 ? 38.396 20.507 62.938 1.00 43.77 53 SER I O 1
ATOM 6408 N N . LYS E 2 54 ? 39.545 22.444 63.389 1.00 45.25 54 LYS I N 1
ATOM 6409 C CA . LYS E 2 54 ? 38.887 23.334 62.389 1.00 45.79 54 LYS I CA 1
ATOM 6410 C C . LYS E 2 54 ? 39.003 22.763 60.984 1.00 45.68 54 LYS I C 1
ATOM 6411 O O . LYS E 2 54 ? 38.038 22.782 60.218 1.00 46.35 54 LYS I O 1
ATOM 6417 N N . VAL E 2 55 ? 40.188 22.243 60.668 1.00 44.91 55 VAL I N 1
ATOM 6418 C CA . VAL E 2 55 ? 40.466 21.524 59.438 1.00 44.65 55 VAL I CA 1
ATOM 6419 C C . VAL E 2 55 ? 39.603 20.305 59.189 1.00 44.55 55 VAL I C 1
ATOM 6420 O O . VAL E 2 55 ? 39.285 20.003 58.065 1.00 43.91 55 VAL I O 1
ATOM 6424 N N . ASN E 2 56 ? 39.269 19.582 60.250 1.00 45.43 56 ASN I N 1
ATOM 6425 C CA . ASN E 2 56 ? 38.392 18.425 60.170 1.00 46.14 56 ASN I CA 1
ATOM 6426 C C . ASN E 2 56 ? 36.948 18.759 60.593 1.00 46.48 56 ASN I C 1
ATOM 6427 O O . ASN E 2 56 ? 36.241 17.927 61.157 1.00 46.53 56 ASN I O 1
ATOM 6432 N N . ASN E 2 57 ? 36.517 19.991 60.302 1.00 46.46 57 ASN I N 1
ATOM 6433 C CA . ASN E 2 57 ? 35.113 20.402 60.442 1.00 46.66 57 ASN I CA 1
ATOM 6434 C C . ASN E 2 57 ? 34.620 20.488 61.900 1.00 45.90 57 ASN I C 1
ATOM 6435 O O . ASN E 2 57 ? 33.433 20.722 62.165 1.00 45.75 57 ASN I O 1
ATOM 6440 N N . HIS E 2 58 ? 35.528 20.324 62.847 1.00 44.98 58 HIS I N 1
ATOM 6441 C CA . HIS E 2 58 ? 35.125 20.388 64.231 1.00 44.92 58 HIS I CA 1
ATOM 6442 C C . HIS E 2 58 ? 34.090 19.286 64.561 1.00 44.27 58 HIS I C 1
ATOM 6443 O O . HIS E 2 58 ? 33.226 19.476 65.405 1.00 45.02 58 HIS I O 1
ATOM 6450 N N . ALA E 2 59 ? 34.180 18.137 63.899 1.00 42.74 59 ALA I N 1
ATOM 6451 C CA . ALA E 2 59 ? 33.201 17.067 64.078 1.00 42.33 59 ALA I CA 1
ATOM 6452 C C . ALA E 2 59 ? 33.085 16.512 65.520 1.00 41.15 59 ALA I C 1
ATOM 6453 O O . ALA E 2 59 ? 34.094 16.388 66.219 1.00 40.85 59 ALA I O 1
ATOM 6455 N N . ILE E 2 60 ? 31.865 16.178 65.951 1.00 39.99 60 ILE I N 1
ATOM 6456 C CA . ILE E 2 60 ? 31.693 15.771 67.349 1.00 39.48 60 ILE I CA 1
ATOM 6457 C C . ILE E 2 60 ? 31.171 14.365 67.486 1.00 39.45 60 ILE I C 1
ATOM 6458 O O . ILE E 2 60 ? 30.375 13.949 66.666 1.00 39.46 60 ILE I O 1
ATOM 6463 N N . HIS E 2 61 ? 31.659 13.646 68.509 1.00 39.76 61 HIS I N 1
ATOM 6464 C CA . HIS E 2 61 ? 31.171 12.312 68.878 1.00 40.47 61 HIS I CA 1
ATOM 6465 C C . HIS E 2 61 ? 31.088 12.146 70.398 1.00 41.03 61 HIS I C 1
ATOM 6466 O O . HIS E 2 61 ? 31.902 12.663 71.164 1.00 41.28 61 HIS I O 1
ATOM 6473 N N . TYR E 2 62 ? 30.128 11.345 70.826 1.00 42.89 62 TYR I N 1
ATOM 6474 C CA . TYR E 2 62 ? 29.813 11.162 72.237 1.00 43.42 62 TYR I CA 1
ATOM 6475 C C . TYR E 2 62 ? 29.665 9.666 72.551 1.00 44.52 62 TYR I C 1
ATOM 6476 O O . TYR E 2 62 ? 29.123 8.906 71.733 1.00 43.76 62 TYR I O 1
ATOM 6485 N N . ALA E 2 63 ? 30.129 9.247 73.737 1.00 45.75 63 ALA I N 1
ATOM 6486 C CA . ALA E 2 63 ? 29.701 7.956 74.334 1.00 46.19 63 ALA I CA 1
ATOM 6487 C C . ALA E 2 63 ? 28.203 7.880 74.434 1.00 47.03 63 ALA I C 1
ATOM 6488 O O . ALA E 2 63 ? 27.552 8.875 74.724 1.00 46.66 63 ALA I O 1
ATOM 6490 N N . GLU E 2 64 ? 27.654 6.688 74.235 1.00 48.91 64 GLU I N 1
ATOM 6491 C CA . GLU E 2 64 ? 26.206 6.534 74.286 1.00 50.33 64 GLU I CA 1
ATOM 6492 C C . GLU E 2 64 ? 25.593 7.021 75.586 1.00 49.38 64 GLU I C 1
ATOM 6493 O O . GLU E 2 64 ? 24.542 7.653 75.556 1.00 49.37 64 GLU I O 1
ATOM 6499 N N . SER E 2 65 ? 26.288 6.781 76.693 1.00 48.68 65 SER I N 1
ATOM 6500 C CA . SER E 2 65 ? 25.788 7.027 78.031 1.00 48.77 65 SER I CA 1
ATOM 6501 C C . SER E 2 65 ? 25.957 8.477 78.462 1.00 49.49 65 SER I C 1
ATOM 6502 O O . SER E 2 65 ? 25.710 8.839 79.602 1.00 49.38 65 SER I O 1
ATOM 6505 N N . VAL E 2 66 ? 26.397 9.313 77.544 1.00 49.56 66 VAL I N 1
ATOM 6506 C CA . VAL E 2 66 ? 26.570 10.709 77.839 1.00 49.30 66 VAL I CA 1
ATOM 6507 C C . VAL E 2 66 ? 25.759 11.533 76.786 1.00 49.55 66 VAL I C 1
ATOM 6508 O O . VAL E 2 66 ? 25.603 12.751 76.928 1.00 48.90 66 VAL I O 1
ATOM 6512 N N . LYS E 2 67 ? 25.204 10.864 75.768 1.00 49.34 67 LYS I N 1
ATOM 6513 C CA . LYS E 2 67 ? 24.387 11.544 74.746 1.00 50.20 67 LYS I CA 1
ATOM 6514 C C . LYS E 2 67 ? 23.176 12.303 75.324 1.00 49.61 67 LYS I C 1
ATOM 6515 O O . LYS E 2 67 ? 22.329 11.707 76.036 1.00 50.12 67 LYS I O 1
ATOM 6521 N N . GLY E 2 68 ? 23.145 13.616 75.050 1.00 48.39 68 GLY I N 1
ATOM 6522 C CA . GLY E 2 68 ? 22.119 14.529 75.515 1.00 46.96 68 GLY I CA 1
ATOM 6523 C C . GLY E 2 68 ? 22.213 14.930 76.965 1.00 46.42 68 GLY I C 1
ATOM 6524 O O . GLY E 2 68 ? 21.302 15.513 77.510 1.00 46.47 68 GLY I O 1
ATOM 6525 N N . ARG E 2 69 ? 23.329 14.631 77.611 1.00 46.59 69 ARG I N 1
ATOM 6526 C CA . ARG E 2 69 ? 23.563 15.098 78.988 1.00 44.98 69 ARG I CA 1
ATOM 6527 C C . ARG E 2 69 ? 24.757 16.063 79.036 1.00 44.65 69 ARG I C 1
ATOM 6528 O O . ARG E 2 69 ? 24.782 17.069 79.795 1.00 44.45 69 ARG I O 1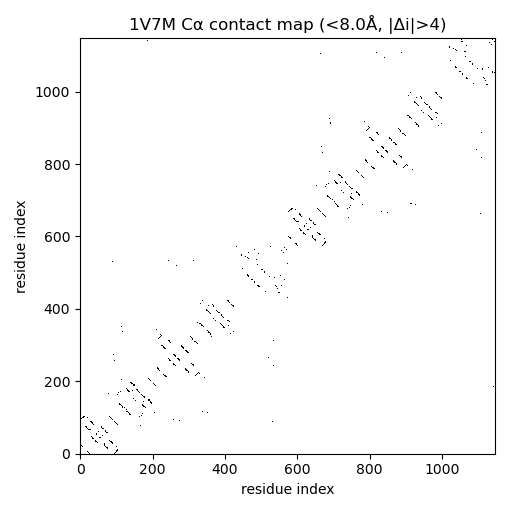
ATOM 6536 N N . PHE E 2 70 ? 25.727 15.748 78.184 1.00 44.41 70 PHE I N 1
ATOM 6537 C CA . PHE E 2 70 ? 27.038 16.420 78.108 1.00 44.23 70 PHE I CA 1
ATOM 6538 C C . PHE E 2 70 ? 27.201 17.018 76.727 1.00 44.92 70 PHE I C 1
ATOM 6539 O O . PHE E 2 70 ? 26.839 16.372 75.721 1.00 45.62 70 PHE I O 1
ATOM 6547 N N . THR E 2 71 ? 27.746 18.240 76.668 1.00 44.96 71 THR I N 1
ATOM 6548 C CA . THR E 2 71 ? 28.226 18.788 75.413 1.00 44.01 71 THR I CA 1
ATOM 6549 C C . THR E 2 71 ? 29.676 19.183 75.533 1.00 43.22 71 THR I C 1
ATOM 6550 O O . THR E 2 71 ? 30.126 19.710 76.561 1.00 42.59 71 THR I O 1
ATOM 6554 N N . VAL E 2 72 ? 30.369 18.924 74.432 1.00 41.88 72 VAL I N 1
ATOM 6555 C CA . VAL E 2 72 ? 31.777 19.210 74.258 1.00 40.90 72 VAL I CA 1
ATOM 6556 C C . VAL E 2 72 ? 31.921 20.385 73.302 1.00 40.55 72 VAL I C 1
ATOM 6557 O O . VAL E 2 72 ? 31.289 20.422 72.250 1.00 40.74 72 VAL I O 1
ATOM 6561 N N . SER E 2 73 ? 32.748 21.346 73.680 1.00 39.89 73 SER I N 1
ATOM 6562 C CA . SER E 2 73 ? 33.061 22.448 72.794 1.00 39.19 73 SER I CA 1
ATOM 6563 C C . SER E 2 73 ? 34.535 22.786 72.910 1.00 39.14 73 SER I C 1
ATOM 6564 O O . SER E 2 73 ? 35.243 22.357 73.860 1.00 38.84 73 SER I O 1
ATOM 6567 N N . ARG E 2 74 ? 34.991 23.553 71.925 1.00 39.05 74 ARG I N 1
ATOM 6568 C CA . ARG E 2 74 ? 36.298 24.217 71.995 1.00 39.33 74 ARG I CA 1
ATOM 6569 C C . ARG E 2 74 ? 36.201 25.730 71.620 1.00 38.74 74 ARG I C 1
ATOM 6570 O O . ARG E 2 74 ? 35.199 26.171 71.075 1.00 38.23 74 ARG I O 1
ATOM 6578 N N . ASP E 2 75 ? 37.231 26.518 71.928 1.00 38.77 75 ASP I N 1
ATOM 6579 C CA . ASP E 2 75 ? 37.310 27.912 71.457 1.00 38.79 75 ASP I CA 1
ATOM 6580 C C . ASP E 2 75 ? 38.688 28.059 70.880 1.00 38.48 75 ASP I C 1
ATOM 6581 O O . ASP E 2 75 ? 39.632 28.207 71.636 1.00 39.03 75 ASP I O 1
ATOM 6586 N N . ASP E 2 76 ? 38.846 28.018 69.567 1.00 38.58 76 ASP I N 1
ATOM 6587 C CA . ASP E 2 76 ? 40.218 27.949 69.064 1.00 38.27 76 ASP I CA 1
ATOM 6588 C C . ASP E 2 76 ? 41.106 29.135 69.520 1.00 39.13 76 ASP I C 1
ATOM 6589 O O . ASP E 2 76 ? 42.292 28.949 69.806 1.00 39.60 76 ASP I O 1
ATOM 6594 N N . SER E 2 77 ? 40.521 30.326 69.680 1.00 39.08 77 SER I N 1
ATOM 6595 C CA . SER E 2 77 ? 41.318 31.519 69.960 1.00 39.31 77 SER I CA 1
ATOM 6596 C C . SER E 2 77 ? 41.901 31.584 71.386 1.00 38.80 77 SER I C 1
ATOM 6597 O O . SER E 2 77 ? 42.829 32.337 71.673 1.00 39.08 77 SER I O 1
ATOM 6600 N N . LYS E 2 78 ? 41.347 30.772 72.274 1.00 38.52 78 LYS I N 1
ATOM 6601 C CA . LYS E 2 78 ? 41.708 30.751 73.662 1.00 36.95 78 LYS I CA 1
ATOM 6602 C C . LYS E 2 78 ? 42.431 29.431 73.962 1.00 35.93 78 LYS I C 1
ATOM 6603 O O . LYS E 2 78 ? 42.651 29.101 75.112 1.00 35.17 78 LYS I O 1
ATOM 6609 N N . SER E 2 79 ? 42.788 28.669 72.928 1.00 35.43 79 SER I N 1
ATOM 6610 C CA . SER E 2 79 ? 43.477 27.390 73.101 1.00 35.35 79 SER I CA 1
ATOM 6611 C C . SER E 2 79 ? 42.831 26.482 74.197 1.00 35.56 79 SER I C 1
ATOM 6612 O O . SER E 2 79 ? 43.521 25.987 75.135 1.00 34.74 79 SER I O 1
ATOM 6615 N N . SER E 2 80 ? 41.519 26.241 74.056 1.00 34.55 80 SER I N 1
ATOM 6616 C CA . SER E 2 80 ? 40.767 25.573 75.100 1.00 34.93 80 SER I CA 1
ATOM 6617 C C . SER E 2 80 ? 39.681 24.628 74.578 1.00 35.62 80 SER I C 1
ATOM 6618 O O . SER E 2 80 ? 39.067 24.879 73.532 1.00 35.63 80 SER I O 1
ATOM 6621 N N . VAL E 2 81 ? 39.441 23.561 75.339 1.00 35.67 81 VAL I N 1
ATOM 6622 C CA . VAL E 2 81 ? 38.405 22.576 75.080 1.00 35.75 81 VAL I CA 1
ATOM 6623 C C . VAL E 2 81 ? 37.516 22.499 76.358 1.00 36.69 81 VAL I C 1
ATOM 6624 O O . VAL E 2 81 ? 38.005 22.708 77.508 1.00 36.56 81 VAL I O 1
ATOM 6628 N N . TYR E 2 82 ? 36.210 22.288 76.171 1.00 36.97 82 TYR I N 1
ATOM 6629 C CA . TYR E 2 82 ? 35.278 22.381 77.306 1.00 37.39 82 TYR I CA 1
ATOM 6630 C C . TYR E 2 82 ? 34.328 21.209 77.360 1.00 37.10 82 TYR I C 1
ATOM 6631 O O . TYR E 2 82 ? 34.053 20.586 76.344 1.00 36.91 82 TYR I O 1
ATOM 6640 N N . LEU E 2 83 ? 33.864 20.894 78.564 1.00 36.61 83 LEU I N 1
ATOM 6641 C CA . LEU E 2 83 ? 32.875 19.844 78.751 1.00 35.80 83 LEU I CA 1
ATOM 6642 C C . LEU E 2 83 ? 31.768 20.387 79.606 1.00 36.46 83 LEU I C 1
ATOM 6643 O O . LEU E 2 83 ? 31.939 20.586 80.810 1.00 36.56 83 LEU I O 1
ATOM 6648 N N . GLN E 2 84 ? 30.637 20.636 78.994 1.00 36.43 84 GLN I N 1
ATOM 6649 C CA . GLN E 2 84 ? 29.510 20.983 79.783 1.00 38.73 84 GLN I CA 1
ATOM 6650 C C . GLN E 2 84 ? 28.789 19.704 80.279 1.00 39.11 84 GLN I C 1
ATOM 6651 O O . GLN E 2 84 ? 28.189 18.965 79.495 1.00 39.71 84 GLN I O 1
ATOM 6657 N N . MET E 2 85 ? 28.822 19.440 81.572 1.00 39.06 85 MET I N 1
ATOM 6658 C CA . MET E 2 85 ? 28.034 18.318 82.069 1.00 40.15 85 MET I CA 1
ATOM 6659 C C . MET E 2 85 ? 26.625 18.700 82.600 1.00 41.73 85 MET I C 1
ATOM 6660 O O . MET E 2 85 ? 26.506 19.497 83.545 1.00 42.62 85 MET I O 1
ATOM 6665 N N . ASN E 2 86 ? 25.562 18.148 82.005 1.00 42.67 86 ASN I N 1
ATOM 6666 C CA . ASN E 2 86 ? 24.243 18.273 82.642 1.00 43.89 86 ASN I CA 1
ATOM 6667 C C . ASN E 2 86 ? 23.642 16.992 83.165 1.00 43.85 86 ASN I C 1
ATOM 6668 O O . ASN E 2 86 ? 24.177 15.908 82.915 1.00 43.60 86 ASN I O 1
ATOM 6673 N N . SER E 2 87 ? 22.530 17.137 83.894 1.00 43.86 87 SER I N 1
ATOM 6674 C CA . SER E 2 87 ? 21.766 16.002 84.473 1.00 43.99 87 SER I CA 1
ATOM 6675 C C . SER E 2 87 ? 22.692 14.914 85.028 1.00 43.65 87 SER I C 1
ATOM 6676 O O . SER E 2 87 ? 22.648 13.750 84.586 1.00 43.75 87 SER I O 1
ATOM 6679 N N . LEU E 2 88 ? 23.525 15.324 85.982 1.00 42.87 88 LEU I N 1
ATOM 6680 C CA . LEU E 2 88 ? 24.607 14.489 86.478 1.00 42.98 88 LEU I CA 1
ATOM 6681 C C . LEU E 2 88 ? 24.130 13.377 87.431 1.00 43.89 88 LEU I C 1
ATOM 6682 O O . LEU E 2 88 ? 23.294 13.600 88.331 1.00 44.54 88 LEU I O 1
ATOM 6687 N N . ARG E 2 89 ? 24.655 12.174 87.208 1.00 43.45 89 ARG I N 1
ATOM 6688 C CA . ARG E 2 89 ? 24.316 11.034 88.016 1.00 43.01 89 ARG I CA 1
ATOM 6689 C C . ARG E 2 89 ? 25.531 10.697 88.807 1.00 43.47 89 ARG I C 1
ATOM 6690 O O . ARG E 2 89 ? 26.627 11.223 88.555 1.00 43.46 89 ARG I O 1
ATOM 6698 N N . ALA E 2 90 ? 25.326 9.777 89.741 1.00 42.97 90 ALA I N 1
ATOM 6699 C CA . ALA E 2 90 ? 26.353 9.282 90.620 1.00 42.46 90 ALA I CA 1
ATOM 6700 C C . ALA E 2 90 ? 27.427 8.516 89.867 1.00 42.49 90 ALA I C 1
ATOM 6701 O O . ALA E 2 90 ? 28.589 8.489 90.315 1.00 42.10 90 ALA I O 1
ATOM 6703 N N . GLU E 2 91 ? 27.036 7.849 88.770 1.00 41.96 91 GLU I N 1
ATOM 6704 C CA . GLU E 2 91 ? 27.981 7.052 87.975 1.00 41.76 91 GLU I CA 1
ATOM 6705 C C . GLU E 2 91 ? 28.985 7.948 87.287 1.00 39.64 91 GLU I C 1
ATOM 6706 O O . GLU E 2 91 ? 30.041 7.477 86.991 1.00 39.33 91 GLU I O 1
ATOM 6712 N N . ASP E 2 92 ? 28.652 9.212 87.022 1.00 37.81 92 ASP I N 1
ATOM 6713 C CA . ASP E 2 92 ? 29.603 10.112 86.366 1.00 36.44 92 ASP I CA 1
ATOM 6714 C C . ASP E 2 92 ? 30.795 10.494 87.234 1.00 34.36 92 ASP I C 1
ATOM 6715 O O . ASP E 2 92 ? 31.729 11.087 86.748 1.00 34.43 92 ASP I O 1
ATOM 6720 N N . THR E 2 93 ? 30.789 10.095 88.487 1.00 33.03 93 THR I N 1
ATOM 6721 C CA . THR E 2 93 ? 31.898 10.321 89.412 1.00 31.76 93 THR I CA 1
ATOM 6722 C C . THR E 2 93 ? 33.157 9.669 88.851 1.00 32.27 93 THR I C 1
ATOM 6723 O O . THR E 2 93 ? 33.177 8.452 88.601 1.00 32.38 93 THR I O 1
ATOM 6727 N N . GLY E 2 94 ? 34.207 10.476 88.705 1.00 32.58 94 GLY I N 1
ATOM 6728 C CA . GLY E 2 94 ? 35.589 10.005 88.616 1.00 32.17 94 GLY I CA 1
ATOM 6729 C C . GLY E 2 94 ? 36.573 11.074 88.164 1.00 32.42 94 GLY I C 1
ATOM 6730 O O . GLY E 2 94 ? 36.293 12.281 88.242 1.00 31.85 94 GLY I O 1
ATOM 6731 N N . ILE E 2 95 ? 37.732 10.632 87.651 1.00 32.54 95 ILE I N 1
ATOM 6732 C CA . ILE E 2 95 ? 38.771 11.558 87.195 1.00 31.00 95 ILE I CA 1
ATOM 6733 C C . ILE E 2 95 ? 38.540 11.836 85.736 1.00 29.99 95 ILE I C 1
ATOM 6734 O O . ILE E 2 95 ? 38.440 10.906 84.954 1.00 29.25 95 ILE I O 1
ATOM 6739 N N . TYR E 2 96 ? 38.392 13.112 85.382 1.00 29.30 96 TYR I N 1
ATOM 6740 C CA . TYR E 2 96 ? 38.290 13.493 84.001 1.00 29.96 96 TYR I CA 1
ATOM 6741 C C . TYR E 2 96 ? 39.619 14.114 83.437 1.00 31.00 96 TYR I C 1
ATOM 6742 O O . TYR E 2 96 ? 40.245 15.005 84.036 1.00 29.31 96 TYR I O 1
ATOM 6751 N N . TYR E 2 97 ? 40.022 13.569 82.280 1.00 32.83 97 TYR I N 1
ATOM 6752 C CA . TYR E 2 97 ? 41.266 13.850 81.586 1.00 33.65 97 TYR I CA 1
ATOM 6753 C C . TYR E 2 97 ? 40.914 14.405 80.256 1.00 34.67 97 TYR I C 1
ATOM 6754 O O . TYR E 2 97 ? 40.213 13.794 79.457 1.00 35.14 97 TYR I O 1
ATOM 6763 N N . CYS E 2 98 ? 41.437 15.599 80.063 1.00 36.49 98 CYS I N 1
ATOM 6764 C CA . CYS E 2 98 ? 41.590 16.298 78.805 1.00 36.80 98 CYS I CA 1
ATOM 6765 C C . CYS E 2 98 ? 42.731 15.607 78.082 1.00 35.72 98 CYS I C 1
ATOM 6766 O O . CYS E 2 98 ? 43.790 15.281 78.673 1.00 34.87 98 CYS I O 1
ATOM 6769 N N . SER E 2 99 ? 42.532 15.381 76.796 1.00 35.30 99 SER I N 1
ATOM 6770 C CA . SER E 2 99 ? 43.531 14.678 76.032 1.00 34.45 99 SER I CA 1
ATOM 6771 C C . SER E 2 99 ? 43.616 15.299 74.690 1.00 34.01 99 SER I C 1
ATOM 6772 O O . SER E 2 99 ? 42.594 15.789 74.183 1.00 34.16 99 SER I O 1
ATOM 6775 N N . GLY E 2 100 ? 44.828 15.292 74.112 1.00 32.67 100 GLY I N 1
ATOM 6776 C CA . GLY E 2 100 ? 45.097 16.068 72.902 1.00 31.21 100 GLY I CA 1
ATOM 6777 C C . GLY E 2 100 ? 45.898 15.339 71.875 1.00 30.09 100 GLY I C 1
ATOM 6778 O O . GLY E 2 100 ? 46.782 14.593 72.252 1.00 31.00 100 GLY I O 1
ATOM 6779 N N . TRP E 2 101 ? 45.564 15.531 70.600 1.00 29.32 101 TRP I N 1
ATOM 6780 C CA . TRP E 2 101 ? 46.224 14.901 69.453 1.00 29.72 101 TRP I CA 1
ATOM 6781 C C . TRP E 2 101 ? 45.955 13.426 69.393 1.00 29.46 101 TRP I C 1
ATOM 6782 O O . TRP E 2 101 ? 46.890 12.642 69.152 1.00 28.83 101 TRP I O 1
ATOM 6793 N N . SER E 2 102 ? 44.680 13.060 69.578 1.00 29.15 102 SER I N 1
ATOM 6794 C CA . SER E 2 102 ? 44.230 11.660 69.686 1.00 29.06 102 SER I CA 1
ATOM 6795 C C . SER E 2 102 ? 44.977 10.865 70.710 1.00 29.50 102 SER I C 1
ATOM 6796 O O . SER E 2 102 ? 45.671 9.893 70.342 1.00 27.48 102 SER I O 1
ATOM 6799 N N . PHE E 2 103 ? 44.834 11.258 72.000 1.00 30.28 103 PHE I N 1
ATOM 6800 C CA . PHE E 2 103 ? 45.400 10.458 73.108 1.00 31.21 103 PHE I CA 1
ATOM 6801 C C . PHE E 2 103 ? 46.966 10.387 73.218 1.00 32.34 103 PHE I C 1
ATOM 6802 O O . PHE E 2 103 ? 47.497 9.458 73.832 1.00 32.17 103 PHE I O 1
ATOM 6810 N N . LEU E 2 104 ? 47.669 11.359 72.618 1.00 33.35 104 LEU I N 1
ATOM 6811 C CA . LEU E 2 104 ? 49.133 11.542 72.737 1.00 33.89 104 LEU I CA 1
ATOM 6812 C C . LEU E 2 104 ? 49.521 12.459 73.930 1.00 34.03 104 LEU I C 1
ATOM 6813 O O . LEU E 2 104 ? 50.511 12.179 74.635 1.00 34.00 104 LEU I O 1
ATOM 6818 N N . TYR E 2 105 ? 48.747 13.526 74.164 1.00 34.04 105 TYR I N 1
ATOM 6819 C CA . TYR E 2 105 ? 48.985 14.382 75.330 1.00 35.88 105 TYR I CA 1
ATOM 6820 C C . TYR E 2 105 ? 47.824 14.294 76.293 1.00 36.17 105 TYR I C 1
ATOM 6821 O O . TYR E 2 105 ? 46.673 14.202 75.867 1.00 35.97 105 TYR I O 1
ATOM 6830 N N . TRP E 2 106 ? 48.130 14.332 77.587 1.00 36.84 106 TRP I N 1
ATOM 6831 C CA . TRP E 2 106 ? 47.131 14.081 78.618 1.00 37.44 106 TRP I CA 1
ATOM 6832 C C . TRP E 2 106 ? 47.318 15.133 79.676 1.00 38.29 106 TRP I C 1
ATOM 6833 O O . TRP E 2 106 ? 48.428 15.482 79.991 1.00 38.10 106 TRP I O 1
ATOM 6844 N N . GLY E 2 107 ? 46.240 15.651 80.241 1.00 39.46 107 GLY I N 1
ATOM 6845 C CA . GLY E 2 107 ? 46.402 16.471 81.429 1.00 40.07 107 GLY I CA 1
ATOM 6846 C C . GLY E 2 107 ? 46.503 15.684 82.749 1.00 40.61 107 GLY I C 1
ATOM 6847 O O . GLY E 2 107 ? 46.536 14.459 82.744 1.00 39.28 107 GLY I O 1
ATOM 6848 N N . GLN E 2 108 ? 46.528 16.427 83.863 1.00 41.46 108 GLN I N 1
ATOM 6849 C CA . GLN E 2 108 ? 46.626 15.893 85.218 1.00 43.31 108 GLN I CA 1
ATOM 6850 C C . GLN E 2 108 ? 45.372 15.216 85.707 1.00 43.07 108 GLN I C 1
ATOM 6851 O O . GLN E 2 108 ? 45.449 14.323 86.549 1.00 42.91 108 GLN I O 1
ATOM 6857 N N . GLY E 2 109 ? 44.226 15.674 85.186 1.00 43.40 109 GLY I N 1
ATOM 6858 C CA . GLY E 2 109 ? 42.899 15.200 85.551 1.00 42.58 109 GLY I CA 1
ATOM 6859 C C . GLY E 2 109 ? 42.261 16.013 86.666 1.00 42.07 109 GLY I C 1
ATOM 6860 O O . GLY E 2 109 ? 42.987 16.608 87.458 1.00 41.24 109 GLY I O 1
ATOM 6861 N N . THR E 2 110 ? 40.922 16.011 86.735 1.00 41.50 110 THR I N 1
ATOM 6862 C CA . THR E 2 110 ? 40.172 16.558 87.885 1.00 41.09 110 THR I CA 1
ATOM 6863 C C . THR E 2 110 ? 39.153 15.573 88.362 1.00 40.00 110 THR I C 1
ATOM 6864 O O . THR E 2 110 ? 38.489 14.927 87.560 1.00 39.42 110 THR I O 1
ATOM 6868 N N . LEU E 2 111 ? 38.960 15.564 89.675 1.00 39.61 111 LEU I N 1
ATOM 6869 C CA . LEU E 2 111 ? 38.091 14.592 90.333 1.00 38.77 111 LEU I CA 1
ATOM 6870 C C . LEU E 2 111 ? 36.691 15.153 90.412 1.00 38.17 111 LEU I C 1
ATOM 6871 O O . LEU E 2 111 ? 36.472 16.095 91.135 1.00 38.89 111 LEU I O 1
ATOM 6876 N N . VAL E 2 112 ? 35.760 14.604 89.637 1.00 36.93 112 VAL I N 1
ATOM 6877 C CA . VAL E 2 112 ? 34.385 15.039 89.663 1.00 35.45 112 VAL I CA 1
ATOM 6878 C C . VAL E 2 112 ? 33.693 14.112 90.644 1.00 36.53 112 VAL I C 1
ATOM 6879 O O . VAL E 2 112 ? 33.712 12.892 90.494 1.00 37.87 112 VAL I O 1
ATOM 6883 N N . THR E 2 113 ? 33.109 14.676 91.677 1.00 36.93 113 THR I N 1
ATOM 6884 C CA . THR E 2 113 ? 32.455 13.891 92.706 1.00 36.58 113 THR I CA 1
ATOM 6885 C C . THR E 2 113 ? 31.024 14.351 92.727 1.00 36.77 113 THR I C 1
ATOM 6886 O O . THR E 2 113 ? 30.767 15.530 93.081 1.00 35.61 113 THR I O 1
ATOM 6890 N N . VAL E 2 114 ? 30.122 13.425 92.370 1.00 36.42 114 VAL I N 1
ATOM 6891 C CA . VAL E 2 114 ? 28.685 13.681 92.334 1.00 37.04 114 VAL I CA 1
ATOM 6892 C C . VAL E 2 114 ? 28.004 13.200 93.610 1.00 38.64 114 VAL I C 1
ATOM 6893 O O . VAL E 2 114 ? 27.863 11.981 93.860 1.00 37.12 114 VAL I O 1
ATOM 6897 N N . SER E 2 115 ? 27.563 14.188 94.401 1.00 40.66 115 SER I N 1
ATOM 6898 C CA . SER E 2 115 ? 27.167 13.965 95.789 1.00 41.94 115 SER I CA 1
ATOM 6899 C C . SER E 2 115 ? 26.409 15.133 96.419 1.00 43.01 115 SER I C 1
ATOM 6900 O O . SER E 2 115 ? 26.743 16.328 96.228 1.00 42.75 115 SER I O 1
ATOM 6903 N N . ALA E 2 116 ? 25.398 14.743 97.200 1.00 44.24 116 ALA I N 1
ATOM 6904 C CA . ALA E 2 116 ? 24.439 15.655 97.833 1.00 44.81 116 ALA I CA 1
ATOM 6905 C C . ALA E 2 116 ? 25.077 16.216 99.050 1.00 45.33 116 ALA I C 1
ATOM 6906 O O . ALA E 2 116 ? 24.592 17.220 99.575 1.00 46.64 116 ALA I O 1
ATOM 6908 N N . ALA E 2 117 ? 26.163 15.579 99.490 1.00 44.89 117 ALA I N 1
ATOM 6909 C CA . ALA E 2 117 ? 26.881 15.994 100.673 1.00 45.27 117 ALA I CA 1
ATOM 6910 C C . ALA E 2 117 ? 27.634 17.330 100.472 1.00 45.69 117 ALA I C 1
ATOM 6911 O O . ALA E 2 117 ? 27.739 17.855 99.379 1.00 45.96 117 ALA I O 1
ATOM 6913 N N . LYS E 2 118 ? 28.140 17.912 101.535 1.00 46.99 118 LYS I N 1
ATOM 6914 C CA . LYS E 2 118 ? 28.882 19.159 101.359 1.00 47.85 118 LYS I CA 1
ATOM 6915 C C . LYS E 2 118 ? 30.336 19.135 101.824 1.00 47.79 118 LYS I C 1
ATOM 6916 O O . LYS E 2 118 ? 30.800 18.282 102.621 1.00 46.36 118 LYS I O 1
ATOM 6922 N N . THR E 2 119 ? 31.017 20.132 101.283 1.00 48.05 119 THR I N 1
ATOM 6923 C CA . THR E 2 119 ? 32.411 20.335 101.434 1.00 48.00 119 THR I CA 1
ATOM 6924 C C . THR E 2 119 ? 32.668 20.589 102.878 1.00 48.60 119 THR I C 1
ATOM 6925 O O . THR E 2 119 ? 32.083 21.489 103.466 1.00 48.96 119 THR I O 1
ATOM 6929 N N . THR E 2 120 ? 33.505 19.718 103.442 1.00 49.06 120 THR I N 1
ATOM 6930 C CA . THR E 2 120 ? 34.017 19.789 104.798 1.00 48.86 120 THR I CA 1
ATOM 6931 C C . THR E 2 120 ? 35.534 19.958 104.665 1.00 48.93 120 THR I C 1
ATOM 6932 O O . THR E 2 120 ? 36.175 19.201 103.913 1.00 48.75 120 THR I O 1
ATOM 6936 N N . PRO E 2 121 ? 36.116 20.921 105.396 1.00 49.19 121 PRO I N 1
ATOM 6937 C CA . PRO E 2 121 ? 37.578 21.094 105.435 1.00 48.36 121 PRO I CA 1
ATOM 6938 C C . PRO E 2 121 ? 38.267 20.110 106.411 1.00 47.62 121 PRO I C 1
ATOM 6939 O O . PRO E 2 121 ? 37.636 19.591 107.339 1.00 46.29 121 PRO I O 1
ATOM 6943 N N . PRO E 2 122 ? 39.525 19.789 106.135 1.00 47.51 122 PRO I N 1
ATOM 6944 C CA . PRO E 2 122 ? 40.295 18.870 106.981 1.00 48.08 122 PRO I CA 1
ATOM 6945 C C . PRO E 2 122 ? 40.682 19.479 108.298 1.00 48.03 122 PRO I C 1
ATOM 6946 O O . PRO E 2 122 ? 40.857 20.693 108.387 1.00 49.00 122 PRO I O 1
ATOM 6950 N N . SER E 2 123 ? 40.834 18.649 109.302 1.00 47.73 123 SER I N 1
ATOM 6951 C CA . SER E 2 123 ? 41.576 19.055 110.484 1.00 49.45 123 SER I CA 1
ATOM 6952 C C . SER E 2 123 ? 42.983 18.411 110.387 1.00 50.08 123 SER I C 1
ATOM 6953 O O . SER E 2 123 ? 43.095 17.170 110.371 1.00 50.13 123 SER I O 1
ATOM 6956 N N . VAL E 2 124 ? 44.040 19.225 110.265 1.00 50.08 124 VAL I N 1
ATOM 6957 C CA . VAL E 2 124 ? 45.409 18.677 110.077 1.00 50.31 124 VAL I CA 1
ATOM 6958 C C . VAL E 2 124 ? 46.241 18.633 111.354 1.00 50.35 124 VAL I C 1
ATOM 6959 O O . VAL E 2 124 ? 46.403 19.658 111.969 1.00 50.77 124 VAL I O 1
ATOM 6963 N N . TYR E 2 125 ? 46.725 17.455 111.765 1.00 50.45 125 TYR I N 1
ATOM 6964 C CA . TYR E 2 125 ? 47.507 17.297 113.009 1.00 50.89 125 TYR I CA 1
ATOM 6965 C C . TYR E 2 125 ? 48.929 16.732 112.779 1.00 51.48 125 TYR I C 1
ATOM 6966 O O . TYR E 2 125 ? 49.137 15.858 111.890 1.00 52.13 125 TYR I O 1
ATOM 6975 N N . PRO E 2 126 ? 49.892 17.098 113.633 1.00 51.01 126 PRO I N 1
ATOM 6976 C CA . PRO E 2 126 ? 51.267 16.663 113.424 1.00 50.75 126 PRO I CA 1
ATOM 6977 C C . PRO E 2 126 ? 51.515 15.376 114.220 1.00 50.47 126 PRO I C 1
ATOM 6978 O O . PRO E 2 126 ? 51.094 15.304 115.391 1.00 50.54 126 PRO I O 1
ATOM 6982 N N . LEU E 2 127 ? 52.140 14.366 113.610 1.00 49.44 127 LEU I N 1
ATOM 6983 C CA . LEU E 2 127 ? 52.442 13.160 114.371 1.00 49.36 127 LEU I CA 1
ATOM 6984 C C . LEU E 2 127 ? 53.935 13.134 114.808 1.00 50.25 127 LEU I C 1
ATOM 6985 O O . LEU E 2 127 ? 54.835 13.082 113.964 1.00 50.10 127 LEU I O 1
ATOM 6990 N N . ALA E 2 128 ? 54.185 13.249 116.117 1.00 50.55 128 ALA I N 1
ATOM 6991 C CA . ALA E 2 128 ? 55.559 13.323 116.619 1.00 51.21 128 ALA I CA 1
ATOM 6992 C C . ALA E 2 128 ? 55.802 12.176 117.573 1.00 51.62 128 ALA I C 1
ATOM 6993 O O . ALA E 2 128 ? 54.878 11.810 118.257 1.00 51.61 128 ALA I O 1
ATOM 6995 N N . PRO E 2 129 ? 57.000 11.571 117.589 1.00 52.90 129 PRO I N 1
ATOM 6996 C CA . PRO E 2 129 ? 57.196 10.305 118.319 1.00 54.08 129 PRO I CA 1
ATOM 6997 C C . PRO E 2 129 ? 56.949 10.473 119.800 1.00 56.60 129 PRO I C 1
ATOM 6998 O O . PRO E 2 129 ? 57.080 11.601 120.323 1.00 56.11 129 PRO I O 1
ATOM 7002 N N . GLY E 2 130 ? 56.578 9.365 120.445 1.00 59.07 130 GLY I N 1
ATOM 7003 C CA . GLY E 2 130 ? 56.322 9.325 121.873 1.00 63.28 130 GLY I CA 1
ATOM 7004 C C . GLY E 2 130 ? 57.336 10.034 122.766 1.00 66.19 130 GLY I C 1
ATOM 7005 O O . GLY E 2 130 ? 58.564 9.999 122.506 1.00 66.07 130 GLY I O 1
ATOM 7006 N N . SER E 2 131 ? 56.794 10.657 123.831 1.00 69.08 131 SER I N 1
ATOM 7007 C CA . SER E 2 131 ? 57.535 11.520 124.791 1.00 71.25 131 SER I CA 1
ATOM 7008 C C . SER E 2 131 ? 58.619 10.826 125.652 1.00 72.52 131 SER I C 1
ATOM 7009 O O . SER E 2 131 ? 59.581 11.485 126.080 1.00 73.23 131 SER I O 1
ATOM 7012 N N . ALA E 2 132 ? 58.443 9.521 125.901 1.00 73.72 132 ALA I N 1
ATOM 7013 C CA . ALA E 2 132 ? 59.416 8.690 126.624 1.00 74.74 132 ALA I CA 1
ATOM 7014 C C . ALA E 2 132 ? 60.276 7.892 125.651 1.00 75.69 132 ALA I C 1
ATOM 7015 O O . ALA E 2 132 ? 61.481 7.657 125.920 1.00 76.01 132 ALA I O 1
ATOM 7017 N N . ALA E 2 133 ? 59.626 7.487 124.540 1.00 76.20 133 ALA I N 1
ATOM 7018 C CA . ALA E 2 133 ? 60.158 6.569 123.533 1.00 76.48 133 ALA I CA 1
ATOM 7019 C C . ALA E 2 133 ? 61.526 7.030 123.099 1.00 76.75 133 ALA I C 1
ATOM 7020 O O . ALA E 2 133 ? 61.707 8.215 122.811 1.00 76.86 133 ALA I O 1
ATOM 7022 N N . GLN E 2 134 ? 62.484 6.094 123.101 1.00 77.11 134 GLN I N 1
ATOM 7023 C CA . GLN E 2 134 ? 63.902 6.360 122.781 1.00 77.31 134 GLN I CA 1
ATOM 7024 C C . GLN E 2 134 ? 64.016 6.535 121.269 1.00 76.47 134 GLN I C 1
ATOM 7025 O O . GLN E 2 134 ? 63.282 5.845 120.529 1.00 76.46 134 GLN I O 1
ATOM 7031 N N . THR E 2 135 ? 64.890 7.448 120.796 1.00 75.04 135 THR I N 1
ATOM 7032 C CA . THR E 2 135 ? 65.119 7.548 119.326 1.00 73.34 135 THR I CA 1
ATOM 7033 C C . THR E 2 135 ? 65.995 6.395 118.813 1.00 71.35 135 THR I C 1
ATOM 7034 O O . THR E 2 135 ? 66.922 5.924 119.508 1.00 70.98 135 THR I O 1
ATOM 7038 N N . ASN E 2 136 ? 65.667 5.917 117.622 1.00 68.49 136 ASN I N 1
ATOM 7039 C CA . ASN E 2 136 ? 66.668 5.177 116.898 1.00 66.01 136 ASN I CA 1
ATOM 7040 C C . ASN E 2 136 ? 67.425 6.111 115.938 1.00 63.08 136 ASN I C 1
ATOM 7041 O O . ASN E 2 136 ? 67.129 7.323 115.864 1.00 62.91 136 ASN I O 1
ATOM 7046 N N . SER E 2 137 ? 68.420 5.524 115.263 1.00 58.81 137 SER I N 1
ATOM 7047 C CA . SER E 2 137 ? 69.175 6.094 114.153 1.00 54.45 137 SER I CA 1
ATOM 7048 C C . SER E 2 137 ? 68.292 6.570 112.997 1.00 52.64 137 SER I C 1
ATOM 7049 O O . SER E 2 137 ? 68.680 7.451 112.229 1.00 51.74 137 SER I O 1
ATOM 7052 N N . MET E 2 138 ? 67.127 5.938 112.858 1.00 50.76 138 MET I N 1
ATOM 7053 C CA . MET E 2 138 ? 66.047 6.356 111.953 1.00 49.14 138 MET I CA 1
ATOM 7054 C C . MET E 2 138 ? 64.833 6.781 112.788 1.00 48.87 138 MET I C 1
ATOM 7055 O O . MET E 2 138 ? 64.462 6.110 113.769 1.00 48.74 138 MET I O 1
ATOM 7060 N N . VAL E 2 139 ? 64.222 7.907 112.435 1.00 48.14 139 VAL I N 1
ATOM 7061 C CA . VAL E 2 139 ? 63.059 8.396 113.213 1.00 47.15 139 VAL I CA 1
ATOM 7062 C C . VAL E 2 139 ? 61.911 8.614 112.251 1.00 46.05 139 VAL I C 1
ATOM 7063 O O . VAL E 2 139 ? 62.144 8.910 111.079 1.00 46.09 139 VAL I O 1
ATOM 7067 N N . THR E 2 140 ? 60.684 8.384 112.699 1.00 45.34 140 THR I N 1
ATOM 7068 C CA . THR E 2 140 ? 59.522 8.504 111.814 1.00 44.47 140 THR I CA 1
ATOM 7069 C C . THR E 2 140 ? 58.578 9.534 112.351 1.00 44.23 140 THR I C 1
ATOM 7070 O O . THR E 2 140 ? 58.276 9.506 113.550 1.00 45.16 140 THR I O 1
ATOM 7074 N N . LEU E 2 141 ? 58.119 10.418 111.461 1.00 43.47 141 LEU I N 1
ATOM 7075 C CA . LEU E 2 141 ? 57.129 11.492 111.746 1.00 43.06 141 LEU I CA 1
ATOM 7076 C C . LEU E 2 141 ? 55.793 11.320 110.984 1.00 42.98 141 LEU I C 1
ATOM 7077 O O . LEU E 2 141 ? 55.651 10.402 110.197 1.00 43.53 141 LEU I O 1
ATOM 7082 N N . GLY E 2 142 ? 54.794 12.169 111.210 1.00 42.50 142 GLY I N 1
ATOM 7083 C CA . GLY E 2 142 ? 53.492 11.853 110.649 1.00 42.15 142 GLY I CA 1
ATOM 7084 C C . GLY E 2 142 ? 52.683 13.080 110.433 1.00 42.11 142 GLY I C 1
ATOM 7085 O O . GLY E 2 142 ? 53.131 14.122 110.833 1.00 43.53 142 GLY I O 1
ATOM 7086 N N . CYS E 2 143 ? 51.535 12.955 109.773 1.00 42.10 143 CYS I N 1
ATOM 7087 C CA . CYS E 2 143 ? 50.571 14.035 109.565 1.00 42.86 143 CYS I CA 1
ATOM 7088 C C . CYS E 2 143 ? 49.239 13.392 109.350 1.00 41.85 143 CYS I C 1
ATOM 7089 O O . CYS E 2 143 ? 49.050 12.680 108.378 1.00 41.86 143 CYS I O 1
ATOM 7092 N N . LEU E 2 144 ? 48.322 13.620 110.276 1.00 41.78 144 LEU I N 1
ATOM 7093 C CA . LEU E 2 144 ? 46.983 13.062 110.194 1.00 41.06 144 LEU I CA 1
ATOM 7094 C C . LEU E 2 144 ? 46.037 14.107 109.615 1.00 41.58 144 LEU I C 1
ATOM 7095 O O . LEU E 2 144 ? 45.891 15.230 110.173 1.00 41.18 144 LEU I O 1
ATOM 7100 N N . VAL E 2 145 ? 45.422 13.747 108.485 1.00 40.56 145 VAL I N 1
ATOM 7101 C CA . VAL E 2 145 ? 44.409 14.595 107.877 1.00 40.72 145 VAL I CA 1
ATOM 7102 C C . VAL E 2 145 ? 42.977 14.032 108.111 1.00 41.91 145 VAL I C 1
ATOM 7103 O O . VAL E 2 145 ? 42.573 13.092 107.439 1.00 42.39 145 VAL I O 1
ATOM 7107 N N . LYS E 2 146 ? 42.235 14.621 109.061 1.00 42.20 146 LYS I N 1
ATOM 7108 C CA . LYS E 2 146 ? 40.952 14.089 109.521 1.00 42.78 146 LYS I CA 1
ATOM 7109 C C . LYS E 2 146 ? 39.686 14.795 109.008 1.00 42.80 146 LYS I C 1
ATOM 7110 O O . LYS E 2 146 ? 39.677 15.999 108.809 1.00 42.92 146 LYS I O 1
ATOM 7116 N N . GLY E 2 147 ? 38.614 14.008 108.842 1.00 43.15 147 GLY I N 1
ATOM 7117 C CA . GLY E 2 147 ? 37.289 14.467 108.432 1.00 41.76 147 GLY I CA 1
ATOM 7118 C C . GLY E 2 147 ? 37.229 15.536 107.355 1.00 41.29 147 GLY I C 1
ATOM 7119 O O . GLY E 2 147 ? 36.949 16.709 107.645 1.00 42.52 147 GLY I O 1
ATOM 7120 N N . TYR E 2 148 ? 37.500 15.162 106.113 1.00 39.58 148 TYR I N 1
ATOM 7121 C CA . TYR E 2 148 ? 37.243 16.090 105.012 1.00 38.35 148 TYR I CA 1
ATOM 7122 C C . TYR E 2 148 ? 36.340 15.364 104.036 1.00 37.07 148 TYR I C 1
ATOM 7123 O O . TYR E 2 148 ? 36.118 14.191 104.181 1.00 36.19 148 TYR I O 1
ATOM 7132 N N . PHE E 2 149 ? 35.772 16.091 103.093 1.00 36.76 149 PHE I N 1
ATOM 7133 C CA . PHE E 2 149 ? 35.022 15.533 101.979 1.00 36.97 149 PHE I CA 1
ATOM 7134 C C . PHE E 2 149 ? 34.957 16.690 100.978 1.00 37.86 149 PHE I C 1
ATOM 7135 O O . PHE E 2 149 ? 34.907 17.853 101.446 1.00 40.10 149 PHE I O 1
ATOM 7143 N N . PRO E 2 150 ? 35.074 16.488 99.648 1.00 37.08 150 PRO I N 1
ATOM 7144 C CA . PRO E 2 150 ? 35.377 15.226 98.959 1.00 36.69 150 PRO I CA 1
ATOM 7145 C C . PRO E 2 150 ? 36.891 15.067 98.721 1.00 36.73 150 PRO I C 1
ATOM 7146 O O . PRO E 2 150 ? 37.629 16.019 98.996 1.00 37.50 150 PRO I O 1
ATOM 7150 N N . GLU E 2 151 ? 37.331 13.942 98.167 1.00 35.69 151 GLU I N 1
ATOM 7151 C CA . GLU E 2 151 ? 38.714 13.809 97.717 1.00 35.79 151 GLU I CA 1
ATOM 7152 C C . GLU E 2 151 ? 38.990 14.848 96.643 1.00 35.11 151 GLU I C 1
ATOM 7153 O O . GLU E 2 151 ? 38.057 15.395 96.071 1.00 35.10 151 GLU I O 1
ATOM 7159 N N . PRO E 2 152 ? 40.244 15.157 96.347 1.00 35.56 152 PRO I N 1
ATOM 7160 C CA . PRO E 2 152 ? 41.419 14.646 97.055 1.00 35.94 152 PRO I CA 1
ATOM 7161 C C . PRO E 2 152 ? 42.036 15.657 98.018 1.00 36.44 152 PRO I C 1
ATOM 7162 O O . PRO E 2 152 ? 41.726 16.848 97.997 1.00 36.33 152 PRO I O 1
ATOM 7166 N N . VAL E 2 153 ? 42.933 15.114 98.832 1.00 37.28 153 VAL I N 1
ATOM 7167 C CA . VAL E 2 153 ? 43.936 15.795 99.624 1.00 37.04 153 VAL I CA 1
ATOM 7168 C C . VAL E 2 153 ? 45.303 15.445 98.974 1.00 37.96 153 VAL I C 1
ATOM 7169 O O . VAL E 2 153 ? 45.531 14.303 98.499 1.00 36.07 153 VAL I O 1
ATOM 7173 N N . THR E 2 154 ? 46.173 16.453 98.889 1.00 39.29 154 THR I N 1
ATOM 7174 C CA . THR E 2 154 ? 47.597 16.260 98.601 1.00 40.27 154 THR I CA 1
ATOM 7175 C C . THR E 2 154 ? 48.410 16.468 99.871 1.00 39.67 154 THR I C 1
ATOM 7176 O O . THR E 2 154 ? 48.086 17.296 100.709 1.00 39.63 154 THR I O 1
ATOM 7180 N N . VAL E 2 155 ? 49.496 15.739 100.010 1.00 39.73 155 VAL I N 1
ATOM 7181 C CA . VAL E 2 155 ? 50.449 16.046 101.080 1.00 39.79 155 VAL I CA 1
ATOM 7182 C C . VAL E 2 155 ? 51.917 16.037 100.594 1.00 39.41 155 VAL I C 1
ATOM 7183 O O . VAL E 2 155 ? 52.376 15.047 99.994 1.00 39.07 155 VAL I O 1
ATOM 7187 N N . THR E 2 156 ? 52.640 17.128 100.835 1.00 39.01 156 THR I N 1
ATOM 7188 C CA . THR E 2 156 ? 54.104 17.085 100.726 1.00 38.51 156 THR I CA 1
ATOM 7189 C C . THR E 2 156 ? 54.861 17.312 102.057 1.00 38.38 156 THR I C 1
ATOM 7190 O O . THR E 2 156 ? 54.285 17.656 103.084 1.00 37.77 156 THR I O 1
ATOM 7194 N N . TRP E 2 157 ? 56.154 17.063 102.028 1.00 38.18 157 TRP I N 1
ATOM 7195 C CA . TRP E 2 157 ? 56.997 17.385 103.143 1.00 38.80 157 TRP I CA 1
ATOM 7196 C C . TRP E 2 157 ? 58.027 18.390 102.639 1.00 39.77 157 TRP I C 1
ATOM 7197 O O . TRP E 2 157 ? 58.619 18.202 101.583 1.00 40.52 157 TRP I O 1
ATOM 7208 N N . ASN E 2 158 ? 58.209 19.466 103.400 1.00 41.08 158 ASN I N 1
ATOM 7209 C CA . ASN E 2 158 ? 59.076 20.601 103.055 1.00 42.54 158 ASN I CA 1
ATOM 7210 C C . ASN E 2 158 ? 59.012 21.008 101.615 1.00 43.07 158 ASN I C 1
ATOM 7211 O O . ASN E 2 158 ? 60.015 20.964 100.922 1.00 43.52 158 ASN I O 1
ATOM 7216 N N . SER E 2 159 ? 57.809 21.365 101.177 1.00 43.82 159 SER I N 1
ATOM 7217 C CA . SER E 2 159 ? 57.563 21.828 99.827 1.00 43.72 159 SER I CA 1
ATOM 7218 C C . SER E 2 159 ? 58.110 20.852 98.821 1.00 44.05 159 SER I C 1
ATOM 7219 O O . SER E 2 159 ? 58.566 21.289 97.779 1.00 44.50 159 SER I O 1
ATOM 7222 N N . GLY E 2 160 ? 58.122 19.555 99.128 1.00 44.51 160 GLY I N 1
ATOM 7223 C CA . GLY E 2 160 ? 58.637 18.554 98.198 1.00 45.21 160 GLY I CA 1
ATOM 7224 C C . GLY E 2 160 ? 60.145 18.263 98.272 1.00 46.02 160 GLY I C 1
ATOM 7225 O O . GLY E 2 160 ? 60.663 17.409 97.570 1.00 46.02 160 GLY I O 1
ATOM 7226 N N . SER E 2 161 ? 60.867 18.977 99.118 1.00 46.40 161 SER I N 1
ATOM 7227 C CA . SER E 2 161 ? 62.272 18.676 99.300 1.00 46.75 161 SER I CA 1
ATOM 7228 C C . SER E 2 161 ? 62.403 17.294 99.926 1.00 46.33 161 SER I C 1
ATOM 7229 O O . SER E 2 161 ? 63.337 16.587 99.598 1.00 46.46 161 SER I O 1
ATOM 7232 N N . LEU E 2 162 ? 61.502 16.932 100.847 1.00 45.42 162 LEU I N 1
ATOM 7233 C CA . LEU E 2 162 ? 61.498 15.579 101.421 1.00 45.39 162 LEU I CA 1
ATOM 7234 C C . LEU E 2 162 ? 60.582 14.681 100.603 1.00 46.09 162 LEU I C 1
ATOM 7235 O O . LEU E 2 162 ? 59.361 14.828 100.699 1.00 46.71 162 LEU I O 1
ATOM 7240 N N . SER E 2 163 ? 61.160 13.789 99.788 1.00 45.62 163 SER I N 1
ATOM 7241 C CA . SER E 2 163 ? 60.383 12.825 99.017 1.00 46.15 163 SER I CA 1
ATOM 7242 C C . SER E 2 163 ? 60.735 11.376 99.377 1.00 46.56 163 SER I C 1
ATOM 7243 O O . SER E 2 163 ? 59.881 10.497 99.327 1.00 47.63 163 SER I O 1
ATOM 7246 N N . SER E 2 164 ? 61.992 11.145 99.737 1.00 46.09 164 SER I N 1
ATOM 7247 C CA . SER E 2 164 ? 62.455 9.843 100.129 1.00 45.12 164 SER I CA 1
ATOM 7248 C C . SER E 2 164 ? 61.819 9.444 101.447 1.00 44.06 164 SER I C 1
ATOM 7249 O O . SER E 2 164 ? 61.649 10.277 102.332 1.00 44.20 164 SER I O 1
ATOM 7252 N N . GLY E 2 165 ? 61.511 8.163 101.596 1.00 42.24 165 GLY I N 1
ATOM 7253 C CA . GLY E 2 165 ? 60.963 7.693 102.843 1.00 41.35 165 GLY I CA 1
ATOM 7254 C C . GLY E 2 165 ? 59.628 8.330 103.225 1.00 40.63 165 GLY I C 1
ATOM 7255 O O . GLY E 2 165 ? 59.353 8.473 104.420 1.00 39.98 165 GLY I O 1
ATOM 7256 N N . VAL E 2 166 ? 58.826 8.747 102.233 1.00 39.29 166 VAL I N 1
ATOM 7257 C CA . VAL E 2 166 ? 57.482 9.184 102.547 1.00 38.50 166 VAL I CA 1
ATOM 7258 C C . VAL E 2 166 ? 56.458 8.192 102.069 1.00 37.12 166 VAL I C 1
ATOM 7259 O O . VAL E 2 166 ? 56.620 7.585 101.027 1.00 36.28 166 VAL I O 1
ATOM 7263 N N . HIS E 2 167 ? 55.427 8.003 102.878 1.0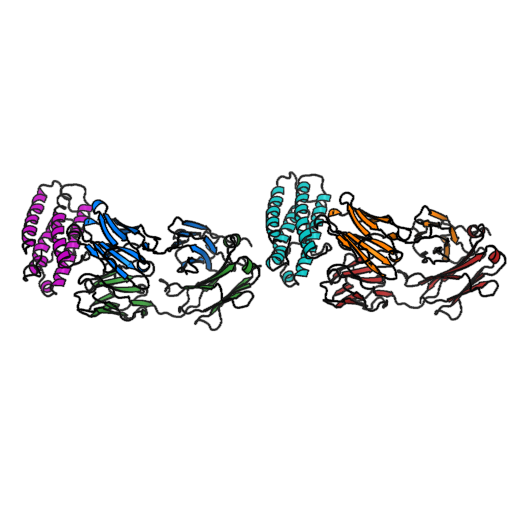0 35.93 167 HIS I N 1
ATOM 7264 C CA . HIS E 2 167 ? 54.345 7.085 102.562 1.00 35.55 167 HIS I CA 1
ATOM 7265 C C . HIS E 2 167 ? 52.997 7.806 102.729 1.00 35.23 167 HIS I C 1
ATOM 7266 O O . HIS E 2 167 ? 52.530 8.068 103.855 1.00 34.37 167 HIS I O 1
ATOM 7273 N N . THR E 2 168 ? 52.365 8.148 101.623 1.00 35.77 168 THR I N 1
ATOM 7274 C CA . THR E 2 168 ? 51.043 8.732 101.751 1.00 36.40 168 THR I CA 1
ATOM 7275 C C . THR E 2 168 ? 49.917 7.742 101.479 1.00 37.33 168 THR I C 1
ATOM 7276 O O . THR E 2 168 ? 49.695 7.258 100.346 1.00 37.31 168 THR I O 1
ATOM 7280 N N . PHE E 2 169 ? 49.206 7.457 102.563 1.00 37.48 169 PHE I N 1
ATOM 7281 C CA . PHE E 2 169 ? 48.242 6.402 102.587 1.00 37.76 169 PHE I CA 1
ATOM 7282 C C . PHE E 2 169 ? 46.964 6.871 101.896 1.00 38.05 169 PHE I C 1
ATOM 7283 O O . PHE E 2 169 ? 46.589 8.025 102.014 1.00 37.48 169 PHE I O 1
ATOM 7291 N N . PRO E 2 170 ? 46.336 6.002 101.101 1.00 38.18 170 PRO I N 1
ATOM 7292 C CA . PRO E 2 170 ? 45.022 6.318 100.535 1.00 37.80 170 PRO I CA 1
ATOM 7293 C C . PRO E 2 170 ? 43.971 6.518 101.639 1.00 37.44 170 PRO I C 1
ATOM 7294 O O . PRO E 2 170 ? 44.012 5.846 102.649 1.00 36.29 170 PRO I O 1
ATOM 7298 N N . ALA E 2 171 ? 43.024 7.413 101.400 1.00 38.51 171 ALA I N 1
ATOM 7299 C CA . ALA E 2 171 ? 42.000 7.758 102.379 1.00 40.06 171 ALA I CA 1
ATOM 7300 C C . ALA E 2 171 ? 40.995 6.634 102.602 1.00 41.94 171 ALA I C 1
ATOM 7301 O O . ALA E 2 171 ? 40.794 5.766 101.704 1.00 41.90 171 ALA I O 1
ATOM 7303 N N . VAL E 2 172 ? 40.388 6.625 103.797 1.00 42.02 172 VAL I N 1
ATOM 7304 C CA . VAL E 2 172 ? 39.294 5.728 104.031 1.00 43.01 172 VAL I CA 1
ATOM 7305 C C . VAL E 2 172 ? 38.101 6.574 104.431 1.00 44.47 172 VAL I C 1
ATOM 7306 O O . VAL E 2 172 ? 38.263 7.556 105.162 1.00 44.26 172 VAL I O 1
ATOM 7310 N N . LEU E 2 173 ? 36.925 6.220 103.909 1.00 45.62 173 LEU I N 1
ATOM 7311 C CA . LEU E 2 173 ? 35.694 6.859 104.313 1.00 47.77 173 LEU I CA 1
ATOM 7312 C C . LEU E 2 173 ? 35.290 6.295 105.666 1.00 49.68 173 LEU I C 1
ATOM 7313 O O . LEU E 2 173 ? 35.018 5.103 105.808 1.00 49.40 173 LEU I O 1
ATOM 7318 N N . GLN E 2 174 ? 35.262 7.182 106.650 1.00 52.20 174 GLN I N 1
ATOM 7319 C CA . GLN E 2 174 ? 34.983 6.867 108.058 1.00 53.93 174 GLN I CA 1
ATOM 7320 C C . GLN E 2 174 ? 33.472 6.843 108.239 1.00 53.54 174 GLN I C 1
ATOM 7321 O O . GLN E 2 174 ? 32.878 5.805 108.500 1.00 54.16 174 GLN I O 1
ATOM 7327 N N . SER E 2 175 ? 32.843 7.987 108.080 1.00 53.57 175 SER I N 1
ATOM 7328 C CA . SER E 2 175 ? 31.390 8.042 108.187 1.00 54.06 175 SER I CA 1
ATOM 7329 C C . SER E 2 175 ? 30.998 9.274 107.375 1.00 54.54 175 SER I C 1
ATOM 7330 O O . SER E 2 175 ? 30.529 10.314 107.928 1.00 55.45 175 SER I O 1
ATOM 7333 N N . ASP E 2 176 ? 31.235 9.174 106.064 1.00 53.19 176 ASP I N 1
ATOM 7334 C CA . ASP E 2 176 ? 30.949 10.265 105.116 1.00 52.55 176 ASP I CA 1
ATOM 7335 C C . ASP E 2 176 ? 32.052 11.357 105.123 1.00 50.62 176 ASP I C 1
ATOM 7336 O O . ASP E 2 176 ? 31.994 12.392 104.407 1.00 49.56 176 ASP I O 1
ATOM 7341 N N . LEU E 2 177 ? 33.083 11.073 105.912 1.00 47.73 177 LEU I N 1
ATOM 7342 C CA . LEU E 2 177 ? 34.266 11.899 105.937 1.00 45.34 177 LEU I CA 1
ATOM 7343 C C . LEU E 2 177 ? 35.458 11.031 105.603 1.00 43.25 177 LEU I C 1
ATOM 7344 O O . LEU E 2 177 ? 35.403 9.822 105.768 1.00 43.24 177 LEU I O 1
ATOM 7349 N N . TYR E 2 178 ? 36.525 11.641 105.117 1.00 41.60 178 TYR I N 1
ATOM 7350 C CA . TYR E 2 178 ? 37.743 10.928 104.710 1.00 40.26 178 TYR I CA 1
ATOM 7351 C C . TYR E 2 178 ? 38.827 11.225 105.714 1.00 40.36 178 TYR I C 1
ATOM 7352 O O . TYR E 2 178 ? 39.056 12.397 106.053 1.00 40.09 178 TYR I O 1
ATOM 7361 N N . THR E 2 179 ? 39.516 10.189 106.172 1.00 39.95 179 THR I N 1
ATOM 7362 C CA . THR E 2 179 ? 40.790 10.398 106.857 1.00 40.56 179 THR I CA 1
ATOM 7363 C C . THR E 2 179 ? 41.926 9.846 106.016 1.00 39.25 179 THR I C 1
ATOM 7364 O O . THR E 2 179 ? 41.801 8.796 105.407 1.00 40.25 179 THR I O 1
ATOM 7368 N N . LEU E 2 180 ? 43.052 10.527 106.045 1.00 38.16 180 LEU I N 1
ATOM 7369 C CA . LEU E 2 180 ? 44.235 10.123 105.304 1.00 38.40 180 LEU I CA 1
ATOM 7370 C C . LEU E 2 180 ? 45.426 10.391 106.225 1.00 38.50 180 LEU I C 1
ATOM 7371 O O . LEU E 2 180 ? 45.350 11.282 107.086 1.00 38.53 180 LEU I O 1
ATOM 7376 N N . SER E 2 181 ? 46.511 9.627 106.069 1.00 37.64 181 SER I N 1
ATOM 7377 C CA . SER E 2 181 ? 47.743 9.968 106.782 1.00 37.08 181 SER I CA 1
ATOM 7378 C C . SER E 2 181 ? 48.982 9.796 105.917 1.00 35.74 181 SER I C 1
ATOM 7379 O O . SER E 2 181 ? 49.002 9.080 104.933 1.00 34.98 181 SER I O 1
ATOM 7382 N N . SER E 2 182 ? 50.018 10.501 106.309 1.00 35.56 182 SER I N 1
ATOM 7383 C CA . SER E 2 182 ? 51.287 10.418 105.664 1.00 34.60 182 SER I CA 1
ATOM 7384 C C . SER E 2 182 ? 52.349 10.257 106.727 1.00 34.47 182 SER I C 1
ATOM 7385 O O . SER E 2 182 ? 52.237 10.840 107.793 1.00 32.75 182 SER I O 1
ATOM 7388 N N . SER E 2 183 ? 53.325 9.388 106.433 1.00 35.34 183 SER I N 1
ATOM 7389 C CA . SER E 2 183 ? 54.539 9.208 107.239 1.00 34.93 183 SER I CA 1
ATOM 7390 C C . SER E 2 183 ? 55.771 9.626 106.445 1.00 36.21 183 SER I C 1
ATOM 7391 O O . SER E 2 183 ? 55.763 9.625 105.201 1.00 36.84 183 SER I O 1
ATOM 7394 N N . VAL E 2 184 ? 56.813 10.010 107.181 1.00 36.48 184 VAL I N 1
ATOM 7395 C CA . VAL E 2 184 ? 58.152 10.278 106.669 1.00 36.95 184 VAL I CA 1
ATOM 7396 C C . VAL E 2 184 ? 59.243 9.787 107.652 1.00 37.47 184 VAL I C 1
ATOM 7397 O O . VAL E 2 184 ? 59.165 9.980 108.872 1.00 37.97 184 VAL I O 1
ATOM 7401 N N . THR E 2 185 ? 60.265 9.151 107.117 1.00 37.71 185 THR I N 1
ATOM 7402 C CA . THR E 2 185 ? 61.320 8.625 107.965 1.00 38.46 185 THR I CA 1
ATOM 7403 C C . THR E 2 185 ? 62.624 9.264 107.588 1.00 37.86 185 THR I C 1
ATOM 7404 O O . THR E 2 185 ? 63.012 9.279 106.411 1.00 38.33 185 THR I O 1
ATOM 7408 N N . VAL E 2 186 ? 63.293 9.807 108.576 1.00 37.40 186 VAL I N 1
ATOM 7409 C CA . VAL E 2 186 ? 64.453 10.622 108.293 1.00 38.03 186 VAL I CA 1
ATOM 7410 C C . VAL E 2 186 ? 65.535 10.220 109.283 1.00 38.50 186 VAL I C 1
ATOM 7411 O O . VAL E 2 186 ? 65.205 9.690 110.327 1.00 38.59 186 VAL I O 1
ATOM 7415 N N . PRO E 2 187 ? 66.811 10.380 108.941 1.00 40.06 187 PRO I N 1
ATOM 7416 C CA . PRO E 2 187 ? 67.909 10.135 109.896 1.00 41.08 187 PRO I CA 1
ATOM 7417 C C . PRO E 2 187 ? 67.739 10.987 111.125 1.00 42.81 187 PRO I C 1
ATOM 7418 O O . PRO E 2 187 ? 67.386 12.165 110.988 1.00 44.29 187 PRO I O 1
ATOM 7422 N N . SER E 2 188 ? 68.006 10.447 112.307 1.00 44.02 188 SER I N 1
ATOM 7423 C CA . SER E 2 188 ? 67.795 11.207 113.552 1.00 45.82 188 SER I CA 1
ATOM 7424 C C . SER E 2 188 ? 68.650 12.518 113.703 1.00 46.87 188 SER I C 1
ATOM 7425 O O . SER E 2 188 ? 68.351 13.390 114.539 1.00 47.05 188 SER I O 1
ATOM 7428 N N . SER E 2 189 ? 69.696 12.645 112.884 1.00 47.52 189 SER I N 1
ATOM 7429 C CA . SER E 2 189 ? 70.504 13.850 112.820 1.00 48.02 189 SER I CA 1
ATOM 7430 C C . SER E 2 189 ? 69.770 15.031 112.222 1.00 48.18 189 SER I C 1
ATOM 7431 O O . SER E 2 189 ? 70.148 16.177 112.487 1.00 48.18 189 SER I O 1
ATOM 7434 N N . THR E 2 190 ? 68.761 14.766 111.383 1.00 47.88 190 THR I N 1
ATOM 7435 C CA . THR E 2 190 ? 68.093 15.852 110.648 1.00 47.84 190 THR I CA 1
ATOM 7436 C C . THR E 2 190 ? 66.954 16.496 111.431 1.00 47.17 190 THR I C 1
ATOM 7437 O O . THR E 2 190 ? 66.591 17.630 111.157 1.00 46.18 190 THR I O 1
ATOM 7441 N N . TRP E 2 191 ? 66.436 15.764 112.428 1.00 47.00 191 TRP I N 1
ATOM 7442 C CA . TRP E 2 191 ? 65.275 16.170 113.195 1.00 45.23 191 TRP I CA 1
ATOM 7443 C C . TRP E 2 191 ? 65.444 15.719 114.596 1.00 46.03 191 TRP I C 1
ATOM 7444 O O . TRP E 2 191 ? 65.716 14.539 114.840 1.00 45.90 191 TRP I O 1
ATOM 7455 N N . PRO E 2 192 ? 65.170 16.624 115.545 1.00 47.27 192 PRO I N 1
ATOM 7456 C CA . PRO E 2 192 ? 64.599 17.967 115.277 1.00 47.17 192 PRO I CA 1
ATOM 7457 C C . PRO E 2 192 ? 65.564 19.094 114.907 1.00 47.23 192 PRO I C 1
ATOM 7458 O O . PRO E 2 192 ? 65.138 20.198 114.665 1.00 47.59 192 PRO I O 1
ATOM 7462 N N . SER E 2 193 ? 66.849 18.838 114.850 1.00 47.42 193 SER I N 1
ATOM 7463 C CA . SER E 2 193 ? 67.780 19.937 114.665 1.00 47.49 193 SER I CA 1
ATOM 7464 C C . SER E 2 193 ? 67.558 20.682 113.341 1.00 47.82 193 SER I C 1
ATOM 7465 O O . SER E 2 193 ? 68.121 21.775 113.120 1.00 48.20 193 SER I O 1
ATOM 7468 N N . GLU E 2 194 ? 66.743 20.092 112.461 1.00 47.26 194 GLU I N 1
ATOM 7469 C CA . GLU E 2 194 ? 66.271 20.792 111.258 1.00 47.04 194 GLU I CA 1
ATOM 7470 C C . GLU E 2 194 ? 64.754 20.631 111.126 1.00 46.90 194 GLU I C 1
ATOM 7471 O O . GLU E 2 194 ? 64.174 19.646 111.616 1.00 46.60 194 GLU I O 1
ATOM 7477 N N . THR E 2 195 ? 64.095 21.593 110.474 1.00 46.55 195 THR I N 1
ATOM 7478 C CA . THR E 2 195 ? 62.631 21.608 110.504 1.00 45.44 195 THR I CA 1
ATOM 7479 C C . THR E 2 195 ? 62.061 20.785 109.363 1.00 44.88 195 THR I C 1
ATOM 7480 O O . THR E 2 195 ? 62.474 20.933 108.199 1.00 45.09 195 THR I O 1
ATOM 7484 N N . VAL E 2 196 ? 61.162 19.881 109.712 1.00 43.27 196 VAL I N 1
ATOM 7485 C CA . VAL E 2 196 ? 60.416 19.185 108.707 1.00 42.54 196 VAL I CA 1
ATOM 7486 C C . VAL E 2 196 ? 58.957 19.620 108.860 1.00 42.31 196 VAL I C 1
ATOM 7487 O O . VAL E 2 196 ? 58.440 19.766 109.950 1.00 41.25 196 VAL I O 1
ATOM 7491 N N . THR E 2 197 ? 58.298 19.836 107.745 1.00 42.01 197 THR I N 1
ATOM 7492 C CA . THR E 2 197 ? 56.974 20.392 107.770 1.00 42.33 197 THR I CA 1
ATOM 7493 C C . THR E 2 197 ? 56.187 19.656 106.695 1.00 42.94 197 THR I C 1
ATOM 7494 O O . THR E 2 197 ? 56.701 19.529 105.565 1.00 42.38 197 THR I O 1
ATOM 7498 N N . CYS E 2 198 ? 54.989 19.146 107.030 1.00 42.85 198 CYS I N 1
ATOM 7499 C CA . CYS E 2 198 ? 54.059 18.704 105.996 1.00 43.95 198 CYS I CA 1
ATOM 7500 C C . CYS E 2 198 ? 53.178 19.860 105.489 1.00 44.74 198 CYS I C 1
ATOM 7501 O O . CYS E 2 198 ? 52.599 20.619 106.259 1.00 44.64 198 CYS I O 1
ATOM 7504 N N . ASN E 2 199 ? 53.071 19.958 104.179 1.00 45.73 199 ASN I N 1
ATOM 7505 C CA . ASN E 2 199 ? 52.083 20.826 103.518 1.00 46.85 199 ASN I CA 1
ATOM 7506 C C . ASN E 2 199 ? 50.809 20.081 103.056 1.00 46.71 199 ASN I C 1
ATOM 7507 O O . ASN E 2 199 ? 50.863 19.249 102.171 1.00 45.87 199 ASN I O 1
ATOM 7512 N N . VAL E 2 200 ? 49.672 20.370 103.682 1.00 47.92 200 VAL I N 1
ATOM 7513 C CA . VAL E 2 200 ? 48.407 19.744 103.267 1.00 48.83 200 VAL I CA 1
ATOM 7514 C C . VAL E 2 200 ? 47.608 20.768 102.465 1.00 49.64 200 VAL I C 1
ATOM 7515 O O . VAL E 2 200 ? 47.453 21.933 102.888 1.00 50.09 200 VAL I O 1
ATOM 7519 N N . ALA E 2 201 ? 47.157 20.349 101.288 1.00 50.40 201 ALA I N 1
ATOM 7520 C CA . ALA E 2 201 ? 46.321 21.186 100.438 1.00 51.34 201 ALA I CA 1
ATOM 7521 C C . ALA E 2 201 ? 45.054 20.406 100.133 1.00 52.31 201 ALA I C 1
ATOM 7522 O O . ALA E 2 201 ? 45.142 19.280 99.624 1.00 51.94 201 ALA I O 1
ATOM 7524 N N . HIS E 2 202 ? 43.898 20.996 100.501 1.00 53.79 202 HIS I N 1
ATOM 7525 C CA . HIS E 2 202 ? 42.522 20.519 100.145 1.00 54.70 202 HIS I CA 1
ATOM 7526 C C . HIS E 2 202 ? 41.752 21.589 99.351 1.00 55.44 202 HIS I C 1
ATOM 7527 O O . HIS E 2 202 ? 41.240 22.570 99.930 1.00 55.09 202 HIS I O 1
ATOM 7534 N N . PRO E 2 203 ? 41.694 21.366 98.028 1.00 56.49 203 PRO I N 1
ATOM 7535 C CA . PRO E 2 203 ? 40.943 22.185 97.027 1.00 57.31 203 PRO I CA 1
ATOM 7536 C C . PRO E 2 203 ? 39.480 22.685 97.394 1.00 58.00 203 PRO I C 1
ATOM 7537 O O . PRO E 2 203 ? 38.446 21.998 97.191 1.00 57.47 203 PRO I O 1
ATOM 7541 N N . ALA E 2 204 ? 39.449 23.914 97.929 1.00 58.65 204 ALA I N 1
ATOM 7542 C CA . ALA E 2 204 ? 38.318 24.531 98.671 1.00 58.89 204 ALA I CA 1
ATOM 7543 C C . ALA E 2 204 ? 38.859 25.337 99.907 1.00 58.98 204 ALA I C 1
ATOM 7544 O O . ALA E 2 204 ? 38.633 24.972 101.069 1.00 58.92 204 ALA I O 1
ATOM 7546 N N . SER E 2 205 ? 39.533 26.460 99.600 1.00 58.82 205 SER I N 1
ATOM 7547 C CA . SER E 2 205 ? 40.457 27.216 100.500 1.00 58.93 205 SER I CA 1
ATOM 7548 C C . SER E 2 205 ? 41.608 26.386 101.092 1.00 58.46 205 SER I C 1
ATOM 7549 O O . SER E 2 205 ? 42.775 26.621 100.754 1.00 58.96 205 SER I O 1
ATOM 7552 N N . SER E 2 206 ? 41.247 25.389 101.899 1.00 57.13 206 SER I N 1
ATOM 7553 C CA . SER E 2 206 ? 42.100 24.821 102.921 1.00 56.05 206 SER I CA 1
ATOM 7554 C C . SER E 2 206 ? 43.533 24.598 102.542 1.00 55.95 206 SER I C 1
ATOM 7555 O O . SER E 2 206 ? 43.804 24.017 101.491 1.00 56.49 206 SER I O 1
ATOM 7558 N N . THR E 2 207 ? 44.428 25.061 103.428 1.00 55.60 207 THR I N 1
ATOM 7559 C CA . THR E 2 207 ? 45.903 25.018 103.264 1.00 55.48 207 THR I CA 1
ATOM 7560 C C . THR E 2 207 ? 46.689 25.261 104.593 1.00 55.40 207 THR I C 1
ATOM 7561 O O . THR E 2 207 ? 46.738 26.377 105.098 1.00 54.92 207 THR I O 1
ATOM 7565 N N . LYS E 2 208 ? 47.274 24.216 105.173 1.00 55.55 208 LYS I N 1
ATOM 7566 C CA . LYS E 2 208 ? 48.116 24.393 106.360 1.00 56.16 208 LYS I CA 1
ATOM 7567 C C . LYS E 2 208 ? 49.500 23.877 106.073 1.00 56.02 208 LYS I C 1
ATOM 7568 O O . LYS E 2 208 ? 49.698 22.827 105.456 1.00 55.15 208 LYS I O 1
ATOM 7574 N N . VAL E 2 209 ? 50.464 24.660 106.518 1.00 56.53 209 VAL I N 1
ATOM 7575 C CA . VAL E 2 209 ? 51.772 24.139 106.829 1.00 56.65 209 VAL I CA 1
ATOM 7576 C C . VAL E 2 209 ? 51.647 23.701 108.297 1.00 56.67 209 VAL I C 1
ATOM 7577 O O . VAL E 2 209 ? 51.076 24.422 109.089 1.00 56.41 209 VAL I O 1
ATOM 7581 N N . ASP E 2 210 ? 52.121 22.515 108.654 1.00 57.72 210 ASP I N 1
ATOM 7582 C CA . ASP E 2 210 ? 52.174 22.114 110.060 1.00 59.44 210 ASP I CA 1
ATOM 7583 C C . ASP E 2 210 ? 53.580 21.575 110.434 1.00 60.15 210 ASP I C 1
ATOM 7584 O O . ASP E 2 210 ? 53.928 20.418 110.117 1.00 60.43 210 ASP I O 1
ATOM 7589 N N . LYS E 2 211 ? 54.387 22.424 111.088 1.00 60.28 211 LYS I N 1
ATOM 7590 C CA . LYS E 2 211 ? 55.753 22.078 111.511 1.00 59.97 211 LYS I CA 1
ATOM 7591 C C . LYS E 2 211 ? 55.684 21.031 112.620 1.00 59.79 211 LYS I C 1
ATOM 7592 O O . LYS E 2 211 ? 55.001 21.222 113.640 1.00 59.29 211 LYS I O 1
ATOM 7598 N N . LYS E 2 212 ? 56.349 19.901 112.400 1.00 59.52 212 LYS I N 1
ATOM 7599 C CA . LYS E 2 212 ? 56.334 18.864 113.408 1.00 60.13 212 LYS I CA 1
ATOM 7600 C C . LYS E 2 212 ? 57.352 19.257 114.481 1.00 59.92 212 LYS I C 1
ATOM 7601 O O . LYS E 2 212 ? 58.530 19.502 114.203 1.00 58.91 212 LYS I O 1
ATOM 7607 N N . ILE E 2 213 ? 56.871 19.404 115.705 1.00 59.94 213 ILE I N 1
ATOM 7608 C CA . ILE E 2 213 ? 57.743 19.837 116.770 1.00 60.33 213 ILE I CA 1
ATOM 7609 C C . ILE E 2 213 ? 57.727 18.742 117.798 1.00 60.66 213 ILE I C 1
ATOM 7610 O O . ILE E 2 213 ? 56.725 18.055 117.948 1.00 60.64 213 ILE I O 1
ATOM 7615 N N . VAL E 2 214 ? 58.839 18.570 118.502 1.00 61.35 214 VAL I N 1
ATOM 7616 C CA . VAL E 2 214 ? 58.881 17.677 119.657 1.00 62.46 214 VAL I CA 1
ATOM 7617 C C . VAL E 2 214 ? 57.896 18.164 120.736 1.00 63.43 214 VAL I C 1
ATOM 7618 O O . VAL E 2 214 ? 57.760 19.364 120.895 1.00 63.21 214 VAL I O 1
ATOM 7622 N N . PRO E 2 215 ? 57.197 17.275 121.460 1.00 65.34 215 PRO I N 1
ATOM 7623 C CA . PRO E 2 215 ? 56.234 17.721 122.498 1.00 66.80 215 PRO I CA 1
ATOM 7624 C C . PRO E 2 215 ? 56.854 17.893 123.889 1.00 68.38 215 PRO I C 1
ATOM 7625 O O . PRO E 2 215 ? 57.683 17.054 124.240 1.00 67.92 215 PRO I O 1
ATOM 7629 N N . ARG E 2 216 ? 56.433 18.909 124.663 1.00 70.87 216 ARG I N 1
ATOM 7630 C CA . ARG E 2 216 ? 56.963 19.174 126.041 1.00 73.42 216 ARG I CA 1
ATOM 7631 C C . ARG E 2 216 ? 56.849 18.005 127.047 1.00 74.21 216 ARG I C 1
ATOM 7632 O O . ARG E 2 216 ? 55.774 17.402 127.208 1.00 73.80 216 ARG I O 1
ATOM 7640 N N . ASP E 2 217 ? 57.991 17.743 127.709 1.00 75.82 217 ASP I N 1
ATOM 7641 C CA . ASP E 2 217 ? 58.362 16.492 128.444 1.00 77.15 217 ASP I CA 1
ATOM 7642 C C . ASP E 2 217 ? 57.774 15.130 127.993 1.00 77.04 217 ASP I C 1
ATOM 7643 O O . ASP E 2 217 ? 58.490 14.306 127.404 1.00 76.31 217 ASP I O 1
ATOM 7649 N N . CYS F 3 7 ? 35.776 12.524 47.501 1.00 115.89 7 CYS X N 1
ATOM 7650 C CA . CYS F 3 7 ? 35.177 13.562 46.585 1.00 116.15 7 CYS X CA 1
ATOM 7651 C C . CYS F 3 7 ? 36.044 13.947 45.330 1.00 115.66 7 CYS X C 1
ATOM 7652 O O . CYS F 3 7 ? 35.494 14.192 44.237 1.00 115.65 7 CYS X O 1
ATOM 7655 N N . ASP F 3 8 ? 37.376 13.997 45.496 1.00 115.07 8 ASP X N 1
ATOM 7656 C CA . ASP F 3 8 ? 38.339 14.143 44.370 1.00 114.32 8 ASP X CA 1
ATOM 7657 C C . ASP F 3 8 ? 39.789 13.579 44.617 1.00 113.48 8 ASP X C 1
ATOM 7658 O O . ASP F 3 8 ? 40.176 13.265 45.751 1.00 113.40 8 ASP X O 1
ATOM 7663 N N . LEU F 3 9 ? 40.561 13.447 43.536 1.00 112.35 9 LEU X N 1
ATOM 7664 C CA . LEU F 3 9 ? 41.946 12.949 43.576 1.00 111.17 9 LEU X CA 1
ATOM 7665 C C . LEU F 3 9 ? 42.938 14.044 43.106 1.00 110.21 9 LEU X C 1
ATOM 7666 O O . LEU F 3 9 ? 44.107 13.769 42.781 1.00 110.22 9 LEU X O 1
ATOM 7671 N N . ARG F 3 10 ? 42.448 15.287 43.075 1.00 108.68 10 ARG X N 1
ATOM 7672 C CA . ARG F 3 10 ? 43.213 16.442 42.597 1.00 106.89 10 ARG X CA 1
ATOM 7673 C C . ARG F 3 10 ? 43.619 17.346 43.751 1.00 105.47 10 ARG X C 1
ATOM 7674 O O . ARG F 3 10 ? 44.057 18.483 43.546 1.00 105.32 10 ARG X O 1
ATOM 7682 N N . VAL F 3 11 ? 43.462 16.830 44.966 1.00 103.63 11 VAL X N 1
ATOM 7683 C CA . VAL F 3 11 ? 44.031 17.472 46.137 1.00 101.72 11 VAL X CA 1
ATOM 7684 C C . VAL F 3 11 ? 45.522 17.408 45.933 1.00 100.60 11 VAL X C 1
ATOM 7685 O O . VAL F 3 11 ? 46.209 18.356 46.217 1.00 100.03 11 VAL X O 1
ATOM 7689 N N . LEU F 3 12 ? 46.001 16.292 45.393 1.00 99.80 12 LEU X N 1
ATOM 7690 C CA . LEU F 3 12 ? 47.396 16.168 44.996 1.00 99.57 12 LEU X CA 1
ATOM 7691 C C . LEU F 3 12 ? 47.768 17.182 43.908 1.00 99.37 12 LEU X C 1
ATOM 7692 O O . LEU F 3 12 ? 48.827 17.823 43.988 1.00 99.48 12 LEU X O 1
ATOM 7697 N N . SER F 3 13 ? 46.895 17.313 42.901 1.00 98.82 13 SER X N 1
ATOM 7698 C CA . SER F 3 13 ? 47.168 18.106 41.693 1.00 97.86 13 SER X CA 1
ATOM 7699 C C . SER F 3 13 ? 47.173 19.600 41.984 1.00 97.27 13 SER X C 1
ATOM 7700 O O . SER F 3 13 ? 48.111 20.316 41.602 1.00 96.73 13 SER X O 1
ATOM 7703 N N . LYS F 3 14 ? 46.124 20.056 42.669 1.00 96.82 14 LYS X N 1
ATOM 7704 C CA . LYS F 3 14 ? 46.101 21.401 43.238 1.00 96.51 14 LYS X CA 1
ATOM 7705 C C . LYS F 3 14 ? 47.333 21.566 44.151 1.00 96.07 14 LYS X C 1
ATOM 7706 O O . LYS F 3 14 ? 48.118 22.505 43.984 1.00 95.87 14 LYS X O 1
ATOM 7712 N N . LEU F 3 15 ? 47.524 20.616 45.067 1.00 95.46 15 LEU X N 1
ATOM 7713 C CA . LEU F 3 15 ? 48.642 20.653 46.009 1.00 94.94 15 LEU X CA 1
ATOM 7714 C C . LEU F 3 15 ? 50.028 20.785 45.354 1.00 94.64 15 LEU X C 1
ATOM 7715 O O . LEU F 3 15 ? 50.884 21.488 45.882 1.00 94.56 15 LEU X O 1
ATOM 7720 N N . LEU F 3 16 ? 50.251 20.132 44.215 1.00 94.41 16 LEU X N 1
ATOM 7721 C CA . LEU F 3 16 ? 51.565 20.194 43.560 1.00 94.35 16 LEU X CA 1
ATOM 7722 C C . LEU F 3 16 ? 51.820 21.534 42.827 1.00 94.47 16 LEU X C 1
ATOM 7723 O O . LEU F 3 16 ? 52.938 22.071 42.884 1.00 94.37 16 LEU X O 1
ATOM 7728 N N . ARG F 3 17 ? 50.779 22.045 42.152 1.00 94.68 17 ARG X N 1
ATOM 7729 C CA . ARG F 3 17 ? 50.710 23.411 41.590 1.00 94.44 17 ARG X CA 1
ATOM 7730 C C . ARG F 3 17 ? 51.372 24.418 42.528 1.00 94.18 17 ARG X C 1
ATOM 7731 O O . ARG F 3 17 ? 52.506 24.875 42.286 1.00 94.08 17 ARG X O 1
ATOM 7739 N N . ASP F 3 18 ? 50.636 24.716 43.608 1.00 93.80 18 ASP X N 1
ATOM 7740 C CA . ASP F 3 18 ? 50.971 25.731 44.604 1.00 93.54 18 ASP X CA 1
ATOM 7741 C C . ASP F 3 18 ? 52.351 25.506 45.210 1.00 93.30 18 ASP X C 1
ATOM 7742 O O . ASP F 3 18 ? 53.115 26.454 45.367 1.00 93.36 18 ASP X O 1
ATOM 7747 N N . SER F 3 19 ? 52.663 24.257 45.547 1.00 92.99 19 SER X N 1
ATOM 7748 C CA . SER F 3 19 ? 53.947 23.922 46.157 1.00 92.95 19 SER X CA 1
ATOM 7749 C C . SER F 3 19 ? 55.061 24.699 45.470 1.00 92.92 19 SER X C 1
ATOM 7750 O O . SER F 3 19 ? 55.776 25.466 46.121 1.00 92.77 19 SER X O 1
ATOM 7753 N N . HIS F 3 20 ? 55.198 24.523 44.156 1.00 92.92 20 HIS X N 1
ATOM 7754 C CA . HIS F 3 20 ? 56.253 25.243 43.457 1.00 92.84 20 HIS X CA 1
ATOM 7755 C C . HIS F 3 20 ? 55.999 26.736 43.266 1.00 92.27 20 HIS X C 1
ATOM 7756 O O . HIS F 3 20 ? 56.941 27.515 43.413 1.00 92.20 20 HIS X O 1
ATOM 7763 N N . VAL F 3 21 ? 54.752 27.124 42.956 1.00 91.69 21 VAL X N 1
ATOM 7764 C CA . VAL F 3 21 ? 54.357 28.541 42.953 1.00 90.85 21 VAL X CA 1
ATOM 7765 C C . VAL F 3 21 ? 54.994 29.187 44.179 1.00 90.80 21 VAL X C 1
ATOM 7766 O O . VAL F 3 21 ? 55.873 30.043 44.047 1.00 91.04 21 VAL X O 1
ATOM 7770 N N . LEU F 3 22 ? 54.598 28.723 45.364 1.00 90.33 22 LEU X N 1
ATOM 7771 C CA . LEU F 3 22 ? 55.155 29.212 46.624 1.00 89.92 22 LEU X CA 1
ATOM 7772 C C . LEU F 3 22 ? 56.678 29.106 46.751 1.00 89.58 22 LEU X C 1
ATOM 7773 O O . LEU F 3 22 ? 57.308 30.079 47.149 1.00 89.62 22 LEU X O 1
ATOM 7778 N N . HIS F 3 23 ? 57.273 27.951 46.437 1.00 89.37 23 HIS X N 1
ATOM 7779 C CA . HIS F 3 23 ? 58.733 27.795 46.590 1.00 89.30 23 HIS X CA 1
ATOM 7780 C C . HIS F 3 23 ? 59.474 28.904 45.824 1.00 89.58 23 HIS X C 1
ATOM 7781 O O . HIS F 3 23 ? 60.320 29.613 46.400 1.00 89.26 23 HIS X O 1
ATOM 7788 N N . SER F 3 24 ? 59.127 29.056 44.541 1.00 89.66 24 SER X N 1
ATOM 7789 C CA . SER F 3 24 ? 59.719 30.065 43.667 1.00 89.51 24 SER X CA 1
ATOM 7790 C C . SER F 3 24 ? 59.717 31.449 44.322 1.00 89.48 24 SER X C 1
ATOM 7791 O O . SER F 3 24 ? 60.753 32.126 44.334 1.00 89.40 24 SER X O 1
ATOM 7794 N N . ARG F 3 25 ? 58.557 31.826 44.883 1.00 89.12 25 ARG X N 1
ATOM 7795 C CA . ARG F 3 25 ? 58.310 33.111 45.555 1.00 88.85 25 ARG X CA 1
ATOM 7796 C C . ARG F 3 25 ? 59.354 33.519 46.619 1.00 89.24 25 ARG X C 1
ATOM 7797 O O . ARG F 3 25 ? 59.370 34.674 47.069 1.00 89.16 25 ARG X O 1
ATOM 7805 N N . LEU F 3 26 ? 60.208 32.568 47.015 1.00 89.40 26 LEU X N 1
ATOM 7806 C CA . LEU F 3 26 ? 61.161 32.726 48.112 1.00 89.53 26 LEU X CA 1
ATOM 7807 C C . LEU F 3 26 ? 62.280 33.676 47.758 1.00 90.06 26 LEU X C 1
ATOM 7808 O O . LEU F 3 26 ? 62.979 34.172 48.646 1.00 90.01 26 LEU X O 1
ATOM 7813 N N . SER F 3 27 ? 62.434 33.906 46.447 1.00 91.09 27 SER X N 1
ATOM 7814 C CA . SER F 3 27 ? 63.292 34.951 45.849 1.00 91.68 27 SER X CA 1
ATOM 7815 C C . SER F 3 27 ? 63.185 36.285 46.587 1.00 91.89 27 SER X C 1
ATOM 7816 O O . SER F 3 27 ? 64.090 36.639 47.362 1.00 91.80 27 SER X O 1
ATOM 7819 N N . GLN F 3 28 ? 62.086 37.007 46.330 1.00 91.96 28 GLN X N 1
ATOM 7820 C CA . GLN F 3 28 ? 61.693 38.207 47.071 1.00 92.41 28 GLN X CA 1
ATOM 7821 C C . GLN F 3 28 ? 62.592 38.577 48.276 1.00 92.75 28 GLN X C 1
ATOM 7822 O O . GLN F 3 28 ? 62.972 39.743 48.457 1.00 92.63 28 GLN X O 1
ATOM 7828 N N . CYS F 3 29 ? 62.930 37.570 49.080 1.00 92.97 29 CYS X N 1
ATOM 7829 C CA . CYS F 3 29 ? 63.577 37.765 50.369 1.00 93.19 29 CYS X CA 1
ATOM 7830 C C . CYS F 3 29 ? 64.983 38.312 50.306 1.00 93.85 29 CYS X C 1
ATOM 7831 O O . CYS F 3 29 ? 65.926 37.638 49.851 1.00 94.00 29 CYS X O 1
ATOM 7834 N N . PRO F 3 30 ? 65.109 39.542 50.795 1.00 94.41 30 PRO X N 1
ATOM 7835 C CA . PRO F 3 30 ? 66.415 40.122 51.085 1.00 94.88 30 PRO X CA 1
ATOM 7836 C C . PRO F 3 30 ? 66.820 39.471 52.401 1.00 95.29 30 PRO X C 1
ATOM 7837 O O . PRO F 3 30 ? 66.290 39.807 53.479 1.00 95.52 30 PRO X O 1
ATOM 7841 N N . GLU F 3 31 ? 67.717 38.496 52.282 1.00 95.48 31 GLU X N 1
ATOM 7842 C CA . GLU F 3 31 ? 68.090 37.599 53.375 1.00 95.62 31 GLU X CA 1
ATOM 7843 C C . GLU F 3 31 ? 67.407 36.244 53.268 1.00 95.28 31 GLU X C 1
ATOM 7844 O O . GLU F 3 31 ? 66.197 36.121 53.037 1.00 95.04 31 GLU X O 1
ATOM 7850 N N . VAL F 3 32 ? 68.251 35.234 53.423 1.00 95.01 32 VAL X N 1
ATOM 7851 C CA . VAL F 3 32 ? 67.898 33.831 53.349 1.00 94.51 32 VAL X CA 1
ATOM 7852 C C . VAL F 3 32 ? 68.969 33.094 54.179 1.00 94.04 32 VAL X C 1
ATOM 7853 O O . VAL F 3 32 ? 69.824 32.374 53.651 1.00 94.17 32 VAL X O 1
ATOM 7857 N N . HIS F 3 33 ? 68.922 33.339 55.490 1.00 93.38 33 HIS X N 1
ATOM 7858 C CA . HIS F 3 33 ? 69.864 32.799 56.468 1.00 92.66 33 HIS X CA 1
ATOM 7859 C C . HIS F 3 33 ? 69.644 31.296 56.621 1.00 91.55 33 HIS X C 1
ATOM 7860 O O . HIS F 3 33 ? 68.498 30.867 56.788 1.00 91.81 33 HIS X O 1
ATOM 7867 N N . PRO F 3 34 ? 70.704 30.486 56.562 1.00 90.34 34 PRO X N 1
ATOM 7868 C CA . PRO F 3 34 ? 70.734 29.258 57.373 1.00 89.08 34 PRO X CA 1
ATOM 7869 C C . PRO F 3 34 ? 70.169 29.545 58.787 1.00 87.52 34 PRO X C 1
ATOM 7870 O O . PRO F 3 34 ? 70.627 30.485 59.448 1.00 87.67 34 PRO X O 1
ATOM 7874 N N . LEU F 3 35 ? 69.168 28.770 59.217 1.00 85.35 35 LEU X N 1
ATOM 7875 C CA . LEU F 3 35 ? 68.464 29.025 60.475 1.00 82.81 35 LEU X CA 1
ATOM 7876 C C . LEU F 3 35 ? 69.364 28.856 61.676 1.00 80.95 35 LEU X C 1
ATOM 7877 O O . LEU F 3 35 ? 70.278 28.032 61.644 1.00 80.29 35 LEU X O 1
ATOM 7882 N N . PRO F 3 36 ? 69.127 29.679 62.703 1.00 79.43 36 PRO X N 1
ATOM 7883 C CA . PRO F 3 36 ? 69.801 29.547 64.004 1.00 78.39 36 PRO X CA 1
ATOM 7884 C C . PRO F 3 36 ? 69.967 28.091 64.446 1.00 77.23 36 PRO X C 1
ATOM 7885 O O . PRO F 3 36 ? 71.106 27.638 64.593 1.00 76.70 36 PRO X O 1
ATOM 7889 N N . THR F 3 37 ? 68.854 27.380 64.632 1.00 76.00 37 THR X N 1
ATOM 7890 C CA . THR F 3 37 ? 68.871 25.967 65.017 1.00 74.91 37 THR X CA 1
ATOM 7891 C C . THR F 3 37 ? 68.448 25.123 63.822 1.00 73.67 37 THR X C 1
ATOM 7892 O O . THR F 3 37 ? 67.574 25.559 63.056 1.00 74.04 37 THR X O 1
ATOM 7896 N N . PRO F 3 38 ? 69.030 23.929 63.665 1.00 72.07 38 PRO X N 1
ATOM 7897 C CA . PRO F 3 38 ? 68.660 23.033 62.559 1.00 71.28 38 PRO X CA 1
ATOM 7898 C C . PRO F 3 38 ? 67.306 22.335 62.810 1.00 70.03 38 PRO X C 1
ATOM 7899 O O . PRO F 3 38 ? 66.967 22.093 63.965 1.00 69.92 38 PRO X O 1
ATOM 7903 N N . VAL F 3 39 ? 66.572 22.015 61.738 1.00 68.39 39 VAL X N 1
ATOM 7904 C CA . VAL F 3 39 ? 65.171 21.600 61.832 1.00 66.73 39 VAL X CA 1
ATOM 7905 C C . VAL F 3 39 ? 64.920 20.204 61.230 1.00 65.45 39 VAL X C 1
ATOM 7906 O O . VAL F 3 39 ? 65.225 19.946 60.076 1.00 65.11 39 VAL X O 1
ATOM 7910 N N . LEU F 3 40 ? 64.359 19.321 62.051 1.00 64.13 40 LEU X N 1
ATOM 7911 C CA . LEU F 3 40 ? 63.979 17.962 61.664 1.00 62.48 40 LEU X CA 1
ATOM 7912 C C . LEU F 3 40 ? 62.811 17.872 60.680 1.00 61.82 40 LEU X C 1
ATOM 7913 O O . LEU F 3 40 ? 61.744 18.472 60.891 1.00 61.99 40 LEU X O 1
ATOM 7918 N N . LEU F 3 41 ? 63.023 17.103 59.612 1.00 61.28 41 LEU X N 1
ATOM 7919 C CA . LEU F 3 41 ? 62.061 16.949 58.498 1.00 60.37 41 LEU X CA 1
ATOM 7920 C C . LEU F 3 41 ? 62.220 15.599 57.852 1.00 60.07 41 LEU X C 1
ATOM 7921 O O . LEU F 3 41 ? 63.315 15.033 57.836 1.00 59.03 41 LEU X O 1
ATOM 7926 N N . PRO F 3 42 ? 61.140 15.100 57.266 1.00 60.30 42 PRO X N 1
ATOM 7927 C CA . PRO F 3 42 ? 61.185 13.800 56.604 1.00 61.13 42 PRO X CA 1
ATOM 7928 C C . PRO F 3 42 ? 62.420 13.634 55.666 1.00 62.36 42 PRO X C 1
ATOM 7929 O O . PRO F 3 42 ? 62.657 14.411 54.713 1.00 62.03 42 PRO X O 1
ATOM 7933 N N . ALA F 3 43 ? 63.217 12.613 55.964 1.00 64.00 43 ALA X N 1
ATOM 7934 C CA . ALA F 3 43 ? 64.354 12.274 55.130 1.00 66.42 43 ALA X CA 1
ATOM 7935 C C . ALA F 3 43 ? 63.883 12.122 53.705 1.00 68.13 43 ALA X C 1
ATOM 7936 O O . ALA F 3 43 ? 62.705 11.884 53.451 1.00 68.53 43 ALA X O 1
ATOM 7938 N N . VAL F 3 44 ? 64.806 12.276 52.772 1.00 70.40 44 VAL X N 1
ATOM 7939 C CA . VAL F 3 44 ? 64.464 12.206 51.371 1.00 72.46 44 VAL X CA 1
ATOM 7940 C C . VAL F 3 44 ? 65.086 10.921 50.797 1.00 74.27 44 VAL X C 1
ATOM 7941 O O . VAL F 3 44 ? 65.999 10.949 49.980 1.00 74.32 44 VAL X O 1
ATOM 7945 N N . ASP F 3 45 ? 64.601 9.784 51.285 1.00 76.83 45 ASP X N 1
ATOM 7946 C CA . ASP F 3 45 ? 64.955 8.505 50.687 1.00 79.87 45 ASP X CA 1
ATOM 7947 C C . ASP F 3 45 ? 63.939 8.093 49.596 1.00 81.39 45 ASP X C 1
ATOM 7948 O O . ASP F 3 45 ? 62.729 7.927 49.856 1.00 81.88 45 ASP X O 1
ATOM 7953 N N . PHE F 3 46 ? 64.448 7.965 48.368 1.00 83.01 46 PHE X N 1
ATOM 7954 C CA . PHE F 3 46 ? 63.721 7.313 47.264 1.00 84.42 46 PHE X CA 1
ATOM 7955 C C . PHE F 3 46 ? 63.677 5.757 47.493 1.00 84.64 46 PHE X C 1
ATOM 7956 O O . PHE F 3 46 ? 63.342 4.995 46.569 1.00 84.15 46 PHE X O 1
ATOM 7964 N N . SER F 3 47 ? 63.993 5.340 48.743 1.00 85.32 47 SER X N 1
ATOM 7965 C CA . SER F 3 47 ? 64.171 3.937 49.234 1.00 85.66 47 SER X CA 1
ATOM 7966 C C . SER F 3 47 ? 62.866 3.154 49.466 1.00 85.76 47 SER X C 1
ATOM 7967 O O . SER F 3 47 ? 62.861 2.135 50.191 1.00 85.57 47 SER X O 1
ATOM 7970 N N . LEU F 3 48 ? 61.787 3.634 48.833 1.00 85.74 48 LEU X N 1
ATOM 7971 C CA . LEU F 3 48 ? 60.409 3.229 49.118 1.00 85.52 48 LEU X CA 1
ATOM 7972 C C . LEU F 3 48 ? 59.907 2.110 48.212 1.00 85.49 48 LEU X C 1
ATOM 7973 O O . LEU F 3 48 ? 58.768 2.135 47.733 1.00 85.46 48 LEU X O 1
ATOM 7978 N N . GLY F 3 49 ? 60.777 1.133 47.969 1.00 85.48 49 GLY X N 1
ATOM 7979 C CA . GLY F 3 49 ? 60.364 -0.148 47.418 1.00 85.22 49 GLY X CA 1
ATOM 7980 C C . GLY F 3 49 ? 59.861 -0.982 48.585 1.00 84.87 49 GLY X C 1
ATOM 7981 O O . GLY F 3 49 ? 58.849 -1.688 48.473 1.00 85.11 49 GLY X O 1
ATOM 7982 N N . GLU F 3 50 ? 60.576 -0.870 49.711 1.00 84.19 50 GLU X N 1
ATOM 7983 C CA . GLU F 3 50 ? 60.202 -1.496 50.975 1.00 83.36 50 GLU X CA 1
ATOM 7984 C C . GLU F 3 50 ? 58.786 -1.084 51.290 1.00 82.08 50 GLU X C 1
ATOM 7985 O O . GLU F 3 50 ? 57.859 -1.908 51.333 1.00 81.65 50 GLU X O 1
ATOM 7991 N N . TRP F 3 51 ? 58.658 0.229 51.469 1.00 80.60 51 TRP X N 1
ATOM 7992 C CA . TRP F 3 51 ? 57.414 0.911 51.755 1.00 78.57 51 TRP X CA 1
ATOM 7993 C C . TRP F 3 51 ? 56.265 0.502 50.830 1.00 78.18 51 TRP X C 1
ATOM 7994 O O . TRP F 3 51 ? 55.108 0.599 51.224 1.00 78.29 51 TRP X O 1
ATOM 8005 N N . LYS F 3 52 ? 56.551 0.016 49.627 1.00 77.59 52 LYS X N 1
ATOM 8006 C CA . LYS F 3 52 ? 55.444 -0.414 48.761 1.00 77.48 52 LYS X CA 1
ATOM 8007 C C . LYS F 3 52 ? 54.773 -1.779 49.122 1.00 76.80 52 LYS X C 1
ATOM 8008 O O . LYS F 3 52 ? 53.604 -2.011 48.766 1.00 76.38 52 LYS X O 1
ATOM 8014 N N . THR F 3 53 ? 55.491 -2.653 49.840 1.00 76.02 53 THR X N 1
ATOM 8015 C CA . THR F 3 53 ? 54.955 -3.976 50.208 1.00 75.12 53 THR X CA 1
ATOM 8016 C C . THR F 3 53 ? 53.880 -3.915 51.306 1.00 74.18 53 THR X C 1
ATOM 8017 O O . THR F 3 53 ? 53.030 -4.809 51.400 1.00 74.47 53 THR X O 1
ATOM 8021 N N . GLN F 3 54 ? 53.922 -2.855 52.116 1.00 72.37 54 GLN X N 1
ATOM 8022 C CA . GLN F 3 54 ? 53.021 -2.670 53.254 1.00 70.22 54 GLN X CA 1
ATOM 8023 C C . GLN F 3 54 ? 51.544 -2.530 52.868 1.00 68.66 54 GLN X C 1
ATOM 8024 O O . GLN F 3 54 ? 51.201 -2.073 51.767 1.00 68.28 54 GLN X O 1
ATOM 8030 N N . MET F 3 55 ? 50.683 -2.954 53.791 1.00 66.71 55 MET X N 1
ATOM 8031 C CA . MET F 3 55 ? 49.240 -2.878 53.641 1.00 64.70 55 MET X CA 1
ATOM 8032 C C . MET F 3 55 ? 48.846 -1.433 53.331 1.00 62.23 55 MET X C 1
ATOM 8033 O O . MET F 3 55 ? 49.525 -0.498 53.800 1.00 62.48 55 MET X O 1
ATOM 8038 N N . GLU F 3 56 ? 47.790 -1.236 52.539 1.00 58.42 56 GLU X N 1
ATOM 8039 C CA . GLU F 3 56 ? 47.413 0.114 52.091 1.00 55.84 56 GLU X CA 1
ATOM 8040 C C . GLU F 3 56 ? 47.126 1.095 53.243 1.00 53.69 56 GLU X C 1
ATOM 8041 O O . GLU F 3 56 ? 47.580 2.231 53.207 1.00 53.20 56 GLU X O 1
ATOM 8047 N N . GLU F 3 57 ? 46.384 0.662 54.255 1.00 51.81 57 GLU X N 1
ATOM 8048 C CA . GLU F 3 57 ? 46.061 1.522 55.399 1.00 50.72 57 GLU X CA 1
ATOM 8049 C C . GLU F 3 57 ? 47.323 1.975 56.143 1.00 49.17 57 GLU X C 1
ATOM 8050 O O . GLU F 3 57 ? 47.431 3.125 56.555 1.00 48.15 57 GLU X O 1
ATOM 8056 N N . THR F 3 58 ? 48.276 1.067 56.275 1.00 47.67 58 THR X N 1
ATOM 8057 C CA . THR F 3 58 ? 49.538 1.354 56.898 1.00 47.50 58 THR X CA 1
ATOM 8058 C C . THR F 3 58 ? 50.462 2.251 56.053 1.00 48.27 58 THR X C 1
ATOM 8059 O O . THR F 3 58 ? 51.204 3.065 56.591 1.00 47.85 58 THR X O 1
ATOM 8063 N N . LYS F 3 59 ? 50.408 2.124 54.737 1.00 48.91 59 LYS X N 1
ATOM 8064 C CA . LYS F 3 59 ? 51.129 3.062 53.911 1.00 49.98 59 LYS X CA 1
ATOM 8065 C C . LYS F 3 59 ? 50.691 4.454 54.311 1.00 50.19 59 LYS X C 1
ATOM 8066 O O . LYS F 3 59 ? 51.534 5.378 54.418 1.00 50.41 59 LYS X O 1
ATOM 8072 N N . ALA F 3 60 ? 49.375 4.608 54.527 1.00 50.10 60 ALA X N 1
ATOM 8073 C CA . ALA F 3 60 ? 48.776 5.959 54.684 1.00 50.27 60 ALA X CA 1
ATOM 8074 C C . ALA F 3 60 ? 49.205 6.547 56.022 1.00 50.08 60 ALA X C 1
ATOM 8075 O O . ALA F 3 60 ? 49.645 7.700 56.098 1.00 50.45 60 ALA X O 1
ATOM 8077 N N . GLN F 3 61 ? 49.093 5.705 57.044 1.00 49.07 61 GLN X N 1
ATOM 8078 C CA . GLN F 3 61 ? 49.577 5.951 58.389 1.00 48.37 61 GLN X CA 1
ATOM 8079 C C . GLN F 3 61 ? 51.007 6.458 58.416 1.00 47.56 61 GLN X C 1
ATOM 8080 O O . GLN F 3 61 ? 51.281 7.494 59.038 1.00 47.10 61 GLN X O 1
ATOM 8086 N N . ASP F 3 62 ? 51.921 5.746 57.755 1.00 47.01 62 ASP X N 1
ATOM 8087 C CA . ASP F 3 62 ? 53.281 6.265 57.658 1.00 46.54 62 ASP X CA 1
ATOM 8088 C C . ASP F 3 62 ? 53.234 7.675 57.079 1.00 45.08 62 ASP X C 1
ATOM 8089 O O . ASP F 3 62 ? 53.864 8.583 57.624 1.00 45.28 62 ASP X O 1
ATOM 8094 N N . ILE F 3 63 ? 52.451 7.891 56.031 1.00 42.88 63 ILE X N 1
ATOM 8095 C CA . ILE F 3 63 ? 52.492 9.213 55.445 1.00 41.89 63 ILE X CA 1
ATOM 8096 C C . ILE F 3 63 ? 52.029 10.236 56.469 1.00 40.64 63 ILE X C 1
ATOM 8097 O O . ILE F 3 63 ? 52.595 11.310 56.596 1.00 39.90 63 ILE X O 1
ATOM 8102 N N . LEU F 3 64 ? 51.018 9.870 57.235 1.00 40.35 64 LEU X N 1
ATOM 8103 C CA . LEU F 3 64 ? 50.445 10.793 58.187 1.00 39.92 64 LEU X CA 1
ATOM 8104 C C . LEU F 3 64 ? 51.506 11.159 59.230 1.00 40.61 64 LEU X C 1
ATOM 8105 O O . LEU F 3 64 ? 51.578 12.310 59.674 1.00 41.59 64 LEU X O 1
ATOM 8110 N N . GLY F 3 65 ? 52.334 10.197 59.615 1.00 40.27 65 GLY X N 1
ATOM 8111 C CA . GLY F 3 65 ? 53.406 10.481 60.528 1.00 39.23 65 GLY X CA 1
ATOM 8112 C C . GLY F 3 65 ? 54.343 11.484 59.900 1.00 39.75 65 GLY X C 1
ATOM 8113 O O . GLY F 3 65 ? 54.721 12.479 60.528 1.00 40.18 65 GLY X O 1
ATOM 8114 N N . ALA F 3 66 ? 54.735 11.236 58.659 1.00 39.22 66 ALA X N 1
ATOM 8115 C CA . ALA F 3 66 ? 55.739 12.077 58.015 1.00 38.73 66 ALA X CA 1
ATOM 8116 C C . ALA F 3 66 ? 55.202 13.494 57.862 1.00 38.94 66 ALA X C 1
ATOM 8117 O O . ALA F 3 66 ? 55.923 14.461 58.033 1.00 38.25 66 ALA X O 1
ATOM 8119 N N . VAL F 3 67 ? 53.914 13.609 57.545 1.00 40.39 67 VAL X N 1
ATOM 8120 C CA . VAL F 3 67 ? 53.284 14.908 57.345 1.00 41.44 67 VAL X CA 1
ATOM 8121 C C . VAL F 3 67 ? 53.160 15.666 58.643 1.00 42.01 67 VAL X C 1
ATOM 8122 O O . VAL F 3 67 ? 53.400 16.898 58.688 1.00 43.14 67 VAL X O 1
ATOM 8126 N N . THR F 3 68 ? 52.780 14.947 59.689 1.00 40.98 68 THR X N 1
ATOM 8127 C CA . THR F 3 68 ? 52.689 15.579 61.000 1.00 41.18 68 THR X CA 1
ATOM 8128 C C . THR F 3 68 ? 54.072 16.084 61.496 1.00 40.73 68 THR X C 1
ATOM 8129 O O . THR F 3 68 ? 54.153 17.153 62.092 1.00 39.97 68 THR X O 1
ATOM 8133 N N . LEU F 3 69 ? 55.133 15.311 61.228 1.00 41.21 69 LEU X N 1
ATOM 8134 C CA . LEU F 3 69 ? 56.505 15.671 61.612 1.00 42.54 69 LEU X CA 1
ATOM 8135 C C . LEU F 3 69 ? 57.061 16.826 60.757 1.00 43.87 69 LEU X C 1
ATOM 8136 O O . LEU F 3 69 ? 57.764 17.731 61.266 1.00 44.05 69 LEU X O 1
ATOM 8141 N N . LEU F 3 70 ? 56.743 16.791 59.467 1.00 44.80 70 LEU X N 1
ATOM 8142 C CA . LEU F 3 70 ? 56.995 17.945 58.659 1.00 46.70 70 LEU X CA 1
ATOM 8143 C C . LEU F 3 70 ? 56.278 19.136 59.300 1.00 47.66 70 LEU X C 1
ATOM 8144 O O . LEU F 3 70 ? 56.931 20.096 59.660 1.00 48.37 70 LEU X O 1
ATOM 8149 N N . LEU F 3 71 ? 54.957 19.094 59.457 1.00 48.91 71 LEU X N 1
ATOM 8150 C CA . LEU F 3 71 ? 54.234 20.315 59.880 1.00 49.51 71 LEU X CA 1
ATOM 8151 C C . LEU F 3 71 ? 54.931 20.924 61.083 1.00 50.39 71 LEU X C 1
ATOM 8152 O O . LEU F 3 71 ? 54.902 22.129 61.300 1.00 50.51 71 LEU X O 1
ATOM 8157 N N . GLU F 3 72 ? 55.611 20.089 61.844 1.00 51.08 72 GLU X N 1
ATOM 8158 C CA . GLU F 3 72 ? 56.239 20.578 63.035 1.00 52.32 72 GLU X CA 1
ATOM 8159 C C . GLU F 3 72 ? 57.711 21.064 62.780 1.00 52.64 72 GLU X C 1
ATOM 8160 O O . GLU F 3 72 ? 58.209 21.993 63.452 1.00 53.06 72 GLU X O 1
ATOM 8166 N N . GLY F 3 73 ? 58.410 20.460 61.817 1.00 52.45 73 GLY X N 1
ATOM 8167 C CA . GLY F 3 73 ? 59.623 21.078 61.295 1.00 51.59 73 GLY X CA 1
ATOM 8168 C C . GLY F 3 73 ? 59.387 22.517 60.815 1.00 50.85 73 GLY X C 1
ATOM 8169 O O . GLY F 3 73 ? 60.086 23.419 61.239 1.00 51.13 73 GLY X O 1
ATOM 8170 N N . VAL F 3 74 ? 58.407 22.730 59.944 1.00 50.08 74 VAL X N 1
ATOM 8171 C CA . VAL F 3 74 ? 58.017 24.063 59.483 1.00 50.47 74 VAL X CA 1
ATOM 8172 C C . VAL F 3 74 ? 57.838 25.078 60.595 1.00 51.84 74 VAL X C 1
ATOM 8173 O O . VAL F 3 74 ? 58.512 26.093 60.647 1.00 52.89 74 VAL X O 1
ATOM 8177 N N . MET F 3 75 ? 56.921 24.797 61.502 1.00 53.41 75 MET X N 1
ATOM 8178 C CA . MET F 3 75 ? 56.673 25.648 62.642 1.00 54.52 75 MET X CA 1
ATOM 8179 C C . MET F 3 75 ? 57.890 25.896 63.547 1.00 54.90 75 MET X C 1
ATOM 8180 O O . MET F 3 75 ? 58.057 26.990 64.073 1.00 54.70 75 MET X O 1
ATOM 8185 N N . ALA F 3 76 ? 58.728 24.883 63.728 1.00 55.64 76 ALA X N 1
ATOM 8186 C CA . ALA F 3 76 ? 59.985 25.031 64.456 1.00 56.87 76 ALA X CA 1
ATOM 8187 C C . ALA F 3 76 ? 60.901 26.115 63.838 1.00 58.30 76 ALA X C 1
ATOM 8188 O O . ALA F 3 76 ? 61.710 26.744 64.553 1.00 57.79 76 ALA X O 1
ATOM 8190 N N . ALA F 3 77 ? 60.768 26.316 62.515 1.00 59.68 77 ALA X N 1
ATOM 8191 C CA . ALA F 3 77 ? 61.535 27.337 61.781 1.00 60.82 77 ALA X CA 1
ATOM 8192 C C . ALA F 3 77 ? 60.963 28.737 61.994 1.00 61.47 77 ALA X C 1
ATOM 8193 O O . ALA F 3 77 ? 61.683 29.643 62.436 1.00 61.65 77 ALA X O 1
ATOM 8195 N N . ARG F 3 78 ? 59.682 28.908 61.688 1.00 62.18 78 ARG X N 1
ATOM 8196 C CA . ARG F 3 78 ? 58.982 30.150 61.993 1.00 63.65 78 ARG X CA 1
ATOM 8197 C C . ARG F 3 78 ? 59.305 30.676 63.401 1.00 64.79 78 ARG X C 1
ATOM 8198 O O . ARG F 3 78 ? 59.343 31.901 63.630 1.00 64.88 78 ARG X O 1
ATOM 8206 N N . GLY F 3 79 ? 59.517 29.750 64.342 1.00 65.67 79 GLY X N 1
ATOM 8207 C CA . GLY F 3 79 ? 59.728 30.104 65.740 1.00 66.64 79 GLY X CA 1
ATOM 8208 C C . GLY F 3 79 ? 61.026 30.855 65.935 1.00 67.55 79 GLY X C 1
ATOM 8209 O O . GLY F 3 79 ? 61.127 31.788 66.756 1.00 67.32 79 GLY X O 1
ATOM 8210 N N . GLN F 3 80 ? 62.019 30.455 65.143 1.00 68.39 80 GLN X N 1
ATOM 8211 C CA . GLN F 3 80 ? 63.343 31.046 65.211 1.00 69.16 80 GLN X CA 1
ATOM 8212 C C . GLN F 3 80 ? 63.387 32.458 64.578 1.00 69.86 80 GLN X C 1
ATOM 8213 O O . GLN F 3 80 ? 64.406 33.111 64.677 1.00 69.98 80 GLN X O 1
ATOM 8219 N N . LEU F 3 81 ? 62.269 32.934 64.003 1.00 71.25 81 LEU X N 1
ATOM 8220 C CA . LEU F 3 81 ? 62.209 34.178 63.197 1.00 72.74 81 LEU X CA 1
ATOM 8221 C C . LEU F 3 81 ? 61.120 35.220 63.519 1.00 73.82 81 LEU X C 1
ATOM 8222 O O . LEU F 3 81 ? 59.999 34.871 63.917 1.00 74.09 81 LEU X O 1
ATOM 8227 N N . GLY F 3 82 ? 61.451 36.493 63.266 1.00 74.84 82 GLY X N 1
ATOM 8228 C CA . GLY F 3 82 ? 60.509 37.606 63.307 1.00 76.07 82 GLY X CA 1
ATOM 8229 C C . GLY F 3 82 ? 59.577 37.678 62.090 1.00 76.98 82 GLY X C 1
ATOM 8230 O O . GLY F 3 82 ? 59.618 36.775 61.247 1.00 76.93 82 GLY X O 1
ATOM 8231 N N . PRO F 3 83 ? 58.736 38.726 61.997 1.00 77.63 83 PRO X N 1
ATOM 8232 C CA . PRO F 3 83 ? 57.700 38.816 60.945 1.00 78.00 83 PRO X CA 1
ATOM 8233 C C . PRO F 3 83 ? 58.264 39.159 59.554 1.00 78.47 83 PRO X C 1
ATOM 8234 O O . PRO F 3 83 ? 57.665 39.930 58.775 1.00 78.51 83 PRO X O 1
ATOM 8238 N N . THR F 3 84 ? 59.409 38.549 59.245 1.00 78.72 84 THR X N 1
ATOM 8239 C CA . THR F 3 84 ? 60.146 38.816 58.015 1.00 78.59 84 THR X CA 1
ATOM 8240 C C . THR F 3 84 ? 59.359 38.477 56.743 1.00 78.70 84 THR X C 1
ATOM 8241 O O . THR F 3 84 ? 58.117 38.564 56.688 1.00 78.08 84 THR X O 1
ATOM 8245 N N . CYS F 3 85 ? 60.132 38.116 55.726 1.00 78.89 85 CYS X N 1
ATOM 8246 C CA . CYS F 3 85 ? 59.635 37.701 54.436 1.00 79.37 85 CYS X CA 1
ATOM 8247 C C . CYS F 3 85 ? 59.599 36.169 54.420 1.00 78.49 85 CYS X C 1
ATOM 8248 O O . CYS F 3 85 ? 58.619 35.558 53.973 1.00 78.26 85 CYS X O 1
ATOM 8251 N N . LEU F 3 86 ? 60.674 35.565 54.930 1.00 77.36 86 LEU X N 1
ATOM 8252 C CA . LEU F 3 86 ? 60.823 34.128 54.945 1.00 76.17 86 LEU X CA 1
ATOM 8253 C C . LEU F 3 86 ? 59.666 33.533 55.735 1.00 75.81 86 LEU X C 1
ATOM 8254 O O . LEU F 3 86 ? 59.005 32.599 55.282 1.00 75.70 86 LEU X O 1
ATOM 8259 N N . SER F 3 87 ? 59.415 34.112 56.904 1.00 75.05 87 SER X N 1
ATOM 8260 C CA . SER F 3 87 ? 58.413 33.605 57.821 1.00 74.49 87 SER X CA 1
ATOM 8261 C C . SER F 3 87 ? 57.048 33.903 57.274 1.00 73.64 87 SER X C 1
ATOM 8262 O O . SER F 3 87 ? 56.095 33.177 57.552 1.00 73.92 87 SER X O 1
ATOM 8265 N N . SER F 3 88 ? 56.944 34.973 56.496 1.00 72.79 88 SER X N 1
ATOM 8266 C CA . SER F 3 88 ? 55.718 35.218 55.749 1.00 71.83 88 SER X CA 1
ATOM 8267 C C . SER F 3 88 ? 55.427 33.959 54.954 1.00 70.68 88 SER X C 1
ATOM 8268 O O . SER F 3 88 ? 54.326 33.393 55.066 1.00 70.74 88 SER X O 1
ATOM 8271 N N . LEU F 3 89 ? 56.443 33.487 54.222 1.00 68.86 89 LEU X N 1
ATOM 8272 C CA . LEU F 3 89 ? 56.249 32.433 53.226 1.00 67.50 89 LEU X CA 1
ATOM 8273 C C . LEU F 3 89 ? 56.175 31.034 53.823 1.00 66.23 89 LEU X C 1
ATOM 8274 O O . LEU F 3 89 ? 55.467 30.148 53.320 1.00 65.62 89 LEU X O 1
ATOM 8279 N N . LEU F 3 90 ? 56.888 30.857 54.919 1.00 65.08 90 LEU X N 1
ATOM 8280 C CA . LEU F 3 90 ? 56.791 29.638 55.692 1.00 64.67 90 LEU X CA 1
ATOM 8281 C C . LEU F 3 90 ? 55.382 29.357 56.288 1.00 64.74 90 LEU X C 1
ATOM 8282 O O . LEU F 3 90 ? 55.016 28.199 56.484 1.00 64.86 90 LEU X O 1
ATOM 8287 N N . GLY F 3 91 ? 54.591 30.410 56.525 1.00 64.58 91 GLY X N 1
ATOM 8288 C CA . GLY F 3 91 ? 53.231 30.290 57.043 1.00 63.58 91 GLY X CA 1
ATOM 8289 C C . GLY F 3 91 ? 52.174 30.003 55.991 1.00 63.20 91 GLY X C 1
ATOM 8290 O O . GLY F 3 91 ? 51.026 29.692 56.322 1.00 62.99 91 GLY X O 1
ATOM 8291 N N . GLN F 3 92 ? 52.554 30.122 54.719 1.00 62.65 92 GLN X N 1
ATOM 8292 C CA . GLN F 3 92 ? 51.683 29.708 53.613 1.00 62.06 92 GLN X CA 1
ATOM 8293 C C . GLN F 3 92 ? 51.934 28.241 53.270 1.00 60.71 92 GLN X C 1
ATOM 8294 O O . GLN F 3 92 ? 51.018 27.554 52.801 1.00 59.82 92 GLN X O 1
ATOM 8300 N N . LEU F 3 93 ? 53.183 27.806 53.507 1.00 60.02 93 LEU X N 1
ATOM 8301 C CA . LEU F 3 93 ? 53.646 26.434 53.273 1.00 59.73 93 LEU X CA 1
ATOM 8302 C C . LEU F 3 93 ? 52.842 25.582 54.223 1.00 60.20 93 LEU X C 1
ATOM 8303 O O . LEU F 3 93 ? 51.988 24.793 53.800 1.00 59.94 93 LEU X O 1
ATOM 8308 N N . SER F 3 94 ? 53.110 25.793 55.512 1.00 60.50 94 SER X N 1
ATOM 8309 C CA . SER F 3 94 ? 52.280 25.305 56.599 1.00 61.01 94 SER X CA 1
ATOM 8310 C C . SER F 3 94 ? 50.783 25.336 56.253 1.00 60.68 94 SER X C 1
ATOM 8311 O O . SER F 3 94 ? 50.100 24.355 56.447 1.00 60.27 94 SER X O 1
ATOM 8314 N N . GLY F 3 95 ? 50.276 26.436 55.716 1.00 60.45 95 GLY X N 1
ATOM 8315 C CA . GLY F 3 95 ? 48.886 26.448 55.287 1.00 61.43 95 GLY X CA 1
ATOM 8316 C C . GLY F 3 95 ? 48.542 25.281 54.360 1.00 61.79 95 GLY X C 1
ATOM 8317 O O . GLY F 3 95 ? 47.507 24.579 54.507 1.00 61.41 95 GLY X O 1
ATOM 8318 N N . GLN F 3 96 ? 49.443 25.067 53.409 1.00 61.88 96 GLN X N 1
ATOM 8319 C CA . GLN F 3 96 ? 49.276 24.028 52.429 1.00 62.41 96 GLN X CA 1
ATOM 8320 C C . GLN F 3 96 ? 49.391 22.630 53.016 1.00 62.36 96 GLN X C 1
ATOM 8321 O O . GLN F 3 96 ? 48.663 21.715 52.593 1.00 62.35 96 GLN X O 1
ATOM 8327 N N . VAL F 3 97 ? 50.302 22.472 53.984 1.00 61.57 97 VAL X N 1
ATOM 8328 C CA . VAL F 3 97 ? 50.495 21.205 54.696 1.00 60.53 97 VAL X CA 1
ATOM 8329 C C . VAL F 3 97 ? 49.247 20.783 55.495 1.00 59.70 97 VAL X C 1
ATOM 8330 O O . VAL F 3 97 ? 48.879 19.610 55.482 1.00 60.10 97 VAL X O 1
ATOM 8334 N N . ARG F 3 98 ? 48.591 21.739 56.162 1.00 58.60 98 ARG X N 1
ATOM 8335 C CA . ARG F 3 98 ? 47.414 21.470 56.998 1.00 57.13 98 ARG X CA 1
ATOM 8336 C C . ARG F 3 98 ? 46.277 20.878 56.157 1.00 57.11 98 ARG X C 1
ATOM 8337 O O . ARG F 3 98 ? 45.339 20.304 56.709 1.00 57.48 98 ARG X O 1
ATOM 8345 N N . LEU F 3 99 ? 46.347 21.038 54.832 1.00 55.78 99 LEU X N 1
ATOM 8346 C CA . LEU F 3 99 ? 45.324 20.504 53.946 1.00 54.76 99 LEU X CA 1
ATOM 8347 C C . LEU F 3 99 ? 45.535 18.994 53.721 1.00 53.62 99 LEU X C 1
ATOM 8348 O O . LEU F 3 99 ? 44.552 18.227 53.575 1.00 53.40 99 LEU X O 1
ATOM 8353 N N . LEU F 3 100 ? 46.812 18.592 53.690 1.00 51.37 100 LEU X N 1
ATOM 8354 C CA . LEU F 3 100 ? 47.200 17.193 53.528 1.00 49.66 100 LEU X CA 1
ATOM 8355 C C . LEU F 3 100 ? 46.953 16.490 54.831 1.00 48.45 100 LEU X C 1
ATOM 8356 O O . LEU F 3 100 ? 46.390 15.392 54.864 1.00 48.79 100 LEU X O 1
ATOM 8361 N N . LEU F 3 101 ? 47.363 17.131 55.911 1.00 46.47 101 LEU X N 1
ATOM 8362 C CA . LEU F 3 101 ? 47.135 16.568 57.210 1.00 44.78 101 LEU X CA 1
ATOM 8363 C C . LEU F 3 101 ? 45.643 16.295 57.393 1.00 44.81 101 LEU X C 1
ATOM 8364 O O . LEU F 3 101 ? 45.268 15.164 57.702 1.00 44.26 101 LEU X O 1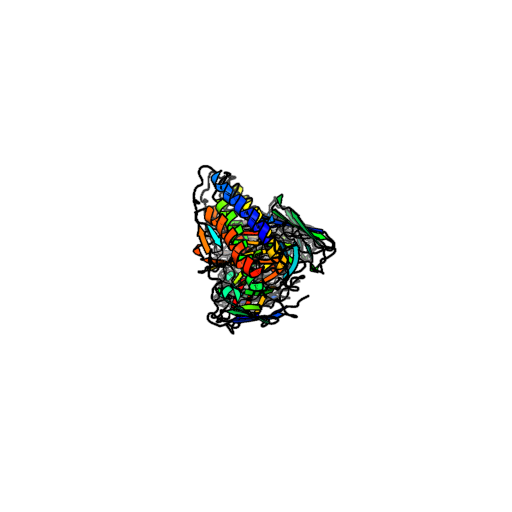
ATOM 8369 N N . GLY F 3 102 ? 44.795 17.300 57.150 1.00 44.85 102 GLY X N 1
ATOM 8370 C CA . GLY F 3 102 ? 43.348 17.110 57.127 1.00 44.69 102 GLY X CA 1
ATOM 8371 C C . GLY F 3 102 ? 42.820 15.871 56.361 1.00 45.21 102 GLY X C 1
ATOM 8372 O O . GLY F 3 102 ? 41.972 15.129 56.889 1.00 45.00 102 GLY X O 1
ATOM 8373 N N . ALA F 3 103 ? 43.319 15.640 55.138 1.00 44.34 103 ALA X N 1
ATOM 8374 C CA . ALA F 3 103 ? 42.848 14.540 54.273 1.00 43.65 103 ALA X CA 1
ATOM 8375 C C . ALA F 3 103 ? 43.211 13.158 54.815 1.00 42.58 103 ALA X C 1
ATOM 8376 O O . ALA F 3 103 ? 42.352 12.290 54.976 1.00 43.13 103 ALA X O 1
ATOM 8378 N N . LEU F 3 104 ? 44.501 12.962 55.028 1.00 41.45 104 LEU X N 1
ATOM 8379 C CA . LEU F 3 104 ? 45.056 11.819 55.738 1.00 40.62 104 LEU X CA 1
ATOM 8380 C C . LEU F 3 104 ? 44.277 11.497 57.010 1.00 40.86 104 LEU X C 1
ATOM 8381 O O . LEU F 3 104 ? 43.654 10.438 57.123 1.00 41.95 104 LEU X O 1
ATOM 8386 N N . GLN F 3 105 ? 44.244 12.446 57.934 1.00 39.85 105 GLN X N 1
ATOM 8387 C CA . GLN F 3 105 ? 43.557 12.269 59.204 1.00 39.09 105 GLN X CA 1
ATOM 8388 C C . GLN F 3 105 ? 42.085 11.842 59.085 1.00 38.60 105 GLN X C 1
ATOM 8389 O O . GLN F 3 105 ? 41.591 11.046 59.871 1.00 38.24 105 GLN X O 1
ATOM 8395 N N . SER F 3 106 ? 41.403 12.382 58.094 1.00 38.08 106 SER X N 1
ATOM 8396 C CA . SER F 3 106 ? 39.985 12.088 57.892 1.00 38.27 106 SER X CA 1
ATOM 8397 C C . SER F 3 106 ? 39.820 10.674 57.321 1.00 38.56 106 SER X C 1
ATOM 8398 O O . SER F 3 106 ? 38.905 9.953 57.698 1.00 37.36 106 SER X O 1
ATOM 8401 N N . LEU F 3 107 ? 40.727 10.313 56.417 1.00 38.92 107 LEU X N 1
ATOM 8402 C CA . LEU F 3 107 ? 40.736 8.980 55.817 1.00 40.00 107 LEU X CA 1
ATOM 8403 C C . LEU F 3 107 ? 41.005 7.937 56.882 1.00 38.91 107 LEU X C 1
ATOM 8404 O O . LEU F 3 107 ? 40.397 6.877 56.892 1.00 39.54 107 LEU X O 1
ATOM 8409 N N . LEU F 3 108 ? 41.912 8.270 57.777 1.00 38.57 108 LEU X N 1
ATOM 8410 C CA . LEU F 3 108 ? 42.311 7.377 58.850 1.00 37.34 108 LEU X CA 1
ATOM 8411 C C . LEU F 3 108 ? 41.420 7.454 60.121 1.00 35.74 108 LEU X C 1
ATOM 8412 O O . LEU F 3 108 ? 41.405 6.552 60.874 1.00 35.79 108 LEU X O 1
ATOM 8417 N N . GLY F 3 109 ? 40.664 8.499 60.351 1.00 34.44 109 GLY X N 1
ATOM 8418 C CA . GLY F 3 109 ? 39.816 8.478 61.530 1.00 34.33 109 GLY X CA 1
ATOM 8419 C C . GLY F 3 109 ? 40.569 8.718 62.840 1.00 34.24 109 GLY X C 1
ATOM 8420 O O . GLY F 3 109 ? 40.024 8.577 63.914 1.00 34.66 109 GLY X O 1
ATOM 8421 N N . THR F 3 110 ? 41.835 9.093 62.739 1.00 33.90 110 THR X N 1
ATOM 8422 C CA . THR F 3 110 ? 42.621 9.521 63.894 1.00 32.96 110 THR X CA 1
ATOM 8423 C C . THR F 3 110 ? 43.806 10.384 63.478 1.00 32.89 110 THR X C 1
ATOM 8424 O O . THR F 3 110 ? 44.094 10.491 62.296 1.00 32.47 110 THR X O 1
ATOM 8428 N N . GLN F 3 111 ? 44.469 10.995 64.458 1.00 33.25 111 GLN X N 1
ATOM 8429 C CA . GLN F 3 111 ? 45.752 11.658 64.250 1.00 33.75 111 GLN X CA 1
ATOM 8430 C C . GLN F 3 111 ? 46.791 10.663 64.717 1.00 33.47 111 GLN X C 1
ATOM 8431 O O . GLN F 3 111 ? 46.466 9.721 65.440 1.00 32.15 111 GLN X O 1
ATOM 8437 N N . LEU F 3 112 ? 48.036 10.903 64.345 1.00 33.03 112 LEU X N 1
ATOM 8438 C CA . LEU F 3 112 ? 49.088 9.989 64.646 1.00 34.57 112 LEU X CA 1
ATOM 8439 C C . LEU F 3 112 ? 50.238 10.846 65.116 1.00 36.54 112 LEU X C 1
ATOM 8440 O O . LEU F 3 112 ? 50.240 12.059 64.863 1.00 36.79 112 LEU X O 1
ATOM 8445 N N . PRO F 3 113 ? 51.162 10.256 65.873 1.00 37.83 113 PRO X N 1
ATOM 8446 C CA . PRO F 3 113 ? 52.339 10.965 66.374 1.00 39.44 113 PRO X CA 1
ATOM 8447 C C . PRO F 3 113 ? 53.320 11.280 65.254 1.00 41.91 113 PRO X C 1
ATOM 8448 O O . PRO F 3 113 ? 53.238 10.621 64.233 1.00 42.36 113 PRO X O 1
ATOM 8452 N N . PRO F 3 114 ? 54.211 12.252 65.439 1.00 44.22 114 PRO X N 1
ATOM 8453 C CA . PRO F 3 114 ? 55.268 12.536 64.451 1.00 45.62 114 PRO X CA 1
ATOM 8454 C C . PRO F 3 114 ? 56.296 11.392 64.489 1.00 47.83 114 PRO X C 1
ATOM 8455 O O . PRO F 3 114 ? 56.690 11.029 65.597 1.00 47.44 114 PRO X O 1
ATOM 8459 N N . GLN F 3 115 ? 56.692 10.846 63.326 1.00 50.78 115 GLN X N 1
ATOM 8460 C CA . GLN F 3 115 ? 57.403 9.550 63.217 1.00 53.65 115 GLN X CA 1
ATOM 8461 C C . GLN F 3 115 ? 58.165 9.426 61.884 1.00 54.28 115 GLN X C 1
ATOM 8462 O O . GLN F 3 115 ? 58.029 10.293 61.041 1.00 55.35 115 GLN X O 1
ATOM 8468 N N . GLY F 3 116 ? 58.996 8.390 61.713 1.00 55.39 116 GLY X N 1
ATOM 8469 C CA . GLY F 3 116 ? 59.747 8.144 60.473 1.00 56.58 116 GLY X CA 1
ATOM 8470 C C . GLY F 3 116 ? 61.217 8.615 60.442 1.00 58.12 116 GLY X C 1
ATOM 8471 O O . GLY F 3 116 ? 61.633 9.434 61.296 1.00 58.70 116 GLY X O 1
ATOM 8472 N N . ARG F 3 117 ? 62.006 8.139 59.465 1.00 58.13 117 ARG X N 1
ATOM 8473 C CA . ARG F 3 117 ? 63.429 8.512 59.386 1.00 59.32 117 ARG X CA 1
ATOM 8474 C C . ARG F 3 117 ? 63.552 10.052 59.151 1.00 59.04 117 ARG X C 1
ATOM 8475 O O . ARG F 3 117 ? 62.592 10.694 58.745 1.00 58.87 117 ARG X O 1
ATOM 8483 N N . THR F 3 118 ? 64.682 10.669 59.480 1.00 59.10 118 THR X N 1
ATOM 8484 C CA . THR F 3 118 ? 64.788 12.148 59.381 1.00 58.53 118 THR X CA 1
ATOM 8485 C C . THR F 3 118 ? 66.182 12.631 59.052 1.00 58.70 118 THR X C 1
ATOM 8486 O O . THR F 3 118 ? 67.176 11.938 59.306 1.00 59.19 118 THR X O 1
ATOM 8490 N N . THR F 3 119 ? 66.252 13.841 58.504 1.00 59.01 119 THR X N 1
ATOM 8491 C CA . THR F 3 119 ? 67.490 14.613 58.500 1.00 59.17 119 THR X CA 1
ATOM 8492 C C . THR F 3 119 ? 67.161 16.019 59.010 1.00 59.47 119 THR X C 1
ATOM 8493 O O . THR F 3 119 ? 65.980 16.373 59.174 1.00 58.41 119 THR X O 1
ATOM 8497 N N . ALA F 3 120 ? 68.212 16.787 59.316 1.00 60.29 120 ALA X N 1
ATOM 8498 C CA . ALA F 3 120 ? 68.059 18.172 59.749 1.00 60.84 120 ALA X CA 1
ATOM 8499 C C . ALA F 3 120 ? 68.651 19.143 58.742 1.00 61.32 120 ALA X C 1
ATOM 8500 O O . ALA F 3 120 ? 69.494 18.777 57.914 1.00 61.15 120 ALA X O 1
ATOM 8502 N N . HIS F 3 121 ? 68.217 20.394 58.869 1.00 62.48 121 HIS X N 1
ATOM 8503 C CA . HIS F 3 121 ? 68.432 21.452 57.888 1.00 63.50 121 HIS X CA 1
ATOM 8504 C C . HIS F 3 121 ? 68.414 22.877 58.466 1.00 63.77 121 HIS X C 1
ATOM 8505 O O . HIS F 3 121 ? 67.460 23.246 59.170 1.00 63.80 121 HIS X O 1
ATOM 8512 N N . LYS F 3 122 ? 69.447 23.673 58.149 1.00 63.95 122 LYS X N 1
ATOM 8513 C CA . LYS F 3 122 ? 69.442 25.122 58.432 1.00 63.97 122 LYS X CA 1
ATOM 8514 C C . LYS F 3 122 ? 68.907 25.896 57.214 1.00 64.37 122 LYS X C 1
ATOM 8515 O O . LYS F 3 122 ? 68.127 26.846 57.350 1.00 64.39 122 LYS X O 1
ATOM 8521 N N . ASP F 3 123 ? 69.337 25.488 56.022 1.00 64.72 123 ASP X N 1
ATOM 8522 C CA . ASP F 3 123 ? 68.860 26.098 54.792 1.00 65.36 123 ASP X CA 1
ATOM 8523 C C . ASP F 3 123 ? 67.360 25.837 54.678 1.00 65.20 123 ASP X C 1
ATOM 8524 O O . ASP F 3 123 ? 66.922 24.694 54.612 1.00 66.05 123 ASP X O 1
ATOM 8529 N N . PRO F 3 124 ? 66.557 26.885 54.683 1.00 64.78 124 PRO X N 1
ATOM 8530 C CA . PRO F 3 124 ? 65.111 26.713 54.785 1.00 64.60 124 PRO X CA 1
ATOM 8531 C C . PRO F 3 124 ? 64.510 26.204 53.472 1.00 64.55 124 PRO X C 1
ATOM 8532 O O . PRO F 3 124 ? 63.326 25.876 53.406 1.00 63.83 124 PRO X O 1
ATOM 8536 N N . ASN F 3 125 ? 65.329 26.148 52.428 1.00 64.68 125 ASN X N 1
ATOM 8537 C CA . ASN F 3 125 ? 64.895 25.568 51.162 1.00 64.70 125 ASN X CA 1
ATOM 8538 C C . ASN F 3 125 ? 64.430 24.134 51.328 1.00 63.85 125 ASN X C 1
ATOM 8539 O O . ASN F 3 125 ? 63.427 23.756 50.724 1.00 63.92 125 ASN X O 1
ATOM 8544 N N . ALA F 3 126 ? 65.176 23.361 52.137 1.00 62.46 126 ALA X N 1
ATOM 8545 C CA . ALA F 3 126 ? 65.002 21.908 52.323 1.00 61.00 126 ALA X CA 1
ATOM 8546 C C . ALA F 3 126 ? 63.645 21.453 52.857 1.00 60.23 126 ALA X C 1
ATOM 8547 O O . ALA F 3 126 ? 63.316 20.259 52.785 1.00 59.89 126 ALA X O 1
ATOM 8549 N N . ILE F 3 127 ? 62.871 22.389 53.395 1.00 59.12 127 ILE X N 1
ATOM 8550 C CA . ILE F 3 127 ? 61.536 22.066 53.868 1.00 58.89 127 ILE X CA 1
ATOM 8551 C C . ILE F 3 127 ? 60.586 22.234 52.733 1.00 57.80 127 ILE X C 1
ATOM 8552 O O . ILE F 3 127 ? 59.577 21.547 52.672 1.00 57.47 127 ILE X O 1
ATOM 8557 N N . PHE F 3 128 ? 60.920 23.155 51.835 1.00 57.14 128 PHE X N 1
ATOM 8558 C CA . PHE F 3 128 ? 60.191 23.314 50.583 1.00 56.95 128 PHE X CA 1
ATOM 8559 C C . PHE F 3 128 ? 60.389 22.083 49.745 1.00 57.15 128 PHE X C 1
ATOM 8560 O O . PHE F 3 128 ? 59.433 21.618 49.156 1.00 57.12 128 PHE X O 1
ATOM 8568 N N . LEU F 3 129 ? 61.630 21.566 49.728 1.00 57.64 129 LEU X N 1
ATOM 8569 C CA . LEU F 3 129 ? 62.039 20.302 49.063 1.00 58.10 129 LEU X CA 1
ATOM 8570 C C . LEU F 3 129 ? 61.508 19.023 49.754 1.00 58.28 129 LEU X C 1
ATOM 8571 O O . LEU F 3 129 ? 61.125 18.052 49.085 1.00 57.98 129 LEU X O 1
ATOM 8576 N N . SER F 3 130 ? 61.511 19.035 51.096 1.00 58.88 130 SER X N 1
ATOM 8577 C CA . SER F 3 130 ? 60.913 17.972 51.932 1.00 58.36 130 SER X CA 1
ATOM 8578 C C . SER F 3 130 ? 59.411 17.767 51.676 1.00 57.40 130 SER X C 1
ATOM 8579 O O . SER F 3 130 ? 58.978 16.625 51.470 1.00 57.89 130 SER X O 1
ATOM 8582 N N . PHE F 3 131 ? 58.631 18.853 51.691 1.00 55.83 131 PHE X N 1
ATOM 8583 C CA . PHE F 3 131 ? 57.233 18.772 51.309 1.00 54.87 131 PHE X CA 1
ATOM 8584 C C . PHE F 3 131 ? 57.063 18.254 49.882 1.00 55.84 131 PHE X C 1
ATOM 8585 O O . PHE F 3 131 ? 56.316 17.300 49.662 1.00 56.20 131 PHE X O 1
ATOM 8593 N N . GLN F 3 132 ? 57.782 18.872 48.937 1.00 56.22 132 GLN X N 1
ATOM 8594 C CA . GLN F 3 132 ? 57.709 18.565 47.502 1.00 56.76 132 GLN X CA 1
ATOM 8595 C C . GLN F 3 132 ? 57.898 17.071 47.237 1.00 56.33 132 GLN X C 1
ATOM 8596 O O . GLN F 3 132 ? 57.118 16.459 46.519 1.00 55.80 132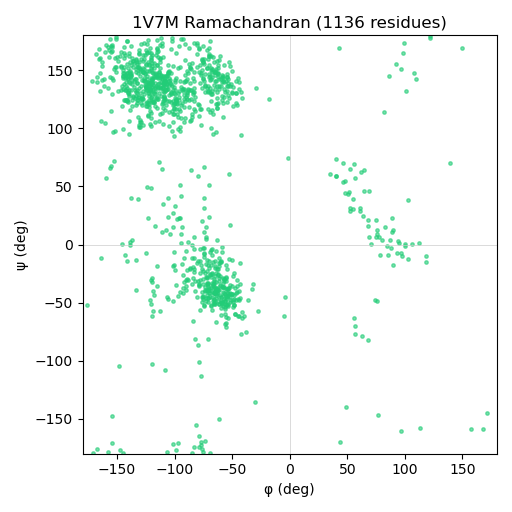 GLN X O 1
ATOM 8602 N N . HIS F 3 133 ? 58.942 16.506 47.823 1.00 56.50 133 HIS X N 1
ATOM 8603 C CA . HIS F 3 133 ? 59.306 15.118 47.618 1.00 57.34 133 HIS X CA 1
ATOM 8604 C C . HIS F 3 133 ? 58.280 14.173 48.221 1.00 57.86 133 HIS X C 1
ATOM 8605 O O . HIS F 3 133 ? 58.189 13.031 47.772 1.00 58.81 133 HIS X O 1
ATOM 8612 N N . LEU F 3 134 ? 57.517 14.616 49.232 1.00 57.89 134 LEU X N 1
ATOM 8613 C CA . LEU F 3 134 ? 56.455 13.758 49.796 1.00 57.44 134 LEU X CA 1
ATOM 8614 C C . LEU F 3 134 ? 55.261 13.585 48.869 1.00 57.45 134 LEU X C 1
ATOM 8615 O O . LEU F 3 134 ? 54.734 12.467 48.728 1.00 56.91 134 LEU X O 1
ATOM 8620 N N . LEU F 3 135 ? 54.849 14.695 48.258 1.00 57.37 135 LEU X N 1
ATOM 8621 C CA . LEU F 3 135 ? 53.791 14.701 47.262 1.00 58.40 135 LEU X CA 1
ATOM 8622 C C . LEU F 3 135 ? 54.222 14.031 45.961 1.00 59.56 135 LEU X C 1
ATOM 8623 O O . LEU F 3 135 ? 53.367 13.622 45.167 1.00 59.64 135 LEU X O 1
ATOM 8628 N N . ARG F 3 136 ? 55.535 13.921 45.742 1.00 60.67 136 ARG X N 1
ATOM 8629 C CA . ARG F 3 136 ? 56.062 13.268 44.539 1.00 62.18 136 ARG X CA 1
ATOM 8630 C C . ARG F 3 136 ? 56.084 11.758 44.732 1.00 62.32 136 ARG X C 1
ATOM 8631 O O . ARG F 3 136 ? 55.903 11.002 43.763 1.00 62.48 136 ARG X O 1
ATOM 8639 N N . GLY F 3 137 ? 56.291 11.342 45.987 1.00 62.48 137 GLY X N 1
ATOM 8640 C CA . GLY F 3 137 ? 56.642 9.970 46.334 1.00 62.44 137 GLY X CA 1
ATOM 8641 C C . GLY F 3 137 ? 55.543 9.163 47.014 1.00 62.66 137 GLY X C 1
ATOM 8642 O O . GLY F 3 137 ? 54.546 8.763 46.379 1.00 62.43 137 GLY X O 1
ATOM 8643 N N . LYS F 3 138 ? 55.725 8.920 48.310 1.00 62.62 138 LYS X N 1
ATOM 8644 C CA . LYS F 3 138 ? 54.811 8.070 49.077 1.00 62.85 138 LYS X CA 1
ATOM 8645 C C . LYS F 3 138 ? 53.352 8.448 48.816 1.00 62.89 138 LYS X C 1
ATOM 8646 O O . LYS F 3 138 ? 52.507 7.575 48.711 1.00 63.03 138 LYS X O 1
ATOM 8652 N N . VAL F 3 139 ? 53.084 9.744 48.663 1.00 63.66 139 VAL X N 1
ATOM 8653 C CA . VAL F 3 139 ? 51.734 10.279 48.462 1.00 64.68 139 VAL X CA 1
ATOM 8654 C C . VAL F 3 139 ? 51.138 9.888 47.099 1.00 66.01 139 VAL X C 1
ATOM 8655 O O . VAL F 3 139 ? 50.028 9.352 47.038 1.00 65.76 139 VAL X O 1
ATOM 8659 N N . ARG F 3 140 ? 51.890 10.158 46.022 1.00 68.00 140 ARG X N 1
ATOM 8660 C CA . ARG F 3 140 ? 51.507 9.824 44.648 1.00 69.46 140 ARG X CA 1
ATOM 8661 C C . ARG F 3 140 ? 51.236 8.329 44.560 1.00 69.79 140 ARG X C 1
ATOM 8662 O O . ARG F 3 140 ? 50.245 7.928 43.958 1.00 69.64 140 ARG X O 1
ATOM 8670 N N . PHE F 3 141 ? 52.102 7.531 45.192 1.00 70.55 141 PHE X N 1
ATOM 8671 C CA . PHE F 3 141 ? 52.053 6.056 45.136 1.00 72.17 141 PHE X CA 1
ATOM 8672 C C . PHE F 3 141 ? 50.850 5.489 45.873 1.00 72.07 141 PHE X C 1
ATOM 8673 O O . PHE F 3 141 ? 50.375 4.402 45.549 1.00 71.57 141 PHE X O 1
ATOM 8681 N N . LEU F 3 142 ? 50.368 6.237 46.863 1.00 72.63 142 LEU X N 1
ATOM 8682 C CA . LEU F 3 142 ? 49.166 5.866 47.595 1.00 73.24 142 LEU X CA 1
ATOM 8683 C C . LEU F 3 142 ? 47.895 6.325 46.887 1.00 74.62 142 LEU X C 1
ATOM 8684 O O . LEU F 3 142 ? 46.862 5.646 46.959 1.00 74.45 142 LEU X O 1
ATOM 8689 N N . MET F 3 143 ? 47.964 7.468 46.210 1.00 76.24 143 MET X N 1
ATOM 8690 C CA . MET F 3 143 ? 46.781 8.021 45.559 1.00 78.39 143 MET X CA 1
ATOM 8691 C C . MET F 3 143 ? 46.425 7.353 44.221 1.00 80.18 143 MET X C 1
ATOM 8692 O O . MET F 3 143 ? 45.238 7.212 43.886 1.00 80.02 143 MET X O 1
ATOM 8697 N N . LEU F 3 144 ? 47.461 6.935 43.484 1.00 82.71 144 LEU X N 1
ATOM 8698 C CA . LEU F 3 144 ? 47.332 6.214 42.200 1.00 85.21 144 LEU X CA 1
ATOM 8699 C C . LEU F 3 144 ? 46.688 4.833 42.326 1.00 86.97 144 LEU X C 1
ATOM 8700 O O . LEU F 3 144 ? 45.769 4.514 41.561 1.00 87.08 144 LEU X O 1
ATOM 8705 N N . VAL F 3 145 ? 47.181 4.027 43.277 1.00 89.08 145 VAL X N 1
ATOM 8706 C CA . VAL F 3 145 ? 46.669 2.670 43.542 1.00 91.12 145 VAL X CA 1
ATOM 8707 C C . VAL F 3 145 ? 45.158 2.678 43.830 1.00 92.70 145 VAL X C 1
ATOM 8708 O O . VAL F 3 145 ? 44.361 2.230 42.991 1.00 92.93 145 VAL X O 1
ATOM 8712 N N . GLY F 3 146 ? 44.769 3.196 44.995 1.00 94.42 146 GLY X N 1
ATOM 8713 C CA . GLY F 3 146 ? 43.366 3.291 45.357 1.00 96.38 146 GLY X CA 1
ATOM 8714 C C . GLY F 3 146 ? 43.093 4.497 46.227 1.00 97.74 146 GLY X C 1
ATOM 8715 O O . GLY F 3 146 ? 43.078 5.641 45.736 1.00 97.78 146 GLY X O 1
ATOM 8716 N N . GLY F 3 147 ? 42.903 4.224 47.522 1.00 98.86 147 GLY X N 1
ATOM 8717 C CA . GLY F 3 147 ? 42.455 5.203 48.498 1.00 100.18 147 GLY X CA 1
ATOM 8718 C C . GLY F 3 147 ? 40.950 5.371 48.446 1.00 101.25 147 GLY X C 1
ATOM 8719 O O . GLY F 3 147 ? 40.413 5.819 47.438 1.00 100.95 147 GLY X O 1
ATOM 8720 N N . SER F 3 148 ? 40.266 4.983 49.520 1.00 102.79 148 SER X N 1
ATOM 8721 C CA . SER F 3 148 ? 38.814 5.201 49.638 1.00 104.38 148 SER X CA 1
ATOM 8722 C C . SER F 3 148 ? 38.525 6.716 49.784 1.00 105.19 148 SER X C 1
ATOM 8723 O O . SER F 3 148 ? 38.646 7.281 50.885 1.00 105.48 148 SER X O 1
ATOM 8726 N N . THR F 3 149 ? 38.129 7.345 48.666 1.00 106.02 149 THR X N 1
ATOM 8727 C CA . THR F 3 149 ? 38.133 8.822 48.462 1.00 106.44 149 THR X CA 1
ATOM 8728 C C . THR F 3 149 ? 39.407 9.547 48.962 1.00 106.94 149 THR X C 1
ATOM 8729 O O . THR F 3 149 ? 40.440 8.917 49.267 1.00 106.76 149 THR X O 1
ATOM 8733 N N . LEU F 3 150 ? 39.320 10.877 48.978 1.00 107.46 150 LEU X N 1
ATOM 8734 C CA . LEU F 3 150 ? 40.317 11.764 49.574 1.00 107.90 150 LEU X CA 1
ATOM 8735 C C . LEU F 3 150 ? 39.573 13.042 49.950 1.00 108.51 150 LEU X C 1
ATOM 8736 O O . LEU F 3 150 ? 38.384 12.978 50.300 1.00 108.39 150 LEU X O 1
ATOM 8741 N N . CYS F 3 151 ? 40.255 14.185 49.871 1.00 109.27 151 CYS X N 1
ATOM 8742 C CA . CYS F 3 151 ? 39.687 15.484 50.265 1.00 110.29 151 CYS X CA 1
ATOM 8743 C C . CYS F 3 151 ? 38.998 15.437 51.639 1.00 110.10 151 CYS X C 1
ATOM 8744 O O . CYS F 3 151 ? 39.233 16.281 52.506 1.00 109.96 151 CYS X O 1
#

Sequence (1148 aa):
QVVLTQSPGIMSASPGEKVTITCSASSSVSYMYWFQQKPGTSPKLWIYSTSNLASGVPARFRGSGSGTSYSLTISRMEAEDAATYYCQQRSGYPRTFGGGTKLEIKRADAAPTVSIFPPSSEQLTSGGASVVCFLNNFYPKDINVKWKIDGSERQNGVLNSWTDQDSKDSTYSMSSTLTLTKDEYERHNSYTCEATHKTSTSPIVKSFNRNEEVKLEESGGGLVQPGGSMKLSCAASGFTFSDAWMDWVRQSPEKGLEWVAEIRSKVNNHAIHYAESVKGRFTVSRDDSKSSVYLQMNSLRAEDTGIYYCSGWSFLYWGQGTLVTVSAAKTTPPSVYPLAPGSAAQTNSMVTLGCLVKGYFPEPVTVTWNSGSLSSGVHTFPAVLQSDLYTLSSSVTVPSSTWPSETVTCNVAHPASSTKVDKKIVPRDCDLRVLSKLLRDSHVLHSRLSQCPEVHPLPTPVLLPAVDFSLGEWKTQMEETKAQDILGAVTLLLEGVMAARGQLGPTCLSSLLGQLSGQVRLLLGALQSLLGTQLPPQGRTTAHKDPNAIFLSFQHLLRGKVRFLMLVGGSTLCQVVLTQSPGIMSASPGEKVTITCSASSSVSYMYWFQQKPGTSPKLWIYSTSNLASGVPARFRGSGSGTSYSLTISRMEAEDAATYYCQQRSGYPRTFGGGTKLEIKRADAAPTVSIFPPSSEQLTSGGASVVCFLNNFYPKDINVKWKIDGSERQNGVLNSWTDQDSKDSTYSMSSTLTLTKDEYERHNSYTCEATHKTSTSPIVKSFNRNEEVKLEESGGGLVQPGGSMKLSCAASGFTFSDAWMDWVRQSPEKGLEWVAEIRSKVNNHAIHYAESVKGRFTVSRDDSKSSVYLQMNSLRAEDTGIYYCSGWSFLYWGQGTLVTVSAAKTTPPSVYPLAPGSAAQTNSMVTLGCLVKGYFPEPVTVTWNSGSLSSGVHTFPAVLQSDLYTLSSSVTVPSSTWPSETVTCNVAHPASSTKVDKKIVPRDCDLRVLSKLLRDSHVLHSRLSQCPEVHPLPTPVLLPAVDFSLGEWKTQMEETKAQDILGAVTLLLEGVMAARGQLGPTCLSSLLGQLSGQVRLLLGALQSLLGTQLPPQGRTTAHKDPNAIFLSFQHLLRGKVRFLMLVGGSTLC

Radius of gyration: 54.6 Å; Cα contacts (8 Å, |Δi|>4): 2554; chains: 6; bounding box: 50×61×182 Å

Secondary structure (DSSP, 8-state):
--EEEEE--EEE-TT-EEEEEEEEESS-GGG--EEEEEEETTTEEEEEEEE--TTTTT-EEE-GGGTTTEEEEEETTTTEEEEEEES--GGG-EEEEEEETTTTEE---EEEEE-SS--BPPEEEEE---SS----SEEEEEEEEEEEBSS--EEEEGGGT--TTEEEPPPEESSS-EEEEEEEEEEGGGTTTS-EEEEEEETTTEEEEEEE-PPP-/--EEEEE--EEE-TT--EEEEEEEESS-GGG--EEEEEEETTTEEEEEEEE--GGGTT-EEE-GGGTTTEEEEEEGGGTEEEEEE-S--GGG-EEEEEEETTTTEE---EEEEE-SS--B--EEEEE---SSPPP-SEEEEEEEEEEEBSS--EEEEGGGTB-TTEEEPPPEESSSSEEEEEEEEEETTTTTTS--EEEEE-SSS-EEEEE--PPP-/---EEESSSEEEE-TT--EEEEEEEEEEES--EEEEE-TTS--EEEEETTTEEPTT--TTEEEEEEEEEEEEEESS--GGG-EEEEEEE-SSSS-EE---EEEEE----BPPEEEEEPPPHHHHHTTEEEEEEEEEEEBSS-EEEEEEETTEEE-TTEEEEEPPPP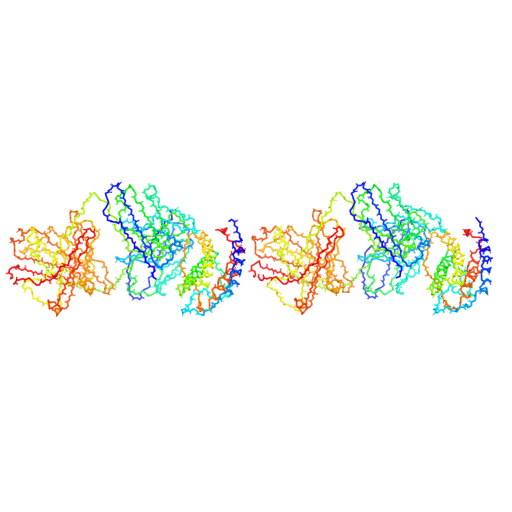SSS--EEEEEEEEEEHHHHTT--EEEEEEEETT-SSPEEEEEETT-/---EEES-SEEEE-TT--EEEEEEESS--S--EEEEE-TTS--EEEEETTTEEPTT--TTEEEEEETTEEEEEESS--GGG-EEEEEEE-SSSS-EE---EEEEE----B--EEEEEPPPHHHHTTTEEEEEEEEEEEBSS--EEEEEETTEEE-TTEEEEEPPPPSSS--EEEEEEEEEEHHHHHT---EEEEEEETTEEEEEEEEE-S--/--S-HHHHHHHHHHHHHHGGGSSSS----SS-EEEE------HHHHHS-HHHHHHHHHHHHHHHHHHHHHHTTTS-SSSHHHHTTHHHHHHHHHHHHHHHHHTS---S-S-EEEES-GGGHHHHHHHHHHTTTGGGTSS--S---/--S-HHHHHHHHHHHHHHTTTT-S-----SS-EEEE-----TTHHHHS-HHHHHHHHHHHHHHHHHHHHHHHHT--SSSHHHHHHHHHHHHHHHHHHHHHHHTS-----S-EEEESSTHHHHHHHHHHHHTHHHHHHHH--S---

Foldseek 3Di:
DWAKAKPPLEEADAFFDKDKIKIFINWFAAAKWKWWDAPPDDTDTAGTRQFRGDVPHDPQWGWHDGTGMIMIMRRGDDLQRFTWMKMWGPRDPPIDIHNTYGYAYDDDWDFWDKDKAWADPVCLVVWKTKIKMKTHFTPDPDKDKFKAFLHHTDDPQKDKDKDAQDSPHGGIIMMIIRMDTSVVVVVGFKIKIWMDDPVDPDIDIDIGTNVD/DKAKAKDWADEDAQQGKTKIKIAIDDDQLLQKKKWKWWADPPVGIDTAKIFHHVVVVRDIDGDPVCPPFWDKAADSVRSMIMIIGGNHDQVVFGWMWMAIRVRPRIHPTDTHGHHPDDWDAWDKDWAQADPVNPDDQKDKIKMKTWFTDDDDKDKDKPVPPQDPQKDKADWDCDPRGTITMMMGMDGSVCPPVPWIWMWMDDDVDDTDIGTDDDDDD/DDLCLLVVLLVVLVVLLVCPVVFPPDFQFPDWFKALDLDDPCPVVLVDDLVVLLVQLLLRLQSLLVRLVVSLVSDDPGDLVVSSPVVNVSSVSQNCLSCVVNVHHDHNDDDIDITSHSSVSSPSVSSCSVPSVVSSSPPVHVGRD/DKAKAKPPQEDEDAQFDKDKIKIFIPWFAQAKWKWWDDPPDDIDTADTRQFRGDVVYDPQWGWHDGTTMIMIIRGGHDLLRFTWMKMWGPRDPPIDIYSTYGYAYDDDWDFWDKDKDWADPVCLVVFKTKIKMKTDFTPDPDKDKFKAFPRHTDDPQKDKDKDAADRPHGGIMMMIMRMDTSVVVVPTFKIKMWMDDPVDNHTDIDIGGPVD/DKAKAKDWADEDEAQAKTKIKIAIDDDQQLQKKKWKWWADPVPGIDTAKIFHHVVVVRDIDGDPVQPPQKDKDADNVRSMIMIIGGNHHQVRFTWMWMAIRVRPRIHPTDTHGHDPDDWDAWDKDKAADDPVDDDDQKGKIKIKTWFGDDDDKDKDKPVPPQDPQKDKADWDDDPRGTITMMMHMDGVVCPPVPWIWMWIDDDPPDTDTGIHHRDDD/DDLCLLVVLLVVLVVLLVQLVPDPDQWLFPDWFKAADQDPVCVVLVVDDLLVLLVVLLLRLVRLLVSLVVRLVSDDPGDNNVSSVVNNVSSVQQNVFSCVLNVHHDHNDHDIDITSRPSVSSVRVNSSSVHSVCSSSVPDRPDTD

Solvent-accessible surface area: 52168 Å² total; per-residue (Å²): 177,24,94,13,82,18,62,49,43,118,35,53,4,32,75,36,69,150,5,70,0,42,0,49,10,74,62,85,7,71,28,0,5,1,0,5,24,67,96,89,88,22,2,115,11,19,0,11,12,19,65,47,58,8,117,76,17,38,101,62,3,169,3,41,38,86,24,74,61,3,22,0,31,0,61,168,0,76,41,104,2,26,8,26,0,18,0,0,1,22,71,28,63,47,7,29,23,4,71,7,0,81,2,46,16,89,87,77,75,23,52,9,90,12,29,20,2,29,13,12,84,88,5,38,114,81,39,19,0,1,0,0,0,0,0,5,49,0,34,30,110,124,18,107,33,83,1,60,13,72,55,74,92,70,128,83,40,40,49,50,11,93,24,81,33,41,97,171,58,10,6,19,1,0,4,0,10,0,36,12,78,61,95,57,12,61,173,71,40,28,0,19,0,25,2,60,10,155,50,51,134,70,59,55,73,85,63,32,77,21,11,83,170,36,141,13,116,6,63,43,27,24,41,16,90,62,58,12,71,22,102,0,34,1,57,11,56,40,50,46,6,41,7,0,0,1,2,1,0,13,25,20,136,151,148,19,12,31,7,0,0,1,7,29,0,135,56,9,133,55,36,76,61,68,10,137,75,1,133,77,22,3,63,7,51,30,54,23,112,138,35,10,0,40,0,56,0,56,55,4,121,58,130,4,46,5,65,0,5,0,0,0,17,5,0,40,54,36,3,101,14,29,38,0,18,9,25,72,44,136,60,53,78,15,44,5,20,20,3,16,18,18,41,79,48,156,128,76,96,102,20,18,0,0,0,2,0,47,13,0,19,7,44,62,16,83,22,61,2,39,102,35,105,38,78,76,41,43,25,51,3,68,24,31,92,84,76,95,56,44,12,12,6,0,0,0,34,4,67,42,90,49,18,75,89,109,85,4,23,0,34,5,35,1,92,58,116,25,115,91,110,20,118,2,94,70,56,183,102,128,74,84,125,36,0,56,84,12,20,138,54,3,74,64,23,40,73,103,18,96,129,7,119,150,62,114,86,0,91,69,79,10,92,3,6,14,72,44,152,91,24,60,112,12,78,114,84,152,88,75,42,6,2,13,40,1,0,2,8,0,4,15,0,11,78,3,0,63,52,0,85,61,54,40,45,145,76,48,9,4,55,17,0,13,74,1,3,26,26,0,58,103,3,0,7,15,5,0,63,66,20,18,3,1,5,12,47,72,47,167,56,62,56,49,106,66,6,59,20,0,2,77,2,0,25,17,2,0,128,2,28,3,122,105,10,12,124,65,55,34,88,93,13,69,155,26,84,13,86,17,66,43,41,126,41,51,4,38,69,44,75,138,6,68,0,54,0,49,12,66,64,87,10,65,25,0,5,1,0,15,21,76,95,87,87,17,0,95,13,24,0,15,12,23,63,44,56,7,118,72,18,42,102,61,3,165,1,36,32,85,24,75,60,2,27,0,29,0,61,169,0,78,37,106,4,29,8,27,0,16,0,0,2,25,70,25,67,50,8,29,22,4,69,8,0,78,1,48,17,95,82,79,70,22,54,10,91,17,28,19,2,30,12,16,80,94,5,27,115,88,41,20,0,1,0,0,0,0,0,10,47,0,36,35,96,120,17,110,27,83,2,66,10,69,58,68,96,58,133,89,41,41,44,50,12,87,22,88,38,43,100,176,55,9,5,19,1,1,5,0,14,0,37,20,84,68,91,59,6,81,168,60,78,30,0,19,0,24,2,60,12,146,53,50,145,73,55,76,68,93,45,22,63,65,137,86,176,40,103,12,113,16,65,39,31,22,41,17,103,57,57,22,66,26,97,0,32,1,59,10,56,56,45,49,8,46,2,0,0,0,2,0,0,15,25,19,139,147,137,17,10,33,5,1,0,2,8,30,0,137,51,7,134,53,35,77,56,68,11,136,71,0,147,73,24,1,72,5,50,27,57,25,110,143,36,9,0,40,0,51,0,56,53,3,114,62,113,4,51,7,63,0,8,0,0,0,25,4,1,33,50,18,0,140,19,30,39,0,16,13,20,75,45,142,63,44,85,10,44,4,19,22,2,18,28,14,53,68,59,173,99,114,82,104,9,20,0,0,1,4,0,49,15,0,21,10,44,59,14,74,22,60,1,38,106,39,100,41,83,73,41,44,23,56,2,67,22,38,94,90,81,106,66,44,13,14,7,0,0,0,32,5,68,42,94,56,7,76,90,111,85,6,21,0,40,4,45,3,93,55,121,23,108,89,110,23,94,2,106,78,63,240,124,115,55,80,135,20,18,62,109,9,49,165,33,2,97,65,17,24,66,99,15,89,132,11,114,117,75,108,90,4,93,78,71,5,100,0,11,23,74,37,168,72,19,57,135,6,75,121,83,149,59,81,25,0,0,12,57,0,0,2,10,0,5,15,0,7,89,3,0,56,48,0,80,66,52,45,39,146,86,38,11,4,51,17,0,23,89,0,6,30,23,0,51,111,2,0,7,6,6,0,61,65,20,17,4,1,5,13,51,76,45,138,52,69,52,58,111,71,5,44,13,2,2,89,2,0,17,22,4,0,89,9,30,2,47,44,8,4,43,52,34,37,94,98,22,78

Nearest PDB structures (foldseek):
  1v7m-assembly2_X  TM=1.007E+00  e=2.460E-23  Homo sapiens
  1v7n-assembly2_X  TM=9.833E-01  e=4.987E-17  Homo sapiens
  8g04-assembly1_A  TM=9.115E-01  e=3.084E-17  Homo sapiens
  8u18-assembly1_C  TM=9.131E-01  e=2.314E-14  Mus musculus
  8vu5-assembly1_A  TM=8.973E-01  e=1.156E-14  Mus musculus

B-factor: mean 49.89, std 19.07, range [17.58, 125.31]